Protein AF-A0A966YEB3-F1 (afdb_monomer)

Mean predicted aligned error: 13.91 Å

Structure (mmCIF, N/CA/C/O backbone):
data_AF-A0A966YEB3-F1
#
_entry.id   AF-A0A966YEB3-F1
#
loop_
_atom_site.group_PDB
_atom_site.id
_atom_site.type_symbol
_atom_site.label_atom_id
_atom_site.label_alt_id
_atom_site.label_comp_id
_atom_site.label_asym_id
_atom_site.label_entity_id
_atom_site.label_seq_id
_atom_site.pdbx_PDB_ins_code
_atom_site.Cartn_x
_atom_site.Cartn_y
_atom_site.Cartn_z
_atom_site.occupancy
_atom_site.B_iso_or_equiv
_atom_site.auth_seq_id
_atom_site.auth_comp_id
_atom_site.auth_asym_id
_atom_site.auth_atom_id
_atom_site.pdbx_PDB_model_num
ATOM 1 N N . CYS A 1 1 ? 13.259 -37.896 32.255 1.00 86.25 1 CYS A N 1
ATOM 2 C CA . CYS A 1 1 ? 12.887 -38.137 33.661 1.00 86.25 1 CYS A CA 1
ATOM 3 C C . CYS A 1 1 ? 14.034 -38.845 34.343 1.00 86.25 1 CYS A C 1
ATOM 5 O O . CYS A 1 1 ? 14.581 -39.766 33.753 1.00 86.25 1 CYS A O 1
ATOM 7 N N . VAL A 1 2 ? 14.409 -38.409 35.541 1.00 91.19 2 VAL A N 1
ATOM 8 C CA . VAL A 1 2 ? 15.496 -39.029 36.302 1.00 91.19 2 VAL A CA 1
ATOM 9 C C . VAL A 1 2 ? 14.977 -39.511 37.644 1.00 91.19 2 VAL A C 1
ATOM 11 O O . VAL A 1 2 ? 14.111 -38.880 38.253 1.00 91.19 2 VAL A O 1
ATOM 14 N N . ASN A 1 3 ? 15.513 -40.629 38.115 1.00 86.38 3 ASN A N 1
ATOM 15 C CA . ASN A 1 3 ? 15.248 -41.109 39.455 1.00 86.38 3 ASN A CA 1
ATOM 16 C C . ASN A 1 3 ? 15.821 -40.106 40.461 1.00 86.38 3 ASN A C 1
ATOM 18 O O . ASN A 1 3 ? 17.021 -39.849 40.472 1.00 86.38 3 ASN A O 1
ATOM 22 N N . LEU A 1 4 ? 14.971 -39.557 41.330 1.00 83.81 4 LEU A N 1
ATOM 23 C CA . LEU A 1 4 ? 15.379 -38.517 42.278 1.00 83.81 4 LEU A CA 1
ATOM 24 C C . LEU A 1 4 ? 16.481 -38.980 43.249 1.00 83.81 4 LEU A C 1
ATOM 26 O O . LEU A 1 4 ? 17.249 -38.159 43.739 1.00 83.81 4 LEU A O 1
ATOM 30 N N . ARG A 1 5 ? 16.556 -40.284 43.549 1.00 89.06 5 ARG A N 1
ATOM 31 C CA . ARG A 1 5 ? 17.516 -40.848 44.506 1.00 89.06 5 ARG A CA 1
ATOM 32 C C . ARG A 1 5 ? 18.830 -41.266 43.849 1.00 89.06 5 ARG A C 1
ATOM 34 O O . ARG A 1 5 ? 19.872 -41.092 44.471 1.00 89.06 5 ARG A O 1
ATOM 41 N N . THR A 1 6 ? 18.784 -41.846 42.649 1.00 90.75 6 THR A N 1
ATOM 42 C CA . THR A 1 6 ? 19.978 -42.395 41.973 1.00 90.75 6 THR A CA 1
ATOM 43 C C . THR A 1 6 ? 20.524 -41.492 40.868 1.00 90.75 6 THR A C 1
ATOM 45 O O . THR A 1 6 ? 21.680 -41.636 40.487 1.00 90.75 6 THR A O 1
ATOM 48 N N . GLY A 1 7 ? 19.724 -40.551 40.360 1.00 89.50 7 GLY A N 1
ATOM 49 C CA . GLY A 1 7 ? 20.058 -39.712 39.207 1.00 89.50 7 GLY A CA 1
ATOM 50 C C . GLY A 1 7 ? 19.956 -40.430 37.857 1.00 89.50 7 GLY A C 1
ATOM 51 O O . GLY A 1 7 ? 20.184 -39.811 36.822 1.00 89.50 7 GLY A O 1
ATOM 52 N N . GLU A 1 8 ? 19.605 -41.718 37.843 1.00 88.69 8 GLU A N 1
ATOM 53 C CA . GLU A 1 8 ? 19.527 -42.521 36.620 1.00 88.69 8 GLU A CA 1
ATOM 54 C C . GLU A 1 8 ? 18.351 -42.089 35.736 1.00 88.69 8 GLU A C 1
ATOM 56 O O . GLU A 1 8 ? 17.263 -41.788 36.234 1.00 88.69 8 GLU A O 1
ATOM 61 N N . SER A 1 9 ? 18.567 -42.071 34.416 1.00 90.44 9 SER A N 1
ATOM 62 C CA . SER A 1 9 ? 17.523 -41.760 33.433 1.00 90.44 9 SER A CA 1
ATOM 63 C C . SER A 1 9 ? 16.467 -42.871 33.427 1.00 90.44 9 SER A C 1
ATOM 65 O O . SER A 1 9 ? 16.793 -44.035 33.210 1.00 90.44 9 SER A O 1
ATOM 67 N N . ILE A 1 10 ? 15.208 -42.515 33.700 1.00 90.38 10 ILE A N 1
ATOM 68 C CA . ILE A 1 10 ? 14.056 -43.431 33.658 1.00 90.38 10 ILE A CA 1
ATOM 69 C C . ILE A 1 10 ? 13.508 -43.498 32.227 1.00 90.38 10 ILE A C 1
ATOM 71 O O . ILE A 1 10 ? 13.272 -44.576 31.695 1.00 90.38 10 ILE A O 1
ATOM 75 N N . TRP A 1 11 ? 13.316 -42.336 31.603 1.00 93.94 11 TRP A N 1
ATOM 76 C CA . TRP A 1 11 ? 12.843 -42.198 30.224 1.00 93.94 11 TRP A CA 1
ATOM 77 C C . TRP A 1 11 ? 13.181 -40.811 29.677 1.00 93.94 11 TRP A C 1
ATOM 79 O O . TRP A 1 11 ? 13.350 -39.852 30.436 1.00 93.94 11 TRP A O 1
ATOM 89 N N . GLU A 1 12 ? 13.226 -40.681 28.354 1.00 90.31 12 GLU A N 1
ATOM 90 C CA . GLU A 1 12 ? 13.520 -39.436 27.639 1.00 90.31 12 GLU A CA 1
ATOM 91 C C . GLU A 1 12 ? 12.489 -39.201 26.531 1.00 90.31 12 GLU A C 1
ATOM 93 O O . GLU A 1 12 ? 12.034 -40.144 25.887 1.00 90.31 12 GLU A O 1
ATOM 98 N N . ARG A 1 13 ? 12.102 -37.937 26.319 1.00 84.62 13 ARG A N 1
ATOM 99 C CA . ARG A 1 13 ? 11.135 -37.529 25.289 1.00 84.62 13 ARG A CA 1
ATOM 100 C C . ARG A 1 13 ? 11.550 -36.167 24.709 1.00 84.62 13 ARG A C 1
ATOM 102 O O . ARG A 1 13 ? 11.975 -35.305 25.483 1.00 84.62 13 ARG A O 1
ATOM 109 N N . PRO A 1 14 ? 11.448 -35.949 23.383 1.00 84.50 14 PRO A N 1
ATOM 110 C CA . PRO A 1 14 ? 11.708 -34.645 22.778 1.00 84.50 14 PRO A CA 1
ATOM 111 C C . PRO A 1 14 ? 10.700 -33.593 23.262 1.00 84.50 14 PRO A C 1
ATOM 113 O O . PRO A 1 14 ? 9.536 -33.900 23.515 1.00 84.50 14 PRO A O 1
ATOM 116 N N . ARG A 1 15 ? 11.156 -32.341 23.387 1.00 81.31 15 ARG A N 1
ATOM 117 C CA . ARG A 1 15 ? 10.361 -31.230 23.941 1.00 81.31 15 ARG A CA 1
ATOM 118 C C . ARG A 1 15 ? 9.167 -30.838 23.059 1.00 81.31 15 ARG A C 1
ATOM 120 O O . ARG A 1 15 ? 8.094 -30.569 23.593 1.00 81.31 15 ARG A O 1
ATOM 127 N N . ASN A 1 16 ? 9.335 -30.855 21.735 1.00 84.06 16 ASN A N 1
ATOM 128 C CA . ASN A 1 16 ? 8.338 -30.396 20.756 1.00 84.06 16 ASN A CA 1
ATOM 129 C C . ASN A 1 16 ? 7.801 -28.990 21.116 1.00 84.06 16 ASN A C 1
ATOM 131 O O . ASN A 1 16 ? 8.588 -28.134 21.512 1.00 84.06 16 ASN A O 1
ATOM 135 N N . ASP A 1 17 ? 6.489 -28.766 21.003 1.00 82.19 17 ASP A N 1
ATOM 136 C CA . ASP A 1 17 ? 5.814 -27.489 21.285 1.00 82.19 17 ASP A CA 1
ATOM 137 C C . ASP A 1 17 ? 5.581 -27.213 22.792 1.00 82.19 17 ASP A C 1
ATOM 139 O O . ASP A 1 17 ? 4.992 -26.206 23.178 1.00 82.19 17 ASP A O 1
ATOM 143 N N . HIS A 1 18 ? 6.041 -28.094 23.692 1.00 87.38 18 HIS A N 1
ATOM 144 C CA . HIS A 1 18 ? 5.829 -27.912 25.130 1.00 87.38 18 HIS A CA 1
ATOM 145 C C . HIS A 1 18 ? 6.704 -26.781 25.695 1.00 87.38 18 HIS A C 1
ATOM 147 O O . HIS A 1 18 ? 7.943 -26.830 25.693 1.00 87.38 18 HIS A O 1
ATOM 153 N N . LEU A 1 19 ? 6.039 -25.775 26.257 1.00 85.50 19 L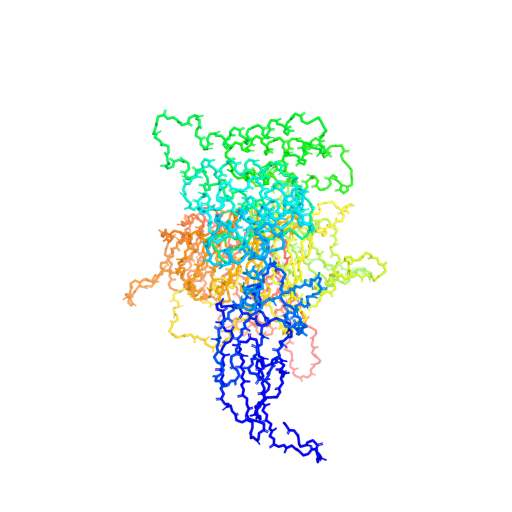EU A N 1
ATOM 154 C CA . LEU A 1 19 ? 6.639 -24.598 26.870 1.00 85.50 19 LEU A CA 1
ATOM 155 C C . LEU A 1 19 ? 7.171 -24.917 28.267 1.00 85.50 19 LEU A C 1
ATOM 157 O O . LEU A 1 19 ? 8.311 -24.560 28.577 1.00 85.50 19 LEU A O 1
ATOM 161 N N . LEU A 1 20 ? 6.376 -25.602 29.097 1.00 90.06 20 LEU A N 1
ATOM 162 C CA . LEU A 1 20 ? 6.689 -25.840 30.510 1.00 90.06 20 LEU A CA 1
ATOM 163 C C . LEU A 1 20 ? 6.062 -27.121 31.080 1.00 90.06 20 LEU A C 1
ATOM 165 O O . LEU A 1 20 ? 5.115 -27.681 30.531 1.00 90.06 20 LEU A O 1
ATOM 169 N N . VAL A 1 21 ? 6.584 -27.546 32.235 1.00 92.75 21 VAL A N 1
ATOM 170 C CA . VAL A 1 21 ? 5.975 -28.562 33.108 1.00 92.75 21 VAL A CA 1
ATOM 171 C C . VAL A 1 21 ? 5.134 -27.837 34.158 1.00 92.75 21 VAL A C 1
ATOM 173 O O . VAL A 1 21 ? 5.684 -27.084 34.963 1.00 92.75 21 VAL A O 1
ATOM 176 N N . ALA A 1 22 ? 3.816 -28.040 34.147 1.00 90.75 22 ALA A N 1
ATOM 177 C CA . ALA A 1 22 ? 2.904 -27.391 35.090 1.00 90.75 22 ALA A CA 1
ATOM 178 C C . ALA A 1 22 ? 2.972 -28.035 36.482 1.00 90.75 22 ALA A C 1
ATOM 180 O O . ALA A 1 22 ? 2.905 -27.339 37.491 1.00 90.75 22 ALA A O 1
ATOM 181 N N . GLY A 1 23 ? 3.158 -29.355 36.540 1.00 91.44 23 GLY A N 1
ATOM 182 C CA . GLY A 1 23 ? 3.293 -30.091 37.791 1.00 91.44 23 GLY A CA 1
ATOM 183 C C . GLY A 1 23 ? 3.147 -31.597 37.610 1.00 91.44 23 GLY A C 1
ATOM 184 O O . GLY A 1 23 ? 3.110 -32.100 36.486 1.00 91.44 23 GLY A O 1
ATOM 185 N N . ILE A 1 24 ? 3.080 -32.310 38.735 1.00 92.19 24 ILE A N 1
ATOM 186 C CA . ILE A 1 24 ? 2.846 -33.754 38.784 1.00 92.19 24 ILE A CA 1
ATOM 187 C C . ILE A 1 24 ? 1.611 -34.010 39.647 1.00 92.19 24 ILE A C 1
ATOM 189 O O . ILE A 1 24 ? 1.594 -33.602 40.805 1.00 92.19 24 ILE A O 1
ATOM 193 N N . VAL A 1 25 ? 0.614 -34.702 39.096 1.00 91.62 25 VAL A N 1
ATOM 194 C CA . VAL A 1 25 ? -0.641 -35.081 39.773 1.00 91.62 25 VAL A CA 1
ATOM 195 C C . VAL A 1 25 ? -0.968 -36.525 39.401 1.00 91.62 25 VAL A C 1
ATOM 197 O O . VAL A 1 25 ? -0.828 -36.898 38.241 1.00 91.62 25 VAL A O 1
ATOM 200 N N . ASP A 1 26 ? -1.325 -37.370 40.370 1.00 88.56 26 ASP A N 1
ATOM 201 C CA . ASP A 1 26 ? -1.690 -38.785 40.158 1.00 88.56 26 ASP A CA 1
ATOM 202 C C . ASP A 1 26 ? -0.707 -39.599 39.292 1.00 88.56 26 ASP A C 1
ATOM 204 O O . ASP A 1 26 ? -1.076 -40.390 38.419 1.00 88.56 26 ASP A O 1
ATOM 208 N N . ARG A 1 27 ? 0.598 -39.415 39.537 1.00 91.00 27 ARG A N 1
ATOM 209 C CA . ARG A 1 27 ? 1.694 -40.013 38.742 1.00 91.00 27 ARG A CA 1
ATOM 210 C C . ARG A 1 27 ? 1.646 -39.642 37.251 1.00 91.00 27 ARG A C 1
ATOM 212 O O . ARG A 1 27 ? 2.219 -40.356 36.427 1.00 91.00 27 ARG A O 1
ATOM 219 N N . SER A 1 28 ? 0.991 -38.541 36.906 1.00 92.69 28 SER A N 1
ATOM 220 C CA . SER A 1 28 ? 1.051 -37.889 35.601 1.00 92.69 28 SER A CA 1
ATOM 221 C C . SER A 1 28 ? 1.912 -36.635 35.702 1.00 92.69 28 SER A C 1
ATOM 223 O O . SER A 1 28 ? 1.730 -35.837 36.615 1.00 92.69 28 SER A O 1
ATOM 225 N N . VAL A 1 29 ? 2.821 -36.428 34.757 1.00 93.88 29 VAL A N 1
ATOM 226 C CA . VAL A 1 29 ? 3.487 -35.146 34.522 1.00 93.88 29 VAL A CA 1
ATOM 227 C C . VAL A 1 29 ? 2.623 -34.348 33.551 1.00 93.88 29 VAL A C 1
ATOM 229 O O . VAL A 1 29 ? 2.332 -34.825 32.456 1.00 93.88 29 VAL A O 1
ATOM 232 N N . ILE A 1 30 ? 2.215 -33.146 33.951 1.00 95.25 30 ILE A N 1
ATOM 233 C CA . ILE A 1 30 ? 1.378 -32.261 33.138 1.00 95.25 30 ILE A CA 1
ATOM 234 C C . ILE A 1 30 ? 2.275 -31.283 32.383 1.00 95.25 30 ILE A C 1
ATOM 236 O O . ILE A 1 30 ? 3.005 -30.492 32.990 1.00 95.25 30 ILE A O 1
ATOM 240 N N . LEU A 1 31 ? 2.229 -31.349 31.057 1.00 93.56 31 LEU A N 1
ATOM 241 C CA . LEU A 1 31 ? 2.987 -30.518 30.131 1.00 93.56 31 LEU A CA 1
ATOM 242 C C . LEU A 1 31 ? 2.054 -29.522 29.448 1.00 93.56 31 LEU A C 1
ATOM 244 O O . LEU A 1 31 ? 0.951 -29.875 29.043 1.00 93.56 31 LEU A O 1
ATOM 248 N N . VAL A 1 32 ? 2.514 -28.285 29.292 1.00 92.38 32 VAL A N 1
ATOM 249 C CA . VAL A 1 32 ? 1.755 -27.213 28.637 1.00 92.38 32 VAL A CA 1
ATOM 250 C C . VAL A 1 32 ? 2.581 -26.670 27.479 1.00 92.38 32 VAL A C 1
ATOM 252 O O . VAL A 1 32 ? 3.724 -26.259 27.689 1.00 92.38 32 VAL A O 1
ATOM 255 N N . GLY A 1 33 ? 2.030 -26.710 26.268 1.00 87.81 33 GLY A N 1
ATOM 256 C CA . GLY A 1 33 ? 2.593 -26.177 25.023 1.00 87.81 33 GLY A CA 1
ATOM 257 C C . GLY A 1 33 ? 1.853 -24.952 24.490 1.00 87.81 33 GLY A C 1
ATOM 258 O O . GLY A 1 33 ? 0.911 -24.483 25.128 1.00 87.81 33 GLY A O 1
ATOM 259 N N . GLN A 1 34 ? 2.283 -24.416 23.340 1.00 80.19 34 GLN A N 1
ATOM 260 C CA . GLN A 1 34 ? 1.569 -23.300 22.699 1.00 80.19 34 GLN A CA 1
ATOM 261 C C . GLN A 1 34 ? 0.202 -23.747 22.178 1.00 80.19 34 GLN A C 1
ATOM 263 O O . GLN A 1 34 ? -0.768 -22.997 22.303 1.00 80.19 34 GLN A O 1
ATOM 268 N N . GLN A 1 35 ? 0.136 -24.962 21.622 1.00 78.38 35 GLN A N 1
ATOM 269 C CA . GLN A 1 35 ? -1.038 -25.503 20.929 1.00 78.38 35 GLN A CA 1
ATOM 270 C C . GLN A 1 35 ? -1.721 -26.691 21.631 1.00 78.38 35 GLN A C 1
ATOM 272 O O . GLN A 1 35 ? -2.766 -27.145 21.157 1.00 78.38 35 GLN A O 1
ATOM 277 N N . GLN A 1 36 ? -1.196 -27.180 22.764 1.00 86.56 36 GLN A N 1
ATOM 278 C CA . GLN A 1 36 ? -1.791 -28.299 23.510 1.00 86.56 36 GLN A CA 1
ATOM 279 C C . GLN A 1 36 ? -1.360 -28.385 24.983 1.00 86.56 36 GLN A C 1
ATOM 281 O O . GLN A 1 36 ? -0.300 -27.896 25.372 1.00 86.56 36 GLN A O 1
ATOM 286 N N . VAL A 1 37 ? -2.170 -29.064 25.797 1.00 91.56 37 VAL A N 1
ATOM 287 C CA . VAL A 1 37 ? -1.827 -29.564 27.135 1.00 91.56 37 VAL A CA 1
ATOM 288 C C . VAL A 1 37 ? -1.807 -31.086 27.084 1.00 91.56 37 VAL A C 1
ATOM 290 O O . VAL A 1 37 ? -2.745 -31.704 26.588 1.00 91.56 37 VAL A O 1
ATOM 293 N N . THR A 1 38 ? -0.767 -31.701 27.635 1.00 93.31 38 THR A N 1
ATOM 294 C CA . THR A 1 38 ? -0.573 -33.152 27.581 1.00 93.31 38 THR A CA 1
ATOM 295 C C . THR A 1 38 ? -0.251 -33.693 28.968 1.00 93.31 38 THR A C 1
ATOM 297 O O . THR A 1 38 ? 0.610 -33.157 29.668 1.00 93.31 38 THR A O 1
ATOM 300 N N . ALA A 1 39 ? -0.894 -34.791 29.363 1.00 95.00 39 ALA A N 1
ATOM 301 C CA . ALA A 1 39 ? -0.500 -35.565 30.533 1.00 95.00 39 ALA A CA 1
ATOM 302 C C . ALA A 1 39 ? 0.274 -36.807 30.107 1.00 95.00 39 ALA A C 1
ATOM 304 O O . ALA A 1 39 ? -0.204 -37.610 29.306 1.00 95.00 39 ALA A O 1
ATOM 305 N N . ILE A 1 40 ? 1.452 -37.004 30.689 1.00 94.31 40 ILE A N 1
ATOM 306 C CA . ILE A 1 40 ? 2.281 -38.191 30.455 1.00 94.31 40 ILE A CA 1
ATOM 307 C C . ILE A 1 40 ? 2.490 -38.948 31.759 1.00 94.31 40 ILE A C 1
ATOM 309 O O . ILE A 1 40 ? 2.562 -38.341 32.823 1.00 94.31 40 ILE A O 1
ATOM 313 N N . SER A 1 41 ? 2.607 -40.269 31.721 1.00 93.00 41 SER A N 1
ATOM 314 C CA . SER A 1 41 ? 2.900 -41.034 32.924 1.00 93.00 41 SER A CA 1
ATOM 315 C C . SER A 1 41 ? 4.320 -40.753 33.408 1.00 93.00 41 SER A C 1
ATOM 317 O O . SER A 1 41 ? 5.283 -40.765 32.644 1.00 93.00 41 SER A O 1
ATOM 319 N N . LEU A 1 42 ? 4.458 -40.547 34.716 1.00 92.25 42 LEU A N 1
ATOM 320 C CA . LEU A 1 42 ? 5.752 -40.419 35.376 1.00 92.25 42 LEU A CA 1
ATOM 321 C C . LEU A 1 42 ? 6.589 -41.706 35.274 1.00 92.25 42 LEU A C 1
ATOM 323 O O . LEU A 1 42 ? 7.812 -41.637 35.384 1.00 92.25 42 LEU A O 1
ATOM 327 N N . ASP A 1 43 ? 5.948 -42.853 35.045 1.00 90.75 43 ASP A N 1
ATOM 328 C CA . ASP A 1 43 ? 6.574 -44.173 35.134 1.00 90.75 43 ASP A CA 1
ATOM 329 C C . ASP A 1 43 ? 7.307 -44.567 33.852 1.00 90.75 43 ASP A C 1
ATOM 331 O O . ASP A 1 43 ? 8.432 -45.055 33.919 1.00 90.75 43 ASP A O 1
ATOM 335 N N . ASP A 1 44 ? 6.714 -44.292 32.693 1.00 90.88 44 ASP A N 1
ATOM 336 C CA . ASP A 1 44 ? 7.237 -44.712 31.389 1.00 90.88 44 ASP A CA 1
ATOM 337 C C . ASP A 1 44 ? 7.281 -43.590 30.334 1.00 90.88 44 ASP A C 1
ATOM 339 O O . ASP A 1 44 ? 7.782 -43.802 29.231 1.00 90.88 44 ASP A O 1
ATOM 343 N N . GLY A 1 45 ? 6.788 -42.388 30.653 1.00 90.25 45 GLY A N 1
ATOM 344 C CA . GLY A 1 45 ? 6.744 -41.254 29.728 1.00 90.25 45 GLY A CA 1
ATOM 345 C C . GLY A 1 45 ? 5.676 -41.371 28.634 1.00 90.25 45 GLY A C 1
ATOM 346 O O . GLY A 1 45 ? 5.628 -40.509 27.744 1.00 90.25 45 GLY A O 1
ATOM 347 N N . GLN A 1 46 ? 4.816 -42.397 28.689 1.00 91.56 46 GLN A N 1
ATOM 348 C CA . GLN A 1 46 ? 3.719 -42.572 27.743 1.00 91.56 46 GLN A CA 1
ATOM 349 C C . GLN A 1 46 ? 2.604 -41.568 27.998 1.00 91.56 46 GLN A C 1
ATOM 351 O O . GLN A 1 46 ? 2.334 -41.157 29.125 1.00 91.56 46 GLN A O 1
ATOM 356 N N . GLU A 1 47 ? 1.955 -41.153 26.922 1.00 92.31 47 GLU A N 1
ATOM 357 C CA . GLU A 1 47 ? 0.844 -40.219 26.982 1.00 92.31 47 GLU A CA 1
ATOM 358 C C . GLU A 1 47 ? -0.398 -40.872 27.586 1.00 92.31 47 GLU A C 1
ATOM 360 O O . GLU A 1 47 ? -0.763 -41.988 27.223 1.00 92.31 47 GLU A O 1
ATOM 365 N N . ARG A 1 48 ? -1.036 -40.173 28.526 1.00 92.69 48 ARG A N 1
ATOM 366 C CA . ARG A 1 48 ? -2.319 -40.576 29.109 1.00 92.69 48 ARG A CA 1
ATOM 367 C C . ARG A 1 48 ? -3.478 -39.884 28.410 1.00 92.69 48 ARG A C 1
ATOM 369 O O . ARG A 1 48 ? -4.475 -40.532 28.111 1.00 92.69 48 ARG A O 1
ATOM 376 N N . TRP A 1 49 ? -3.338 -38.586 28.165 1.00 93.88 49 TRP A N 1
ATOM 377 C CA . TRP A 1 49 ? -4.294 -37.786 27.412 1.00 93.88 49 TRP A CA 1
ATOM 378 C C . TRP A 1 49 ? -3.623 -36.534 26.846 1.00 93.88 49 TRP A C 1
ATOM 380 O O . TRP A 1 49 ? -2.602 -36.064 27.359 1.00 93.88 49 TRP A O 1
ATOM 390 N N . GLU A 1 50 ? -4.246 -35.978 25.812 1.00 90.69 50 GLU A N 1
ATOM 391 C CA . GLU A 1 50 ? -3.895 -34.703 25.198 1.00 90.69 50 GLU A CA 1
ATOM 392 C C . GLU A 1 50 ? -5.166 -33.877 24.991 1.00 90.69 50 GLU A C 1
ATOM 394 O O . GLU A 1 50 ? -6.207 -34.398 24.589 1.00 90.69 50 GLU A O 1
ATOM 399 N N . GLN A 1 51 ? -5.058 -32.579 25.256 1.00 86.25 51 GLN A N 1
ATOM 400 C CA . GLN A 1 51 ? -6.092 -31.590 25.017 1.00 86.25 51 GLN A CA 1
ATOM 401 C C . GLN A 1 51 ? -5.505 -30.454 24.171 1.00 86.25 51 GLN A C 1
ATOM 403 O O . GLN A 1 51 ? -4.666 -29.696 24.669 1.00 86.25 51 GLN A O 1
ATOM 408 N N . PRO A 1 52 ? -5.943 -30.283 22.912 1.00 80.81 52 PRO A N 1
ATOM 409 C CA . PRO A 1 52 ? -5.549 -29.137 22.103 1.00 80.81 52 PRO A CA 1
ATOM 410 C C . PRO A 1 52 ? -5.937 -27.825 22.796 1.00 80.81 52 PRO A C 1
ATOM 412 O O . PRO A 1 52 ? -7.067 -27.684 23.272 1.00 80.81 52 PRO A O 1
ATOM 415 N N . THR A 1 53 ? -5.024 -26.851 22.822 1.00 63.31 53 THR A N 1
ATOM 416 C CA . THR A 1 53 ? -5.271 -25.496 23.350 1.00 63.31 53 THR A CA 1
ATOM 417 C C . THR A 1 53 ? -5.836 -24.561 22.290 1.00 63.31 53 THR A C 1
ATOM 419 O O . THR A 1 53 ? -5.870 -23.357 22.518 1.00 63.31 53 THR A O 1
ATOM 422 N N . ARG A 1 54 ? -6.326 -25.082 21.151 1.00 58.59 54 ARG A N 1
ATOM 423 C CA . ARG A 1 54 ? -7.127 -24.320 20.175 1.00 58.59 54 ARG A CA 1
ATOM 424 C C . ARG A 1 54 ? -8.487 -23.943 20.769 1.00 58.59 54 ARG A C 1
ATOM 426 O O . ARG A 1 54 ? -9.542 -24.365 20.299 1.00 58.59 54 ARG A O 1
ATOM 433 N N . PHE A 1 55 ? -8.457 -23.148 21.827 1.00 57.66 55 PHE A N 1
ATOM 434 C CA . PHE A 1 55 ? -9.596 -22.451 22.382 1.00 57.66 55 PHE A CA 1
ATOM 435 C C . PHE A 1 55 ? -9.911 -21.321 21.400 1.00 57.66 55 PHE A C 1
ATOM 437 O O . PHE A 1 55 ? -9.383 -20.231 21.550 1.00 57.66 55 PHE A O 1
ATOM 444 N N . ALA A 1 56 ? -10.659 -21.602 20.328 1.00 49.50 56 ALA A N 1
ATOM 445 C CA . ALA A 1 56 ? -11.025 -20.603 19.313 1.00 49.50 56 ALA A CA 1
ATOM 446 C C . ALA A 1 56 ? -9.831 -19.744 18.808 1.00 49.50 56 ALA A C 1
ATOM 448 O O . ALA A 1 56 ? -9.862 -18.523 18.912 1.00 49.50 56 ALA A O 1
ATOM 449 N N . ASP A 1 57 ? -8.766 -20.394 18.315 1.00 57.25 57 ASP A N 1
ATOM 450 C CA . ASP A 1 57 ? -7.545 -19.772 17.748 1.00 57.25 57 ASP A CA 1
ATOM 451 C C . ASP A 1 57 ? -6.631 -18.994 18.725 1.00 57.25 57 ASP A C 1
ATOM 453 O O . ASP A 1 57 ? -5.810 -18.169 18.323 1.00 57.25 57 ASP A O 1
ATOM 457 N N . GLN A 1 58 ? -6.710 -19.301 20.023 1.00 68.69 58 GLN A N 1
ATOM 458 C CA . GLN A 1 58 ? -5.936 -18.647 21.090 1.00 68.69 58 GLN A CA 1
ATOM 459 C C . GLN A 1 58 ? -4.714 -19.470 21.534 1.00 68.69 58 GLN A C 1
ATOM 461 O O . GLN A 1 58 ? -4.682 -20.690 21.375 1.00 68.69 58 GLN A O 1
ATOM 466 N N . GLN A 1 59 ? -3.711 -18.810 22.123 1.00 79.44 59 GLN A N 1
ATOM 467 C CA . GLN A 1 59 ? -2.493 -19.444 22.649 1.00 79.44 59 GLN A CA 1
ATOM 468 C C . GLN A 1 59 ? -2.410 -19.325 24.174 1.00 79.44 59 GLN A C 1
ATOM 470 O O . GLN A 1 59 ? -3.031 -18.451 24.778 1.00 79.44 59 GLN A O 1
ATOM 475 N N . VAL A 1 60 ? -1.607 -20.189 24.799 1.00 84.81 60 VAL A N 1
ATOM 476 C CA . VAL A 1 60 ? -1.271 -20.082 26.227 1.00 84.81 60 VAL A CA 1
ATOM 477 C C . VAL A 1 60 ? -0.334 -18.892 26.457 1.00 84.81 60 VAL A C 1
ATOM 479 O O . VAL A 1 60 ? 0.688 -18.778 25.779 1.00 84.81 60 VAL A O 1
ATOM 482 N N . CYS A 1 61 ? -0.627 -18.037 27.439 1.00 80.38 61 CYS A N 1
ATOM 483 C CA . CYS A 1 61 ? 0.238 -16.917 27.821 1.00 80.38 61 CYS A CA 1
ATOM 484 C C . CYS A 1 61 ? 0.506 -16.902 29.330 1.00 80.38 61 CYS A C 1
ATOM 486 O O . CYS A 1 61 ? -0.409 -17.041 30.117 1.00 80.38 61 CYS A O 1
ATOM 488 N N . GLY A 1 62 ? 1.754 -16.720 29.768 1.00 85.94 62 GLY A N 1
ATOM 489 C CA . GLY A 1 62 ? 2.082 -16.719 31.201 1.00 85.94 62 GLY A CA 1
ATOM 490 C C . GLY A 1 62 ? 2.187 -18.120 31.818 1.00 85.94 62 GLY A C 1
ATOM 491 O O . GLY A 1 62 ? 2.540 -19.087 31.138 1.00 85.94 62 GLY A O 1
ATOM 492 N N . ARG A 1 63 ? 1.965 -18.228 33.136 1.00 89.69 63 ARG A N 1
ATOM 493 C CA . ARG A 1 63 ? 2.202 -19.463 33.905 1.00 89.69 63 ARG A CA 1
ATOM 494 C C . ARG A 1 63 ? 0.895 -20.031 34.468 1.00 89.69 63 ARG A C 1
ATOM 496 O O . ARG A 1 63 ? 0.209 -19.319 35.201 1.00 89.69 63 ARG A O 1
ATOM 503 N N . PRO A 1 64 ? 0.567 -21.304 34.176 1.00 92.25 64 PRO A N 1
ATOM 504 C CA . PRO A 1 64 ? -0.662 -21.927 34.642 1.00 92.25 64 PRO A CA 1
ATOM 505 C C . PRO A 1 64 ? -0.618 -22.231 36.140 1.00 92.25 64 PRO A C 1
ATOM 507 O O . PRO A 1 64 ? 0.453 -22.394 36.732 1.00 92.25 64 PRO A O 1
ATOM 510 N N . LEU A 1 65 ? -1.804 -22.365 36.725 1.00 92.00 65 LEU A N 1
ATOM 511 C CA . LEU A 1 65 ? -2.007 -22.793 38.105 1.00 92.00 65 LEU A CA 1
ATOM 512 C C . LEU A 1 65 ? -2.527 -24.230 38.101 1.00 92.00 65 LEU A C 1
ATOM 514 O O . LEU A 1 65 ? -3.556 -24.523 37.498 1.00 92.00 65 LEU A O 1
ATOM 518 N N . ILE A 1 66 ? -1.834 -25.119 38.805 1.00 92.00 66 ILE A N 1
ATOM 519 C CA . ILE A 1 66 ? -2.246 -26.513 38.972 1.00 92.00 66 ILE A CA 1
ATOM 520 C C . ILE A 1 66 ? -2.786 -26.751 40.385 1.00 92.00 66 ILE A C 1
ATOM 522 O O . ILE A 1 66 ? -2.280 -26.196 41.360 1.00 92.00 66 ILE A O 1
ATOM 526 N N . THR A 1 67 ? -3.821 -27.578 40.483 1.00 87.56 67 THR A N 1
ATOM 527 C CA . THR A 1 67 ? -4.401 -28.088 41.732 1.00 87.56 67 THR A CA 1
ATOM 528 C C . THR A 1 67 ? -4.468 -29.615 41.665 1.00 87.56 67 THR A C 1
ATOM 530 O O . THR A 1 67 ? -4.107 -30.201 40.647 1.00 87.56 67 THR A O 1
ATOM 533 N N . ASP A 1 68 ? -4.976 -30.266 42.710 1.00 83.62 68 ASP A N 1
ATOM 534 C CA . ASP A 1 68 ? -5.090 -31.731 42.748 1.00 83.62 68 ASP A CA 1
ATOM 535 C C . ASP A 1 68 ? -6.035 -32.301 41.674 1.00 83.62 68 ASP A C 1
ATOM 537 O O . ASP A 1 68 ? -5.914 -33.461 41.306 1.00 83.62 68 ASP A O 1
ATOM 541 N N . THR A 1 69 ? -6.986 -31.506 41.168 1.00 87.50 69 THR A N 1
ATOM 542 C CA . THR A 1 69 ? -8.019 -31.982 40.219 1.00 87.50 69 THR A CA 1
ATOM 543 C C . THR A 1 69 ? -8.163 -31.124 38.966 1.00 87.50 69 THR A C 1
ATOM 545 O O . THR A 1 69 ? -8.765 -31.561 37.986 1.00 87.50 69 THR A O 1
ATOM 548 N N . ARG A 1 70 ? -7.627 -29.900 38.974 1.00 89.31 70 ARG A N 1
ATOM 549 C CA . ARG A 1 70 ? -7.805 -28.907 37.907 1.00 89.31 70 ARG A CA 1
ATOM 550 C C . ARG A 1 70 ? -6.487 -28.293 37.473 1.00 89.31 70 ARG A C 1
ATOM 552 O O . ARG A 1 70 ? -5.623 -28.024 38.313 1.00 89.31 70 ARG A O 1
ATOM 559 N N . LEU A 1 71 ? -6.399 -27.969 36.189 1.00 92.06 71 LEU A N 1
ATOM 560 C CA . LEU A 1 71 ? -5.390 -27.080 35.626 1.00 92.06 71 LEU A CA 1
ATOM 561 C C . LEU A 1 71 ? -6.066 -25.813 35.103 1.00 92.06 71 LEU A C 1
ATOM 563 O O . LEU A 1 71 ? -6.972 -25.884 34.279 1.00 92.06 71 LEU A O 1
ATOM 567 N N . PHE A 1 72 ? -5.586 -24.660 35.553 1.00 90.12 72 PHE A N 1
ATOM 568 C CA . PHE A 1 72 ? -6.009 -23.353 35.071 1.00 90.12 72 PHE A CA 1
ATOM 569 C C . PHE A 1 72 ? -4.950 -22.792 34.127 1.00 90.12 72 PHE A C 1
ATOM 571 O O . PHE A 1 72 ? -3.793 -22.616 34.522 1.00 90.12 72 PHE A O 1
ATOM 578 N N . VAL A 1 73 ? -5.344 -22.525 32.884 1.00 90.31 73 VAL A N 1
ATOM 579 C CA . VAL A 1 73 ? -4.453 -22.124 31.796 1.00 90.31 73 VAL A CA 1
ATOM 580 C C . VAL A 1 73 ? -4.799 -20.703 31.335 1.00 90.31 73 VAL A C 1
ATOM 582 O O . VAL A 1 73 ? -5.889 -20.493 30.804 1.00 90.31 73 VAL A O 1
ATOM 585 N N . PRO A 1 74 ? -3.905 -19.724 31.542 1.00 89.25 74 PRO A N 1
ATOM 586 C CA . PRO A 1 74 ? -4.071 -18.361 31.032 1.00 89.25 74 PRO A CA 1
ATOM 587 C C . PRO A 1 74 ? -3.927 -18.301 29.498 1.00 89.25 74 PRO A C 1
ATOM 589 O O . PRO A 1 74 ? -3.035 -18.947 28.939 1.00 89.25 74 PRO A O 1
ATOM 592 N N . LEU A 1 75 ? -4.809 -17.548 28.823 1.00 84.69 75 LEU A N 1
ATOM 593 C CA . LEU A 1 75 ? -4.924 -17.488 27.356 1.00 84.69 75 LEU A CA 1
ATOM 594 C C . LEU A 1 75 ? -4.750 -16.076 26.777 1.00 84.69 75 LEU A C 1
ATOM 596 O O . LEU A 1 75 ? -5.016 -15.079 27.445 1.00 84.69 75 LEU A O 1
ATOM 600 N N . THR A 1 76 ? -4.376 -15.997 25.493 1.00 76.00 76 THR A N 1
ATOM 601 C CA . THR A 1 76 ? -4.207 -14.727 24.759 1.00 76.00 76 THR A CA 1
ATOM 602 C C . THR A 1 76 ? -5.508 -13.975 24.477 1.00 76.00 76 THR A C 1
ATOM 604 O O . THR A 1 76 ? -5.469 -12.807 24.108 1.00 76.00 76 THR A O 1
ATOM 607 N N . THR A 1 77 ? -6.669 -14.606 24.640 1.00 70.25 77 THR A N 1
ATOM 608 C CA . THR A 1 77 ? -7.911 -13.856 24.871 1.00 70.25 77 THR A CA 1
ATOM 609 C C . THR A 1 77 ? -8.053 -13.747 26.367 1.00 70.25 77 THR A C 1
ATOM 611 O O . THR A 1 77 ? -7.973 -14.799 26.993 1.00 70.25 77 THR A O 1
ATOM 614 N N . PRO A 1 78 ? -8.214 -12.543 26.940 1.00 73.94 78 PRO A N 1
ATOM 615 C CA . PRO A 1 78 ? -8.092 -12.316 28.372 1.00 73.94 78 PRO A CA 1
ATOM 616 C C . PRO A 1 78 ? -9.064 -13.177 29.182 1.00 73.94 78 PRO A C 1
ATOM 618 O O . PRO A 1 78 ? -10.185 -12.783 29.478 1.00 73.94 78 PRO A O 1
ATOM 621 N N . ALA A 1 79 ? -8.639 -14.404 29.475 1.00 77.81 79 ALA A N 1
ATOM 622 C CA . ALA A 1 79 ? -9.447 -15.513 29.942 1.00 77.81 79 ALA A CA 1
ATOM 623 C C . ALA A 1 79 ? -8.549 -16.621 30.510 1.00 77.81 79 ALA A C 1
ATOM 625 O O . ALA A 1 79 ? -7.372 -16.752 30.170 1.00 77.81 79 ALA A O 1
ATOM 626 N N . VAL A 1 80 ? -9.134 -17.450 31.367 1.00 85.19 80 VAL A N 1
ATOM 627 C CA . VAL A 1 80 ? -8.490 -18.605 31.990 1.00 85.19 80 VAL A CA 1
ATOM 628 C C . VAL A 1 80 ? -9.312 -19.851 31.672 1.00 85.19 80 VAL A C 1
ATOM 630 O O . VAL A 1 80 ? -10.472 -19.952 32.075 1.00 85.19 80 VAL A O 1
ATOM 633 N N . ALA A 1 81 ? -8.718 -20.801 30.952 1.00 84.56 81 ALA A N 1
ATOM 634 C CA . ALA A 1 81 ? -9.307 -22.114 30.704 1.00 84.56 81 ALA A CA 1
ATOM 635 C C . ALA A 1 81 ? -9.134 -23.029 31.920 1.00 84.56 81 ALA A C 1
ATOM 637 O O . ALA A 1 81 ? -8.057 -23.090 32.506 1.00 84.56 81 ALA A O 1
ATOM 638 N N . GLU A 1 82 ? -10.180 -23.766 32.280 1.00 87.81 82 GLU A N 1
ATOM 639 C CA . GLU A 1 82 ? -10.168 -24.776 33.337 1.00 87.81 82 GLU A CA 1
ATOM 640 C C . GLU A 1 82 ? -10.226 -26.173 32.715 1.00 87.81 82 GLU A C 1
ATOM 642 O O . GLU A 1 82 ? -11.179 -26.505 32.013 1.00 87.81 82 GLU A O 1
ATOM 647 N N . ILE A 1 83 ? -9.218 -26.998 32.984 1.00 88.56 83 ILE A N 1
ATOM 648 C CA . ILE A 1 83 ? -9.088 -28.362 32.463 1.00 88.56 83 ILE A CA 1
ATOM 649 C C . ILE A 1 83 ? -9.188 -29.359 33.620 1.00 88.56 83 ILE A C 1
ATOM 651 O O . ILE A 1 83 ? -8.535 -29.188 34.654 1.00 88.56 83 ILE A O 1
ATOM 655 N N . ASP A 1 84 ? -9.987 -30.408 33.439 1.00 89.88 84 ASP A N 1
ATOM 656 C CA . ASP A 1 84 ? -10.054 -31.551 34.346 1.00 89.88 84 ASP A CA 1
ATOM 657 C C . ASP A 1 84 ? -8.789 -32.405 34.200 1.00 89.88 84 ASP A C 1
ATOM 659 O O . ASP A 1 84 ? -8.468 -32.876 33.110 1.00 89.88 84 ASP A O 1
ATOM 663 N N . LEU A 1 85 ? -8.050 -32.619 35.290 1.00 92.94 85 LEU A N 1
ATOM 664 C CA . LEU A 1 85 ? -6.829 -33.427 35.245 1.00 92.94 85 LEU A CA 1
ATOM 665 C C . LEU A 1 85 ? -7.103 -34.933 35.136 1.00 92.94 85 LEU A C 1
ATOM 667 O O . LEU A 1 85 ? -6.196 -35.678 34.753 1.00 92.94 85 LEU A O 1
ATOM 671 N N . ALA A 1 86 ? -8.322 -35.385 35.449 1.00 88.81 86 ALA A N 1
ATOM 672 C CA . ALA A 1 86 ? -8.670 -36.801 35.425 1.00 88.81 86 ALA A CA 1
ATOM 673 C C . ALA A 1 86 ? -8.741 -37.350 33.993 1.00 88.81 86 ALA A C 1
ATOM 675 O O . ALA A 1 86 ? -8.263 -38.455 33.732 1.00 88.81 86 ALA A O 1
ATOM 676 N N . ASP A 1 87 ? -9.316 -36.581 33.065 1.00 87.75 87 ASP A N 1
ATOM 677 C CA . ASP A 1 87 ? -9.531 -36.997 31.675 1.00 87.75 87 ASP A CA 1
ATOM 678 C C . ASP A 1 87 ? -9.071 -35.974 30.622 1.00 87.75 87 ASP A C 1
ATOM 680 O O . ASP A 1 87 ? -9.226 -36.221 29.426 1.00 87.75 87 ASP A O 1
ATOM 684 N N . GLY A 1 88 ? -8.484 -34.853 31.047 1.00 87.31 88 GLY A N 1
ATOM 685 C CA . GLY A 1 88 ? -7.947 -33.817 30.169 1.00 87.31 88 GLY A CA 1
ATOM 686 C C . GLY A 1 88 ? -8.998 -32.890 29.565 1.00 87.31 88 GLY A C 1
ATOM 687 O O . GLY A 1 88 ? -8.646 -32.037 28.754 1.00 87.31 88 GLY A O 1
ATOM 688 N N . LYS A 1 89 ? -10.283 -33.020 29.920 1.00 86.19 89 LYS A N 1
ATOM 689 C CA . LYS A 1 89 ? -11.338 -32.240 29.264 1.00 86.19 89 LYS A CA 1
ATOM 690 C C . LYS A 1 89 ? -11.380 -30.794 29.733 1.00 86.19 89 LYS A C 1
ATOM 692 O O . LYS A 1 89 ? -11.301 -30.497 30.924 1.00 86.19 89 LYS A O 1
ATOM 697 N N . LEU A 1 90 ? -11.614 -29.891 28.782 1.00 80.88 90 LEU A N 1
ATOM 698 C CA . LEU A 1 90 ? -11.986 -28.509 29.069 1.00 80.88 90 LEU A CA 1
ATOM 699 C C . LEU A 1 90 ? -13.351 -28.468 29.768 1.00 80.88 90 LEU A C 1
ATOM 701 O O . LEU A 1 90 ? -14.351 -28.954 29.244 1.00 80.88 90 LEU A O 1
ATOM 705 N N . ILE A 1 91 ? -13.384 -27.844 30.936 1.00 79.44 91 ILE A N 1
ATOM 706 C CA . ILE A 1 91 ? -14.579 -27.671 31.766 1.00 79.44 91 ILE A CA 1
ATOM 707 C C . ILE A 1 91 ? -15.275 -26.364 31.420 1.00 79.44 91 ILE A C 1
ATOM 709 O O . ILE A 1 91 ? -16.500 -26.296 31.346 1.00 79.44 91 ILE A O 1
ATOM 713 N N . GLY A 1 92 ? -14.480 -25.322 31.195 1.00 70.88 92 GLY A N 1
ATOM 714 C CA . GLY A 1 92 ? -14.967 -24.008 30.824 1.00 70.88 92 GLY A CA 1
ATOM 715 C C . GLY A 1 92 ? -13.843 -22.991 30.738 1.00 70.88 92 GLY A C 1
ATOM 716 O O . GLY A 1 92 ? -12.693 -23.265 31.077 1.00 70.88 92 GLY A O 1
ATOM 717 N N . THR A 1 93 ? -14.193 -21.798 30.280 1.00 71.44 93 THR A N 1
ATOM 718 C CA . THR A 1 93 ? -13.289 -20.653 30.178 1.00 71.44 93 THR A CA 1
ATOM 719 C C . THR A 1 93 ? -13.872 -19.500 30.979 1.00 71.44 93 THR A C 1
ATOM 721 O O . THR A 1 93 ? -14.989 -19.056 30.711 1.00 71.44 93 THR A O 1
ATOM 724 N N . SER A 1 94 ? -13.125 -19.013 31.965 1.00 71.00 94 SER A N 1
ATOM 725 C CA . SER A 1 94 ? -13.486 -17.822 32.732 1.00 71.00 94 SER A CA 1
ATOM 726 C C . SER A 1 94 ? -12.908 -16.598 32.044 1.00 71.00 94 SER A C 1
ATOM 728 O O . SER A 1 94 ? -11.690 -16.458 31.985 1.00 71.00 94 SER A O 1
ATOM 730 N N . LEU A 1 95 ? -13.759 -15.716 31.525 1.00 61.81 95 LEU A N 1
ATOM 731 C CA . LEU A 1 95 ? -13.317 -14.453 30.937 1.00 61.81 95 LEU A CA 1
ATOM 732 C C . LEU A 1 95 ? -12.791 -13.509 32.033 1.00 61.81 95 LEU A C 1
ATOM 734 O O . LEU A 1 95 ? -13.373 -13.398 33.115 1.00 61.81 95 LEU A O 1
ATOM 738 N N . GLY A 1 96 ? -11.668 -12.856 31.756 1.00 60.88 96 GLY A N 1
ATOM 739 C CA . GLY A 1 96 ? -11.101 -11.784 32.563 1.00 60.88 96 GLY A CA 1
ATOM 740 C C . GLY A 1 96 ? -11.901 -10.499 32.388 1.00 60.88 96 GLY A C 1
ATOM 741 O O . GLY A 1 96 ? -12.634 -10.329 31.417 1.00 60.88 96 GLY A O 1
ATOM 742 N N . ARG A 1 97 ? -11.789 -9.588 33.358 1.00 54.84 97 ARG A N 1
ATOM 743 C CA . ARG A 1 97 ? -12.544 -8.322 33.350 1.00 54.84 97 ARG A CA 1
ATOM 744 C C . ARG A 1 97 ? -11.864 -7.194 32.580 1.00 54.84 97 ARG A C 1
ATOM 746 O O . ARG A 1 97 ? -12.492 -6.159 32.383 1.00 54.84 97 ARG A O 1
ATOM 753 N N . GLY A 1 98 ? -10.597 -7.357 32.205 1.00 53.66 98 GLY A N 1
ATOM 754 C CA . GLY A 1 98 ? -9.802 -6.370 31.472 1.00 53.66 98 GLY A CA 1
ATOM 755 C C . GLY A 1 98 ? -9.359 -6.875 30.101 1.00 53.66 98 GLY A C 1
ATOM 756 O O . GLY A 1 98 ? -9.542 -8.041 29.766 1.00 53.66 98 GLY A O 1
ATOM 757 N N . GLU A 1 99 ? -8.757 -5.985 29.312 1.00 52.09 99 GLU A N 1
ATOM 758 C CA . GLU A 1 99 ? -8.070 -6.351 28.061 1.00 52.09 99 GLU A CA 1
ATOM 759 C C . GLU A 1 99 ? -6.653 -6.883 28.313 1.00 52.09 99 GLU A C 1
ATOM 761 O O . GLU A 1 99 ? -6.030 -7.452 27.418 1.00 52.09 99 GLU A O 1
ATOM 766 N N . SER A 1 100 ? -6.148 -6.714 29.539 1.00 62.31 100 SER A N 1
ATOM 767 C CA . SER A 1 100 ? -4.830 -7.180 29.940 1.00 62.31 100 SER A CA 1
ATOM 768 C C . SER A 1 100 ? -4.742 -8.696 29.833 1.00 62.31 100 SER A C 1
ATOM 770 O O . SER A 1 100 ? -5.543 -9.433 30.412 1.00 62.31 100 SER A O 1
ATOM 772 N N . LEU A 1 101 ? -3.732 -9.158 29.100 1.00 73.31 101 LEU A N 1
ATOM 773 C CA . LEU A 1 101 ? -3.443 -10.577 28.975 1.00 73.31 101 LEU A CA 1
ATOM 774 C C . LEU A 1 101 ? -3.168 -11.180 30.361 1.00 73.31 101 LEU A C 1
ATOM 776 O O . LEU A 1 101 ? -2.318 -10.663 31.094 1.00 73.31 101 LEU A O 1
ATOM 780 N N . PRO A 1 102 ? -3.848 -12.280 30.724 1.00 80.12 102 PRO A N 1
ATOM 781 C CA . PRO A 1 102 ? -3.541 -13.028 31.919 1.00 80.12 102 PRO A CA 1
ATOM 782 C C . PRO A 1 102 ? -2.077 -13.455 31.901 1.00 80.12 102 PRO A C 1
ATOM 784 O O . PRO A 1 102 ? -1.558 -13.931 30.892 1.00 80.12 102 PRO A O 1
ATOM 787 N N . GLY A 1 103 ? -1.399 -13.257 33.022 1.00 85.88 103 GLY A N 1
ATOM 788 C CA . GLY A 1 103 ? 0.004 -13.603 33.160 1.00 85.88 103 GLY A CA 1
ATOM 789 C C . GLY A 1 103 ? 0.171 -14.854 34.006 1.00 85.88 103 GLY A C 1
ATOM 790 O O . GLY A 1 103 ? -0.295 -15.941 33.673 1.00 85.88 103 GLY A O 1
ATOM 791 N N . ASN A 1 104 ? 0.883 -14.717 35.115 1.00 90.62 104 ASN A N 1
ATOM 792 C CA . ASN A 1 104 ? 1.130 -15.827 36.022 1.00 90.62 104 ASN A CA 1
ATOM 793 C C . ASN A 1 104 ? -0.046 -15.993 36.983 1.00 90.62 104 ASN A C 1
ATOM 795 O O . ASN A 1 104 ? -0.386 -15.058 37.707 1.00 90.62 104 ASN A O 1
ATOM 799 N N . LEU A 1 105 ? -0.639 -17.185 37.007 1.00 90.94 105 LEU A N 1
ATOM 800 C CA . LEU A 1 105 ? -1.758 -17.493 37.888 1.00 90.94 105 LEU A CA 1
ATOM 801 C C . LEU A 1 105 ? -1.275 -17.946 39.271 1.00 90.94 105 LEU A C 1
ATOM 803 O O . LEU A 1 105 ? -0.389 -18.793 39.400 1.00 90.94 105 LEU A O 1
ATOM 807 N N . VAL A 1 106 ? -1.903 -17.415 40.318 1.00 88.75 106 VAL A N 1
ATOM 808 C CA . VAL A 1 106 ? -1.636 -17.729 41.724 1.00 88.75 106 VAL A CA 1
ATOM 809 C C . VAL A 1 106 ? -2.958 -17.935 42.452 1.00 88.75 106 VAL A C 1
ATOM 811 O O . VAL A 1 106 ? -3.852 -17.100 42.377 1.00 88.75 106 VAL A O 1
ATOM 814 N N . ALA A 1 107 ? -3.086 -19.027 43.204 1.00 84.12 107 ALA A N 1
ATOM 815 C CA . ALA A 1 107 ? -4.239 -19.229 44.077 1.00 84.12 107 ALA A CA 1
ATOM 816 C C . ALA A 1 107 ?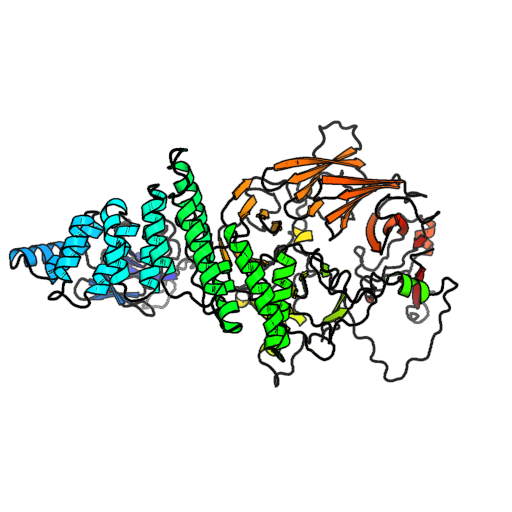 -4.064 -18.470 45.401 1.00 84.12 107 ALA A C 1
ATOM 818 O O . ALA A 1 107 ? -3.071 -18.666 46.106 1.00 84.12 107 ALA A O 1
ATOM 819 N N . HIS A 1 108 ? -5.052 -17.666 45.793 1.00 78.56 108 HIS A N 1
ATOM 820 C CA . HIS A 1 108 ? -5.096 -17.034 47.111 1.00 78.56 108 HIS A CA 1
ATOM 821 C C . HIS A 1 108 ? -6.531 -16.987 47.645 1.00 78.56 108 HIS A C 1
ATOM 823 O O . HIS A 1 108 ? -7.417 -16.453 46.994 1.00 78.56 108 HIS A O 1
ATOM 829 N N . ARG A 1 109 ? -6.773 -17.544 48.843 1.00 71.56 109 ARG A N 1
ATOM 830 C CA . ARG A 1 109 ? -8.080 -17.497 49.544 1.00 71.56 109 ARG A CA 1
ATOM 831 C C . ARG A 1 109 ? -9.299 -17.927 48.702 1.00 71.56 109 ARG A C 1
ATOM 833 O O . ARG A 1 109 ? -10.395 -17.419 48.896 1.00 71.56 109 ARG A O 1
ATOM 840 N N . GLY A 1 110 ? -9.123 -18.909 47.817 1.00 68.19 110 GLY A N 1
ATOM 841 C CA . GLY A 1 110 ? -10.198 -19.409 46.947 1.00 68.19 110 GLY A CA 1
ATOM 842 C C . GLY A 1 110 ? -10.398 -18.603 45.658 1.00 68.19 110 GLY A C 1
ATOM 843 O O . GLY A 1 110 ? -11.313 -18.901 44.895 1.00 68.19 110 GLY A O 1
ATOM 844 N N . GLU A 1 111 ? -9.534 -17.625 45.397 1.00 75.31 111 GLU A N 1
ATOM 845 C CA . GLU A 1 111 ? -9.498 -16.820 44.178 1.00 75.31 111 GLU A CA 1
ATOM 846 C C . GLU A 1 111 ? -8.250 -17.159 43.358 1.00 75.31 111 GLU A C 1
ATOM 848 O O . GLU A 1 111 ? -7.239 -17.626 43.896 1.00 75.31 111 GLU A O 1
ATOM 853 N N . ILE A 1 112 ? -8.324 -16.924 42.049 1.00 83.12 112 ILE A N 1
ATOM 854 C CA . ILE A 1 112 ? -7.194 -17.063 41.131 1.00 83.12 112 ILE A CA 1
ATOM 855 C C . ILE A 1 112 ? -6.748 -15.658 40.749 1.00 83.12 112 ILE A C 1
ATOM 857 O O . ILE A 1 112 ? -7.444 -14.941 40.041 1.00 83.12 112 ILE A O 1
ATOM 861 N N . ILE A 1 113 ? -5.579 -15.262 41.225 1.00 86.81 113 ILE A N 1
ATOM 862 C CA . ILE A 1 113 ? -4.962 -13.981 40.911 1.00 86.81 113 ILE A CA 1
ATOM 863 C C . ILE A 1 113 ? -4.068 -14.174 39.688 1.00 86.81 113 ILE A C 1
ATOM 865 O O . ILE A 1 113 ? -3.209 -15.051 39.682 1.00 86.81 113 ILE A O 1
ATOM 869 N N . SER A 1 114 ? -4.258 -13.357 38.663 1.00 87.75 114 SER A N 1
ATOM 870 C CA . SER A 1 114 ? -3.403 -13.271 37.487 1.00 87.75 114 SER A CA 1
ATOM 871 C C . SER A 1 114 ? -2.494 -12.058 37.608 1.00 87.75 114 SER A C 1
ATOM 873 O O . SER A 1 114 ? -2.971 -10.928 37.681 1.00 87.75 114 SER A O 1
ATOM 875 N N . GLN A 1 115 ? -1.185 -12.286 37.600 1.00 87.81 115 GLN A N 1
ATOM 876 C CA . GLN A 1 115 ? -0.179 -11.232 37.585 1.00 87.81 115 GLN A CA 1
ATOM 877 C C . GLN A 1 115 ? 0.384 -11.061 36.170 1.00 87.81 115 GLN A C 1
ATOM 879 O O . GLN A 1 115 ? 1.155 -11.910 35.711 1.00 87.81 115 GLN A O 1
ATOM 884 N N . GLY A 1 116 ? 0.007 -9.971 35.500 1.00 77.81 116 GLY A N 1
ATOM 885 C CA . GLY A 1 116 ? 0.600 -9.513 34.242 1.00 77.81 116 GLY A CA 1
ATOM 886 C C . GLY A 1 116 ? 1.907 -8.738 34.456 1.00 77.81 116 GLY A C 1
ATOM 887 O O . GLY A 1 116 ? 2.422 -8.649 35.572 1.00 77.81 116 GLY A O 1
ATOM 888 N N . VAL A 1 117 ? 2.463 -8.178 33.377 1.00 73.50 117 VAL A N 1
ATOM 889 C CA . VAL A 1 117 ? 3.671 -7.326 33.448 1.00 73.50 117 VAL A CA 1
ATOM 890 C C . VAL A 1 117 ? 3.357 -5.990 34.134 1.00 73.50 117 VAL A C 1
ATOM 892 O O . VAL A 1 117 ? 4.175 -5.479 34.895 1.00 73.50 117 VAL A O 1
ATOM 895 N N . ASP A 1 118 ? 2.158 -5.466 33.896 1.00 68.75 118 ASP A N 1
ATOM 896 C CA . ASP A 1 118 ? 1.648 -4.175 34.361 1.00 68.75 118 ASP A CA 1
ATOM 897 C C . ASP A 1 118 ? 0.241 -4.265 34.985 1.00 68.75 118 ASP A C 1
ATOM 899 O O . ASP A 1 118 ? -0.317 -3.250 35.400 1.00 68.75 118 ASP A O 1
ATOM 903 N N . SER A 1 119 ? -0.325 -5.472 35.101 1.00 72.56 119 SER A N 1
ATOM 904 C CA . SER A 1 119 ? -1.680 -5.703 35.606 1.00 72.56 119 SER A CA 1
ATOM 905 C C . SER A 1 119 ? -1.737 -6.735 36.737 1.00 72.56 119 SER A C 1
ATOM 907 O O . SER A 1 119 ? -0.893 -7.629 36.859 1.00 72.56 119 SER A O 1
ATOM 909 N N . LEU A 1 120 ? -2.772 -6.621 37.572 1.00 79.12 120 LEU A N 1
ATOM 910 C CA . LEU A 1 120 ? -3.155 -7.637 38.547 1.00 79.12 120 LEU A CA 1
ATOM 911 C C . LEU A 1 120 ? -4.669 -7.839 38.468 1.00 79.12 120 LEU A C 1
ATOM 913 O O . LEU A 1 120 ? -5.429 -6.935 38.808 1.00 79.12 120 LEU A O 1
ATOM 917 N N . ASP A 1 121 ? -5.092 -9.025 38.044 1.00 73.69 121 ASP A N 1
ATOM 918 C CA . ASP A 1 121 ? -6.501 -9.386 37.882 1.00 73.69 121 ASP A CA 1
ATOM 919 C C . ASP A 1 121 ? -6.901 -10.514 38.828 1.00 73.69 121 ASP A C 1
ATOM 921 O O . ASP A 1 121 ? -6.090 -11.371 39.173 1.00 73.69 121 ASP A O 1
ATOM 925 N N . VAL A 1 122 ? -8.170 -10.541 39.238 1.00 77.00 122 VAL A N 1
ATOM 926 C CA . VAL A 1 122 ? -8.712 -11.589 40.111 1.00 77.00 122 VAL A CA 1
ATOM 927 C C . VAL A 1 122 ? -9.876 -12.295 39.423 1.00 77.00 122 VAL A C 1
ATOM 929 O O . VAL A 1 122 ? -10.910 -11.703 39.102 1.00 77.00 122 VAL A O 1
ATOM 932 N N . PHE A 1 123 ? -9.701 -13.594 39.215 1.00 73.00 123 PHE A N 1
ATOM 933 C CA . PHE A 1 123 ? -10.689 -14.522 38.695 1.00 73.00 123 PHE A CA 1
ATOM 934 C C . PHE A 1 123 ? -11.346 -15.245 39.870 1.00 73.00 123 PHE A C 1
ATOM 936 O O . PHE A 1 123 ? -10.683 -15.857 40.712 1.00 73.00 123 PHE A O 1
ATOM 943 N N . HIS A 1 124 ? -12.672 -15.175 39.925 1.00 67.00 124 HIS A N 1
ATOM 944 C CA . HIS A 1 124 ? -13.456 -15.793 40.987 1.00 67.00 124 HIS A CA 1
ATOM 945 C C . HIS A 1 124 ? -14.179 -17.001 40.419 1.00 67.00 124 HIS A C 1
ATOM 947 O O . HIS A 1 124 ? -14.730 -16.946 39.320 1.00 67.00 124 HIS A O 1
ATOM 953 N N . GLN A 1 125 ? -14.235 -18.077 41.197 1.00 64.38 125 GLN A N 1
ATOM 954 C CA . GLN A 1 125 ? -15.081 -19.209 40.851 1.00 64.38 125 GLN A CA 1
ATOM 955 C C . GLN A 1 125 ? -16.551 -18.770 40.902 1.00 64.38 125 GLN A C 1
ATOM 957 O O . GLN A 1 125 ? -17.029 -18.265 41.923 1.00 64.38 125 GLN A O 1
ATOM 962 N N . THR A 1 126 ? -17.282 -18.978 39.807 1.00 62.50 126 THR A N 1
ATOM 963 C CA . THR A 1 126 ? -18.646 -18.458 39.625 1.00 62.50 126 THR A CA 1
ATOM 964 C C . THR A 1 126 ? -19.615 -18.956 40.700 1.00 62.50 126 THR A C 1
ATOM 966 O O . THR A 1 126 ? -20.440 -18.192 41.195 1.00 62.50 126 THR A O 1
ATOM 969 N N . VAL A 1 127 ? -19.508 -20.228 41.107 1.00 66.81 127 VAL A N 1
ATOM 970 C CA . VAL A 1 127 ? -20.436 -20.848 42.070 1.00 66.81 127 VAL A CA 1
ATOM 971 C C . VAL A 1 127 ? -20.248 -20.312 43.503 1.00 66.81 127 VAL A C 1
ATOM 973 O O . VAL A 1 127 ? -21.244 -19.886 44.096 1.00 66.81 127 VAL A O 1
ATOM 976 N N . PRO A 1 128 ? -19.030 -20.276 44.085 1.00 69.25 128 PRO A N 1
ATOM 977 C CA . PRO A 1 128 ? -18.795 -19.633 45.380 1.00 69.25 128 PRO A CA 1
ATOM 978 C C . PRO A 1 128 ? -19.155 -18.146 45.402 1.00 69.25 128 PRO A C 1
ATOM 980 O O . PRO A 1 128 ? -19.808 -17.699 46.346 1.00 69.25 128 PRO A O 1
ATOM 983 N N . LEU A 1 129 ? -18.789 -17.396 44.355 1.00 71.56 129 LEU A N 1
ATOM 984 C CA . LEU A 1 129 ? -19.099 -15.970 44.257 1.00 71.56 129 LEU A CA 1
ATOM 985 C C . LEU A 1 129 ? -20.612 -15.733 44.253 1.00 71.56 129 LEU A C 1
ATOM 987 O O . LEU A 1 129 ? -21.105 -14.920 45.030 1.00 71.56 129 LEU A O 1
ATOM 991 N N . LYS A 1 130 ? -21.363 -16.489 43.443 1.00 74.88 130 LYS A N 1
ATOM 992 C CA . LYS A 1 130 ? -22.825 -16.384 43.388 1.00 74.88 130 LYS A CA 1
ATOM 993 C C . LYS A 1 130 ? -23.467 -16.623 44.758 1.00 74.88 130 LYS A C 1
ATOM 995 O O . LYS A 1 130 ? -24.309 -15.832 45.171 1.00 74.88 130 LYS A O 1
ATOM 1000 N N . ARG A 1 131 ? -23.020 -17.640 45.507 1.00 78.62 131 ARG A N 1
ATOM 1001 C CA . ARG A 1 131 ? -23.513 -17.903 46.875 1.00 78.62 131 ARG A CA 1
ATOM 1002 C C . ARG A 1 131 ? -23.188 -16.773 47.851 1.00 78.62 131 ARG A C 1
ATOM 1004 O O . ARG A 1 131 ? -24.024 -16.436 48.688 1.00 78.62 131 ARG A O 1
ATOM 1011 N N . ALA A 1 132 ? -21.989 -16.196 47.765 1.00 77.31 132 ALA A N 1
ATOM 1012 C CA . ALA A 1 132 ? -21.594 -15.068 48.606 1.00 77.31 132 ALA A CA 1
ATOM 1013 C C . ALA A 1 132 ? -22.462 -13.832 48.317 1.00 77.31 132 ALA A C 1
ATOM 1015 O O . ALA A 1 132 ? -22.967 -13.207 49.248 1.00 77.31 132 ALA A O 1
ATOM 1016 N N . VAL A 1 133 ? -22.706 -13.543 47.035 1.00 82.50 133 VAL A N 1
ATOM 1017 C CA . VAL A 1 133 ? -23.594 -12.463 46.580 1.00 82.50 133 VAL A CA 1
ATOM 1018 C C . VAL A 1 133 ? -25.032 -12.687 47.055 1.00 82.50 133 VAL A C 1
ATOM 1020 O O . VAL A 1 133 ? -25.629 -11.779 47.625 1.00 82.50 133 VAL A O 1
ATOM 1023 N N . GLU A 1 134 ? -25.581 -13.894 46.893 1.00 86.25 134 GLU A N 1
ATOM 1024 C CA . GLU A 1 134 ? -26.930 -14.249 47.368 1.00 86.25 134 GLU A CA 1
ATOM 1025 C C . GLU A 1 134 ? -27.065 -14.081 48.889 1.00 86.25 134 GLU A C 1
ATOM 1027 O O . GLU A 1 134 ? -28.054 -13.527 49.369 1.00 86.25 134 GLU A O 1
ATOM 1032 N N . THR A 1 135 ? -26.050 -14.503 49.647 1.00 86.69 135 THR A N 1
ATOM 1033 C CA . THR A 1 135 ? -26.021 -14.368 51.113 1.00 86.69 135 THR A CA 1
ATOM 1034 C C . THR A 1 135 ? -25.985 -12.900 51.539 1.00 86.69 135 THR A C 1
ATOM 1036 O O . THR A 1 135 ? -26.737 -12.498 52.427 1.00 86.69 135 THR A O 1
ATOM 1039 N N . ALA A 1 136 ? -25.140 -12.091 50.896 1.00 85.25 136 ALA A N 1
ATOM 1040 C CA . ALA A 1 136 ? -25.019 -10.667 51.193 1.00 85.25 136 ALA A CA 1
ATOM 1041 C C . ALA A 1 136 ? -26.308 -9.901 50.844 1.00 85.25 136 ALA A C 1
ATOM 1043 O O . ALA A 1 136 ? -26.792 -9.130 51.668 1.00 85.25 136 ALA A O 1
ATOM 1044 N N . ILE A 1 137 ? -26.933 -10.194 49.695 1.00 87.69 137 ILE A N 1
ATOM 1045 C CA . ILE A 1 137 ? -28.222 -9.599 49.293 1.00 87.69 137 ILE A CA 1
ATOM 1046 C C . ILE A 1 137 ? -29.345 -9.973 50.263 1.00 87.69 137 ILE A C 1
ATOM 1048 O O . ILE A 1 137 ? -30.202 -9.141 50.557 1.00 87.69 137 ILE A O 1
ATOM 1052 N N . ALA A 1 138 ? -29.361 -11.211 50.767 1.00 89.12 138 ALA A N 1
ATOM 1053 C CA . ALA A 1 138 ? -30.355 -11.639 51.749 1.00 89.12 138 ALA A CA 1
ATOM 1054 C C . ALA A 1 138 ? -30.214 -10.896 53.090 1.00 89.12 138 ALA A C 1
ATOM 1056 O O . ALA A 1 138 ? -31.215 -10.667 53.767 1.00 89.12 138 ALA A O 1
ATOM 1057 N N . ALA A 1 139 ? -28.990 -10.516 53.472 1.00 90.19 139 ALA A N 1
ATOM 1058 C CA . ALA A 1 139 ? -28.722 -9.737 54.679 1.00 90.19 139 ALA A CA 1
ATOM 1059 C C . ALA A 1 139 ? -28.995 -8.234 54.486 1.00 90.19 139 ALA A C 1
ATOM 1061 O O . ALA A 1 139 ? -29.554 -7.590 55.373 1.00 90.19 139 ALA A O 1
ATOM 1062 N N . ASN A 1 140 ? -28.609 -7.680 53.336 1.00 87.44 140 ASN A N 1
ATOM 1063 C CA . ASN A 1 140 ? -28.855 -6.299 52.944 1.00 87.44 140 ASN A CA 1
ATOM 1064 C C . ASN A 1 140 ? -29.057 -6.217 51.423 1.00 87.44 140 ASN A C 1
ATOM 1066 O O . ASN A 1 140 ? -28.109 -6.339 50.647 1.00 87.44 140 ASN A O 1
ATOM 1070 N N . SER A 1 141 ? -30.293 -5.953 50.992 1.00 85.69 141 SER A N 1
ATOM 1071 C CA . SER A 1 141 ? -30.655 -5.917 49.571 1.00 85.69 141 SER A CA 1
ATOM 1072 C C . SER A 1 141 ? -29.984 -4.792 48.777 1.00 85.69 141 SER A C 1
ATOM 1074 O O . SER A 1 141 ? -29.968 -4.858 47.548 1.00 85.69 141 SER A O 1
ATOM 1076 N N . GLU A 1 142 ? -29.452 -3.777 49.464 1.00 84.25 142 GLU A N 1
ATOM 1077 C CA . GLU A 1 142 ? -28.778 -2.615 48.874 1.00 84.25 142 GLU A CA 1
ATOM 1078 C C . GLU A 1 142 ? -27.270 -2.582 49.165 1.00 84.25 142 GLU A C 1
ATOM 1080 O O . GLU A 1 142 ? -26.641 -1.547 48.962 1.00 84.25 142 GLU A O 1
ATOM 1085 N N . ASP A 1 143 ? -26.669 -3.686 49.633 1.00 85.62 143 ASP A N 1
ATOM 1086 C CA . ASP A 1 143 ? -25.213 -3.762 49.814 1.00 85.62 143 ASP A CA 1
ATOM 1087 C C . ASP A 1 143 ? -24.497 -3.436 48.484 1.00 85.62 143 ASP A C 1
ATOM 1089 O O . ASP A 1 143 ? -24.616 -4.216 47.530 1.00 85.62 143 ASP A O 1
ATOM 1093 N N . PRO A 1 144 ? -23.740 -2.319 48.393 1.00 83.62 144 PRO A N 1
ATOM 1094 C CA . PRO A 1 144 ? -23.104 -1.896 47.148 1.00 83.62 144 PRO A CA 1
ATOM 1095 C C . PRO A 1 144 ? -22.169 -2.956 46.562 1.00 83.62 144 PRO A C 1
ATOM 1097 O O . PRO A 1 144 ? -22.102 -3.103 45.343 1.00 83.62 144 PRO A O 1
ATOM 1100 N N . TRP A 1 145 ? -21.484 -3.738 47.406 1.00 85.44 145 TRP A N 1
ATOM 1101 C CA . TRP A 1 145 ? -20.625 -4.830 46.945 1.00 85.44 145 TRP A CA 1
ATOM 1102 C C . TRP A 1 145 ? -21.461 -5.927 46.301 1.00 85.44 145 TRP A C 1
ATOM 1104 O O . TRP A 1 145 ? -21.204 -6.319 45.162 1.00 85.44 145 TRP A O 1
ATOM 1114 N N . ALA A 1 146 ? -22.508 -6.379 46.986 1.00 85.06 146 ALA A N 1
ATOM 1115 C CA . ALA A 1 146 ? -23.331 -7.475 46.498 1.00 85.06 146 ALA A CA 1
ATOM 1116 C C . ALA A 1 146 ? -24.118 -7.087 45.235 1.00 85.06 146 ALA A C 1
ATOM 1118 O O . ALA A 1 146 ? -24.229 -7.889 44.307 1.00 85.06 146 ALA A O 1
ATOM 1119 N N . VAL A 1 147 ? -24.614 -5.847 45.165 1.00 86.44 147 VAL A N 1
ATOM 1120 C CA . VAL A 1 147 ? -25.288 -5.304 43.978 1.00 86.44 147 VAL A CA 1
ATOM 1121 C C . VAL A 1 147 ? -24.314 -5.183 42.804 1.00 86.44 147 VAL A C 1
ATOM 1123 O O . VAL A 1 147 ? -24.652 -5.619 41.706 1.00 86.44 147 VAL A O 1
ATOM 1126 N N . GLY A 1 148 ? -23.091 -4.688 43.022 1.00 84.44 148 GLY A N 1
ATOM 1127 C CA . GLY A 1 148 ? -22.088 -4.564 41.958 1.00 84.44 148 GLY A CA 1
ATOM 1128 C C . GLY A 1 148 ? -21.725 -5.920 41.357 1.00 84.44 148 GLY A C 1
ATOM 1129 O O . GLY A 1 148 ? -21.778 -6.109 40.143 1.00 84.44 148 GLY A O 1
ATOM 1130 N N . TRP A 1 149 ? -21.467 -6.909 42.212 1.00 81.94 149 TRP A N 1
ATOM 1131 C CA . TRP A 1 149 ? -21.156 -8.272 41.786 1.00 81.94 149 TRP A CA 1
ATOM 1132 C C . TRP A 1 149 ? -22.324 -9.014 41.149 1.00 81.94 149 TRP A C 1
ATOM 1134 O O . TRP A 1 149 ? -22.118 -9.787 40.214 1.00 81.94 149 TRP A O 1
ATOM 1144 N N . ARG A 1 150 ? -23.556 -8.779 41.614 1.00 86.69 150 ARG A N 1
ATOM 1145 C CA . ARG A 1 150 ? -24.753 -9.280 40.931 1.00 86.69 150 ARG A CA 1
ATOM 1146 C C . ARG A 1 150 ? -24.833 -8.723 39.513 1.00 86.69 150 ARG A C 1
ATOM 1148 O O . ARG A 1 150 ? -25.139 -9.480 38.595 1.00 86.69 150 ARG A O 1
ATOM 1155 N N . GLY A 1 151 ? -24.526 -7.440 39.340 1.00 85.19 151 GLY A N 1
ATOM 1156 C CA . GLY A 1 151 ? -24.499 -6.795 38.036 1.00 85.19 151 GLY A CA 1
ATOM 1157 C C . GLY A 1 151 ? -23.466 -7.403 37.086 1.00 85.19 151 GLY A C 1
ATOM 1158 O O . GLY A 1 151 ? -23.808 -7.762 35.963 1.00 85.19 151 GLY A O 1
ATOM 1159 N N . GLU A 1 152 ? -22.241 -7.617 37.566 1.00 80.50 152 GLU A N 1
ATOM 1160 C CA . GLU A 1 152 ? -21.163 -8.283 36.814 1.00 80.50 152 GLU A CA 1
ATOM 1161 C C . GLU A 1 152 ? -21.540 -9.722 36.411 1.00 80.50 152 GLU A C 1
ATOM 1163 O O . GLU A 1 152 ? -21.365 -10.128 35.261 1.00 80.50 152 GLU A O 1
ATOM 1168 N N . LEU A 1 153 ? -22.131 -10.498 37.329 1.00 80.88 153 LEU A N 1
ATOM 1169 C CA . LEU A 1 153 ? -22.609 -11.856 37.036 1.00 80.88 153 LEU A CA 1
ATOM 1170 C C . LEU A 1 153 ? -23.734 -11.864 35.990 1.00 80.88 153 LEU A C 1
ATOM 1172 O O . LEU A 1 153 ? -23.781 -12.760 35.150 1.00 80.88 153 LEU A O 1
ATOM 1176 N N . ARG A 1 154 ? -24.630 -10.873 36.032 1.00 84.50 154 ARG A N 1
ATOM 1177 C CA . ARG A 1 154 ? -25.713 -10.701 35.054 1.00 84.50 154 ARG A CA 1
ATOM 1178 C C . ARG A 1 154 ? -25.184 -10.336 33.673 1.00 84.50 154 ARG A C 1
ATOM 1180 O O . ARG A 1 154 ? -25.618 -10.945 32.701 1.00 84.50 154 ARG A O 1
ATOM 1187 N N . LEU A 1 155 ? -24.210 -9.426 33.584 1.00 79.25 155 LEU A N 1
ATOM 1188 C CA . LEU A 1 155 ? -23.529 -9.114 32.322 1.00 79.25 155 LEU A CA 1
ATOM 1189 C C . LEU A 1 155 ? -22.905 -10.364 31.696 1.00 79.25 155 LEU A C 1
ATOM 1191 O O . LEU A 1 155 ? -23.134 -10.641 30.522 1.00 79.25 155 LEU A O 1
ATOM 1195 N N . ALA A 1 156 ? -22.177 -11.154 32.490 1.00 72.88 156 ALA A N 1
ATOM 1196 C CA . ALA A 1 156 ? -21.565 -12.396 32.021 1.00 72.88 156 ALA A CA 1
ATOM 1197 C C . ALA A 1 156 ? -22.598 -13.456 31.586 1.00 72.88 156 ALA A C 1
ATOM 1199 O O . ALA A 1 156 ? -22.303 -14.291 30.735 1.00 72.88 156 ALA A O 1
ATOM 1200 N N . ALA A 1 157 ? -23.809 -13.424 32.150 1.00 78.75 157 ALA A N 1
ATOM 1201 C CA . ALA A 1 157 ? -24.913 -14.316 31.794 1.00 78.75 157 ALA A CA 1
ATOM 1202 C C . ALA A 1 157 ? -25.751 -13.829 30.591 1.00 78.75 157 ALA A C 1
ATOM 1204 O O . ALA A 1 157 ? -26.703 -14.509 30.210 1.00 78.75 157 ALA A O 1
ATOM 1205 N N . GLY A 1 158 ? -25.432 -12.667 30.006 1.00 77.69 158 GLY A N 1
ATOM 1206 C CA . GLY A 1 158 ? -26.214 -12.048 28.928 1.00 77.69 158 GLY A CA 1
ATOM 1207 C C . GLY A 1 158 ? -27.463 -11.291 29.404 1.00 77.69 158 GLY A C 1
ATOM 1208 O O . GLY A 1 158 ? -28.251 -10.817 28.591 1.00 77.69 158 GLY A O 1
ATOM 1209 N N . GLU A 1 159 ? -27.656 -11.127 30.715 1.00 88.19 159 GLU A N 1
ATOM 1210 C CA . GLU A 1 159 ? -28.682 -10.255 31.300 1.00 88.19 159 GLU A CA 1
ATOM 1211 C C . GLU A 1 159 ? -28.197 -8.789 31.294 1.00 88.19 159 GLU A C 1
ATOM 1213 O O . GLU A 1 159 ? -28.043 -8.139 32.331 1.00 88.19 159 GLU A O 1
ATOM 1218 N N . THR A 1 160 ? -27.907 -8.263 30.102 1.00 88.44 160 THR A N 1
ATOM 1219 C CA . THR A 1 160 ? -27.116 -7.038 29.913 1.00 88.44 160 THR A CA 1
ATOM 1220 C C . THR A 1 160 ? -27.741 -5.804 30.567 1.00 88.44 160 THR A C 1
ATOM 1222 O O . THR A 1 160 ? -27.096 -5.095 31.340 1.00 88.44 160 THR A O 1
ATOM 1225 N N . ALA A 1 161 ? -29.022 -5.540 30.298 1.00 89.31 161 ALA A N 1
ATOM 1226 C CA . ALA A 1 161 ? -29.691 -4.327 30.772 1.00 89.31 161 ALA A CA 1
ATOM 1227 C C . ALA A 1 161 ? -29.836 -4.278 32.305 1.00 89.31 161 ALA A C 1
ATOM 1229 O O . ALA A 1 161 ? -29.656 -3.223 32.921 1.00 89.31 161 ALA A O 1
ATOM 1230 N N . THR A 1 162 ? -30.159 -5.409 32.938 1.00 90.75 162 THR A N 1
ATOM 1231 C CA . THR A 1 162 ? -30.247 -5.516 34.403 1.00 90.75 162 THR A CA 1
ATOM 1232 C C . THR A 1 162 ? -28.859 -5.478 35.036 1.00 90.75 162 THR A C 1
ATOM 1234 O O . THR A 1 162 ? -28.690 -4.801 36.049 1.00 90.75 162 THR A O 1
ATOM 1237 N N . GLY A 1 163 ? -27.863 -6.114 34.410 1.00 89.56 163 GLY A N 1
ATOM 1238 C CA . GLY A 1 163 ? -26.467 -6.071 34.838 1.00 89.56 163 GLY A CA 1
ATOM 1239 C C . GLY A 1 163 ? -25.890 -4.655 34.869 1.00 89.56 163 GLY A C 1
ATOM 1240 O O . GLY A 1 163 ? -25.370 -4.223 35.897 1.00 89.56 163 GLY A O 1
ATOM 1241 N N . LEU A 1 164 ? -26.070 -3.881 33.792 1.00 89.44 164 LEU A N 1
ATOM 1242 C CA . LEU A 1 164 ? -25.636 -2.479 33.734 1.00 89.44 164 LEU A CA 1
ATOM 1243 C C . LEU A 1 164 ? -26.321 -1.606 34.795 1.00 89.44 164 LEU A C 1
ATOM 1245 O O . LEU A 1 164 ? -25.679 -0.746 35.399 1.00 89.44 164 LEU A O 1
ATOM 1249 N N . ASN A 1 165 ? -27.618 -1.814 35.041 1.00 90.88 165 ASN A N 1
ATOM 1250 C CA . ASN A 1 165 ? -28.344 -1.055 36.062 1.00 90.88 165 ASN A CA 1
ATOM 1251 C C . ASN A 1 165 ? -27.831 -1.346 37.478 1.00 90.88 165 ASN A C 1
ATOM 1253 O O . ASN A 1 165 ? -27.680 -0.405 38.257 1.00 90.88 165 ASN A O 1
ATOM 1257 N N . ASP A 1 166 ? -27.531 -2.608 37.786 1.00 89.81 166 ASP A N 1
ATOM 1258 C CA . ASP A 1 166 ? -26.937 -3.017 39.060 1.00 89.81 166 ASP A CA 1
ATOM 1259 C C . ASP A 1 166 ? -25.547 -2.393 39.258 1.00 89.81 166 ASP A C 1
ATOM 1261 O O . ASP A 1 166 ? -25.283 -1.790 40.297 1.00 89.81 166 ASP A O 1
ATOM 1265 N N . ILE A 1 167 ? -24.675 -2.460 38.247 1.00 88.12 167 ILE A N 1
ATOM 1266 C CA . ILE A 1 167 ? -23.330 -1.863 38.318 1.00 88.12 167 ILE A CA 1
ATOM 1267 C C . ILE A 1 167 ? -23.425 -0.353 38.545 1.00 88.12 167 ILE A C 1
ATOM 1269 O O . ILE A 1 167 ? -22.750 0.191 39.417 1.00 88.12 167 ILE A O 1
ATOM 1273 N N . ARG A 1 168 ? -24.317 0.330 37.823 1.00 86.94 168 ARG A N 1
ATOM 1274 C CA . ARG A 1 168 ? -24.545 1.770 37.991 1.00 86.94 168 ARG A CA 1
ATOM 1275 C C . ARG A 1 168 ? -25.081 2.120 39.381 1.00 86.94 168 ARG A C 1
ATOM 1277 O O . ARG A 1 168 ? -24.705 3.150 39.932 1.00 86.94 168 ARG A O 1
ATOM 1284 N N . GLN A 1 169 ? -25.952 1.285 39.949 1.00 86.44 169 GLN A N 1
ATOM 1285 C CA . GLN A 1 169 ? -26.456 1.465 41.312 1.00 86.44 169 GLN A CA 1
ATOM 1286 C C . GLN A 1 169 ? -25.325 1.310 42.338 1.00 86.44 169 GLN A C 1
ATOM 1288 O O . GLN A 1 169 ? -25.175 2.154 43.219 1.00 86.44 169 GLN A O 1
ATOM 1293 N N . ALA A 1 170 ? -24.509 0.267 42.196 1.00 85.00 170 ALA A N 1
ATOM 1294 C CA . ALA A 1 170 ? -23.401 -0.033 43.098 1.00 85.00 170 ALA A CA 1
ATOM 1295 C C . ALA A 1 170 ? -22.273 1.007 43.056 1.00 85.00 170 ALA A C 1
ATOM 1297 O O . ALA A 1 170 ? -21.634 1.261 44.076 1.00 85.00 170 ALA A O 1
ATOM 1298 N N . HIS A 1 171 ? -22.043 1.617 41.894 1.00 79.19 171 HIS A N 1
ATOM 1299 C CA . HIS A 1 171 ? -20.980 2.588 41.635 1.00 79.19 171 HIS A CA 1
ATOM 1300 C C . HIS A 1 171 ? -21.517 4.022 41.446 1.00 79.19 171 HIS A C 1
ATOM 1302 O O . HIS A 1 171 ? -20.922 4.834 40.742 1.00 79.19 171 HIS A O 1
ATOM 1308 N N . GLY A 1 172 ? -22.652 4.355 42.071 1.00 69.75 172 GLY A N 1
ATOM 1309 C CA . GLY A 1 172 ? -23.205 5.715 42.093 1.00 69.75 172 GLY A CA 1
ATOM 1310 C C . GLY A 1 172 ? -22.394 6.710 42.944 1.00 69.75 172 GLY A C 1
ATOM 1311 O O . GLY A 1 172 ? -21.295 6.414 43.412 1.00 69.75 172 GLY A O 1
ATOM 1312 N N . ALA A 1 173 ? -22.945 7.909 43.181 1.00 67.25 173 ALA A N 1
ATOM 1313 C CA . ALA A 1 173 ? -22.270 8.983 43.930 1.00 67.25 173 ALA A CA 1
ATOM 1314 C C . ALA A 1 173 ? -21.839 8.572 45.356 1.00 67.25 173 ALA A C 1
ATOM 1316 O O . ALA A 1 173 ? -20.738 8.937 45.777 1.00 67.25 173 ALA A O 1
ATOM 1317 N N . ASP A 1 174 ? -22.665 7.762 46.025 1.00 67.62 174 ASP A N 1
ATOM 1318 C CA . ASP A 1 174 ? -22.443 7.208 47.370 1.00 67.62 174 ASP A CA 1
ATOM 1319 C C . ASP A 1 174 ? -21.989 5.728 47.346 1.00 67.62 174 ASP A C 1
ATOM 1321 O O . ASP A 1 174 ? -21.967 5.057 48.376 1.00 67.62 174 ASP A O 1
ATOM 1325 N N . GLY A 1 175 ? -21.665 5.200 46.159 1.00 69.25 175 GLY A N 1
ATOM 1326 C CA . GLY A 1 175 ? -21.335 3.793 45.925 1.00 69.25 175 GLY A CA 1
ATOM 1327 C C . GLY A 1 175 ? -19.850 3.440 46.084 1.00 69.25 175 GLY A C 1
ATOM 1328 O O . GLY A 1 175 ? -19.030 4.219 46.576 1.00 69.25 175 GLY A O 1
ATOM 1329 N N . LEU A 1 176 ? -19.477 2.244 45.626 1.00 67.94 176 LEU A N 1
ATOM 1330 C CA . LEU A 1 176 ? -18.097 1.757 45.632 1.00 67.94 176 LEU A CA 1
ATOM 1331 C C . LEU A 1 176 ? -17.200 2.577 44.692 1.00 67.94 176 LEU A C 1
ATOM 1333 O O . LEU A 1 176 ? -17.529 2.818 43.529 1.00 67.94 176 LEU A O 1
ATOM 1337 N N . ARG A 1 177 ? -16.018 2.968 45.180 1.00 67.88 177 ARG A N 1
ATOM 1338 C CA . ARG A 1 177 ? -14.964 3.621 44.384 1.00 67.88 177 ARG A CA 1
ATOM 1339 C C . ARG A 1 177 ? -13.935 2.581 43.891 1.00 67.88 177 ARG A C 1
ATOM 1341 O O . ARG A 1 177 ? -13.644 1.660 44.652 1.00 67.88 177 ARG A O 1
ATOM 1348 N N . PRO A 1 178 ? -13.335 2.747 42.693 1.00 57.00 178 PRO A N 1
ATOM 1349 C CA . PRO A 1 178 ? -13.593 3.802 41.711 1.00 57.00 178 PRO A CA 1
ATOM 1350 C C . PRO A 1 178 ? -14.897 3.541 40.943 1.00 57.00 178 PRO A C 1
ATOM 1352 O O . PRO A 1 178 ? -15.152 2.440 40.475 1.00 57.00 178 PRO A O 1
ATOM 1355 N N . ALA A 1 179 ? -15.735 4.571 40.842 1.00 71.62 179 ALA A N 1
ATOM 1356 C CA . ALA A 1 179 ? -17.095 4.457 40.315 1.00 71.62 179 ALA A CA 1
ATOM 1357 C C . ALA A 1 179 ? -17.188 4.634 38.779 1.00 71.62 179 ALA A C 1
ATOM 1359 O O . ALA A 1 179 ? -17.751 3.765 38.117 1.00 71.62 179 ALA A O 1
ATOM 1360 N N . PRO A 1 180 ? -16.606 5.696 38.179 1.00 76.31 180 PRO A N 1
ATOM 1361 C CA . PRO A 1 180 ? -16.753 5.954 36.739 1.00 76.31 180 PRO A CA 1
ATOM 1362 C C . PRO A 1 180 ? -16.102 4.885 35.850 1.00 76.31 180 PRO A C 1
ATOM 1364 O O . PRO A 1 180 ? -16.714 4.408 34.901 1.00 76.31 180 PRO A O 1
ATOM 1367 N N . ALA A 1 181 ? -14.899 4.444 36.220 1.00 74.75 181 ALA A N 1
ATOM 1368 C CA . ALA A 1 181 ? -14.124 3.442 35.495 1.00 74.75 181 ALA A CA 1
ATOM 1369 C C . ALA A 1 181 ? -14.856 2.105 35.321 1.00 74.75 181 ALA A C 1
ATOM 1371 O O . ALA A 1 181 ? -14.890 1.530 34.234 1.00 74.75 181 ALA A O 1
ATOM 1372 N N . VAL A 1 182 ? -15.479 1.619 36.400 1.00 79.50 182 VAL A N 1
ATOM 1373 C CA . VAL A 1 182 ? -16.191 0.336 36.399 1.00 79.50 182 VAL A CA 1
ATOM 1374 C C . VAL A 1 182 ? -17.438 0.417 35.522 1.00 79.50 182 VAL A C 1
ATOM 1376 O O . VAL A 1 182 ? -17.679 -0.491 34.729 1.00 79.50 182 VAL A O 1
ATOM 1379 N N . VAL A 1 183 ? -18.186 1.523 35.599 1.00 85.00 183 VAL A N 1
ATOM 1380 C CA . VAL A 1 183 ? -19.356 1.765 34.740 1.00 85.00 183 VAL A CA 1
ATOM 1381 C C . VAL A 1 183 ? -18.943 1.857 33.269 1.00 85.00 183 VAL A C 1
ATOM 1383 O O . VAL A 1 183 ? -19.545 1.193 32.427 1.00 85.00 183 VAL A O 1
ATOM 1386 N N . SER A 1 184 ? -17.886 2.611 32.961 1.00 86.75 184 SER A N 1
ATOM 1387 C CA . SER A 1 184 ? -17.347 2.731 31.603 1.00 86.75 184 SER A CA 1
ATOM 1388 C C . SER A 1 184 ? -16.949 1.371 31.020 1.00 86.75 184 SER A C 1
ATOM 1390 O O . SER A 1 184 ? -17.398 0.997 29.934 1.00 86.75 184 SER A O 1
ATOM 1392 N N . ARG A 1 185 ? -16.190 0.574 31.781 1.00 84.94 185 ARG A N 1
ATOM 1393 C CA . ARG A 1 185 ? -15.759 -0.772 31.382 1.00 84.94 185 ARG A CA 1
ATOM 1394 C C . ARG A 1 185 ? -16.935 -1.723 31.168 1.00 84.94 185 ARG A C 1
ATOM 1396 O O . ARG A 1 185 ? -16.950 -2.459 30.184 1.00 84.94 185 ARG A O 1
ATOM 1403 N N . ALA A 1 186 ? -17.932 -1.677 32.049 1.00 85.38 186 ALA A N 1
ATOM 1404 C CA . ALA A 1 186 ? -19.152 -2.466 31.924 1.00 85.38 186 ALA A CA 1
ATOM 1405 C C . ALA A 1 186 ? -19.943 -2.102 30.657 1.00 85.38 186 ALA A C 1
ATOM 1407 O O . ALA A 1 186 ? -20.394 -2.989 29.934 1.00 85.38 186 ALA A O 1
ATOM 1408 N N . ILE A 1 187 ? -20.068 -0.806 30.344 1.00 89.38 187 ILE A N 1
ATOM 1409 C CA . ILE A 1 187 ? -20.727 -0.333 29.118 1.00 89.38 187 ILE A CA 1
ATOM 1410 C C . ILE A 1 187 ? -19.934 -0.750 27.874 1.00 89.38 187 ILE A C 1
ATOM 1412 O O . ILE A 1 187 ? -20.536 -1.240 26.923 1.00 89.38 187 ILE A O 1
ATOM 1416 N N . ARG A 1 188 ? -18.600 -0.621 27.881 1.00 86.75 188 ARG A N 1
ATOM 1417 C CA . ARG A 1 188 ? -17.718 -1.089 26.795 1.00 86.75 188 ARG A CA 1
ATOM 1418 C C . ARG A 1 188 ? -17.907 -2.589 26.536 1.00 86.75 188 ARG A C 1
ATOM 1420 O O . ARG A 1 188 ? -18.127 -3.001 25.402 1.00 86.75 188 ARG A O 1
ATOM 1427 N N . PHE A 1 189 ? -17.894 -3.406 27.590 1.00 84.06 189 PHE A N 1
ATOM 1428 C CA . PHE A 1 189 ? -18.173 -4.842 27.492 1.00 84.06 189 PHE A CA 1
ATOM 1429 C C . PHE A 1 189 ? -19.561 -5.103 26.886 1.00 84.06 189 PHE A C 1
ATOM 1431 O O . PHE A 1 189 ? -19.693 -5.844 25.913 1.00 84.06 189 PHE A O 1
ATOM 1438 N N . ALA A 1 190 ? -20.592 -4.440 27.407 1.00 87.00 190 ALA A N 1
ATOM 1439 C CA . ALA A 1 190 ? -21.961 -4.606 26.942 1.00 87.00 190 ALA A CA 1
ATOM 1440 C C . ALA A 1 190 ? -22.146 -4.196 25.468 1.00 87.00 190 ALA A C 1
ATOM 1442 O O . ALA A 1 190 ? -22.794 -4.916 24.719 1.00 87.00 190 ALA A O 1
ATOM 1443 N N . LEU A 1 191 ? -21.528 -3.099 25.015 1.00 88.88 191 LEU A N 1
ATOM 1444 C CA . LEU A 1 191 ? -21.582 -2.665 23.612 1.00 88.88 191 LEU A CA 1
ATOM 1445 C C . LEU A 1 191 ? -20.960 -3.685 22.649 1.00 88.88 191 LEU A C 1
ATOM 1447 O O . LEU A 1 191 ? -21.435 -3.804 21.521 1.00 88.88 191 LEU A O 1
ATOM 1451 N N . ARG A 1 192 ? -19.929 -4.424 23.079 1.00 84.94 192 ARG A N 1
ATOM 1452 C CA . ARG A 1 192 ? -19.301 -5.489 22.276 1.00 84.94 192 ARG A CA 1
ATOM 1453 C C . ARG A 1 192 ? -20.130 -6.766 22.215 1.00 84.94 192 AR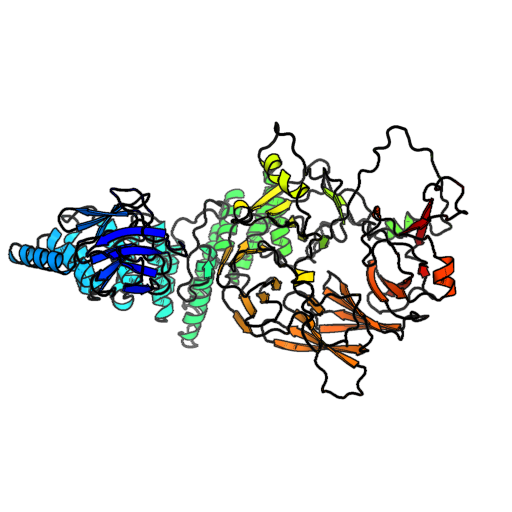G A C 1
ATOM 1455 O O . ARG A 1 192 ? -20.170 -7.400 21.167 1.00 84.94 192 ARG A O 1
ATOM 1462 N N . HIS A 1 193 ? -20.742 -7.161 23.331 1.00 83.88 193 HIS A N 1
ATOM 1463 C CA . HIS A 1 193 ? -21.374 -8.478 23.466 1.00 83.88 193 HIS A CA 1
ATOM 1464 C C . HIS A 1 193 ? -22.895 -8.469 23.251 1.00 83.88 193 HIS A C 1
ATOM 1466 O O . HIS A 1 193 ? -23.441 -9.457 22.768 1.00 83.88 193 HIS A O 1
ATOM 1472 N N . ASP A 1 194 ? -23.577 -7.368 23.571 1.00 87.69 194 ASP A N 1
ATOM 1473 C CA . ASP A 1 194 ? -25.024 -7.191 23.410 1.00 87.69 194 ASP A CA 1
ATOM 1474 C C . ASP A 1 194 ? -25.346 -5.723 23.090 1.00 87.69 194 ASP A C 1
ATOM 1476 O O . ASP A 1 194 ? -25.838 -4.934 23.909 1.00 87.69 194 ASP A O 1
ATOM 1480 N N . PHE A 1 195 ? -25.030 -5.346 21.849 1.00 91.88 195 PHE A N 1
ATOM 1481 C CA . PHE A 1 195 ? -25.188 -3.977 21.377 1.00 91.88 195 PHE A CA 1
ATOM 1482 C C . PHE A 1 195 ? -26.633 -3.477 21.494 1.00 91.88 195 PHE A C 1
ATOM 1484 O O . PHE A 1 195 ? -26.853 -2.327 21.867 1.00 91.88 195 PHE A O 1
ATOM 1491 N N . ALA A 1 196 ? -27.630 -4.325 21.220 1.00 92.81 196 ALA A N 1
ATOM 1492 C CA . ALA A 1 196 ? -29.034 -3.924 21.259 1.00 92.81 196 ALA A CA 1
ATOM 1493 C C . ALA A 1 196 ? -29.439 -3.426 22.656 1.00 92.81 196 ALA A C 1
ATOM 1495 O O . ALA A 1 196 ? -30.032 -2.350 22.771 1.00 92.81 196 ALA A O 1
ATOM 1496 N N . ALA A 1 197 ? -29.058 -4.153 23.713 1.00 90.81 197 ALA A N 1
ATOM 1497 C CA . ALA A 1 197 ? -29.359 -3.774 25.092 1.00 90.81 197 ALA A CA 1
ATOM 1498 C C . ALA A 1 197 ? -28.521 -2.589 25.607 1.00 90.81 197 ALA A C 1
ATOM 1500 O O . ALA A 1 197 ? -28.967 -1.860 26.496 1.00 90.81 197 ALA A O 1
ATOM 1501 N N . ALA A 1 198 ? -27.315 -2.391 25.066 1.00 93.00 198 ALA A N 1
ATOM 1502 C CA . ALA A 1 198 ? -26.372 -1.366 25.517 1.00 93.00 198 ALA A CA 1
ATOM 1503 C C . ALA A 1 198 ? -26.398 -0.067 24.691 1.00 93.00 198 ALA A C 1
ATOM 1505 O O . ALA A 1 198 ? -25.884 0.957 25.143 1.00 93.00 198 ALA A O 1
ATOM 1506 N N . SER A 1 199 ? -27.001 -0.081 23.498 1.00 93.88 199 SER A N 1
ATOM 1507 C CA . SER A 1 199 ? -26.949 1.010 22.513 1.00 93.88 199 SER A CA 1
ATOM 1508 C C . SER A 1 199 ? -27.374 2.370 23.066 1.00 93.88 199 SER A C 1
ATOM 1510 O O . SER A 1 199 ? -26.814 3.383 22.675 1.00 93.88 199 SER A O 1
ATOM 1512 N N . SER A 1 200 ? -28.293 2.447 24.031 1.00 94.00 200 SER A N 1
ATOM 1513 C CA . SER A 1 200 ? -28.711 3.730 24.615 1.00 94.00 200 SER A CA 1
ATOM 1514 C C . SER A 1 200 ? -27.711 4.322 25.623 1.00 94.00 200 SER A C 1
ATOM 1516 O O . SER A 1 200 ? -27.961 5.396 26.166 1.00 94.00 200 SER A O 1
ATOM 1518 N N . ARG A 1 201 ? -26.625 3.609 25.952 1.00 92.94 201 ARG A N 1
ATOM 1519 C CA . ARG A 1 201 ? -25.690 3.942 27.045 1.00 92.94 201 ARG A CA 1
ATOM 1520 C C . ARG A 1 201 ? -24.309 4.395 26.576 1.00 92.94 201 ARG A C 1
ATOM 1522 O O . ARG A 1 201 ? -23.468 4.704 27.415 1.00 92.94 201 ARG A O 1
ATOM 1529 N N . TRP A 1 202 ? -24.066 4.502 25.268 1.00 94.81 202 TRP A N 1
ATOM 1530 C CA . TRP A 1 202 ? -22.752 4.908 24.746 1.00 94.81 202 TRP A CA 1
ATOM 1531 C C . TRP A 1 202 ? -22.297 6.287 25.261 1.00 94.81 202 TRP A C 1
ATOM 1533 O O . TRP A 1 202 ? -21.114 6.466 25.536 1.00 94.81 202 TRP A O 1
ATOM 1543 N N . GLN A 1 203 ? -23.223 7.241 25.445 1.00 94.62 203 GLN A N 1
ATOM 1544 C CA . GLN A 1 203 ? -22.914 8.584 25.966 1.00 94.62 203 GLN A CA 1
ATOM 1545 C C . GLN A 1 203 ? -22.408 8.536 27.407 1.00 94.62 203 GLN A C 1
ATOM 1547 O O . GLN A 1 203 ? -21.429 9.199 27.739 1.00 94.62 203 GLN A O 1
ATOM 1552 N N . GLU A 1 204 ? -23.072 7.738 28.248 1.00 92.06 204 GLU A N 1
ATOM 1553 C CA . GLU A 1 204 ? -22.679 7.520 29.641 1.00 92.06 204 GLU A CA 1
ATOM 1554 C C . GLU A 1 204 ? -21.287 6.886 29.686 1.00 92.06 204 GLU A C 1
ATOM 1556 O O . GLU A 1 204 ? -20.393 7.440 30.319 1.00 92.06 204 GLU A O 1
ATOM 1561 N N . GLY A 1 205 ? -21.075 5.806 28.924 1.00 90.12 205 GLY A N 1
ATOM 1562 C CA . GLY A 1 205 ? -19.785 5.118 28.866 1.00 90.12 205 GLY A CA 1
ATOM 1563 C C . GLY A 1 205 ? -18.640 6.046 28.462 1.00 90.12 205 GLY A C 1
ATOM 1564 O O . GLY A 1 205 ? -17.647 6.133 29.181 1.00 90.12 205 GLY A O 1
ATOM 1565 N N . ALA A 1 206 ? -18.808 6.799 27.369 1.00 91.88 206 ALA A N 1
ATOM 1566 C CA . ALA A 1 206 ? -17.787 7.723 26.878 1.00 91.88 206 ALA A CA 1
ATOM 1567 C C . ALA A 1 206 ? -17.507 8.879 27.858 1.00 91.88 206 ALA A C 1
ATOM 1569 O O . ALA A 1 206 ? -16.358 9.286 28.003 1.00 91.88 206 ALA A O 1
ATOM 1570 N N . ALA A 1 207 ? -18.525 9.392 28.558 1.00 90.81 207 ALA A N 1
ATOM 1571 C CA . ALA A 1 207 ? -18.360 10.465 29.541 1.00 90.81 207 ALA A CA 1
ATOM 1572 C C . ALA A 1 207 ? -17.681 9.999 30.842 1.00 90.81 207 ALA A C 1
ATOM 1574 O O . ALA A 1 207 ? -17.047 10.801 31.525 1.00 90.81 207 ALA A O 1
ATOM 1575 N N . THR A 1 208 ? -17.822 8.718 31.195 1.00 88.50 208 THR A N 1
ATOM 1576 C CA . THR A 1 208 ? -17.227 8.122 32.406 1.00 88.50 208 THR A CA 1
ATOM 1577 C C . THR A 1 208 ? -15.896 7.407 32.167 1.00 88.50 208 THR A C 1
ATOM 1579 O O . THR A 1 208 ? -15.368 6.785 33.088 1.00 88.50 208 THR A O 1
ATOM 1582 N N . ALA A 1 209 ? -15.367 7.458 30.944 1.00 87.38 209 ALA A N 1
ATOM 1583 C CA . ALA A 1 209 ? -14.114 6.819 30.565 1.00 87.38 209 ALA A CA 1
ATOM 1584 C C . ALA A 1 209 ? -12.903 7.368 31.342 1.00 87.38 209 ALA A C 1
ATOM 1586 O O . ALA A 1 209 ? -12.855 8.550 31.680 1.00 87.38 209 ALA A O 1
ATOM 1587 N N . GLU A 1 210 ? -11.925 6.502 31.628 1.00 84.50 210 GLU A N 1
ATOM 1588 C CA . GLU A 1 210 ? -10.718 6.870 32.386 1.00 84.50 210 GLU A CA 1
ATOM 1589 C C . GLU A 1 210 ? -9.758 7.733 31.560 1.00 84.50 210 GLU A C 1
ATOM 1591 O O . GLU A 1 210 ? -9.043 8.573 32.109 1.00 84.50 210 GLU A O 1
ATOM 1596 N N . SER A 1 211 ? -9.778 7.557 30.237 1.00 85.19 211 SER A N 1
ATOM 1597 C CA . SER A 1 211 ? -8.936 8.275 29.288 1.00 85.19 211 SER A CA 1
ATOM 1598 C C . SER A 1 211 ? -9.703 8.664 28.010 1.00 85.19 211 SER A C 1
ATOM 1600 O O . SER A 1 211 ? -10.748 8.083 27.696 1.00 85.19 211 SER A O 1
ATOM 1602 N N . PRO A 1 212 ? -9.190 9.630 27.219 1.00 84.62 212 PRO A N 1
ATOM 1603 C CA . PRO A 1 212 ? -9.725 9.922 25.888 1.00 84.62 212 PRO A CA 1
ATOM 1604 C C . PRO A 1 212 ? -9.687 8.720 24.933 1.00 84.62 212 PRO A C 1
ATOM 1606 O O . PRO A 1 212 ? -10.530 8.623 24.044 1.00 84.62 212 PRO A O 1
ATOM 1609 N N . GLU A 1 213 ? -8.730 7.808 25.112 1.00 83.06 213 GLU A N 1
ATOM 1610 C CA . GLU A 1 213 ? -8.593 6.588 24.310 1.00 83.06 213 GLU A CA 1
ATOM 1611 C C . GLU A 1 213 ? -9.711 5.589 24.631 1.00 83.06 213 GLU A C 1
ATOM 1613 O O . GLU A 1 213 ? -10.387 5.110 23.721 1.00 83.06 213 GLU A O 1
ATOM 1618 N N . ASP A 1 214 ? -10.016 5.390 25.916 1.00 83.31 214 ASP A N 1
ATOM 1619 C CA . ASP A 1 214 ? -11.155 4.574 26.352 1.00 83.31 214 ASP A CA 1
ATOM 1620 C C . ASP A 1 214 ? -12.487 5.136 25.849 1.00 83.31 214 ASP A C 1
ATOM 1622 O O . ASP A 1 214 ? -13.361 4.389 25.397 1.00 83.31 214 ASP A O 1
ATOM 1626 N N . ALA A 1 215 ? -12.642 6.465 25.888 1.00 90.19 215 ALA A N 1
ATOM 1627 C CA . ALA A 1 215 ? -13.804 7.132 25.315 1.00 90.19 215 ALA A CA 1
ATOM 1628 C C . ALA A 1 215 ? -13.889 6.872 23.803 1.00 90.19 215 ALA A C 1
ATOM 1630 O O . ALA A 1 215 ? -14.955 6.517 23.299 1.00 90.19 215 ALA A O 1
ATOM 1631 N N . ALA A 1 216 ? -12.772 7.001 23.079 1.00 89.38 216 ALA A N 1
ATOM 1632 C CA . ALA A 1 216 ? -12.717 6.724 21.648 1.00 89.38 216 ALA A CA 1
ATOM 1633 C C . ALA A 1 216 ? -13.087 5.267 21.333 1.00 89.38 216 ALA A C 1
ATOM 1635 O O . ALA A 1 216 ? -13.840 5.031 20.391 1.00 89.38 216 ALA A O 1
ATOM 1636 N N . ASP A 1 217 ? -12.641 4.298 22.130 1.00 86.31 217 ASP A N 1
ATOM 1637 C CA . ASP A 1 217 ? -12.968 2.881 21.946 1.00 86.31 217 ASP A CA 1
ATOM 1638 C C . ASP A 1 217 ? -14.447 2.563 22.151 1.00 86.31 217 ASP A C 1
ATOM 1640 O O . ASP A 1 217 ? -15.025 1.792 21.377 1.00 86.31 217 ASP A O 1
ATOM 1644 N N . ILE A 1 218 ? -15.082 3.179 23.150 1.00 91.19 218 ILE A N 1
ATOM 1645 C CA . ILE A 1 218 ? -16.531 3.077 23.364 1.00 91.19 218 ILE A CA 1
ATOM 1646 C C . ILE A 1 218 ? -17.286 3.662 22.169 1.00 91.19 218 ILE A C 1
ATOM 1648 O O . ILE A 1 218 ? -18.205 3.031 21.641 1.00 91.19 218 ILE A O 1
ATOM 1652 N N . LEU A 1 219 ? -16.880 4.845 21.700 1.00 94.38 219 LEU A N 1
ATOM 1653 C CA . LEU A 1 219 ? -17.494 5.487 20.537 1.00 94.38 219 LEU A CA 1
ATOM 1654 C C . LEU A 1 219 ? -17.309 4.639 19.270 1.00 94.38 219 LEU A C 1
ATOM 1656 O O . LEU A 1 219 ? -18.259 4.469 18.510 1.00 94.38 219 LEU A O 1
ATOM 1660 N N . ARG A 1 220 ? -16.131 4.040 19.058 1.00 91.88 220 ARG A N 1
ATOM 1661 C CA . ARG A 1 220 ? -15.862 3.142 17.920 1.00 91.88 220 ARG A CA 1
ATOM 1662 C C . ARG A 1 220 ? -16.764 1.911 17.931 1.00 91.88 220 ARG A C 1
ATOM 1664 O O . ARG A 1 220 ? -17.325 1.566 16.892 1.00 91.88 220 ARG A O 1
ATOM 1671 N N . GLN A 1 221 ? -16.945 1.283 19.094 1.00 90.94 221 GLN A N 1
ATOM 1672 C CA . GLN A 1 221 ? -17.861 0.147 19.253 1.00 90.94 221 GLN A CA 1
ATOM 1673 C C . GLN A 1 221 ? -19.303 0.547 18.970 1.00 90.94 221 GLN A C 1
ATOM 1675 O O . GLN A 1 221 ? -20.011 -0.166 18.263 1.00 90.94 221 GLN A O 1
ATOM 1680 N N . ALA A 1 222 ? -19.723 1.715 19.460 1.00 95.06 222 ALA A N 1
ATOM 1681 C CA . ALA A 1 222 ? -21.062 2.217 19.205 1.00 95.06 222 ALA A CA 1
ATOM 1682 C C . ALA A 1 222 ? -21.298 2.528 17.716 1.00 95.06 222 ALA A C 1
ATOM 1684 O O . ALA A 1 222 ? -22.320 2.119 17.170 1.00 95.06 222 ALA A O 1
ATOM 1685 N N . ILE A 1 223 ? -20.339 3.164 17.030 1.00 94.69 223 ILE A N 1
ATOM 1686 C CA . ILE A 1 223 ? -20.392 3.400 15.574 1.00 94.69 223 ILE A CA 1
ATOM 1687 C C . ILE A 1 223 ? -20.522 2.074 14.819 1.00 94.69 223 ILE A C 1
ATOM 1689 O O . ILE A 1 223 ? -21.387 1.939 13.954 1.00 94.69 223 ILE A O 1
ATOM 1693 N N . ALA A 1 224 ? -19.683 1.088 15.155 1.00 91.44 224 ALA A N 1
ATOM 1694 C CA . ALA A 1 224 ? -19.713 -0.225 14.522 1.00 91.44 224 ALA A CA 1
ATOM 1695 C C . ALA A 1 224 ? -21.065 -0.928 14.726 1.00 91.44 224 ALA A C 1
ATOM 1697 O O . ALA A 1 224 ? -21.624 -1.453 13.761 1.00 91.44 224 ALA A O 1
ATOM 1698 N N . GLY A 1 225 ? -21.611 -0.886 15.945 1.00 92.19 225 GLY A N 1
ATOM 1699 C CA . GLY A 1 225 ? -22.910 -1.467 16.278 1.00 92.19 225 GLY A CA 1
ATOM 1700 C C . GLY A 1 225 ? -24.077 -0.797 15.550 1.00 92.19 225 GLY A C 1
ATOM 1701 O O . GLY A 1 225 ? -24.906 -1.492 14.963 1.00 92.19 225 GLY A O 1
ATOM 1702 N N . PHE A 1 226 ? -24.123 0.539 15.498 1.00 94.38 226 PHE A N 1
ATOM 1703 C CA . PHE A 1 226 ? -25.176 1.260 14.771 1.00 94.38 226 PHE A CA 1
ATOM 1704 C C . PHE A 1 226 ? -25.111 1.012 13.261 1.00 94.38 226 PHE A C 1
ATOM 1706 O O . PHE A 1 226 ? -26.143 0.780 12.633 1.00 94.38 226 PHE A O 1
ATOM 1713 N N . LEU A 1 227 ? -23.907 0.975 12.681 1.00 91.19 227 LEU A N 1
ATOM 1714 C CA . LEU A 1 227 ? -23.721 0.603 11.278 1.00 91.19 227 LEU A CA 1
ATOM 1715 C C . LEU A 1 227 ? -24.157 -0.841 10.999 1.00 91.19 227 LEU A C 1
ATOM 1717 O O . LEU A 1 227 ? -24.787 -1.090 9.974 1.00 91.19 227 LEU A O 1
ATOM 1721 N N . ALA A 1 228 ? -23.859 -1.785 11.897 1.00 90.38 228 ALA A N 1
ATOM 1722 C CA . ALA A 1 228 ? -24.317 -3.170 11.777 1.00 90.38 228 ALA A CA 1
ATOM 1723 C C . ALA A 1 228 ? -25.849 -3.291 11.886 1.00 90.38 228 ALA A C 1
ATOM 1725 O O . ALA A 1 228 ? -26.446 -4.120 11.204 1.00 90.38 228 ALA A O 1
ATOM 1726 N N . ALA A 1 229 ? -26.486 -2.432 12.687 1.00 91.12 229 ALA A N 1
ATOM 1727 C CA . ALA A 1 229 ? -27.940 -2.333 12.805 1.00 91.12 229 ALA A CA 1
ATOM 1728 C C . ALA A 1 229 ? -28.614 -1.563 11.647 1.00 91.12 229 ALA A C 1
ATOM 1730 O O . ALA A 1 229 ? -29.841 -1.489 11.602 1.00 91.12 229 ALA A O 1
ATOM 1731 N N . GLY A 1 230 ? -27.844 -0.975 10.722 1.00 90.50 230 GLY A N 1
ATOM 1732 C CA . GLY A 1 230 ? -28.362 -0.145 9.629 1.00 90.50 230 GLY A CA 1
ATOM 1733 C C . GLY A 1 230 ? -28.833 1.255 10.049 1.00 90.50 230 GLY A C 1
ATOM 1734 O O . GLY A 1 230 ? -29.414 1.971 9.234 1.00 90.50 230 GLY A O 1
ATOM 1735 N N . ASP A 1 231 ? -28.572 1.675 11.291 1.00 91.94 231 ASP A N 1
ATOM 1736 C CA . ASP A 1 231 ? -28.928 3.000 11.804 1.00 91.94 231 ASP A CA 1
ATOM 1737 C C . ASP A 1 231 ? -27.806 4.014 11.534 1.00 91.94 231 ASP A C 1
ATOM 1739 O O . ASP A 1 231 ? -26.958 4.319 12.379 1.00 91.94 231 ASP A O 1
ATOM 1743 N N . ALA A 1 232 ? -27.802 4.552 10.314 1.00 92.06 232 ALA A N 1
ATOM 1744 C CA . ALA A 1 232 ? -26.831 5.564 9.908 1.00 92.06 232 ALA A CA 1
ATOM 1745 C C . ALA A 1 232 ? -26.967 6.881 10.695 1.00 92.06 232 ALA A C 1
ATOM 1747 O O . ALA A 1 232 ? -25.976 7.590 10.858 1.00 92.06 232 ALA A O 1
ATOM 1748 N N . ALA A 1 233 ? -28.163 7.222 11.186 1.00 92.00 233 ALA A N 1
ATOM 1749 C CA . ALA A 1 233 ? -28.403 8.480 11.890 1.00 92.00 233 ALA A CA 1
ATOM 1750 C C . ALA A 1 233 ? -27.749 8.465 13.278 1.00 92.00 233 ALA A C 1
ATOM 1752 O O . ALA A 1 233 ? -26.956 9.356 13.594 1.00 92.00 233 ALA A O 1
ATOM 1753 N N . SER A 1 234 ? -28.004 7.418 14.071 1.00 94.38 234 SER A N 1
ATOM 1754 C CA . SER A 1 234 ? -27.350 7.249 15.373 1.00 94.38 234 SER A CA 1
ATOM 1755 C C . SER A 1 234 ? -25.849 7.022 15.214 1.00 94.38 234 SER A C 1
ATOM 1757 O O . SER A 1 234 ? -25.054 7.614 15.943 1.00 94.38 234 SER A O 1
ATOM 1759 N N . GLY A 1 235 ? -25.431 6.236 14.213 1.00 94.81 235 GLY A N 1
ATOM 1760 C CA . GLY A 1 235 ? -24.013 6.043 13.900 1.00 94.81 235 GLY A CA 1
ATOM 1761 C C . GLY A 1 235 ? -23.290 7.360 13.593 1.00 94.81 235 GLY A C 1
ATOM 1762 O O . GLY A 1 235 ? -22.190 7.598 14.093 1.00 94.81 235 GLY A O 1
ATOM 1763 N N . TRP A 1 236 ? -23.929 8.258 12.836 1.00 95.62 236 TRP A N 1
ATOM 1764 C CA . TRP A 1 236 ? -23.387 9.586 12.558 1.00 95.62 236 TRP A CA 1
ATOM 1765 C C . TRP A 1 236 ? -23.313 10.471 13.808 1.00 95.62 236 TRP A C 1
ATOM 1767 O O . TRP A 1 236 ? -22.290 11.121 14.021 1.00 95.62 236 TRP A O 1
ATOM 1777 N N . GLN A 1 237 ? -24.324 10.440 14.680 1.00 95.25 237 GLN A N 1
ATOM 1778 C CA . GLN A 1 237 ? -24.292 11.167 15.954 1.00 95.25 237 GLN A CA 1
ATOM 1779 C C . GLN A 1 237 ? -23.087 10.756 16.819 1.00 95.25 237 GLN A C 1
ATOM 1781 O O . GLN A 1 237 ? -22.415 11.607 17.406 1.00 95.25 237 GLN A O 1
ATOM 1786 N N . VAL A 1 238 ? -22.775 9.458 16.877 1.00 96.25 238 VAL A N 1
ATOM 1787 C CA . VAL A 1 238 ? -21.595 8.969 17.607 1.00 96.25 238 VAL A CA 1
ATOM 1788 C C . VAL A 1 238 ? -20.296 9.412 16.921 1.00 96.25 238 VAL A C 1
ATOM 1790 O O . VAL A 1 238 ? -19.363 9.842 17.601 1.00 96.25 238 VAL A O 1
ATOM 1793 N N . CYS A 1 239 ? -20.230 9.385 15.584 1.00 94.94 239 CYS A N 1
ATOM 1794 C CA . CYS A 1 239 ? -19.090 9.921 14.829 1.00 94.94 239 CYS A CA 1
ATOM 1795 C C . CYS A 1 239 ? -18.841 11.408 15.113 1.00 94.94 239 CYS A C 1
ATOM 1797 O O . CYS A 1 239 ? -17.686 11.810 15.252 1.00 94.94 239 CYS A O 1
ATOM 1799 N N . GLN A 1 240 ? -19.892 12.223 15.240 1.00 94.44 240 GLN A N 1
ATOM 1800 C CA . GLN A 1 240 ? -19.748 13.631 15.617 1.00 94.44 240 GLN A CA 1
ATOM 1801 C C . GLN A 1 240 ? -19.094 13.771 16.993 1.00 94.44 240 GLN A C 1
ATOM 1803 O O . GLN A 1 240 ? -18.160 14.556 17.132 1.00 94.44 240 GLN A O 1
ATOM 1808 N N . GLN A 1 241 ? -19.501 12.964 17.980 1.00 94.38 241 GLN A N 1
ATOM 1809 C CA . GLN A 1 241 ? -18.855 12.958 19.295 1.00 94.38 241 GLN A CA 1
ATOM 1810 C C . GLN A 1 241 ? -17.380 12.539 19.199 1.00 94.38 241 GLN A C 1
ATOM 1812 O O . GLN A 1 241 ? -16.522 13.182 19.802 1.00 94.38 241 GLN A O 1
ATOM 1817 N N . LEU A 1 242 ? -17.060 11.514 18.404 1.00 92.62 242 LEU A N 1
ATOM 1818 C CA . LEU A 1 242 ? -15.680 11.067 18.187 1.00 92.62 242 LEU A CA 1
ATOM 1819 C C . LEU A 1 242 ? -14.811 12.175 17.569 1.00 92.62 242 LEU A C 1
ATOM 1821 O O . LEU A 1 242 ? -13.668 12.358 17.978 1.00 92.62 242 LEU A O 1
ATOM 1825 N N . LEU A 1 243 ? -15.358 12.956 16.633 1.00 91.00 243 LEU A N 1
ATOM 1826 C CA . LEU A 1 243 ? -14.660 14.080 15.998 1.00 91.00 243 LEU A CA 1
ATOM 1827 C C . LEU A 1 243 ? -14.312 15.220 16.972 1.00 91.00 243 LEU A C 1
ATOM 1829 O O . LEU A 1 243 ? -13.380 15.978 16.683 1.00 91.00 243 LEU A O 1
ATOM 1833 N N . THR A 1 244 ? -15.020 15.333 18.105 1.00 90.44 244 THR A N 1
ATOM 1834 C CA . THR A 1 244 ? -14.721 16.325 19.156 1.00 90.44 244 THR A CA 1
ATOM 1835 C C . THR A 1 244 ? -13.558 15.929 20.060 1.00 90.44 244 THR A C 1
ATOM 1837 O O . THR A 1 244 ? -12.992 16.799 20.724 1.00 90.44 244 THR A O 1
ATOM 1840 N N . LEU A 1 245 ? -13.179 14.645 20.089 1.00 86.44 245 LEU A N 1
ATOM 1841 C CA . LEU A 1 245 ? -12.020 14.214 20.861 1.00 86.44 245 LEU A CA 1
ATOM 1842 C C . LEU A 1 245 ? -10.730 14.807 20.261 1.00 86.44 245 LEU A C 1
ATOM 1844 O O . LEU A 1 245 ? -10.643 14.979 19.033 1.00 86.44 245 LEU A O 1
ATOM 1848 N N . PRO A 1 246 ? -9.723 15.123 21.102 1.00 78.62 246 PRO A N 1
ATOM 1849 C CA . PRO A 1 246 ? -8.439 15.622 20.631 1.00 78.62 246 PRO A CA 1
ATOM 1850 C C . PRO A 1 246 ? -7.856 14.677 19.580 1.00 78.62 246 PRO A C 1
ATOM 1852 O O . PRO A 1 246 ? -7.754 13.471 19.806 1.00 78.62 246 PRO A O 1
ATOM 1855 N N . ALA A 1 247 ? -7.501 15.217 18.414 1.00 67.62 247 ALA A N 1
ATOM 1856 C CA . ALA A 1 247 ? -6.748 14.448 17.437 1.00 67.62 247 ALA A CA 1
ATOM 1857 C C . ALA A 1 247 ? -5.342 14.187 17.979 1.00 67.62 247 ALA A C 1
ATOM 1859 O O . ALA A 1 247 ? -4.719 15.096 18.528 1.00 67.62 247 ALA A O 1
ATOM 1860 N N . VAL A 1 248 ? -4.827 12.981 17.752 1.00 63.69 248 VAL A N 1
ATOM 1861 C CA . VAL A 1 248 ? -3.377 12.777 17.742 1.00 63.69 248 VAL A CA 1
ATOM 1862 C C . VAL A 1 248 ? -2.830 13.592 16.571 1.00 63.69 248 VAL A C 1
ATOM 1864 O O . VAL A 1 248 ? -3.414 13.559 15.481 1.00 63.69 248 VAL A O 1
ATOM 1867 N N . ASP A 1 249 ? -1.774 14.371 16.809 1.00 62.66 249 ASP A N 1
ATOM 1868 C CA . ASP A 1 249 ? -1.120 15.142 15.753 1.00 62.66 249 ASP A CA 1
ATOM 1869 C C . ASP A 1 249 ? -0.732 14.171 14.621 1.00 62.66 249 ASP A C 1
ATOM 1871 O O . ASP A 1 249 ? -0.068 13.167 14.890 1.00 62.66 249 ASP A O 1
ATOM 1875 N N . PRO A 1 250 ? -1.152 14.416 13.363 1.00 57.59 250 PRO A N 1
ATOM 1876 C CA . PRO A 1 250 ? -0.802 13.554 12.240 1.00 57.59 250 PRO A CA 1
ATOM 1877 C C . PRO A 1 250 ? 0.703 13.292 12.106 1.00 57.59 250 PRO A C 1
ATOM 1879 O O . PRO A 1 250 ? 1.092 12.270 11.540 1.00 57.59 250 PRO A O 1
ATOM 1882 N N . ARG A 1 251 ? 1.527 14.214 12.611 1.00 61.19 251 ARG A N 1
ATOM 1883 C CA . ARG A 1 251 ? 2.987 14.195 12.538 1.00 61.19 251 ARG A CA 1
ATOM 1884 C C . ARG A 1 251 ? 3.643 13.459 13.712 1.00 61.19 251 ARG A C 1
ATOM 1886 O O . ARG A 1 251 ? 4.860 13.293 13.690 1.00 61.19 251 ARG A O 1
ATOM 1893 N N . ASP A 1 252 ? 2.872 13.034 14.713 1.00 61.22 252 ASP A N 1
ATOM 1894 C CA . ASP A 1 252 ? 3.385 12.318 15.879 1.00 61.22 252 ASP A CA 1
ATOM 1895 C C . ASP A 1 252 ? 3.315 10.798 15.647 1.00 61.22 252 ASP A C 1
ATOM 1897 O O . ASP A 1 252 ? 2.246 10.206 15.485 1.00 61.22 252 ASP A O 1
ATOM 1901 N N . ASP A 1 253 ? 4.488 10.170 15.570 1.00 47.78 253 ASP A N 1
ATOM 1902 C CA . ASP A 1 253 ? 4.674 8.762 15.180 1.00 47.78 253 ASP A CA 1
ATOM 1903 C C . ASP A 1 253 ? 4.717 7.816 16.393 1.00 47.78 253 ASP A C 1
ATOM 1905 O O . ASP A 1 253 ? 4.999 6.625 16.259 1.00 47.78 253 ASP A O 1
ATOM 1909 N N . ALA A 1 254 ? 4.456 8.333 17.601 1.00 43.66 254 ALA A N 1
ATOM 1910 C CA . ALA A 1 254 ? 4.487 7.578 18.849 1.00 43.66 254 ALA A CA 1
ATOM 1911 C C . ALA A 1 254 ? 3.372 6.514 18.896 1.00 43.66 254 ALA A C 1
ATOM 1913 O O . ALA A 1 254 ? 2.334 6.697 19.522 1.00 43.66 254 ALA A O 1
ATOM 1914 N N . GLY A 1 255 ? 3.600 5.391 18.211 1.00 48.66 255 GLY A N 1
ATOM 1915 C CA . GLY A 1 255 ? 2.815 4.167 18.310 1.00 48.66 255 GLY A CA 1
ATOM 1916 C C . GLY A 1 255 ? 1.345 4.356 17.964 1.00 48.66 255 GLY A C 1
ATOM 1917 O O . GLY A 1 255 ? 0.500 4.044 18.795 1.00 48.66 255 GLY A O 1
ATOM 1918 N N . SER A 1 256 ? 1.039 4.842 16.752 1.00 56.62 256 SER A N 1
ATOM 1919 C CA . SER A 1 256 ? -0.337 4.877 16.232 1.00 56.62 256 SER A CA 1
ATOM 1920 C C . SER A 1 256 ? -1.008 3.516 16.446 1.00 56.62 256 SER A C 1
ATOM 1922 O O . SER A 1 256 ? -0.729 2.556 15.725 1.00 56.62 256 SER A O 1
ATOM 1924 N N . GLN A 1 257 ? -1.864 3.431 17.463 1.00 69.56 257 GLN A N 1
ATOM 1925 C CA . GLN A 1 257 ? -2.573 2.212 17.811 1.00 69.56 257 GLN A CA 1
ATOM 1926 C C . GLN A 1 257 ? -3.439 1.812 16.618 1.00 69.56 257 GLN A C 1
ATOM 1928 O O . GLN A 1 257 ? -4.266 2.591 16.130 1.00 69.56 257 GLN A O 1
ATOM 1933 N N . LEU A 1 258 ? -3.204 0.607 16.109 1.00 83.44 258 LEU A N 1
ATOM 1934 C CA . LEU A 1 258 ? -4.018 0.063 15.040 1.00 83.44 258 LEU A CA 1
ATOM 1935 C C . LEU A 1 258 ? -5.332 -0.452 15.618 1.00 83.44 258 LEU A C 1
ATOM 1937 O O . LEU A 1 258 ? -5.353 -1.192 16.599 1.00 83.44 258 LEU A O 1
ATOM 1941 N N . ILE A 1 259 ? -6.424 -0.089 14.965 1.00 86.25 259 ILE A N 1
ATOM 1942 C CA . ILE A 1 259 ? -7.778 -0.489 15.318 1.00 86.25 259 ILE A CA 1
ATOM 1943 C C . ILE A 1 259 ? -8.173 -1.638 14.398 1.00 86.25 259 ILE A C 1
ATOM 1945 O O . ILE A 1 259 ? -8.108 -1.497 13.176 1.00 86.25 259 ILE A O 1
ATOM 1949 N N . ALA A 1 260 ? -8.595 -2.762 14.972 1.00 85.25 260 ALA A N 1
ATOM 1950 C CA . ALA A 1 260 ? -9.135 -3.876 14.198 1.00 85.25 260 ALA A CA 1
ATOM 1951 C C . ALA A 1 260 ? -10.437 -3.470 13.487 1.00 85.25 260 ALA A C 1
ATOM 1953 O O . ALA A 1 260 ? -11.285 -2.775 14.060 1.00 85.25 260 ALA A O 1
ATOM 1954 N N . ASP A 1 261 ? -10.611 -3.904 12.240 1.00 84.12 261 ASP A N 1
ATOM 1955 C CA . ASP A 1 261 ? -11.891 -3.747 11.558 1.00 84.12 261 ASP A CA 1
ATOM 1956 C C . ASP A 1 261 ? -12.916 -4.740 12.143 1.00 84.12 261 ASP A C 1
ATOM 1958 O O . ASP A 1 261 ? -12.626 -5.930 12.262 1.00 84.12 261 ASP A O 1
ATOM 1962 N N . PRO A 1 262 ? -14.128 -4.293 12.518 1.00 74.62 262 PRO A N 1
ATOM 1963 C CA . PRO A 1 262 ? -15.122 -5.168 13.140 1.00 74.62 262 PRO A CA 1
ATOM 1964 C C . PRO A 1 262 ? -15.701 -6.231 12.190 1.00 74.62 262 PRO A C 1
ATOM 1966 O O . PRO A 1 262 ? -16.389 -7.135 12.655 1.00 74.62 262 PRO A O 1
ATOM 1969 N N . GLN A 1 263 ? -15.493 -6.111 10.874 1.00 78.25 263 GLN A N 1
ATOM 1970 C CA . GLN A 1 263 ? -15.981 -7.055 9.862 1.00 78.25 263 GLN A CA 1
ATOM 1971 C C . GLN A 1 263 ? -14.859 -7.888 9.226 1.00 78.25 263 GLN A C 1
ATOM 1973 O O . GLN A 1 263 ? -15.157 -8.850 8.521 1.00 78.25 263 GLN A O 1
ATOM 1978 N N . ASP A 1 264 ? -13.595 -7.523 9.448 1.00 85.19 264 ASP A N 1
ATOM 1979 C CA . ASP A 1 264 ? -12.423 -8.191 8.880 1.00 85.19 264 ASP A CA 1
ATOM 1980 C C . ASP A 1 264 ? -11.326 -8.312 9.946 1.00 85.19 264 ASP A C 1
ATOM 1982 O O . ASP A 1 264 ? -10.539 -7.393 10.168 1.00 85.19 264 ASP A O 1
ATOM 1986 N N . GLU A 1 265 ? -11.269 -9.474 10.598 1.00 83.38 265 GLU A N 1
ATOM 1987 C CA . GLU A 1 265 ? -10.322 -9.776 11.682 1.00 83.38 265 GLU A CA 1
ATOM 1988 C C . GLU A 1 265 ? -8.847 -9.726 11.253 1.00 83.38 265 GLU A C 1
ATOM 1990 O O . GLU A 1 265 ? -7.949 -9.633 12.092 1.00 83.38 265 GLU A O 1
ATOM 1995 N N . HIS A 1 266 ? -8.573 -9.786 9.949 1.00 88.31 266 HIS A N 1
ATOM 1996 C CA . HIS A 1 266 ? -7.217 -9.718 9.420 1.00 88.31 266 HIS A CA 1
ATOM 1997 C C . HIS A 1 266 ? -6.773 -8.287 9.129 1.00 88.31 266 HIS A C 1
ATOM 1999 O O . HIS A 1 266 ? -5.594 -8.089 8.831 1.00 88.31 266 HIS A O 1
ATOM 2005 N N . LEU A 1 267 ? -7.682 -7.309 9.183 1.00 93.19 267 LEU A N 1
ATOM 2006 C CA . LEU A 1 267 ? -7.424 -5.916 8.852 1.00 93.19 267 LEU A CA 1
ATOM 2007 C C . LEU A 1 267 ? -7.311 -5.062 10.113 1.00 93.19 267 LEU A C 1
ATOM 2009 O O . LEU A 1 267 ? -8.209 -5.016 10.953 1.00 93.19 267 LEU A O 1
ATOM 2013 N N . MET A 1 268 ? -6.224 -4.304 10.194 1.00 91.50 268 MET A N 1
ATOM 2014 C CA . MET A 1 268 ? -6.022 -3.290 11.215 1.00 91.50 268 MET A CA 1
ATOM 2015 C C . MET A 1 268 ? -5.709 -1.939 10.569 1.00 91.50 268 MET A C 1
ATOM 2017 O O . MET A 1 268 ? -4.969 -1.853 9.590 1.00 91.50 268 MET A O 1
ATOM 2021 N N . LEU A 1 269 ? -6.274 -0.869 11.117 1.00 91.25 269 LEU A N 1
ATOM 2022 C CA . LEU A 1 269 ? -6.306 0.461 10.512 1.00 91.25 269 LEU A CA 1
ATOM 2023 C C . LEU A 1 269 ? -5.768 1.509 11.476 1.00 91.25 269 LEU A C 1
ATOM 2025 O O . LEU A 1 269 ? -6.054 1.452 12.669 1.00 91.25 269 LEU A O 1
ATOM 2029 N N . SER A 1 270 ? -5.071 2.526 10.970 1.00 88.50 270 SER A N 1
ATOM 2030 C CA . SER A 1 270 ? -4.852 3.729 11.775 1.00 88.50 270 SER A CA 1
ATOM 2031 C C . SER A 1 270 ? -6.189 4.413 12.095 1.00 88.50 270 SER A C 1
ATOM 2033 O O . SER A 1 270 ? -7.168 4.275 11.354 1.00 88.50 270 SER A O 1
ATOM 2035 N N . ALA A 1 271 ? -6.239 5.188 13.182 1.00 85.56 271 ALA A N 1
ATOM 2036 C CA . ALA A 1 271 ? -7.466 5.847 13.639 1.00 85.56 271 ALA A CA 1
ATOM 2037 C C . ALA A 1 271 ? -8.173 6.666 12.547 1.00 85.56 271 ALA A C 1
ATOM 2039 O O . ALA A 1 271 ? -9.391 6.572 12.378 1.00 85.56 271 ALA A O 1
ATOM 2040 N N . ASN A 1 272 ? -7.401 7.416 11.761 1.00 86.38 272 ASN A N 1
ATOM 2041 C CA . ASN A 1 272 ? -7.922 8.224 10.665 1.00 86.38 272 ASN A CA 1
ATOM 2042 C C . ASN A 1 272 ? -8.445 7.361 9.507 1.00 86.38 272 ASN A C 1
ATOM 2044 O O . ASN A 1 272 ? -9.529 7.633 8.992 1.00 86.38 272 ASN A O 1
ATOM 2048 N N . ARG A 1 273 ? -7.743 6.283 9.126 1.00 89.31 273 ARG A N 1
ATOM 2049 C CA . ARG A 1 273 ? -8.219 5.363 8.074 1.00 89.31 273 ARG A CA 1
ATOM 2050 C C . ARG A 1 273 ? -9.483 4.621 8.494 1.00 89.31 273 ARG A C 1
ATOM 2052 O O . ARG A 1 273 ? -10.415 4.506 7.699 1.00 89.31 273 ARG A O 1
ATOM 2059 N N . TRP A 1 274 ? -9.552 4.198 9.754 1.00 90.75 274 TRP A N 1
ATOM 2060 C CA . TRP A 1 274 ? -10.755 3.610 10.335 1.00 90.75 274 TRP A CA 1
ATOM 2061 C C . TRP A 1 274 ? -11.941 4.579 10.263 1.00 90.75 274 TRP A C 1
ATOM 2063 O O . TRP A 1 274 ? -13.017 4.198 9.799 1.00 90.75 274 TRP A O 1
ATOM 2073 N N . LEU A 1 275 ? -11.740 5.847 10.642 1.00 90.12 275 LEU A N 1
ATOM 2074 C CA . LEU A 1 275 ? -12.782 6.874 10.589 1.00 90.12 275 LEU A CA 1
ATOM 2075 C C . LEU A 1 275 ? -13.246 7.143 9.151 1.00 90.12 275 LEU A C 1
ATOM 2077 O O . LEU A 1 275 ? -14.446 7.095 8.887 1.00 90.12 275 LEU A O 1
ATOM 2081 N N . GLN A 1 276 ? -12.318 7.360 8.211 1.00 90.56 276 GLN A N 1
ATOM 2082 C CA . GLN A 1 276 ? -12.630 7.554 6.787 1.00 90.56 276 GLN A CA 1
ATOM 2083 C C . GLN A 1 276 ? -13.504 6.415 6.245 1.00 90.56 276 GLN A C 1
ATOM 2085 O O . GLN A 1 276 ? -14.482 6.650 5.529 1.00 90.56 276 GLN A O 1
ATOM 2090 N N . ARG A 1 277 ? -13.177 5.174 6.616 1.00 90.50 277 ARG A N 1
ATOM 2091 C CA . ARG A 1 277 ? -13.947 3.987 6.250 1.00 90.50 277 ARG A CA 1
ATOM 2092 C C . ARG A 1 277 ? -15.358 4.010 6.841 1.00 90.50 277 ARG A C 1
ATOM 2094 O O . ARG A 1 277 ? -16.318 3.777 6.106 1.00 90.50 277 ARG A O 1
ATOM 2101 N N . GLN A 1 278 ? -15.516 4.343 8.125 1.00 91.81 278 GLN A N 1
ATOM 2102 C CA . GLN A 1 278 ? -16.849 4.445 8.736 1.00 91.81 278 GLN A CA 1
ATOM 2103 C C . GLN A 1 278 ? -17.690 5.564 8.112 1.00 91.81 278 GLN A C 1
ATOM 2105 O O . GLN A 1 278 ? -18.877 5.361 7.868 1.00 91.81 278 GLN A O 1
ATOM 2110 N N . LEU A 1 279 ? -17.090 6.708 7.767 1.00 92.38 279 LEU A N 1
ATOM 2111 C CA . LEU A 1 279 ? -17.787 7.790 7.064 1.00 92.38 279 LEU A CA 1
ATOM 2112 C C . LEU A 1 279 ? -18.312 7.331 5.697 1.00 92.38 279 LEU A C 1
ATOM 2114 O O . LEU A 1 279 ? -19.478 7.566 5.384 1.00 92.38 279 LEU A O 1
ATOM 2118 N N . LYS A 1 280 ? -17.501 6.607 4.910 1.00 90.81 280 LYS A N 1
ATOM 2119 C CA . LYS A 1 280 ? -17.949 6.017 3.632 1.00 90.81 280 LYS A CA 1
ATOM 2120 C C . LYS A 1 280 ? -19.134 5.064 3.833 1.00 90.81 280 LYS A C 1
ATOM 2122 O O . LYS A 1 280 ? -20.096 5.114 3.067 1.00 90.81 280 LYS A O 1
ATOM 2127 N N . ARG A 1 281 ? -19.105 4.237 4.885 1.00 90.75 281 ARG A N 1
ATOM 2128 C CA . ARG A 1 281 ? -20.208 3.322 5.231 1.00 90.75 281 ARG A CA 1
ATOM 2129 C C . ARG A 1 281 ? -21.472 4.065 5.662 1.00 90.75 281 ARG A C 1
ATOM 2131 O O . ARG A 1 281 ? -22.560 3.676 5.245 1.00 90.75 281 ARG A O 1
ATOM 2138 N N . LEU A 1 282 ? -21.346 5.135 6.448 1.00 92.19 282 LEU A N 1
ATOM 2139 C CA . LEU A 1 282 ? -22.475 5.976 6.860 1.00 92.19 282 LEU A CA 1
ATOM 2140 C C . LEU A 1 282 ? -23.135 6.656 5.661 1.00 92.19 282 LEU A C 1
ATOM 2142 O O . LEU A 1 282 ? -24.359 6.639 5.558 1.00 92.19 282 LEU A O 1
ATOM 2146 N N . VAL A 1 283 ? -22.340 7.181 4.722 1.00 90.50 283 VAL A N 1
ATOM 2147 C CA . VAL A 1 283 ? -22.855 7.750 3.468 1.00 90.50 283 VAL A CA 1
ATOM 2148 C C . VAL A 1 283 ? -23.616 6.693 2.665 1.00 90.50 283 VAL A C 1
ATOM 2150 O O . VAL A 1 283 ? -24.746 6.944 2.252 1.00 90.50 283 VAL A O 1
ATOM 2153 N N . ALA A 1 284 ? -23.039 5.502 2.481 1.00 89.12 284 ALA A N 1
ATOM 2154 C CA . ALA A 1 284 ? -23.678 4.421 1.729 1.00 89.12 284 ALA A CA 1
ATOM 2155 C C . ALA A 1 284 ? -24.979 3.926 2.392 1.00 89.12 284 ALA A C 1
ATOM 2157 O O . ALA A 1 284 ? -25.993 3.752 1.718 1.00 89.12 284 ALA A O 1
ATOM 2158 N N . THR A 1 285 ? -24.970 3.746 3.716 1.00 86.69 285 THR A N 1
ATOM 2159 C CA . THR A 1 285 ? -26.129 3.261 4.487 1.00 86.69 285 THR A CA 1
ATOM 2160 C C . THR A 1 285 ? -27.238 4.314 4.560 1.00 86.69 285 THR A C 1
ATOM 2162 O O . THR A 1 285 ? -28.411 3.990 4.386 1.00 86.69 285 THR A O 1
ATOM 2165 N N . GLY A 1 286 ? -26.883 5.587 4.769 1.00 81.94 286 GLY A N 1
ATOM 2166 C CA . GLY A 1 286 ? -27.833 6.702 4.787 1.00 81.94 286 GLY A CA 1
ATOM 2167 C C . GLY A 1 286 ? -28.481 6.947 3.422 1.00 81.94 286 GLY A C 1
ATOM 2168 O O . GLY A 1 286 ? -29.688 7.146 3.333 1.00 81.94 286 GLY A O 1
ATOM 2169 N N . ALA A 1 287 ? -27.711 6.833 2.335 1.00 80.44 287 ALA A N 1
ATOM 2170 C CA . ALA A 1 287 ? -28.253 6.954 0.982 1.00 80.44 287 ALA A CA 1
ATOM 2171 C C . ALA A 1 287 ? -29.265 5.844 0.637 1.00 80.44 287 ALA A C 1
ATOM 2173 O O . ALA A 1 287 ? -30.182 6.079 -0.148 1.00 80.44 287 ALA A O 1
ATOM 2174 N N . ALA A 1 288 ? -29.114 4.648 1.215 1.00 75.88 288 ALA A N 1
ATOM 2175 C CA . ALA A 1 288 ? -30.025 3.527 0.994 1.00 75.88 288 ALA A CA 1
ATOM 2176 C C . ALA A 1 288 ? -31.341 3.637 1.789 1.00 75.88 288 ALA A C 1
ATOM 2178 O O . ALA A 1 288 ? -32.348 3.064 1.376 1.00 75.88 288 ALA A O 1
ATOM 2179 N N . THR A 1 289 ? -31.345 4.351 2.920 1.00 68.25 289 THR A N 1
ATOM 2180 C CA . THR A 1 289 ? -32.509 4.473 3.817 1.00 68.25 289 THR A CA 1
ATOM 2181 C C . THR A 1 289 ? -33.377 5.708 3.549 1.00 68.25 289 THR A C 1
ATOM 2183 O O . THR A 1 289 ? -34.513 5.767 4.019 1.00 68.25 289 THR A O 1
ATOM 2186 N N . GLU A 1 290 ? -32.901 6.675 2.759 1.00 62.00 290 GLU A N 1
ATOM 2187 C CA . GLU A 1 290 ? -33.643 7.901 2.448 1.00 62.00 290 GLU A CA 1
ATOM 2188 C C . GLU A 1 290 ? -34.642 7.748 1.281 1.00 62.00 290 GLU A C 1
ATOM 2190 O O . GLU A 1 290 ? -34.254 7.411 0.158 1.00 62.00 290 GLU A O 1
ATOM 2195 N N . PRO A 1 291 ? -35.934 8.091 1.476 1.00 57.44 291 PRO A N 1
ATOM 2196 C CA . PRO A 1 291 ? -36.874 8.263 0.375 1.00 57.44 291 PRO A CA 1
ATOM 2197 C C . PRO A 1 291 ? -36.405 9.395 -0.546 1.00 57.44 291 PRO A C 1
ATOM 2199 O O . PRO A 1 291 ? -36.001 10.463 -0.085 1.00 57.44 291 PRO A O 1
ATOM 2202 N N . SER A 1 292 ? -36.533 9.198 -1.858 1.00 57.19 292 SER A N 1
ATOM 2203 C CA . SER A 1 292 ? -35.992 10.029 -2.949 1.00 57.19 292 SER A CA 1
ATOM 2204 C C . SER A 1 292 ? -36.337 11.535 -2.948 1.00 57.19 292 SER A C 1
ATOM 2206 O O . SER A 1 292 ? -35.885 12.246 -3.842 1.00 57.19 292 SER A O 1
ATOM 2208 N N . GLY A 1 293 ? -37.113 12.038 -1.982 1.00 51.03 293 GLY A N 1
ATOM 2209 C CA . GLY A 1 293 ? -37.588 13.422 -1.902 1.00 51.03 293 GLY A CA 1
ATOM 2210 C C . GLY A 1 293 ? -36.885 14.355 -0.905 1.00 51.03 293 GLY A C 1
ATOM 2211 O O . GLY A 1 293 ? -37.121 15.553 -1.004 1.00 51.03 293 GLY A O 1
ATOM 2212 N N . ASN A 1 294 ? -36.042 13.878 0.029 1.00 50.62 294 ASN A N 1
ATOM 2213 C CA . ASN A 1 294 ? -35.491 14.729 1.110 1.00 50.62 294 ASN A CA 1
ATOM 2214 C C . ASN A 1 294 ? -33.957 14.651 1.278 1.00 50.62 294 ASN A C 1
ATOM 2216 O O . ASN A 1 294 ? -33.442 14.551 2.388 1.00 50.62 294 ASN A O 1
ATOM 2220 N N . ARG A 1 295 ? -33.218 14.720 0.162 1.00 57.06 295 ARG A N 1
ATOM 2221 C CA . ARG A 1 295 ? -31.745 14.575 0.120 1.00 57.06 295 ARG A CA 1
ATOM 2222 C C . ARG A 1 295 ? -30.956 15.690 0.830 1.00 57.06 295 ARG A C 1
ATOM 2224 O O . ARG A 1 295 ? -29.741 15.587 0.946 1.00 57.06 295 ARG A O 1
ATOM 2231 N N . THR A 1 296 ? -31.601 16.773 1.267 1.00 58.28 296 THR A N 1
ATOM 2232 C CA . THR A 1 296 ? -30.933 17.968 1.818 1.00 58.28 296 THR A CA 1
ATOM 2233 C C . THR A 1 296 ? -30.700 17.930 3.330 1.00 58.28 296 THR A C 1
ATOM 2235 O O . THR A 1 296 ? -29.895 18.714 3.820 1.00 58.28 296 THR A O 1
ATOM 2238 N N . SER A 1 297 ? -31.359 17.040 4.081 1.00 66.69 297 SER A N 1
ATOM 2239 C CA . SER A 1 297 ? -31.172 16.892 5.543 1.00 66.69 297 SER A CA 1
ATOM 2240 C C . SER A 1 297 ? -30.617 15.527 5.960 1.00 66.69 297 SER A C 1
ATOM 2242 O O . SER A 1 297 ? -30.544 15.213 7.150 1.00 66.69 297 SER A O 1
ATOM 2244 N N . GLY A 1 298 ? -30.269 14.710 4.972 1.00 83.56 298 GLY A N 1
ATOM 2245 C CA . GLY A 1 298 ? -29.803 13.348 5.131 1.00 83.56 298 GLY A CA 1
ATOM 2246 C C . GLY A 1 298 ? -28.445 13.190 5.801 1.00 83.56 298 GLY A C 1
ATOM 2247 O O . GLY A 1 298 ? -27.665 14.142 5.849 1.00 83.56 298 GLY A O 1
ATOM 2248 N N . VAL A 1 299 ? -28.112 11.980 6.261 1.00 89.69 299 VAL A N 1
ATOM 2249 C CA . VAL A 1 299 ? -26.776 11.687 6.828 1.00 89.69 299 VAL A CA 1
ATOM 2250 C C . VAL A 1 299 ? -25.650 12.068 5.849 1.00 89.69 299 VAL A C 1
ATOM 2252 O O . VAL A 1 299 ? -24.718 12.752 6.274 1.00 89.69 299 VAL A O 1
ATOM 2255 N N . PRO A 1 300 ? -25.732 11.757 4.534 1.00 91.25 300 PRO A N 1
ATOM 2256 C CA . PRO A 1 300 ? -24.734 12.222 3.568 1.00 91.25 300 PRO A CA 1
ATOM 2257 C C . PRO A 1 300 ? -24.591 13.754 3.505 1.00 91.25 300 PRO A C 1
ATOM 2259 O O . PRO A 1 300 ? -23.475 14.270 3.412 1.00 91.25 300 PRO A O 1
ATOM 2262 N N . ALA A 1 301 ? -25.704 14.491 3.591 1.00 90.00 301 ALA A N 1
ATOM 2263 C CA . ALA A 1 301 ? -25.700 15.954 3.569 1.00 90.00 301 ALA A CA 1
ATOM 2264 C C . ALA A 1 301 ? -25.108 16.543 4.862 1.00 90.00 301 ALA A C 1
ATOM 2266 O O . ALA A 1 301 ? -24.353 17.509 4.808 1.00 90.00 301 ALA A O 1
ATOM 2267 N N . GLN A 1 302 ? -25.381 15.932 6.018 1.00 93.00 302 GLN A N 1
ATOM 2268 C CA . GLN A 1 302 ? -24.800 16.345 7.301 1.00 93.00 302 GLN A CA 1
ATOM 2269 C C . GLN A 1 302 ? -23.286 16.096 7.364 1.00 93.00 302 GLN A C 1
ATOM 2271 O O . GLN A 1 302 ? -22.546 16.939 7.878 1.00 93.00 302 GLN A O 1
ATOM 2276 N N . ILE A 1 303 ? -22.815 14.970 6.812 1.00 93.69 303 ILE A N 1
ATOM 2277 C CA . ILE A 1 303 ? -21.380 14.690 6.655 1.00 93.69 303 ILE A CA 1
ATOM 2278 C C . ILE A 1 303 ? -20.746 15.757 5.761 1.00 93.69 303 ILE A C 1
ATOM 2280 O O . ILE A 1 303 ? -19.756 16.368 6.156 1.00 93.69 303 ILE A O 1
ATOM 2284 N N . THR A 1 304 ? -21.361 16.043 4.609 1.00 94.25 304 THR A N 1
ATOM 2285 C CA . THR A 1 304 ? -20.907 17.086 3.675 1.00 94.25 304 THR A CA 1
ATOM 2286 C C . THR A 1 304 ? -20.772 18.446 4.365 1.00 94.25 304 THR A C 1
ATOM 2288 O O . THR A 1 304 ? -19.696 19.038 4.331 1.00 94.25 304 THR A O 1
ATOM 2291 N N . ALA A 1 305 ? -21.809 18.887 5.083 1.00 94.19 305 ALA A N 1
ATOM 2292 C CA . ALA A 1 305 ? -21.798 20.153 5.815 1.00 94.19 305 ALA A CA 1
ATOM 2293 C C . ALA A 1 305 ? -20.725 20.196 6.920 1.00 94.19 305 ALA A C 1
ATOM 2295 O O . ALA A 1 305 ? -20.123 21.238 7.167 1.00 94.19 305 ALA A O 1
ATOM 2296 N N . THR A 1 306 ? -20.448 19.064 7.575 1.00 95.19 306 THR A N 1
ATOM 2297 C CA . THR A 1 306 ? -19.399 18.977 8.606 1.00 95.19 306 THR A CA 1
ATOM 2298 C C . THR A 1 306 ? -18.002 19.079 8.002 1.00 95.19 306 THR A C 1
ATOM 2300 O O . THR A 1 306 ? -17.135 19.737 8.574 1.00 95.19 306 THR A O 1
ATOM 2303 N N . VAL A 1 307 ? -17.783 18.462 6.837 1.00 95.19 307 VAL A N 1
ATOM 2304 C CA . VAL A 1 307 ? -16.530 18.599 6.083 1.00 95.19 307 VAL A CA 1
ATOM 2305 C C . VAL A 1 307 ? -16.328 20.055 5.668 1.00 95.19 307 VAL A C 1
ATOM 2307 O O . VAL A 1 307 ? -15.262 20.610 5.912 1.00 95.19 307 VAL A O 1
ATOM 2310 N N . GLU A 1 308 ? -17.349 20.688 5.092 1.00 95.88 308 GLU A N 1
ATOM 2311 C CA . GLU A 1 308 ? -17.296 22.089 4.655 1.00 95.88 308 GLU A CA 1
ATOM 2312 C C . GLU A 1 308 ? -17.013 23.037 5.826 1.00 95.88 308 GLU A C 1
ATOM 2314 O O . GLU A 1 308 ? -16.082 23.837 5.748 1.00 95.88 308 GLU A O 1
ATOM 2319 N N . ALA A 1 309 ? -17.704 22.867 6.956 1.00 95.88 309 ALA A N 1
ATOM 2320 C CA . ALA A 1 309 ? -17.450 23.645 8.167 1.00 95.88 309 ALA A CA 1
ATOM 2321 C C . ALA A 1 309 ? -16.021 23.453 8.709 1.00 95.88 309 ALA A C 1
ATOM 2323 O O . ALA A 1 309 ? -15.402 24.407 9.177 1.00 95.88 309 ALA A O 1
ATOM 2324 N N . ALA A 1 310 ? -15.465 22.238 8.634 1.00 94.81 310 ALA A N 1
ATOM 2325 C CA . ALA A 1 310 ? -14.087 21.978 9.050 1.00 94.81 310 ALA A CA 1
ATOM 2326 C C . ALA A 1 310 ? -13.064 22.660 8.123 1.00 94.81 310 ALA A C 1
ATOM 2328 O O . ALA A 1 310 ? -12.054 23.185 8.596 1.00 94.81 310 ALA A O 1
ATOM 2329 N N . VAL A 1 311 ? -13.336 22.695 6.815 1.00 96.31 311 VAL A N 1
ATOM 2330 C CA . VAL A 1 311 ? -12.519 23.420 5.830 1.00 96.31 311 VAL A CA 1
ATOM 2331 C C . VAL A 1 311 ? -12.577 24.929 6.069 1.00 96.31 311 VAL A C 1
ATOM 2333 O O . VAL A 1 311 ? -11.534 25.583 6.078 1.00 96.31 311 VAL A O 1
ATOM 2336 N N . GLU A 1 312 ? -13.767 25.483 6.302 1.00 96.75 312 GLU A N 1
ATOM 2337 C CA . GLU A 1 312 ? -13.951 26.902 6.626 1.00 96.75 312 GLU A CA 1
ATOM 2338 C C . GLU A 1 312 ? -13.242 27.282 7.930 1.00 96.75 312 GLU A C 1
ATOM 2340 O O . GLU A 1 312 ? -12.533 28.288 7.980 1.00 96.75 312 GLU A O 1
ATOM 2345 N N . ALA A 1 313 ? -13.361 26.446 8.965 1.00 95.31 313 ALA A N 1
ATOM 2346 C CA . ALA A 1 313 ? -12.670 26.645 10.233 1.00 95.31 313 ALA A CA 1
ATOM 2347 C C . ALA A 1 313 ? -11.144 26.643 10.056 1.00 95.31 313 ALA A C 1
ATOM 2349 O O . ALA A 1 313 ? -10.468 27.501 10.620 1.00 95.31 313 ALA A O 1
ATOM 2350 N N . ALA A 1 314 ? -10.597 25.733 9.241 1.00 95.19 314 ALA A N 1
ATOM 2351 C CA . ALA A 1 314 ? -9.172 25.729 8.916 1.00 95.19 314 ALA A CA 1
ATOM 2352 C C . ALA A 1 314 ? -8.761 26.998 8.146 1.00 95.19 314 ALA A C 1
ATOM 2354 O O . ALA A 1 314 ? -7.730 27.596 8.452 1.00 95.19 314 ALA A O 1
ATOM 2355 N N . ALA A 1 315 ? -9.574 27.448 7.185 1.00 95.25 315 ALA A N 1
ATOM 2356 C CA . ALA A 1 315 ? -9.308 28.652 6.398 1.00 95.25 315 ALA A CA 1
ATOM 2357 C C . ALA A 1 315 ? -9.313 29.940 7.242 1.00 95.25 315 ALA A C 1
ATOM 2359 O O . ALA A 1 315 ? -8.543 30.857 6.954 1.00 95.25 315 ALA A O 1
ATOM 2360 N N . ALA A 1 316 ? -10.138 29.991 8.292 1.00 96.31 316 ALA A N 1
ATOM 2361 C CA . ALA A 1 316 ? -10.254 31.130 9.201 1.00 96.31 316 ALA A CA 1
ATOM 2362 C C . ALA A 1 316 ? -9.059 31.298 10.163 1.00 96.31 316 ALA A C 1
ATOM 2364 O O . ALA A 1 316 ? -8.964 32.319 10.840 1.00 96.31 316 ALA A O 1
ATOM 2365 N N . ILE A 1 317 ? -8.142 30.327 10.245 1.00 96.19 317 ILE A N 1
ATOM 2366 C CA . ILE A 1 317 ? -6.957 30.416 11.110 1.00 96.19 317 ILE A CA 1
ATOM 2367 C C . ILE A 1 317 ? -5.947 31.399 10.513 1.00 96.19 317 ILE A C 1
ATOM 2369 O O . ILE A 1 317 ? -5.453 31.185 9.406 1.00 96.19 317 ILE A O 1
ATOM 2373 N N . ASP A 1 318 ? -5.576 32.440 11.260 1.00 93.44 318 ASP A N 1
ATOM 2374 C CA . ASP A 1 318 ? -4.628 33.470 10.803 1.00 93.44 318 ASP A CA 1
ATOM 2375 C C . ASP A 1 318 ? -3.177 32.970 10.709 1.00 93.44 318 ASP A C 1
ATOM 2377 O O . ASP A 1 318 ? -2.446 33.310 9.777 1.00 93.44 318 ASP A O 1
ATOM 2381 N N . SER A 1 319 ? -2.744 32.152 11.672 1.00 94.44 319 SER A N 1
ATOM 2382 C CA . SER A 1 319 ? -1.374 31.637 11.745 1.00 94.44 319 SER A CA 1
ATOM 2383 C C . SER A 1 319 ? -1.123 30.574 10.674 1.00 94.44 319 SER A C 1
ATOM 2385 O O . SER A 1 319 ? -1.744 29.512 10.701 1.00 94.44 319 SER A O 1
ATOM 2387 N N . LEU A 1 320 ? -0.175 30.821 9.760 1.00 91.44 320 LEU A N 1
ATOM 2388 C CA . LEU A 1 320 ? 0.164 29.884 8.678 1.00 91.44 320 LEU A CA 1
ATOM 2389 C C . LEU A 1 320 ? 0.525 28.473 9.184 1.00 91.44 320 LEU A C 1
ATOM 2391 O O . LEU A 1 320 ? -0.068 27.523 8.675 1.00 91.44 320 LEU A O 1
ATOM 2395 N N . PRO A 1 321 ? 1.400 28.285 10.197 1.00 90.44 321 PRO A N 1
ATOM 2396 C CA . PRO A 1 321 ? 1.669 26.954 10.744 1.00 90.44 321 PRO A CA 1
ATOM 2397 C C . PRO A 1 321 ? 0.420 26.238 11.271 1.00 90.44 321 PRO A C 1
ATOM 2399 O O . PRO A 1 321 ? 0.224 25.063 10.985 1.00 90.44 321 PRO A O 1
ATOM 2402 N N . GLN A 1 322 ? -0.452 26.942 11.999 1.00 91.50 322 GLN A N 1
ATOM 2403 C CA . GLN A 1 322 ? -1.673 26.341 12.548 1.00 91.50 322 GLN A CA 1
ATOM 2404 C C . GLN A 1 322 ? -2.692 26.021 11.450 1.00 91.50 322 GLN A C 1
ATOM 2406 O O . GLN A 1 322 ? -3.361 24.994 11.516 1.00 91.50 322 GLN A O 1
ATOM 2411 N N . ARG A 1 323 ? -2.786 26.872 10.421 1.00 94.81 323 ARG A N 1
ATOM 2412 C CA . ARG A 1 323 ? -3.620 26.640 9.237 1.00 94.81 323 ARG A CA 1
ATOM 2413 C C . ARG A 1 323 ? -3.164 25.399 8.471 1.00 94.81 323 ARG A C 1
ATOM 2415 O O . ARG A 1 323 ? -4.008 24.614 8.055 1.00 94.81 323 ARG A O 1
ATOM 2422 N N . ILE A 1 324 ? -1.850 25.218 8.312 1.00 92.56 324 ILE A N 1
ATOM 2423 C CA . ILE A 1 324 ? -1.248 24.028 7.695 1.00 92.56 324 ILE A CA 1
ATOM 2424 C C . ILE A 1 324 ? -1.652 22.770 8.477 1.00 92.56 324 ILE A C 1
ATOM 2426 O O . ILE A 1 324 ? -2.295 21.891 7.908 1.00 92.56 324 ILE A O 1
ATOM 2430 N N . THR A 1 325 ? -1.401 22.735 9.790 1.00 90.75 325 THR A N 1
ATOM 2431 C CA . THR A 1 325 ? -1.778 21.597 10.649 1.00 90.75 325 THR A CA 1
ATOM 2432 C C . THR A 1 325 ? -3.284 21.314 10.618 1.00 90.75 325 THR A C 1
ATOM 2434 O O . THR A 1 325 ? -3.700 20.159 10.549 1.00 90.75 325 THR A O 1
ATOM 2437 N N . ALA A 1 326 ? -4.127 22.351 10.635 1.00 91.62 326 ALA A N 1
ATOM 2438 C CA . ALA A 1 326 ? -5.577 22.184 10.571 1.00 91.62 326 ALA A CA 1
ATOM 2439 C C . ALA A 1 326 ? -6.039 21.614 9.221 1.00 91.62 326 ALA A C 1
ATOM 2441 O O . ALA A 1 326 ? -6.871 20.708 9.193 1.00 91.62 326 ALA A O 1
ATOM 2442 N N . ALA A 1 327 ? -5.492 22.102 8.105 1.00 93.25 327 ALA A N 1
ATOM 2443 C CA . ALA A 1 327 ? -5.827 21.597 6.777 1.00 93.25 327 ALA A CA 1
ATOM 2444 C C . ALA A 1 327 ? -5.326 20.153 6.561 1.00 93.25 327 ALA A C 1
ATOM 2446 O O . ALA A 1 327 ? -6.057 19.342 5.992 1.00 93.25 327 ALA A O 1
ATOM 2447 N N . GLU A 1 328 ? -4.145 19.797 7.077 1.00 90.50 328 GLU A N 1
ATOM 2448 C CA . GLU A 1 328 ? -3.658 18.407 7.132 1.00 90.50 328 GLU A CA 1
ATOM 2449 C C . GLU A 1 328 ? -4.607 17.506 7.917 1.00 90.50 328 GLU A C 1
ATOM 2451 O O . GLU A 1 328 ? -4.994 16.445 7.432 1.00 90.50 328 GLU A O 1
ATOM 2456 N N . LEU A 1 329 ? -5.047 17.943 9.098 1.00 89.25 329 LEU A N 1
ATOM 2457 C CA . LEU A 1 329 ? -5.970 17.168 9.920 1.00 89.25 329 LEU A CA 1
ATOM 2458 C C . LEU A 1 329 ? -7.321 16.938 9.221 1.00 89.25 329 LEU A C 1
ATOM 2460 O O . LEU A 1 329 ? -7.896 15.855 9.335 1.00 89.25 329 LEU A O 1
ATOM 2464 N N . VAL A 1 330 ? -7.827 17.929 8.478 1.00 92.75 330 VAL A N 1
ATOM 2465 C CA . VAL A 1 330 ? -9.041 17.780 7.657 1.00 92.75 330 VAL A CA 1
ATOM 2466 C C . VAL A 1 330 ? -8.833 16.711 6.579 1.00 92.75 330 VAL A C 1
ATOM 2468 O O . VAL A 1 330 ? -9.675 15.823 6.429 1.00 92.75 330 VAL A O 1
ATOM 2471 N N . LEU A 1 331 ? -7.705 16.744 5.866 1.00 90.00 331 LEU A N 1
ATOM 2472 C CA . LEU A 1 331 ? -7.372 15.742 4.847 1.00 90.00 331 LEU A CA 1
ATOM 2473 C C . LEU A 1 331 ? -7.244 14.338 5.442 1.00 90.00 331 LEU A C 1
ATOM 2475 O O . LEU A 1 331 ? -7.768 13.372 4.891 1.00 90.00 331 LEU A O 1
ATOM 2479 N N . GLU A 1 332 ? -6.596 14.235 6.594 1.00 87.31 332 GLU A N 1
ATOM 2480 C CA . GLU A 1 332 ? -6.413 12.993 7.330 1.00 87.31 332 GLU A CA 1
ATOM 2481 C C . GLU A 1 332 ? -7.738 12.417 7.844 1.00 87.31 332 GLU A C 1
ATOM 2483 O O . GLU A 1 332 ? -7.964 11.217 7.734 1.00 87.31 332 GLU A O 1
ATOM 2488 N N . ARG A 1 333 ? -8.666 13.232 8.353 1.00 88.69 333 ARG A N 1
ATOM 2489 C CA . ARG A 1 333 ? -9.947 12.732 8.888 1.00 88.69 333 ARG A CA 1
ATOM 2490 C C . ARG A 1 333 ? -10.958 12.373 7.802 1.00 88.69 333 ARG A C 1
ATOM 2492 O O . ARG A 1 333 ? -11.692 11.398 7.952 1.00 88.69 333 ARG A O 1
ATOM 2499 N N . PHE A 1 334 ? -11.009 13.151 6.722 1.00 90.75 334 PHE A N 1
ATOM 2500 C CA . PHE A 1 334 ? -12.075 13.054 5.718 1.00 90.75 334 PHE A CA 1
ATOM 2501 C C . PHE A 1 334 ? -11.627 12.452 4.377 1.00 90.75 334 PHE A C 1
ATOM 2503 O O . PHE A 1 334 ? -12.476 12.120 3.547 1.00 90.75 334 PHE A O 1
ATOM 2510 N N . GLY A 1 335 ? -10.323 12.241 4.177 1.00 85.25 335 GLY A N 1
ATOM 2511 C CA . GLY A 1 335 ? -9.761 11.494 3.052 1.00 85.25 335 GLY A CA 1
ATOM 2512 C C . GLY A 1 335 ? -10.204 12.027 1.689 1.00 85.25 335 GLY A C 1
ATOM 2513 O O . GLY A 1 335 ? -9.954 13.181 1.344 1.00 85.25 335 GLY A O 1
ATOM 2514 N N . ASP A 1 336 ? -10.870 11.167 0.916 1.00 82.88 336 ASP A N 1
ATOM 2515 C CA . ASP A 1 336 ? -11.311 11.447 -0.459 1.00 82.88 336 ASP A CA 1
ATOM 2516 C C . ASP A 1 336 ? -12.750 11.968 -0.559 1.00 82.88 336 ASP A C 1
ATOM 2518 O O . ASP A 1 336 ? -13.367 11.892 -1.623 1.00 82.88 336 ASP A O 1
ATOM 2522 N N . HIS A 1 337 ? -13.324 12.478 0.535 1.00 89.50 337 HIS A N 1
ATOM 2523 C CA . HIS A 1 337 ? -14.642 13.101 0.464 1.00 89.50 337 HIS A CA 1
ATOM 2524 C C . HIS A 1 337 ? -14.617 14.298 -0.518 1.00 89.50 337 HIS A C 1
ATOM 2526 O O . HIS A 1 337 ? -13.723 15.141 -0.413 1.00 89.50 337 HIS A O 1
ATOM 2532 N N . PRO A 1 338 ? -15.586 14.438 -1.450 1.00 87.00 338 PRO A N 1
ATOM 2533 C CA . PRO A 1 338 ? -15.532 15.456 -2.510 1.00 87.00 338 PRO A CA 1
ATOM 2534 C C . PRO A 1 338 ? -15.325 16.896 -2.008 1.00 87.00 338 PRO A C 1
ATOM 2536 O O . PRO A 1 338 ? -14.510 17.640 -2.564 1.00 87.00 338 PRO A O 1
ATOM 2539 N N . SER A 1 339 ? -15.989 17.268 -0.905 1.00 91.31 339 SER A N 1
ATOM 2540 C CA . SER A 1 339 ? -15.883 18.601 -0.282 1.00 91.31 339 SER A CA 1
ATOM 2541 C C . SER A 1 339 ? -14.538 18.897 0.400 1.00 91.31 339 SER A C 1
ATOM 2543 O O . SER A 1 339 ? -14.350 19.993 0.913 1.00 91.31 339 SER A O 1
ATOM 2545 N N . VAL A 1 340 ? -13.578 17.964 0.399 1.00 91.31 340 VAL A N 1
ATOM 2546 C CA . VAL A 1 340 ? -12.221 18.179 0.942 1.00 91.31 340 VAL A CA 1
ATOM 2547 C C . VAL A 1 340 ? -11.296 18.864 -0.074 1.00 91.31 340 VAL A C 1
ATOM 2549 O O . VAL A 1 340 ? -10.255 19.410 0.289 1.00 91.31 340 VAL A O 1
ATOM 2552 N N . THR A 1 341 ? -11.668 18.902 -1.357 1.00 90.06 341 THR A N 1
ATOM 2553 C CA . THR A 1 341 ? -10.860 19.518 -2.429 1.00 90.06 341 THR A CA 1
ATOM 2554 C C . THR A 1 341 ? -10.390 20.953 -2.116 1.00 90.06 341 THR A C 1
ATOM 2556 O O . THR A 1 341 ? -9.205 21.243 -2.324 1.00 90.06 341 THR A O 1
ATOM 2559 N N . PRO A 1 342 ? -11.223 21.853 -1.548 1.00 92.06 342 PRO A N 1
ATOM 2560 C CA . PRO A 1 342 ? -10.764 23.185 -1.157 1.00 92.06 342 PRO A CA 1
ATOM 2561 C C . PRO A 1 342 ? -9.714 23.156 -0.033 1.00 92.06 342 PRO A C 1
ATOM 2563 O O . PRO A 1 342 ? -8.819 23.996 -0.031 1.00 92.06 342 PRO A O 1
ATOM 2566 N N . ALA A 1 343 ? -9.744 22.161 0.863 1.00 92.44 343 ALA A N 1
ATOM 2567 C CA . ALA A 1 343 ? -8.723 21.964 1.898 1.00 92.44 343 ALA A CA 1
ATOM 2568 C C . ALA A 1 343 ? -7.344 21.646 1.293 1.00 92.44 343 ALA A C 1
ATOM 2570 O O . ALA A 1 343 ? -6.336 22.166 1.762 1.00 92.44 343 ALA A O 1
ATOM 2571 N N . ARG A 1 344 ? -7.294 20.847 0.212 1.00 90.56 344 ARG A N 1
ATOM 2572 C CA . ARG A 1 344 ? -6.044 20.562 -0.529 1.00 90.56 344 ARG A CA 1
ATOM 2573 C C . ARG A 1 344 ? -5.445 21.838 -1.114 1.00 90.56 344 ARG A C 1
ATOM 2575 O O . ARG A 1 344 ? -4.246 22.073 -0.997 1.00 90.56 344 ARG A O 1
ATOM 2582 N N . SER A 1 345 ? -6.298 22.675 -1.704 1.00 90.62 345 SER A N 1
ATOM 2583 C CA . SER A 1 345 ? -5.889 23.962 -2.280 1.00 90.62 345 SER A CA 1
ATOM 2584 C C . SER A 1 345 ? -5.423 24.942 -1.197 1.00 90.62 345 SER A C 1
ATOM 2586 O O . SER A 1 345 ? -4.398 25.603 -1.358 1.00 90.62 345 SER A O 1
ATOM 2588 N N . LEU A 1 346 ? -6.142 24.995 -0.070 1.00 92.44 346 LEU A N 1
ATOM 2589 C CA . LEU A 1 346 ? -5.784 25.793 1.102 1.00 92.44 346 LEU A CA 1
ATOM 2590 C C . LEU A 1 346 ? -4.417 25.382 1.663 1.00 92.44 346 LEU A C 1
ATOM 2592 O O . LEU A 1 346 ? -3.584 26.250 1.920 1.00 92.44 346 LEU A O 1
ATOM 2596 N N . LEU A 1 347 ? -4.183 24.074 1.818 1.00 93.00 347 LEU A N 1
ATOM 2597 C CA . LEU A 1 347 ? -2.923 23.527 2.312 1.00 93.00 347 LEU A CA 1
ATOM 2598 C C . LEU A 1 347 ? -1.759 23.903 1.391 1.00 93.00 347 LEU A C 1
ATOM 2600 O O . LEU A 1 347 ? -0.774 24.469 1.860 1.00 93.00 347 LEU A O 1
ATOM 2604 N N . ALA A 1 348 ? -1.902 23.668 0.083 1.00 91.31 348 ALA A N 1
ATOM 2605 C CA . ALA A 1 348 ? -0.875 24.002 -0.902 1.00 91.31 348 ALA A CA 1
ATOM 2606 C C . ALA A 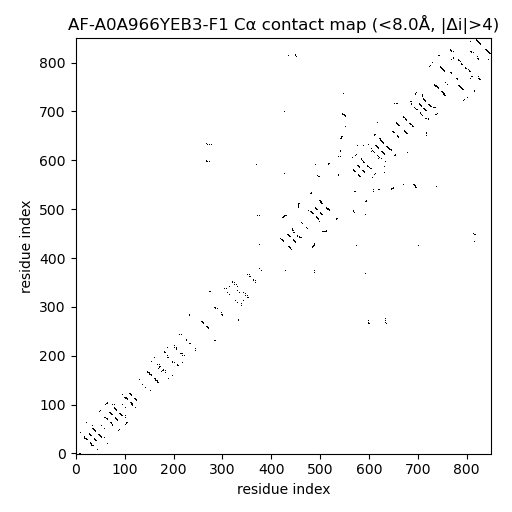1 348 ? -0.521 25.499 -0.876 1.00 91.31 348 ALA A C 1
ATOM 2608 O O . ALA A 1 348 ? 0.656 25.863 -0.825 1.00 91.31 348 ALA A O 1
ATOM 2609 N N . ALA A 1 349 ? -1.530 26.377 -0.840 1.00 91.06 349 ALA A N 1
ATOM 2610 C CA . ALA A 1 349 ? -1.324 27.823 -0.782 1.00 91.06 349 ALA A CA 1
ATOM 2611 C C . ALA A 1 349 ? -0.645 28.268 0.526 1.00 91.06 349 ALA A C 1
ATOM 2613 O O . ALA A 1 349 ? 0.272 29.093 0.499 1.00 91.06 349 ALA A O 1
ATOM 2614 N N . ALA A 1 350 ? -1.065 27.715 1.669 1.00 92.81 350 ALA A N 1
ATOM 2615 C CA . ALA A 1 350 ? -0.476 28.026 2.969 1.00 92.81 350 ALA A CA 1
ATOM 2616 C C . ALA A 1 350 ? 0.983 27.547 3.061 1.00 92.81 350 ALA A C 1
ATOM 2618 O O . ALA A 1 350 ? 1.851 28.307 3.494 1.00 92.81 350 ALA A O 1
ATOM 2619 N N . MET A 1 351 ? 1.276 26.331 2.585 1.00 92.38 351 MET A N 1
ATOM 2620 C CA . MET A 1 351 ? 2.637 25.795 2.497 1.00 92.38 351 MET A CA 1
ATOM 2621 C C . MET A 1 351 ? 3.520 26.654 1.600 1.00 92.38 351 MET A C 1
ATOM 2623 O O . MET A 1 351 ? 4.616 27.024 2.009 1.00 92.38 351 MET A O 1
ATOM 2627 N N . GLN A 1 352 ? 3.043 27.042 0.416 1.00 91.31 352 GLN A N 1
ATOM 2628 C CA . GLN A 1 352 ? 3.815 27.869 -0.511 1.00 91.31 352 GLN A CA 1
ATOM 2629 C C . GLN A 1 352 ? 4.204 29.224 0.105 1.00 91.31 352 GLN A C 1
ATOM 2631 O O . GLN A 1 352 ? 5.339 29.675 -0.063 1.00 91.31 352 GLN A O 1
ATOM 2636 N N . GLN A 1 353 ? 3.300 29.853 0.864 1.00 90.81 353 GLN A N 1
ATOM 2637 C CA . GLN A 1 353 ? 3.606 31.079 1.609 1.00 90.81 353 GLN A CA 1
ATOM 2638 C C . GLN A 1 353 ? 4.610 30.824 2.741 1.00 90.81 353 GLN A C 1
ATOM 2640 O O . GLN A 1 353 ? 5.569 31.580 2.901 1.00 90.81 353 GLN A O 1
ATOM 2645 N N . GLN A 1 354 ? 4.437 29.736 3.494 1.00 90.88 354 GLN A N 1
ATOM 2646 C CA . GLN A 1 354 ? 5.318 29.394 4.609 1.00 90.88 354 GLN A CA 1
ATOM 2647 C C . GLN A 1 354 ? 6.734 29.011 4.144 1.00 90.88 354 GLN A C 1
ATOM 2649 O O . GLN A 1 354 ? 7.707 29.355 4.813 1.00 90.88 354 GLN A O 1
ATOM 2654 N N . VAL A 1 355 ? 6.880 28.374 2.975 1.00 89.12 355 VAL A N 1
ATOM 2655 C CA . VAL A 1 355 ? 8.181 28.067 2.348 1.00 89.12 355 VAL A CA 1
ATOM 2656 C C . VAL A 1 355 ? 8.997 29.338 2.109 1.00 89.12 355 VAL A C 1
ATOM 2658 O O . VAL A 1 355 ? 10.215 29.319 2.290 1.00 89.12 355 VAL A O 1
ATOM 2661 N N . ALA A 1 356 ? 8.351 30.446 1.729 1.00 86.12 356 ALA A N 1
ATOM 2662 C CA . ALA A 1 356 ? 9.035 31.717 1.494 1.00 86.12 356 ALA A CA 1
ATOM 2663 C C . ALA A 1 356 ? 9.610 32.329 2.785 1.00 86.12 356 ALA A C 1
ATOM 2665 O O . ALA A 1 356 ? 10.638 33.004 2.732 1.00 86.12 356 ALA A O 1
ATOM 2666 N N . ALA A 1 357 ? 8.970 32.077 3.931 1.00 86.19 357 ALA A N 1
ATOM 2667 C CA . ALA A 1 357 ? 9.387 32.580 5.240 1.00 86.19 357 ALA A CA 1
ATOM 2668 C C . ALA A 1 357 ? 10.309 31.614 6.011 1.00 86.19 357 ALA A C 1
ATOM 2670 O O . ALA A 1 357 ? 11.036 32.036 6.911 1.00 86.19 357 ALA A O 1
ATOM 2671 N N . ALA A 1 358 ? 10.279 30.319 5.690 1.00 86.94 358 ALA A N 1
ATOM 2672 C CA . ALA A 1 358 ? 11.057 29.297 6.377 1.00 86.94 358 ALA A CA 1
ATOM 2673 C C . ALA A 1 358 ? 12.526 29.258 5.916 1.00 86.94 358 ALA A C 1
ATOM 2675 O O . ALA A 1 358 ? 12.870 29.602 4.783 1.00 86.94 358 ALA A O 1
ATOM 2676 N N . VAL A 1 359 ? 13.406 28.757 6.788 1.00 84.12 359 VAL A N 1
ATOM 2677 C CA . VAL A 1 359 ? 14.831 28.522 6.499 1.00 84.12 359 VAL A CA 1
ATOM 2678 C C . VAL A 1 359 ? 15.271 27.138 6.980 1.00 84.12 359 VAL A C 1
ATOM 2680 O O . VAL A 1 359 ? 14.640 26.541 7.855 1.00 84.12 359 VAL A O 1
ATOM 2683 N N . GLY A 1 360 ? 16.356 26.621 6.398 1.00 82.88 360 GLY A N 1
ATOM 2684 C CA . GLY A 1 360 ? 16.935 25.325 6.762 1.00 82.88 360 GLY A CA 1
ATOM 2685 C C . GLY A 1 360 ? 15.944 24.161 6.640 1.00 82.88 360 GLY A C 1
ATOM 2686 O O . GLY A 1 360 ? 15.150 24.097 5.702 1.00 82.88 360 GLY A O 1
ATOM 2687 N N . MET A 1 361 ? 15.968 23.262 7.626 1.00 80.69 361 MET A N 1
ATOM 2688 C CA . MET A 1 361 ? 15.176 22.023 7.653 1.00 80.69 361 MET A CA 1
ATOM 2689 C C . MET A 1 361 ? 13.661 22.242 7.585 1.00 80.69 361 MET A C 1
ATOM 2691 O O . MET A 1 361 ? 12.952 21.440 6.982 1.00 80.69 361 MET A O 1
ATOM 2695 N N . ALA A 1 362 ? 13.153 23.329 8.175 1.00 82.81 362 ALA A N 1
ATOM 2696 C CA . ALA A 1 362 ? 11.725 23.636 8.142 1.00 82.81 362 ALA A CA 1
ATOM 2697 C C . ALA A 1 362 ? 11.256 23.973 6.720 1.00 82.81 362 ALA A C 1
ATOM 2699 O O . ALA A 1 362 ? 10.201 23.511 6.290 1.00 82.81 362 ALA A O 1
ATOM 2700 N N . ARG A 1 363 ? 12.066 24.730 5.967 1.00 85.19 363 ARG A N 1
ATOM 2701 C CA . ARG A 1 363 ? 11.789 25.034 4.558 1.00 85.19 363 ARG A CA 1
ATOM 2702 C C . ARG A 1 363 ? 11.825 23.772 3.709 1.00 85.19 363 ARG A C 1
ATOM 2704 O O . ARG A 1 363 ? 10.918 23.566 2.914 1.00 85.19 363 ARG A O 1
ATOM 2711 N N . GLN A 1 364 ? 12.842 22.938 3.912 1.00 83.25 364 GLN A N 1
ATOM 2712 C CA . GLN A 1 364 ? 13.002 21.685 3.182 1.00 83.25 364 GLN A CA 1
ATOM 2713 C C . GLN A 1 364 ? 11.818 20.730 3.415 1.00 83.25 364 GLN A C 1
ATOM 2715 O O . GLN A 1 364 ? 11.265 20.203 2.457 1.00 83.25 364 GLN A O 1
ATOM 2720 N N . ASN A 1 365 ? 11.355 20.586 4.666 1.00 86.06 365 ASN A N 1
ATOM 2721 C CA . ASN A 1 365 ? 10.145 19.817 4.991 1.00 86.06 365 ASN A CA 1
ATOM 2722 C C . ASN A 1 365 ? 8.924 20.297 4.208 1.00 86.06 365 ASN A C 1
ATOM 2724 O O . ASN A 1 365 ? 8.253 19.495 3.567 1.00 86.06 365 ASN A O 1
ATOM 2728 N N . LEU A 1 366 ? 8.666 21.606 4.242 1.00 87.31 366 LEU A N 1
ATOM 2729 C CA . LEU A 1 366 ? 7.515 22.195 3.563 1.00 87.31 366 LEU A CA 1
ATOM 2730 C C . LEU A 1 366 ? 7.612 22.068 2.039 1.00 87.31 366 LEU A C 1
ATOM 2732 O O . LEU A 1 366 ? 6.591 21.917 1.379 1.00 87.31 366 LEU A O 1
ATOM 2736 N N . GLN A 1 367 ? 8.820 22.130 1.472 1.00 87.44 367 GLN A N 1
ATOM 2737 C CA . GLN A 1 367 ? 9.035 21.941 0.036 1.00 87.44 367 GLN A CA 1
ATOM 2738 C C . GLN A 1 367 ? 8.733 20.507 -0.398 1.00 87.44 367 GLN A C 1
ATOM 2740 O O . GLN A 1 367 ? 8.001 20.326 -1.368 1.00 87.44 367 GLN A O 1
ATOM 2745 N N . LEU A 1 368 ? 9.241 19.511 0.335 1.00 88.81 368 LEU A N 1
ATOM 2746 C CA . LEU A 1 368 ? 8.950 18.104 0.060 1.00 88.81 368 LEU A CA 1
ATOM 2747 C C . LEU A 1 368 ? 7.448 17.816 0.171 1.00 88.81 368 LEU A C 1
ATOM 2749 O O . LEU A 1 368 ? 6.867 17.183 -0.706 1.00 88.81 368 LEU A O 1
ATOM 2753 N N . GLU A 1 369 ? 6.815 18.306 1.234 1.00 89.25 369 GLU A N 1
ATOM 2754 C CA . GLU A 1 369 ? 5.391 18.090 1.488 1.00 89.25 369 GLU A CA 1
ATOM 2755 C C . GLU A 1 369 ? 4.513 18.743 0.405 1.00 89.25 369 GLU A C 1
ATOM 2757 O O . GLU A 1 369 ? 3.597 18.111 -0.124 1.00 89.25 369 GLU A O 1
ATOM 2762 N N . LEU A 1 370 ? 4.853 19.971 -0.008 1.00 88.88 370 LEU A N 1
ATOM 2763 C CA . LEU A 1 370 ? 4.193 20.664 -1.113 1.00 88.88 370 LEU A CA 1
ATOM 2764 C C . LEU A 1 370 ? 4.356 19.911 -2.441 1.00 88.88 370 LEU A C 1
ATOM 2766 O O . LEU A 1 370 ? 3.389 19.773 -3.187 1.00 88.88 370 LEU A O 1
ATOM 2770 N N . GLU A 1 371 ? 5.555 19.410 -2.740 1.00 87.31 371 GLU A N 1
ATOM 2771 C CA . GLU A 1 371 ? 5.817 18.646 -3.961 1.00 87.31 371 GLU A CA 1
ATOM 2772 C C . GLU A 1 371 ? 4.999 17.351 -4.004 1.00 87.31 371 GLU A C 1
ATOM 2774 O O . GLU A 1 371 ? 4.322 17.083 -4.996 1.00 87.31 371 GLU A O 1
ATOM 2779 N N . LEU A 1 372 ? 4.982 16.578 -2.913 1.00 88.75 372 LEU A N 1
ATOM 2780 C CA . LEU A 1 372 ? 4.169 15.362 -2.816 1.00 88.75 372 LEU A CA 1
ATOM 2781 C C . LEU A 1 372 ? 2.670 15.660 -2.943 1.00 88.75 372 LEU A C 1
ATOM 2783 O O . LEU A 1 372 ? 1.943 14.893 -3.579 1.00 88.75 372 LEU A O 1
ATOM 2787 N N . LEU A 1 373 ? 2.201 16.773 -2.372 1.00 87.25 373 LEU A N 1
ATOM 2788 C CA . LEU A 1 373 ? 0.811 17.208 -2.487 1.00 87.25 373 LEU A CA 1
ATOM 2789 C C . LEU A 1 373 ? 0.433 17.544 -3.937 1.00 87.25 373 LEU A C 1
ATOM 2791 O O . LEU A 1 373 ? -0.654 17.164 -4.372 1.00 87.25 373 LEU A O 1
ATOM 2795 N N . VAL A 1 374 ? 1.315 18.218 -4.683 1.00 84.00 374 VAL A N 1
ATOM 2796 C CA . VAL A 1 374 ? 1.113 18.540 -6.108 1.00 84.00 374 VAL A CA 1
ATOM 2797 C C . VAL A 1 374 ? 1.142 17.274 -6.964 1.00 84.00 374 VAL A C 1
ATOM 2799 O O . VAL A 1 374 ? 0.252 17.067 -7.785 1.00 84.00 374 VAL A O 1
ATOM 2802 N N . LEU A 1 375 ? 2.107 16.381 -6.727 1.00 82.75 375 LEU A N 1
ATOM 2803 C CA . LEU A 1 375 ? 2.227 15.116 -7.455 1.00 82.75 375 LEU A CA 1
ATOM 2804 C C . LEU A 1 375 ? 0.984 14.233 -7.305 1.00 82.75 375 LEU A C 1
ATOM 2806 O O . LEU A 1 375 ? 0.515 13.650 -8.281 1.00 82.75 375 LEU A O 1
ATOM 2810 N N . ARG A 1 376 ? 0.402 14.175 -6.101 1.00 80.88 376 ARG A N 1
ATOM 2811 C CA . ARG A 1 376 ? -0.843 13.434 -5.829 1.00 80.88 376 ARG A CA 1
ATOM 2812 C C . ARG A 1 376 ? -2.063 13.992 -6.578 1.00 80.88 376 ARG A C 1
ATOM 2814 O O . ARG A 1 376 ? -3.062 13.290 -6.688 1.00 80.88 376 ARG A O 1
ATOM 2821 N N . GLN A 1 377 ? -2.006 15.227 -7.079 1.00 73.75 377 GLN A N 1
ATOM 2822 C CA . GLN A 1 377 ? -3.085 15.843 -7.864 1.00 73.75 377 GLN A CA 1
ATOM 2823 C C . GLN A 1 377 ? -2.983 15.538 -9.367 1.00 73.75 377 GLN A C 1
ATOM 2825 O O . GLN A 1 377 ? -3.886 15.901 -10.114 1.00 73.75 377 GLN A O 1
ATOM 2830 N N . GLY A 1 378 ? -1.921 14.855 -9.816 1.00 65.06 378 GLY A N 1
ATOM 2831 C CA . GLY A 1 378 ? -1.713 14.539 -11.232 1.00 65.06 378 GLY A CA 1
ATOM 2832 C C . GLY A 1 378 ? -1.287 15.740 -12.083 1.00 65.06 378 GLY A C 1
ATOM 2833 O O . GLY A 1 378 ? -1.317 15.659 -13.309 1.00 65.06 378 GLY A O 1
ATOM 2834 N N . GLU A 1 379 ? -0.888 16.847 -11.454 1.00 51.03 379 GLU A N 1
ATOM 2835 C CA . GLU A 1 379 ? -0.365 18.022 -12.151 1.00 51.03 379 GLU A CA 1
ATOM 2836 C C . GLU A 1 379 ? 1.055 17.734 -12.685 1.00 51.03 379 GLU A C 1
ATOM 2838 O O . GLU A 1 379 ? 1.910 17.255 -11.931 1.00 51.03 379 GLU A O 1
ATOM 2843 N N . PRO A 1 380 ? 1.342 18.006 -13.972 1.00 42.75 380 PRO A N 1
ATOM 2844 C CA . PRO A 1 380 ? 2.638 17.704 -14.570 1.00 42.75 380 PRO A CA 1
ATOM 2845 C C . PRO A 1 380 ? 3.780 18.517 -13.935 1.00 42.75 380 PRO A C 1
ATOM 2847 O O . PRO A 1 380 ? 3.691 19.733 -13.755 1.00 42.75 380 PRO A O 1
ATOM 2850 N N . LEU A 1 381 ? 4.901 17.836 -13.666 1.00 47.69 381 LEU A N 1
ATOM 2851 C CA . LEU A 1 381 ? 6.145 18.378 -13.089 1.00 47.69 381 LEU A CA 1
ATOM 2852 C C . LEU A 1 381 ? 6.901 19.378 -13.990 1.00 47.69 381 LEU A C 1
ATOM 2854 O O . LEU A 1 381 ? 7.953 19.879 -13.587 1.00 47.69 381 LEU A O 1
ATOM 2858 N N . ASP A 1 382 ? 6.376 19.723 -15.171 1.00 41.19 382 ASP A N 1
ATOM 2859 C CA . ASP A 1 382 ? 7.014 20.603 -16.171 1.00 41.19 382 ASP A CA 1
ATOM 2860 C C . ASP A 1 382 ? 7.373 22.012 -15.651 1.00 41.19 382 ASP A C 1
ATOM 2862 O O . ASP A 1 382 ? 8.030 22.792 -16.339 1.00 41.19 382 ASP A O 1
ATOM 2866 N N . ARG A 1 383 ? 6.987 22.354 -14.417 1.00 30.83 383 ARG A N 1
ATOM 2867 C CA . ARG A 1 383 ? 7.341 23.612 -13.748 1.00 30.83 383 ARG A CA 1
ATOM 2868 C C . ARG A 1 383 ? 8.617 23.572 -12.895 1.00 30.83 383 ARG A C 1
ATOM 2870 O O . ARG A 1 383 ? 9.026 24.640 -12.446 1.00 30.83 383 ARG A O 1
ATOM 2877 N N . LEU A 1 384 ? 9.246 22.413 -12.655 1.00 34.69 384 LEU A N 1
ATOM 2878 C CA . LEU A 1 384 ? 10.385 22.303 -11.716 1.00 34.69 384 LEU A CA 1
ATOM 2879 C C . LEU A 1 384 ? 11.649 21.618 -12.261 1.00 34.69 384 LEU A C 1
ATOM 2881 O O . LEU A 1 384 ? 12.683 21.668 -11.596 1.00 34.69 384 LEU A O 1
ATOM 2885 N N . ALA A 1 385 ? 11.632 21.028 -13.458 1.00 31.08 385 ALA A N 1
ATOM 2886 C CA . ALA A 1 385 ? 12.857 20.492 -14.049 1.00 31.08 385 ALA A CA 1
ATOM 2887 C C . ALA A 1 385 ? 13.759 21.632 -14.572 1.00 31.08 385 ALA A C 1
ATOM 2889 O O . ALA A 1 385 ? 13.266 22.520 -15.278 1.00 31.08 385 ALA A O 1
ATOM 2890 N N . PRO A 1 386 ? 15.084 21.615 -14.323 1.00 32.81 386 PRO A N 1
ATOM 2891 C CA . PRO A 1 386 ? 16.009 22.409 -15.115 1.00 32.81 386 PRO A CA 1
ATOM 2892 C C . PRO A 1 386 ? 15.955 21.884 -16.552 1.00 32.81 386 PRO A C 1
ATOM 2894 O O . PRO A 1 386 ? 16.554 20.869 -16.907 1.00 32.81 386 PRO A O 1
ATOM 2897 N N . THR A 1 387 ? 15.194 22.586 -17.385 1.00 34.09 387 THR A N 1
ATOM 2898 C CA . THR A 1 387 ? 15.152 22.403 -18.829 1.00 34.09 387 THR A CA 1
ATOM 2899 C C . THR A 1 387 ? 16.529 22.745 -19.386 1.00 34.09 387 THR A C 1
ATOM 2901 O O . THR A 1 387 ? 16.816 23.876 -19.760 1.00 34.09 387 THR A O 1
ATOM 2904 N N . THR A 1 388 ? 17.422 21.758 -19.453 1.00 40.78 388 THR A N 1
ATOM 2905 C CA . THR A 1 388 ? 18.428 21.787 -20.513 1.00 40.78 388 THR A CA 1
ATOM 2906 C C . THR A 1 388 ? 17.689 21.271 -21.740 1.00 40.78 388 THR A C 1
ATOM 2908 O O . THR A 1 388 ? 17.394 20.075 -21.792 1.00 40.78 388 THR A O 1
ATOM 2911 N N . PRO A 1 389 ? 17.267 22.138 -22.676 1.00 41.59 389 PRO A N 1
ATOM 2912 C CA . PRO A 1 389 ? 16.480 21.682 -23.809 1.00 41.59 389 PRO A CA 1
ATOM 2913 C C . PRO A 1 389 ? 17.306 20.655 -24.595 1.00 41.59 389 PRO A C 1
ATOM 2915 O O . PRO A 1 389 ? 18.518 20.821 -24.735 1.00 41.59 389 PRO A O 1
ATOM 2918 N N . ALA A 1 390 ? 16.673 19.594 -25.104 1.00 43.81 390 ALA A N 1
ATOM 2919 C CA . ALA A 1 390 ? 17.342 18.548 -25.895 1.00 43.81 390 ALA A CA 1
ATOM 2920 C C . ALA A 1 390 ? 18.189 19.136 -27.050 1.00 43.81 390 ALA A C 1
ATOM 2922 O O . ALA A 1 390 ? 19.258 18.627 -27.390 1.00 43.81 390 ALA A O 1
ATOM 2923 N N . THR A 1 391 ? 17.786 20.304 -27.565 1.00 45.34 391 THR A N 1
ATOM 2924 C CA . THR A 1 391 ? 18.533 21.096 -28.554 1.00 45.34 391 THR A CA 1
ATOM 2925 C C . THR A 1 391 ? 19.925 21.544 -28.088 1.00 45.34 391 THR A C 1
ATOM 2927 O O . THR A 1 391 ? 20.829 21.651 -28.914 1.00 45.34 391 THR A O 1
ATOM 2930 N N . ALA A 1 392 ? 20.151 21.762 -26.789 1.00 47.03 392 ALA A N 1
ATOM 2931 C CA . ALA A 1 392 ? 21.450 22.166 -26.249 1.00 47.03 392 ALA A CA 1
ATOM 2932 C C . ALA A 1 392 ? 22.474 21.015 -26.217 1.00 47.03 392 ALA A C 1
ATOM 2934 O O . ALA A 1 392 ? 23.667 21.255 -26.393 1.00 47.03 392 ALA A O 1
ATOM 2935 N N . VAL A 1 393 ? 22.031 19.763 -26.047 1.00 51.38 393 VAL A N 1
ATOM 2936 C CA . VAL A 1 393 ? 22.915 18.579 -26.076 1.00 51.38 393 VAL A CA 1
ATOM 2937 C C . VAL A 1 393 ? 23.328 18.260 -27.510 1.00 51.38 393 VAL A C 1
ATOM 2939 O O . VAL A 1 393 ? 24.510 18.034 -27.770 1.00 51.38 393 VAL A O 1
ATOM 2942 N N . ALA A 1 394 ? 22.380 18.329 -28.451 1.00 50.75 394 ALA A N 1
ATOM 2943 C CA . ALA A 1 394 ? 22.650 18.150 -29.876 1.00 50.75 394 ALA A CA 1
ATOM 2944 C C . ALA A 1 394 ? 23.654 19.185 -30.420 1.00 50.75 394 ALA A C 1
ATOM 2946 O O . ALA A 1 394 ? 24.492 18.841 -31.249 1.00 50.75 394 ALA A O 1
ATOM 2947 N N . ALA A 1 395 ? 23.614 20.426 -29.919 1.00 53.09 395 ALA A N 1
ATOM 2948 C CA . ALA A 1 395 ? 24.566 21.477 -30.284 1.00 53.09 395 ALA A CA 1
ATOM 2949 C C . ALA A 1 395 ? 25.962 21.305 -29.647 1.00 53.09 395 ALA A C 1
ATOM 2951 O O . ALA A 1 395 ? 26.950 21.764 -30.217 1.00 53.09 395 ALA A O 1
ATOM 2952 N N . ALA A 1 396 ? 26.058 20.660 -28.478 1.00 58.75 396 ALA A N 1
ATOM 2953 C CA . ALA A 1 396 ? 27.314 20.489 -27.739 1.00 58.75 396 ALA A CA 1
ATOM 2954 C C . ALA A 1 396 ? 28.136 19.260 -28.174 1.00 58.75 396 ALA A C 1
ATOM 2956 O O . ALA A 1 396 ? 29.344 19.225 -27.941 1.00 58.75 396 ALA A O 1
ATOM 2957 N N . TRP A 1 397 ? 27.504 18.263 -28.803 1.00 64.88 397 TRP A N 1
ATOM 2958 C CA . TRP A 1 397 ? 28.162 17.032 -29.252 1.00 64.88 397 TRP A CA 1
ATOM 2959 C C . TRP A 1 397 ? 28.289 17.001 -30.780 1.00 64.88 397 TRP A C 1
ATOM 2961 O O . TRP A 1 397 ? 27.300 16.706 -31.462 1.00 64.88 397 TRP A O 1
ATOM 2971 N N . PRO A 1 398 ? 29.483 17.269 -31.345 1.00 65.12 398 PRO A N 1
ATOM 2972 C CA . PRO A 1 398 ? 29.678 17.218 -32.788 1.00 65.12 398 PRO A CA 1
ATOM 2973 C C . PRO A 1 398 ? 29.429 15.801 -33.321 1.00 65.12 398 PRO A C 1
ATOM 2975 O O . PRO A 1 398 ? 29.707 14.811 -32.646 1.00 65.12 398 PRO A O 1
ATOM 2978 N N . VAL A 1 399 ? 28.885 15.708 -34.533 1.00 66.50 399 VAL A N 1
ATOM 2979 C CA . VAL A 1 399 ? 28.779 14.447 -35.282 1.00 66.50 399 VAL A CA 1
ATOM 2980 C C . VAL A 1 399 ? 30.082 14.274 -36.067 1.00 66.50 399 VAL A C 1
ATOM 2982 O O . VAL A 1 399 ? 30.467 15.183 -36.804 1.00 66.50 399 VAL A O 1
ATOM 2985 N N . GLY A 1 400 ? 30.788 13.152 -35.901 1.00 65.19 400 GLY A N 1
ATOM 2986 C CA . GLY A 1 400 ? 32.066 12.919 -36.582 1.00 65.19 400 GLY A CA 1
ATOM 2987 C C . GLY A 1 400 ? 32.888 11.757 -36.021 1.00 65.19 400 GLY A C 1
ATOM 2988 O O . GLY A 1 400 ? 32.439 11.016 -35.151 1.00 65.19 400 GLY A O 1
ATOM 2989 N N . GLU A 1 401 ? 34.108 11.597 -36.538 1.00 63.88 401 GLU A N 1
ATOM 2990 C CA . GLU A 1 401 ? 35.038 10.538 -36.130 1.00 63.88 401 GLU A CA 1
ATOM 2991 C C . GLU A 1 401 ? 35.520 10.727 -34.679 1.00 63.88 401 GLU A C 1
ATOM 2993 O O . GLU A 1 401 ? 35.990 11.801 -34.291 1.00 63.88 401 GLU A O 1
ATOM 2998 N N . VAL A 1 402 ? 35.422 9.668 -33.868 1.00 63.72 402 VAL A N 1
ATOM 2999 C CA . VAL A 1 402 ? 35.888 9.663 -32.474 1.00 63.72 402 VAL A CA 1
ATOM 3000 C C . VAL A 1 402 ? 37.406 9.488 -32.448 1.00 63.72 402 VAL A C 1
ATOM 3002 O O . VAL A 1 402 ? 37.922 8.433 -32.810 1.00 63.72 402 VAL A O 1
ATOM 3005 N N . THR A 1 403 ? 38.129 10.501 -31.964 1.00 66.12 403 THR A N 1
ATOM 3006 C CA . THR A 1 403 ? 39.578 10.402 -31.732 1.00 66.12 403 THR A CA 1
ATOM 3007 C C . THR A 1 403 ? 39.855 10.008 -30.283 1.00 66.12 403 THR A C 1
ATOM 3009 O O . THR A 1 403 ? 39.506 10.730 -29.352 1.00 66.12 403 THR A O 1
ATOM 3012 N N . VAL A 1 404 ? 40.479 8.846 -30.083 1.00 64.75 404 VAL A N 1
ATOM 3013 C CA . VAL A 1 404 ? 40.904 8.381 -28.754 1.00 64.75 404 VAL A CA 1
ATOM 3014 C C . VAL A 1 404 ? 42.275 8.976 -28.444 1.00 64.75 404 VAL A C 1
ATOM 3016 O O . VAL A 1 404 ? 43.196 8.871 -29.255 1.00 64.75 404 VAL A O 1
ATOM 3019 N N . ARG A 1 405 ? 42.411 9.610 -27.277 1.00 71.25 405 ARG A N 1
ATOM 3020 C CA . ARG A 1 405 ? 43.689 10.099 -26.751 1.00 71.25 405 ARG A CA 1
ATOM 3021 C C . ARG A 1 405 ? 43.954 9.425 -25.413 1.00 71.25 405 ARG A C 1
ATOM 3023 O O . ARG A 1 405 ? 43.125 9.513 -24.513 1.00 71.25 405 ARG A O 1
ATOM 3030 N N . ASP A 1 406 ? 45.104 8.773 -25.307 1.00 60.16 406 ASP A N 1
ATOM 3031 C CA . ASP A 1 406 ? 45.596 8.217 -24.051 1.00 60.16 406 ASP A CA 1
ATOM 3032 C C . ASP A 1 406 ? 46.440 9.288 -23.354 1.00 60.16 406 ASP A C 1
ATOM 3034 O O . ASP A 1 406 ? 47.632 9.436 -23.631 1.00 60.16 406 ASP A O 1
ATOM 3038 N N . ASP A 1 407 ? 45.813 10.073 -22.479 1.00 65.62 407 ASP A N 1
ATOM 3039 C CA . ASP A 1 407 ? 46.539 11.022 -21.638 1.00 65.62 407 ASP A CA 1
ATOM 3040 C C . ASP A 1 407 ? 47.121 10.288 -20.412 1.00 65.62 407 ASP A C 1
ATOM 3042 O O . ASP A 1 407 ? 46.406 9.521 -19.755 1.00 65.62 407 ASP A O 1
ATOM 3046 N N . PRO A 1 408 ? 48.409 10.488 -20.068 1.00 55.38 408 PRO A N 1
ATOM 3047 C CA . PRO A 1 408 ? 48.991 9.896 -18.870 1.00 55.38 408 PRO A CA 1
ATOM 3048 C C . PRO A 1 408 ? 48.249 10.408 -17.629 1.00 55.38 408 PRO A C 1
ATOM 3050 O O . PRO A 1 408 ? 48.181 11.611 -17.375 1.00 55.38 408 PRO A O 1
ATOM 3053 N N . GLN A 1 409 ? 47.671 9.479 -16.866 1.00 51.25 409 GLN A N 1
ATOM 3054 C CA . GLN A 1 409 ? 46.913 9.777 -15.653 1.00 51.25 409 GLN A CA 1
ATOM 3055 C C . GLN A 1 409 ? 47.793 10.550 -14.648 1.00 51.25 409 GLN A C 1
ATOM 3057 O O . GLN A 1 409 ? 48.939 10.148 -14.428 1.00 51.25 409 GLN A O 1
ATOM 3062 N N . PRO A 1 410 ? 47.298 11.616 -13.991 1.00 49.84 410 PRO A N 1
ATOM 3063 C CA . PRO A 1 410 ? 48.016 12.200 -12.864 1.00 49.84 410 PRO A CA 1
ATOM 3064 C C . PRO A 1 410 ? 48.146 11.152 -11.747 1.00 49.84 410 PRO A C 1
ATOM 3066 O O . PRO A 1 410 ? 47.191 10.425 -11.479 1.00 49.84 410 PRO A O 1
ATOM 3069 N N . GLU A 1 411 ? 49.298 11.098 -11.067 1.00 48.56 411 GLU A N 1
ATOM 3070 C CA . GLU A 1 411 ? 49.606 10.124 -9.994 1.00 48.56 411 GLU A CA 1
ATOM 3071 C C . GLU A 1 411 ? 48.575 10.115 -8.839 1.00 48.56 411 GLU A C 1
ATOM 3073 O O . GLU A 1 411 ? 48.512 9.155 -8.077 1.00 48.56 411 GLU A O 1
ATOM 3078 N N . ASN A 1 412 ? 47.729 11.151 -8.755 1.00 41.88 412 ASN A N 1
ATOM 3079 C CA . ASN A 1 412 ? 46.648 11.323 -7.779 1.00 41.88 412 ASN A CA 1
ATOM 3080 C C . ASN A 1 412 ? 45.231 11.255 -8.378 1.00 41.88 412 ASN A C 1
ATOM 3082 O O . ASN A 1 412 ? 44.279 11.662 -7.712 1.00 41.88 412 ASN A O 1
ATOM 3086 N N . ALA A 1 413 ? 45.044 10.785 -9.616 1.00 41.91 413 ALA A N 1
ATOM 3087 C CA . ALA A 1 413 ? 43.700 10.442 -10.069 1.00 41.91 413 ALA A CA 1
ATOM 3088 C C . ALA A 1 413 ? 43.189 9.340 -9.139 1.00 41.91 413 ALA A C 1
ATOM 3090 O O . ALA A 1 413 ? 43.741 8.240 -9.155 1.00 41.91 413 ALA A O 1
ATOM 3091 N N . GLU A 1 414 ? 42.188 9.648 -8.303 1.00 40.81 414 GLU A N 1
ATOM 3092 C CA . GLU A 1 414 ? 41.485 8.644 -7.509 1.00 40.81 414 GLU A CA 1
ATOM 3093 C C . GLU A 1 414 ? 41.232 7.449 -8.420 1.00 40.81 414 GLU A C 1
ATOM 3095 O O . GLU A 1 414 ? 40.483 7.545 -9.396 1.00 40.81 414 GLU A O 1
ATOM 3100 N N . ILE A 1 415 ? 41.924 6.341 -8.144 1.00 44.00 415 ILE A N 1
ATOM 3101 C CA . ILE A 1 415 ? 41.660 5.063 -8.787 1.00 44.00 415 ILE A CA 1
ATOM 3102 C C . ILE A 1 415 ? 40.158 4.895 -8.650 1.00 44.00 415 ILE A C 1
ATOM 3104 O O . ILE A 1 415 ? 39.678 4.817 -7.518 1.00 44.00 415 ILE A O 1
ATOM 3108 N N . ILE A 1 416 ? 39.431 4.931 -9.773 1.00 49.16 416 ILE A N 1
ATOM 3109 C CA . ILE A 1 416 ? 37.980 4.776 -9.803 1.00 49.16 416 ILE A CA 1
ATOM 3110 C C . ILE A 1 416 ? 37.698 3.495 -9.018 1.00 49.16 416 ILE A C 1
ATOM 3112 O O . ILE A 1 416 ? 37.950 2.388 -9.507 1.00 49.16 416 ILE A O 1
ATOM 3116 N N . ARG A 1 417 ? 37.280 3.656 -7.754 1.00 52.47 417 ARG A N 1
ATOM 3117 C CA . ARG A 1 417 ? 36.884 2.554 -6.875 1.00 52.47 417 ARG A CA 1
ATOM 3118 C C . ARG A 1 417 ? 35.821 1.765 -7.632 1.00 52.47 417 ARG A C 1
ATOM 3120 O O . ARG A 1 417 ? 35.116 2.352 -8.446 1.00 52.47 417 ARG A O 1
ATOM 3127 N N . ASN A 1 418 ? 35.734 0.452 -7.421 1.00 60.44 418 ASN A N 1
ATOM 3128 C CA . ASN A 1 418 ? 34.758 -0.410 -8.098 1.00 60.44 418 ASN A CA 1
ATOM 3129 C C . ASN A 1 418 ? 33.336 0.166 -7.944 1.00 60.44 418 ASN A C 1
ATOM 3131 O O . ASN A 1 418 ? 32.680 -0.098 -6.940 1.00 60.44 418 ASN A O 1
ATOM 3135 N N . ARG A 1 419 ? 32.880 0.959 -8.922 1.00 72.62 419 ARG A N 1
ATOM 3136 C CA . ARG A 1 419 ? 31.530 1.513 -8.945 1.00 72.62 419 ARG A CA 1
ATOM 3137 C C . ARG A 1 419 ? 30.600 0.466 -9.528 1.00 72.62 419 ARG A C 1
ATOM 3139 O O . ARG A 1 419 ? 30.830 -0.013 -10.636 1.00 72.62 419 ARG A O 1
ATOM 3146 N N . LEU A 1 420 ? 29.589 0.085 -8.763 1.00 75.44 420 LEU A N 1
ATOM 3147 C CA . LEU A 1 420 ? 28.572 -0.877 -9.157 1.00 75.44 420 LEU A CA 1
ATOM 3148 C C . LEU A 1 420 ? 27.266 -0.129 -9.419 1.00 75.44 420 LEU A C 1
ATOM 3150 O O . LEU A 1 420 ? 26.788 0.595 -8.546 1.00 75.44 420 LEU A O 1
ATOM 3154 N N . ALA A 1 421 ? 26.693 -0.309 -10.608 1.00 78.69 421 ALA A N 1
ATOM 3155 C CA . ALA A 1 421 ? 25.368 0.211 -10.925 1.00 78.69 421 ALA A CA 1
ATOM 3156 C C . ALA A 1 421 ? 24.297 -0.558 -10.137 1.00 78.69 421 ALA A C 1
ATOM 3158 O O . ALA A 1 421 ? 24.310 -1.790 -10.102 1.00 78.69 421 ALA A O 1
ATOM 3159 N N . ILE A 1 422 ? 23.371 0.175 -9.526 1.00 81.38 422 ILE A N 1
ATOM 3160 C CA . ILE A 1 422 ? 22.205 -0.366 -8.831 1.00 81.38 422 ILE A CA 1
ATOM 3161 C C . ILE A 1 422 ? 20.988 -0.095 -9.724 1.00 81.38 422 ILE A C 1
ATOM 3163 O O . ILE A 1 422 ? 20.747 1.068 -10.056 1.00 81.38 422 ILE A O 1
ATOM 3167 N N . PRO A 1 423 ? 20.220 -1.125 -10.129 1.00 80.19 423 PRO A N 1
ATOM 3168 C CA . PRO A 1 423 ? 19.000 -0.927 -10.904 1.00 80.19 423 PRO A CA 1
ATOM 3169 C C . PRO A 1 423 ? 18.038 0.018 -10.181 1.00 80.19 423 PRO A C 1
ATOM 3171 O O . PRO A 1 423 ? 17.636 -0.249 -9.047 1.00 80.19 423 PRO A O 1
ATOM 3174 N N . LEU A 1 424 ? 17.684 1.121 -10.841 1.00 84.94 424 LEU A N 1
ATOM 3175 C CA . LEU A 1 424 ? 16.794 2.146 -10.310 1.00 84.94 424 LEU A CA 1
ATOM 3176 C C . LEU A 1 424 ? 15.466 2.120 -11.067 1.00 84.94 424 LEU A C 1
ATOM 3178 O O . LEU A 1 424 ? 15.428 2.293 -12.283 1.00 84.94 424 LEU A O 1
ATOM 3182 N N . ILE A 1 425 ? 14.374 1.902 -10.341 1.00 84.12 425 ILE A N 1
ATOM 3183 C CA . ILE A 1 425 ? 13.018 1.949 -10.890 1.00 84.12 425 ILE A CA 1
ATOM 3184 C C . ILE A 1 425 ? 12.507 3.387 -10.779 1.00 84.12 425 ILE A C 1
ATOM 3186 O O . ILE A 1 425 ? 12.389 3.929 -9.676 1.00 84.12 425 ILE A O 1
ATOM 3190 N N . HIS A 1 426 ? 12.171 3.996 -11.915 1.00 79.25 426 HIS A N 1
ATOM 3191 C CA . HIS A 1 426 ? 11.548 5.317 -11.958 1.00 79.25 426 HIS A CA 1
ATOM 3192 C C . HIS A 1 426 ? 10.033 5.180 -11.973 1.00 79.25 426 HIS A C 1
ATOM 3194 O O . HIS A 1 426 ? 9.469 4.487 -12.817 1.00 79.25 426 HIS A O 1
ATOM 3200 N N . THR A 1 427 ? 9.362 5.885 -11.068 1.00 76.81 427 THR A N 1
ATOM 3201 C CA . THR A 1 427 ? 7.921 6.111 -11.214 1.00 76.81 427 THR A CA 1
ATOM 3202 C C . THR A 1 427 ? 7.664 7.265 -12.180 1.00 76.81 427 THR A C 1
ATOM 3204 O O . THR A 1 427 ? 8.508 8.147 -12.336 1.00 76.81 427 THR A O 1
ATOM 3207 N N . ALA A 1 428 ? 6.478 7.298 -12.795 1.00 71.44 428 ALA A N 1
ATOM 3208 C CA . ALA A 1 428 ? 6.062 8.405 -13.663 1.00 71.44 428 ALA A CA 1
ATOM 3209 C C . ALA A 1 428 ? 6.102 9.776 -12.954 1.00 71.44 428 ALA A C 1
ATOM 3211 O O . ALA A 1 428 ? 6.252 10.807 -13.597 1.00 71.44 428 ALA A O 1
ATOM 3212 N N . SER A 1 429 ? 6.011 9.779 -11.623 1.00 75.69 429 SER A N 1
ATOM 3213 C CA . SER A 1 429 ? 6.092 10.954 -10.756 1.00 75.69 429 SER A CA 1
ATOM 3214 C C . SER A 1 429 ? 7.515 11.309 -10.304 1.00 75.69 429 SER A C 1
ATOM 3216 O O . SER A 1 429 ? 7.665 12.071 -9.357 1.00 75.69 429 SER A O 1
ATOM 3218 N N . SER A 1 430 ? 8.571 10.711 -10.866 1.00 81.38 430 SER A N 1
ATOM 3219 C CA . SER A 1 430 ? 9.953 11.020 -10.472 1.00 81.38 430 SER A CA 1
ATOM 3220 C C . SER A 1 430 ? 10.372 12.424 -10.915 1.00 81.38 430 SER A C 1
ATOM 3222 O O . SER A 1 430 ? 10.213 12.789 -12.076 1.00 81.38 430 SER A O 1
ATOM 3224 N N . SER A 1 431 ? 10.998 13.174 -10.008 1.00 82.69 431 SER A N 1
ATOM 3225 C CA . SER A 1 431 ? 11.544 14.513 -10.285 1.00 82.69 431 SER A CA 1
ATOM 3226 C C . SER A 1 431 ? 12.924 14.457 -10.955 1.00 82.69 431 SER A C 1
ATOM 3228 O O . SER A 1 431 ? 13.450 15.481 -11.385 1.00 82.69 431 SER A O 1
ATOM 3230 N N . PHE A 1 432 ? 13.501 13.254 -11.078 1.00 85.25 432 PHE A N 1
ATOM 3231 C CA . PHE A 1 432 ? 14.781 12.990 -11.736 1.00 85.25 432 PHE A CA 1
ATOM 3232 C C . PHE A 1 432 ? 14.622 11.846 -12.755 1.00 85.25 432 PHE A C 1
ATOM 3234 O O . PHE A 1 432 ? 15.075 10.719 -12.515 1.00 85.25 432 PHE A O 1
ATOM 3241 N N . PRO A 1 433 ? 13.930 12.095 -13.881 1.00 78.38 433 PRO A N 1
ATOM 3242 C CA . PRO A 1 433 ? 13.746 11.084 -14.914 1.00 78.38 433 PRO A CA 1
ATOM 3243 C C . PRO A 1 433 ? 15.101 10.632 -15.470 1.00 78.38 433 PRO A C 1
ATOM 3245 O O . PRO A 1 433 ? 16.006 11.446 -15.655 1.00 78.38 433 PRO A O 1
ATOM 3248 N N . GLU A 1 434 ? 15.229 9.328 -15.730 1.00 81.88 434 GLU A N 1
ATOM 3249 C CA . GLU A 1 434 ? 16.445 8.701 -16.278 1.00 81.88 434 GLU A CA 1
ATOM 3250 C C . GLU A 1 434 ? 17.714 8.879 -15.419 1.00 81.88 434 GLU A C 1
ATOM 3252 O O . GLU A 1 434 ? 18.833 8.696 -15.907 1.00 81.88 434 GLU A O 1
ATOM 3257 N N . ALA A 1 435 ? 17.564 9.236 -14.140 1.00 88.38 435 ALA A N 1
ATOM 3258 C CA . ALA A 1 435 ? 18.677 9.225 -13.203 1.00 88.38 435 ALA A CA 1
ATOM 3259 C C . ALA A 1 435 ? 19.248 7.806 -13.026 1.00 88.38 435 ALA A C 1
ATOM 3261 O O . ALA A 1 435 ? 18.544 6.807 -13.119 1.00 88.38 435 ALA A O 1
ATOM 3262 N N . SER A 1 436 ? 20.538 7.708 -12.733 1.00 87.81 436 SER A N 1
ATOM 3263 C CA . SER A 1 436 ? 21.212 6.434 -12.457 1.00 87.81 436 SER A CA 1
ATOM 3264 C C . SER A 1 436 ? 21.739 6.403 -11.029 1.00 87.81 436 SER A C 1
ATOM 3266 O O . SER A 1 436 ? 22.155 7.438 -10.502 1.00 87.81 436 SER A O 1
ATOM 3268 N N . LEU A 1 437 ? 21.746 5.219 -10.418 1.00 88.12 437 LEU A N 1
ATOM 3269 C CA . LEU A 1 437 ? 22.273 4.999 -9.075 1.00 88.12 437 LEU A CA 1
ATOM 3270 C C . LEU A 1 437 ? 23.511 4.100 -9.133 1.00 88.12 437 LEU A C 1
ATOM 3272 O O . LEU A 1 437 ? 23.480 3.010 -9.702 1.00 88.12 437 LEU A O 1
ATOM 3276 N N . GLU A 1 438 ? 24.599 4.540 -8.509 1.00 85.31 438 GLU A N 1
ATOM 3277 C CA . GLU A 1 438 ? 25.844 3.778 -8.388 1.00 85.31 438 GLU A CA 1
ATOM 3278 C C . GLU A 1 438 ? 26.306 3.707 -6.931 1.00 85.31 438 GLU A C 1
ATOM 3280 O O . GLU A 1 438 ? 26.036 4.607 -6.140 1.00 85.31 438 GLU A O 1
ATOM 3285 N N . THR A 1 439 ? 27.065 2.670 -6.578 1.00 79.94 439 THR A N 1
ATOM 3286 C CA . THR A 1 439 ? 27.793 2.599 -5.305 1.00 79.94 439 THR A CA 1
ATOM 3287 C C . THR A 1 439 ? 29.278 2.370 -5.522 1.00 79.94 439 THR A C 1
ATOM 3289 O O . THR A 1 439 ? 29.650 1.545 -6.347 1.00 79.94 439 THR A O 1
ATOM 3292 N N . ASP A 1 440 ? 30.134 3.057 -4.766 1.00 73.94 440 ASP A N 1
ATOM 3293 C CA . ASP A 1 440 ? 31.583 2.791 -4.721 1.00 73.94 440 ASP A CA 1
ATOM 3294 C C . ASP A 1 440 ? 32.003 1.902 -3.527 1.00 73.94 440 ASP A C 1
ATOM 3296 O O . ASP A 1 440 ? 33.194 1.746 -3.248 1.00 73.94 440 ASP A O 1
ATOM 3300 N N . GLY A 1 441 ? 31.022 1.342 -2.808 1.00 70.00 441 GLY A N 1
ATOM 3301 C CA . GLY A 1 441 ? 31.189 0.585 -1.563 1.00 70.00 441 GLY A CA 1
ATOM 3302 C C . GLY A 1 441 ? 31.194 1.444 -0.293 1.00 70.00 441 GLY A C 1
ATOM 3303 O O . GLY A 1 441 ? 30.873 0.940 0.781 1.00 70.00 441 GLY A O 1
ATOM 3304 N N . SER A 1 442 ? 31.505 2.736 -0.406 1.00 71.25 442 SER A N 1
ATOM 3305 C CA . SER A 1 442 ? 31.494 3.711 0.695 1.00 71.25 442 SER A CA 1
ATOM 3306 C C . SER A 1 442 ? 30.390 4.758 0.576 1.00 71.25 442 SER A C 1
ATOM 3308 O O . SER A 1 442 ? 29.945 5.268 1.597 1.00 71.25 442 SER A O 1
ATOM 3310 N N . ASN A 1 443 ? 29.920 5.048 -0.634 1.00 78.88 443 ASN A N 1
ATOM 3311 C CA . ASN A 1 443 ? 28.879 6.018 -0.935 1.00 78.88 443 ASN A CA 1
ATOM 3312 C C . ASN A 1 443 ? 27.896 5.459 -1.968 1.00 78.88 443 ASN A C 1
ATOM 3314 O O . ASN A 1 443 ? 28.261 4.620 -2.799 1.00 78.88 443 ASN A O 1
ATOM 3318 N N . LEU A 1 444 ? 26.668 5.972 -1.946 1.00 85.44 444 LEU A N 1
ATOM 3319 C CA . LEU A 1 444 ? 25.756 5.953 -3.084 1.00 85.44 444 LEU A CA 1
ATOM 3320 C C . LEU A 1 444 ? 25.847 7.284 -3.818 1.00 85.44 444 LEU A C 1
ATOM 3322 O O . LEU A 1 444 ? 25.896 8.346 -3.200 1.00 85.44 444 LEU A O 1
ATOM 3326 N N . LEU A 1 445 ? 25.856 7.209 -5.139 1.00 86.88 445 LEU A N 1
ATOM 3327 C CA . LEU A 1 445 ? 25.962 8.343 -6.038 1.00 86.88 445 LEU A CA 1
ATOM 3328 C C . LEU A 1 445 ? 24.754 8.307 -6.963 1.00 86.88 445 LEU A C 1
ATOM 3330 O O . LEU A 1 445 ? 24.625 7.393 -7.781 1.00 86.88 445 LEU A O 1
ATOM 3334 N N . LEU A 1 446 ? 23.881 9.299 -6.824 1.00 90.19 446 LEU A N 1
ATOM 3335 C CA . LEU A 1 446 ? 22.810 9.535 -7.777 1.00 90.19 446 LEU A CA 1
ATOM 3336 C C . LEU A 1 446 ? 23.335 10.465 -8.871 1.00 90.19 446 LEU A C 1
ATOM 3338 O O . LEU A 1 446 ? 23.996 11.462 -8.579 1.00 90.19 446 LEU A O 1
ATOM 3342 N N . LYS A 1 447 ? 23.065 10.136 -10.131 1.00 88.00 447 LYS A N 1
ATOM 3343 C CA . LYS A 1 447 ? 23.463 10.955 -11.278 1.00 88.00 447 LYS A CA 1
ATOM 3344 C C . LYS A 1 447 ? 22.277 11.237 -12.173 1.00 88.00 447 LYS A C 1
ATOM 3346 O O . LYS A 1 447 ? 21.422 10.372 -12.331 1.00 88.00 447 LYS A O 1
ATOM 3351 N N . ASP A 1 448 ? 22.258 12.410 -12.786 1.00 86.81 448 ASP A N 1
ATOM 3352 C CA . ASP A 1 448 ? 21.272 12.773 -13.793 1.00 86.81 448 ASP A CA 1
ATOM 3353 C C . ASP A 1 448 ? 21.440 11.949 -15.079 1.00 86.81 448 ASP A C 1
ATOM 3355 O O . ASP A 1 448 ? 22.384 11.166 -15.243 1.00 86.81 448 ASP A O 1
ATOM 3359 N N . ARG A 1 449 ? 20.533 12.172 -16.035 1.00 84.88 449 ARG A N 1
ATOM 3360 C CA . ARG A 1 449 ? 20.551 11.501 -17.340 1.00 84.88 449 ARG A CA 1
ATOM 3361 C C . ARG A 1 449 ? 21.842 11.716 -18.145 1.00 84.88 449 ARG A C 1
ATOM 3363 O O . ARG A 1 449 ? 22.069 11.005 -19.119 1.00 84.88 449 ARG A O 1
ATOM 3370 N N . PHE A 1 450 ? 22.694 12.673 -17.775 1.00 85.31 450 PHE A N 1
ATOM 3371 C CA . PHE A 1 450 ? 23.974 12.971 -18.426 1.00 85.31 450 PHE A CA 1
ATOM 3372 C C . PHE A 1 450 ? 25.192 12.524 -17.604 1.00 85.31 450 PHE A C 1
ATOM 3374 O O . PHE A 1 450 ? 26.327 12.709 -18.044 1.00 85.31 450 PHE A O 1
ATOM 3381 N N . GLY A 1 451 ? 24.979 11.914 -16.437 1.00 83.25 451 GLY A N 1
ATOM 3382 C CA . GLY A 1 451 ? 26.035 11.416 -15.561 1.00 83.25 451 GLY A CA 1
ATOM 3383 C C . GLY A 1 451 ? 26.587 12.454 -14.587 1.00 83.25 451 GLY A C 1
ATOM 3384 O O . GLY A 1 451 ? 27.602 12.182 -13.940 1.00 83.25 451 GLY A O 1
ATOM 3385 N N . ARG A 1 452 ? 25.956 13.628 -14.467 1.00 84.50 452 ARG A N 1
ATOM 3386 C CA . ARG A 1 452 ? 26.325 14.632 -13.462 1.00 84.50 452 ARG A CA 1
ATOM 3387 C C . ARG A 1 452 ? 25.746 14.223 -12.107 1.00 84.50 452 ARG A C 1
ATOM 3389 O O . ARG A 1 452 ? 24.595 13.794 -12.078 1.00 84.50 452 ARG A O 1
ATOM 3396 N N . PRO A 1 453 ? 26.499 14.333 -11.000 1.00 85.56 453 PRO A N 1
ATOM 3397 C CA . PRO A 1 453 ? 25.958 14.069 -9.670 1.00 85.56 453 PRO A CA 1
ATOM 3398 C C . PRO A 1 453 ? 24.714 14.922 -9.385 1.00 85.56 453 PRO A C 1
ATOM 3400 O O . PRO A 1 453 ? 24.688 16.104 -9.723 1.00 85.56 453 PRO A O 1
ATOM 3403 N N . ILE A 1 454 ? 23.692 14.315 -8.782 1.00 87.31 454 ILE A N 1
ATOM 3404 C CA . ILE A 1 454 ? 22.534 15.016 -8.222 1.00 87.31 454 ILE A CA 1
ATOM 3405 C C . ILE A 1 454 ? 22.795 15.143 -6.723 1.00 87.31 454 ILE A C 1
ATOM 3407 O O . ILE A 1 454 ? 22.584 14.181 -5.986 1.00 87.31 454 ILE A O 1
ATOM 3411 N N . GLY A 1 455 ? 23.280 16.308 -6.296 1.00 84.56 455 GLY A N 1
ATOM 3412 C CA . GLY A 1 455 ? 23.715 16.526 -4.919 1.00 84.56 455 GLY A CA 1
ATOM 3413 C C . GLY A 1 455 ? 24.989 15.750 -4.553 1.00 84.56 455 GLY A C 1
ATOM 3414 O O . GLY A 1 455 ? 25.742 15.273 -5.408 1.00 84.56 455 GLY A O 1
ATOM 3415 N N . GLY A 1 456 ? 25.250 15.649 -3.247 1.00 82.44 456 GLY A N 1
ATOM 3416 C CA . GLY A 1 456 ? 26.415 14.947 -2.697 1.00 82.44 456 GLY A CA 1
ATOM 3417 C C . GLY A 1 456 ? 26.292 13.415 -2.698 1.00 82.44 456 GLY A C 1
ATOM 3418 O O . GLY A 1 456 ? 25.256 12.843 -2.995 1.00 82.44 456 GLY A O 1
ATOM 3419 N N . GLY A 1 457 ? 27.354 12.698 -2.322 1.00 82.06 457 GLY A N 1
ATOM 3420 C CA . GLY A 1 457 ? 27.252 11.249 -2.094 1.00 82.06 457 GLY A CA 1
ATOM 3421 C C . GLY A 1 457 ? 26.491 10.927 -0.801 1.00 82.06 457 GLY A C 1
ATOM 3422 O O . GLY A 1 457 ? 26.686 11.604 0.206 1.00 82.06 457 GLY A O 1
ATOM 3423 N N . ILE A 1 458 ? 25.665 9.875 -0.797 1.00 83.06 458 ILE A N 1
ATOM 3424 C CA . ILE A 1 458 ? 25.056 9.340 0.434 1.00 83.06 458 ILE A CA 1
ATOM 3425 C C . ILE A 1 458 ? 26.056 8.364 1.069 1.00 83.06 458 ILE A C 1
ATOM 3427 O O . ILE A 1 458 ? 26.279 7.292 0.500 1.00 83.06 458 ILE A O 1
ATOM 3431 N N . PRO A 1 459 ? 26.663 8.676 2.226 1.00 73.38 459 PRO A N 1
ATOM 3432 C CA . PRO A 1 459 ? 27.651 7.798 2.838 1.00 73.38 459 PRO A CA 1
ATOM 3433 C C . PRO A 1 459 ? 27.005 6.510 3.364 1.00 73.38 459 PRO A C 1
ATOM 3435 O O . PRO A 1 459 ? 26.040 6.541 4.125 1.00 73.38 459 PRO A O 1
ATOM 3438 N N . LEU A 1 460 ? 27.576 5.370 2.981 1.00 66.81 460 LEU A N 1
ATOM 3439 C CA . LEU A 1 460 ? 27.189 4.023 3.409 1.00 66.81 460 LEU A CA 1
ATOM 3440 C C . LEU A 1 460 ? 28.015 3.507 4.604 1.00 66.81 460 LEU A C 1
ATOM 3442 O O . LEU A 1 460 ? 27.608 2.570 5.290 1.00 66.81 460 LEU A O 1
ATOM 3446 N N . THR A 1 461 ? 29.179 4.107 4.872 1.00 55.69 461 THR A N 1
ATOM 3447 C CA . THR A 1 461 ? 30.057 3.779 6.009 1.00 55.69 461 THR A CA 1
ATOM 3448 C C . THR A 1 461 ? 30.213 4.989 6.928 1.00 55.69 461 THR A C 1
ATOM 3450 O O . THR A 1 461 ? 30.676 6.036 6.481 1.00 55.69 461 THR A O 1
ATOM 3453 N N . GLY A 1 462 ? 29.841 4.861 8.205 1.00 48.88 462 GLY A N 1
ATOM 3454 C CA . GLY A 1 462 ? 29.982 5.929 9.201 1.00 48.88 462 GLY A CA 1
ATOM 3455 C C . GLY A 1 462 ? 31.269 5.839 10.029 1.00 48.88 462 GLY A C 1
ATOM 3456 O O . GLY A 1 462 ? 31.688 4.748 10.412 1.00 48.88 462 GLY A O 1
ATOM 3457 N N . ASP A 1 463 ? 31.850 6.996 10.356 1.00 44.00 463 ASP A N 1
ATOM 3458 C CA . ASP A 1 463 ? 32.776 7.169 11.483 1.00 44.00 463 ASP A CA 1
ATOM 3459 C C . ASP A 1 463 ? 31.961 7.074 12.795 1.00 44.00 463 ASP A C 1
ATOM 3461 O O . ASP A 1 463 ? 30.979 7.812 12.943 1.00 44.00 463 ASP A O 1
ATOM 3465 N N . PRO A 1 464 ? 32.297 6.176 13.744 1.00 46.12 464 PRO A N 1
ATOM 3466 C CA . PRO A 1 464 ? 31.524 5.970 14.974 1.00 46.12 464 PRO A CA 1
ATOM 3467 C C . PRO A 1 464 ? 31.348 7.233 15.833 1.00 46.12 464 PRO A C 1
ATOM 3469 O O . PRO A 1 464 ? 30.447 7.256 16.674 1.00 46.12 464 PRO A O 1
ATOM 3472 N N . ALA A 1 465 ? 32.159 8.274 15.618 1.00 46.75 465 ALA A N 1
ATOM 3473 C CA . ALA A 1 465 ? 32.146 9.507 16.396 1.00 46.75 465 ALA A CA 1
ATOM 3474 C C . ALA A 1 465 ? 31.088 10.548 15.973 1.00 46.75 465 ALA A C 1
ATOM 3476 O O . ALA A 1 465 ? 30.884 11.505 16.720 1.00 46.75 465 ALA A O 1
ATOM 3477 N N . ASN A 1 466 ? 30.410 10.413 14.820 1.00 45.28 466 ASN A N 1
ATOM 3478 C CA . ASN A 1 466 ? 29.507 11.468 14.335 1.00 45.28 466 ASN A CA 1
ATOM 3479 C C . ASN A 1 466 ? 28.203 10.947 13.694 1.00 45.28 466 ASN A C 1
ATOM 3481 O O . ASN A 1 466 ? 28.206 10.330 12.630 1.00 45.28 466 ASN A O 1
ATOM 3485 N N . SER A 1 467 ? 27.077 11.318 14.319 1.00 48.47 467 SER A N 1
ATOM 3486 C CA . SER A 1 467 ? 25.659 11.067 13.984 1.00 48.47 467 SER A CA 1
ATOM 3487 C C . SER A 1 467 ? 25.125 9.632 14.186 1.00 48.47 467 SER A C 1
ATOM 3489 O O . SER A 1 467 ? 25.532 8.672 13.537 1.00 48.47 467 SER A O 1
ATOM 3491 N N . ALA A 1 468 ? 24.140 9.506 15.084 1.00 49.81 468 ALA A N 1
ATOM 3492 C CA . ALA A 1 468 ? 23.514 8.248 15.506 1.00 49.81 468 ALA A CA 1
ATOM 3493 C C . ALA A 1 468 ? 22.852 7.446 14.364 1.00 49.81 468 ALA A C 1
ATOM 3495 O O . ALA A 1 468 ? 22.799 6.220 14.431 1.00 49.81 468 ALA A O 1
ATOM 3496 N N . TRP A 1 469 ? 22.407 8.105 13.288 1.00 54.75 469 TRP A N 1
ATOM 3497 C CA . TRP A 1 469 ? 21.822 7.432 12.122 1.00 54.75 469 TRP A CA 1
ATOM 3498 C C . TRP A 1 469 ? 22.875 6.785 11.204 1.00 54.75 469 TRP A C 1
ATOM 3500 O O . TRP A 1 469 ? 22.605 5.761 10.579 1.00 54.75 469 TRP A O 1
ATOM 3510 N N . ARG A 1 470 ? 24.118 7.295 11.171 1.00 50.34 470 ARG A N 1
ATOM 3511 C CA . ARG A 1 470 ? 25.206 6.714 10.356 1.00 50.34 470 ARG A CA 1
ATOM 3512 C C . ARG A 1 470 ? 25.723 5.381 10.912 1.00 50.34 470 ARG A C 1
ATOM 3514 O O . ARG A 1 470 ? 26.272 4.582 10.159 1.00 50.34 470 ARG A O 1
ATOM 3521 N N . GLN A 1 471 ? 25.480 5.083 12.194 1.00 50.00 471 GLN A N 1
ATOM 3522 C CA . GLN A 1 471 ? 25.702 3.742 12.758 1.00 50.00 471 GLN A CA 1
ATOM 3523 C C . GLN A 1 471 ? 24.666 2.718 12.249 1.00 50.00 471 GLN A C 1
ATOM 3525 O O . GLN A 1 471 ? 24.972 1.525 12.151 1.00 50.00 471 GLN A O 1
ATOM 3530 N N . GLN A 1 472 ? 23.462 3.174 11.873 1.00 52.59 472 GLN A N 1
ATOM 3531 C CA . GLN A 1 472 ? 22.345 2.318 11.454 1.00 52.59 472 GLN A CA 1
ATOM 3532 C C . GLN A 1 472 ? 22.498 1.786 10.016 1.00 52.59 472 GLN A C 1
ATOM 3534 O O . GLN A 1 472 ? 22.070 0.669 9.763 1.00 52.59 472 GLN A O 1
ATOM 3539 N N . ILE A 1 473 ? 23.190 2.504 9.121 1.00 53.09 473 ILE A N 1
ATOM 3540 C CA . ILE A 1 473 ? 23.374 2.145 7.692 1.00 53.09 473 ILE A CA 1
ATOM 3541 C C . ILE A 1 473 ? 24.445 1.052 7.460 1.00 53.09 473 ILE A C 1
ATOM 3543 O O . ILE A 1 473 ? 24.519 0.453 6.386 1.00 53.09 473 ILE A O 1
ATOM 3547 N N . SER A 1 474 ? 25.247 0.712 8.478 1.00 47.66 474 SER A N 1
ATOM 3548 C CA . SER A 1 474 ? 26.415 -0.193 8.383 1.00 47.66 474 SER A CA 1
ATOM 3549 C C . SER A 1 474 ? 26.124 -1.656 7.970 1.00 47.66 474 SER A C 1
ATOM 3551 O O . SER A 1 474 ? 27.049 -2.475 7.888 1.00 47.66 474 SER A O 1
ATOM 3553 N N . ARG A 1 475 ? 24.856 -2.016 7.720 1.00 50.75 475 ARG A N 1
ATOM 3554 C CA . ARG A 1 475 ? 24.434 -3.321 7.177 1.00 50.75 475 ARG A CA 1
ATOM 3555 C C . ARG A 1 475 ? 24.097 -3.285 5.679 1.00 50.75 475 ARG A C 1
ATOM 3557 O O . ARG A 1 475 ? 24.276 -4.309 5.027 1.00 50.75 475 ARG A O 1
ATOM 3564 N N . ILE A 1 476 ? 23.761 -2.126 5.098 1.00 50.00 476 ILE A N 1
ATOM 3565 C CA . ILE A 1 476 ? 23.556 -1.962 3.639 1.00 50.00 476 ILE A CA 1
ATOM 3566 C C . ILE A 1 476 ? 24.855 -2.238 2.865 1.00 50.00 476 ILE A C 1
ATOM 3568 O O . ILE A 1 476 ? 24.836 -2.717 1.742 1.00 50.00 476 ILE A O 1
ATOM 3572 N N . THR A 1 477 ? 26.016 -2.008 3.480 1.00 48.47 477 THR A N 1
ATOM 3573 C CA . THR A 1 477 ? 27.321 -2.350 2.887 1.00 48.47 477 THR A CA 1
ATOM 3574 C C . THR A 1 477 ? 27.631 -3.849 2.906 1.00 48.47 477 THR A C 1
ATOM 3576 O O . THR A 1 477 ? 28.534 -4.291 2.197 1.00 48.47 477 THR A O 1
ATOM 3579 N N . ARG A 1 478 ? 26.902 -4.640 3.709 1.00 51.16 478 ARG A N 1
ATOM 3580 C CA . ARG A 1 478 ? 27.043 -6.104 3.807 1.00 51.16 478 ARG A CA 1
ATOM 3581 C C . ARG A 1 478 ? 25.977 -6.868 3.015 1.00 51.16 478 ARG A C 1
ATOM 3583 O O . ARG A 1 478 ? 26.274 -7.969 2.554 1.00 51.16 478 ARG A O 1
ATOM 3590 N N . SER A 1 479 ? 24.787 -6.292 2.838 1.00 55.91 479 SER A N 1
ATOM 3591 C CA . SER A 1 479 ? 23.658 -6.885 2.107 1.00 55.91 479 SER A CA 1
ATOM 3592 C C . SER A 1 479 ? 23.449 -6.178 0.763 1.00 55.91 479 SER A C 1
ATOM 3594 O O . SER A 1 479 ? 23.449 -4.955 0.700 1.00 55.91 479 SER A O 1
ATOM 3596 N N . GLN A 1 480 ? 23.262 -6.921 -0.334 1.00 65.31 480 GLN A N 1
ATOM 3597 C CA . GLN A 1 480 ? 23.002 -6.298 -1.638 1.00 65.31 480 GLN A CA 1
ATOM 3598 C C . GLN A 1 480 ? 21.637 -5.593 -1.656 1.00 65.31 480 GLN A C 1
ATOM 3600 O O . GLN A 1 480 ? 20.650 -6.128 -1.149 1.00 65.31 480 GLN A O 1
ATOM 3605 N N . VAL A 1 481 ? 21.584 -4.405 -2.270 1.00 72.19 481 VAL A N 1
ATOM 3606 C CA . VAL A 1 481 ? 20.325 -3.700 -2.551 1.00 72.19 481 VAL A CA 1
ATOM 3607 C C . VAL A 1 481 ? 19.500 -4.563 -3.503 1.00 72.19 481 VAL A C 1
ATOM 3609 O O . VAL A 1 481 ? 19.945 -4.858 -4.610 1.00 72.19 481 VAL A O 1
ATOM 3612 N N . SER A 1 482 ? 18.320 -4.992 -3.059 1.00 71.50 482 SER A N 1
ATOM 3613 C CA . SER A 1 482 ? 17.401 -5.818 -3.849 1.00 71.50 482 SER A CA 1
ATOM 3614 C C . SER A 1 482 ? 16.503 -4.977 -4.751 1.00 71.50 482 SER A C 1
ATOM 3616 O O . SER A 1 482 ? 16.107 -5.425 -5.822 1.00 71.50 482 SER A O 1
ATOM 3618 N N . GLN A 1 483 ? 16.187 -3.750 -4.331 1.00 80.75 483 GLN A N 1
ATOM 3619 C CA . GLN A 1 483 ? 15.358 -2.828 -5.095 1.00 80.75 483 GLN A CA 1
ATOM 3620 C C . GLN A 1 483 ? 15.687 -1.382 -4.726 1.00 80.75 483 GLN A C 1
ATOM 3622 O O . GLN A 1 483 ? 15.745 -1.039 -3.544 1.00 80.75 483 GLN A O 1
ATOM 3627 N N . ALA A 1 484 ? 15.856 -0.532 -5.739 1.00 88.25 484 ALA A N 1
ATOM 3628 C CA . ALA A 1 484 ? 15.887 0.916 -5.585 1.00 88.25 484 ALA A CA 1
ATOM 3629 C C . ALA A 1 484 ? 14.734 1.539 -6.382 1.00 88.25 484 ALA A C 1
ATOM 3631 O O . ALA A 1 484 ? 14.509 1.187 -7.542 1.00 88.25 484 ALA A O 1
ATOM 3632 N N . THR A 1 485 ? 13.982 2.455 -5.775 1.00 90.31 485 THR A N 1
ATOM 3633 C CA . THR A 1 485 ? 12.843 3.116 -6.431 1.00 90.31 485 THR A CA 1
ATOM 3634 C C . THR A 1 485 ? 12.849 4.611 -6.150 1.00 90.31 485 THR A C 1
ATOM 3636 O O . THR A 1 485 ? 13.083 5.018 -5.015 1.00 90.31 485 THR A O 1
ATOM 3639 N N . LEU A 1 486 ? 12.585 5.423 -7.176 1.00 90.88 486 LEU A N 1
ATOM 3640 C CA . LEU A 1 486 ? 12.553 6.882 -7.085 1.00 90.88 486 LEU A CA 1
ATOM 3641 C C . LEU A 1 486 ? 11.138 7.418 -7.369 1.00 90.88 486 LEU A C 1
ATOM 3643 O O . LEU A 1 486 ? 10.580 7.205 -8.453 1.00 90.88 486 LEU A O 1
ATOM 3647 N N . ILE A 1 487 ? 10.560 8.118 -6.388 1.00 89.94 487 ILE A N 1
ATOM 3648 C CA . ILE A 1 487 ? 9.220 8.729 -6.442 1.00 89.94 487 ILE A CA 1
ATOM 3649 C C . ILE A 1 487 ? 9.319 10.195 -6.042 1.00 89.94 487 ILE A C 1
ATOM 3651 O O . ILE A 1 487 ? 9.696 10.493 -4.913 1.00 89.94 487 ILE A O 1
ATOM 3655 N N . GLY A 1 488 ? 8.997 11.122 -6.947 1.00 87.62 488 GLY A N 1
ATOM 3656 C CA . GLY A 1 488 ? 9.337 12.531 -6.754 1.00 87.62 488 GLY A CA 1
ATOM 3657 C C . GLY A 1 488 ? 10.836 12.664 -6.496 1.00 87.62 488 GLY A C 1
ATOM 3658 O O . GLY A 1 488 ? 11.657 12.185 -7.289 1.00 87.62 488 GLY A O 1
ATOM 3659 N N . ARG A 1 489 ? 11.176 13.218 -5.331 1.00 90.75 489 ARG A N 1
ATOM 3660 C CA . ARG A 1 489 ? 12.544 13.300 -4.797 1.00 90.75 489 ARG A CA 1
ATOM 3661 C C . ARG A 1 489 ? 12.845 12.263 -3.714 1.00 90.75 489 ARG A C 1
ATOM 3663 O O . ARG A 1 489 ? 13.860 12.375 -3.042 1.00 90.75 489 ARG A O 1
ATOM 3670 N N . ILE A 1 490 ? 11.985 11.271 -3.513 1.00 93.62 490 ILE A N 1
ATOM 3671 C CA . ILE A 1 490 ? 12.157 10.240 -2.489 1.00 93.62 490 ILE A CA 1
ATOM 3672 C C . ILE A 1 490 ? 12.777 8.986 -3.105 1.00 93.62 490 ILE A C 1
ATOM 3674 O O . ILE A 1 490 ? 12.180 8.351 -3.975 1.00 93.62 490 ILE A O 1
ATOM 3678 N N . LEU A 1 491 ? 13.971 8.624 -2.634 1.00 93.81 491 LEU A N 1
ATOM 3679 C CA . LEU A 1 491 ? 14.682 7.398 -2.983 1.00 93.81 491 LEU A CA 1
ATOM 3680 C C . LEU A 1 491 ? 14.446 6.336 -1.905 1.00 93.81 491 LEU A C 1
ATOM 3682 O O . LEU A 1 491 ? 14.831 6.516 -0.750 1.00 93.81 491 LEU A O 1
ATOM 3686 N N . LEU A 1 492 ? 13.862 5.208 -2.298 1.00 93.62 492 LEU A N 1
ATOM 3687 C CA . LEU A 1 492 ? 13.673 4.035 -1.452 1.00 93.62 492 LEU A CA 1
ATOM 3688 C C . LEU A 1 492 ? 14.728 2.994 -1.797 1.00 93.62 492 LEU A C 1
ATOM 3690 O O . LEU A 1 492 ? 14.866 2.617 -2.960 1.00 93.62 492 LEU A O 1
ATOM 3694 N N . LEU A 1 493 ? 15.429 2.500 -0.783 1.00 89.44 493 LEU A N 1
ATOM 3695 C CA . LEU A 1 493 ? 16.432 1.450 -0.907 1.00 89.44 493 LEU A CA 1
ATOM 3696 C C . LEU A 1 493 ? 16.021 0.264 -0.051 1.00 89.44 493 LEU A C 1
ATOM 3698 O O . LEU A 1 493 ? 15.984 0.349 1.175 1.00 89.44 493 LEU A O 1
ATOM 3702 N N . THR A 1 494 ? 15.715 -0.845 -0.712 1.00 85.56 494 THR A N 1
ATOM 3703 C CA . THR A 1 494 ? 15.337 -2.096 -0.058 1.00 85.56 494 THR A CA 1
ATOM 3704 C C . THR A 1 494 ? 16.517 -3.055 -0.075 1.00 85.56 494 THR A C 1
ATOM 3706 O O . THR A 1 494 ? 17.171 -3.251 -1.101 1.00 85.56 494 THR A O 1
ATOM 3709 N N . THR A 1 495 ? 16.774 -3.669 1.070 1.00 79.44 495 THR A N 1
ATOM 3710 C CA . THR A 1 495 ? 17.702 -4.790 1.243 1.00 79.44 495 THR A CA 1
ATOM 3711 C C . THR A 1 495 ? 16.931 -5.998 1.781 1.00 79.44 495 THR A C 1
ATOM 3713 O O . THR A 1 495 ? 15.711 -5.953 1.931 1.00 79.44 495 THR A O 1
ATOM 3716 N N . THR A 1 496 ? 17.621 -7.095 2.089 1.00 72.69 496 THR A N 1
ATOM 3717 C CA . THR A 1 496 ? 17.010 -8.269 2.737 1.00 72.69 496 THR A CA 1
ATOM 3718 C C . THR A 1 496 ? 16.526 -8.013 4.160 1.00 72.69 496 THR A C 1
ATOM 3720 O O . THR A 1 496 ? 15.683 -8.759 4.648 1.00 72.69 496 THR A O 1
ATOM 3723 N N . ASP A 1 497 ? 17.060 -6.988 4.825 1.00 74.62 497 ASP A N 1
ATOM 3724 C CA . ASP A 1 497 ? 16.880 -6.790 6.266 1.00 74.62 497 ASP A CA 1
ATOM 3725 C C . ASP A 1 497 ? 16.300 -5.422 6.611 1.00 74.62 497 ASP A C 1
ATOM 3727 O O . ASP A 1 497 ? 15.785 -5.237 7.709 1.00 74.62 497 ASP A O 1
ATOM 3731 N N . GLU A 1 498 ? 16.400 -4.448 5.710 1.00 82.62 498 GLU A N 1
ATOM 3732 C CA . GLU A 1 498 ? 16.009 -3.066 5.976 1.00 82.62 498 GLU A CA 1
ATOM 3733 C C . GLU A 1 498 ? 15.473 -2.385 4.712 1.00 82.62 498 GLU A C 1
ATOM 3735 O O . GLU A 1 498 ? 15.927 -2.653 3.593 1.00 82.62 498 GLU A O 1
ATOM 3740 N N . LEU A 1 499 ? 14.535 -1.465 4.917 1.00 88.88 499 LEU A N 1
ATOM 3741 C CA . LEU A 1 499 ? 14.101 -0.454 3.963 1.00 88.88 499 LEU A CA 1
ATOM 3742 C C . LEU A 1 499 ? 14.555 0.909 4.484 1.00 88.88 499 LEU A C 1
ATOM 3744 O O . LEU A 1 499 ? 14.194 1.289 5.598 1.00 88.88 499 LEU A O 1
ATOM 3748 N N . VAL A 1 500 ? 15.301 1.654 3.672 1.00 89.12 500 VAL A N 1
ATOM 3749 C CA . VAL A 1 500 ? 15.737 3.016 4.003 1.00 89.12 500 VAL A CA 1
ATOM 3750 C C . VAL A 1 500 ? 15.199 3.993 2.976 1.00 89.12 500 VAL A C 1
ATOM 3752 O O . VAL A 1 500 ? 15.294 3.753 1.771 1.00 89.12 500 VAL A O 1
ATOM 3755 N N . VAL A 1 501 ? 14.633 5.096 3.459 1.00 92.81 501 VAL A N 1
ATOM 3756 C CA . VAL A 1 501 ? 13.988 6.105 2.623 1.00 92.81 501 VAL A CA 1
ATOM 3757 C C . VAL A 1 501 ? 14.707 7.439 2.777 1.00 92.81 501 VAL A C 1
ATOM 3759 O O . VAL A 1 501 ? 14.881 7.941 3.888 1.00 92.81 501 VAL A O 1
ATOM 3762 N N . PHE A 1 502 ? 15.131 8.011 1.653 1.00 91.56 502 PHE A N 1
ATOM 3763 C CA . PHE A 1 502 ? 15.866 9.270 1.578 1.00 91.56 502 PHE A CA 1
ATOM 3764 C C . PHE A 1 502 ? 15.097 10.311 0.779 1.00 91.56 502 PHE A C 1
ATOM 3766 O O . PHE A 1 502 ? 14.510 10.003 -0.251 1.00 91.56 502 PHE A O 1
ATOM 3773 N N . GLU A 1 503 ? 15.191 11.564 1.195 1.00 91.94 503 GLU A N 1
ATOM 3774 C CA . GLU A 1 503 ? 14.937 12.715 0.346 1.00 91.94 503 GLU A CA 1
ATOM 3775 C C . GLU A 1 503 ? 16.218 13.110 -0.395 1.00 91.94 503 GLU A C 1
ATOM 3777 O O . GLU A 1 503 ? 17.296 13.270 0.191 1.00 91.94 503 GLU A O 1
ATOM 3782 N N . ILE A 1 504 ? 16.074 13.304 -1.701 1.00 90.38 504 ILE A N 1
ATOM 3783 C CA . ILE A 1 504 ? 17.131 13.700 -2.613 1.00 90.38 504 ILE A CA 1
ATOM 3784 C C . ILE A 1 504 ? 17.133 15.221 -2.792 1.00 90.38 504 ILE A C 1
ATOM 3786 O O . ILE A 1 504 ? 16.129 15.845 -3.143 1.00 90.38 504 ILE A O 1
ATOM 3790 N N . SER A 1 505 ? 18.306 15.812 -2.573 1.00 84.44 505 SER A N 1
ATOM 3791 C CA . SER A 1 505 ? 18.606 17.206 -2.861 1.00 84.44 505 SER A CA 1
ATOM 3792 C C . SER A 1 505 ? 19.285 17.304 -4.228 1.00 84.44 505 SER A C 1
ATOM 3794 O O . SER A 1 505 ? 20.124 16.475 -4.562 1.00 84.44 505 SER A O 1
ATOM 3796 N N . ASP A 1 506 ? 18.931 18.320 -5.004 1.00 75.81 506 ASP A N 1
ATOM 3797 C CA . ASP A 1 506 ? 19.557 18.708 -6.273 1.00 75.81 506 ASP A CA 1
ATOM 3798 C C . ASP A 1 506 ? 20.664 19.755 -6.081 1.00 75.81 506 ASP A C 1
ATOM 3800 O O . ASP A 1 506 ? 21.350 20.112 -7.036 1.00 75.81 506 ASP A O 1
ATOM 3804 N N . SER A 1 507 ? 20.844 20.252 -4.855 1.00 73.44 507 SER A N 1
ATOM 3805 C CA . SER A 1 507 ? 21.885 21.208 -4.503 1.00 73.44 507 SER A CA 1
ATOM 3806 C C . SER A 1 507 ? 23.029 20.515 -3.778 1.00 73.44 507 SER A C 1
ATOM 3808 O O . SER A 1 507 ? 22.818 19.904 -2.732 1.00 73.44 507 SER A O 1
ATOM 3810 N N . ASP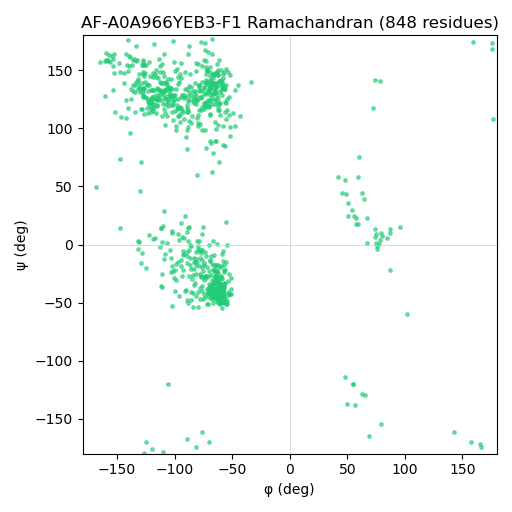 A 1 508 ? 24.254 20.722 -4.261 1.00 67.38 508 ASP A N 1
ATOM 3811 C CA . ASP A 1 508 ? 25.484 20.260 -3.602 1.00 67.38 508 ASP A CA 1
ATOM 3812 C C . ASP A 1 508 ? 25.678 20.860 -2.198 1.00 67.38 508 ASP A C 1
ATOM 3814 O O . ASP A 1 508 ? 26.428 20.324 -1.385 1.00 67.38 508 ASP A O 1
ATOM 3818 N N . ALA A 1 509 ? 25.005 21.975 -1.894 1.00 68.81 509 ALA A N 1
ATOM 3819 C CA . ALA A 1 509 ? 25.069 22.629 -0.590 1.00 68.81 509 ALA A CA 1
ATOM 3820 C C . ALA A 1 509 ? 24.166 21.971 0.469 1.00 68.81 509 ALA A C 1
ATOM 3822 O O . ALA A 1 509 ? 24.312 22.265 1.656 1.00 68.81 509 ALA A O 1
ATOM 3823 N N . VAL A 1 510 ? 23.217 21.125 0.057 1.00 71.44 510 VAL A N 1
ATOM 3824 C CA . VAL A 1 510 ? 22.226 20.499 0.940 1.00 71.44 510 VAL A CA 1
ATOM 3825 C C . VAL A 1 510 ? 22.400 18.984 0.876 1.00 71.44 510 VAL A C 1
ATOM 3827 O O . VAL A 1 510 ? 22.222 18.378 -0.178 1.00 71.44 510 VAL A O 1
ATOM 3830 N N . GLU A 1 511 ? 22.747 18.371 2.011 1.00 77.00 511 GLU A N 1
ATOM 3831 C CA . GLU A 1 511 ? 22.907 16.917 2.106 1.00 77.00 511 GLU A CA 1
ATOM 3832 C C . GLU A 1 511 ? 21.581 16.185 1.842 1.00 77.00 511 GLU A C 1
ATOM 3834 O O . GLU A 1 511 ? 20.495 16.651 2.199 1.00 77.00 511 GLU A O 1
ATOM 3839 N N . HIS A 1 512 ? 21.683 14.989 1.260 1.00 85.81 512 HIS A N 1
ATOM 3840 C CA . HIS A 1 512 ? 20.578 14.037 1.237 1.00 85.81 512 HIS A CA 1
ATOM 3841 C C . HIS A 1 512 ? 20.149 13.690 2.657 1.00 85.81 512 HIS A C 1
ATOM 3843 O O . HIS A 1 512 ? 20.979 13.470 3.543 1.00 85.81 512 HIS A O 1
ATOM 3849 N N . ARG A 1 513 ? 18.840 13.592 2.865 1.00 85.81 513 ARG A N 1
ATOM 3850 C CA . ARG A 1 513 ? 18.270 13.411 4.195 1.00 85.81 513 ARG A CA 1
ATOM 3851 C C . ARG A 1 513 ? 17.569 12.071 4.299 1.00 85.81 513 ARG A C 1
ATOM 3853 O O . ARG A 1 513 ? 16.664 11.795 3.524 1.00 85.81 513 ARG A O 1
ATOM 3860 N N . MET A 1 514 ? 17.935 11.261 5.287 1.00 87.56 514 MET A N 1
ATOM 3861 C CA . MET A 1 514 ? 17.145 10.080 5.638 1.00 87.56 514 MET A CA 1
ATOM 3862 C C . MET A 1 514 ? 15.822 10.535 6.262 1.00 87.56 514 MET A C 1
ATOM 3864 O O . MET A 1 514 ? 15.835 11.287 7.237 1.00 87.56 514 MET A O 1
ATOM 3868 N N . LEU A 1 515 ? 14.703 10.099 5.689 1.00 88.56 515 LEU A N 1
ATOM 3869 C CA . LEU A 1 515 ? 13.366 10.388 6.201 1.00 88.56 515 LEU A CA 1
ATOM 3870 C C . LEU A 1 515 ? 12.999 9.395 7.302 1.00 88.56 515 LEU A C 1
ATOM 3872 O O . LEU A 1 515 ? 12.690 9.797 8.419 1.00 88.56 515 LEU A O 1
ATOM 3876 N N . TRP A 1 516 ? 13.096 8.100 7.003 1.00 89.94 516 TRP A N 1
ATOM 3877 C CA . TRP A 1 516 ? 12.802 7.025 7.946 1.00 89.94 516 TRP A CA 1
ATOM 3878 C C . TRP A 1 516 ? 13.458 5.709 7.509 1.00 89.94 516 TRP A C 1
ATOM 3880 O O . TRP A 1 516 ? 13.924 5.554 6.375 1.00 89.94 516 TRP A O 1
ATOM 3890 N N . ILE A 1 517 ? 13.512 4.760 8.443 1.00 87.75 517 ILE A N 1
ATOM 3891 C CA . ILE A 1 517 ? 14.046 3.412 8.246 1.00 87.75 517 ILE A CA 1
ATOM 3892 C C . ILE A 1 517 ? 13.090 2.395 8.862 1.00 87.75 517 ILE A C 1
ATOM 3894 O O . ILE A 1 517 ? 12.610 2.582 9.978 1.00 87.75 517 ILE A O 1
ATOM 3898 N N . MET A 1 518 ? 12.852 1.296 8.152 1.00 85.50 518 MET A N 1
ATOM 3899 C CA . MET A 1 518 ? 12.166 0.131 8.692 1.00 85.50 518 MET A CA 1
ATOM 3900 C C . MET A 1 518 ? 13.103 -1.065 8.672 1.00 85.50 518 MET A C 1
ATOM 3902 O O . MET A 1 518 ? 13.674 -1.406 7.637 1.00 85.50 518 MET A O 1
ATOM 3906 N N . ARG A 1 519 ? 13.238 -1.718 9.823 1.00 82.81 519 ARG A N 1
ATOM 3907 C CA . ARG A 1 519 ? 13.993 -2.962 9.956 1.00 82.81 519 ARG A CA 1
ATOM 3908 C C . ARG A 1 519 ? 13.051 -4.145 9.883 1.00 82.81 519 ARG A C 1
ATOM 3910 O O . ARG A 1 519 ? 11.948 -4.081 10.421 1.00 82.81 519 ARG A O 1
ATOM 3917 N N . ASN A 1 520 ? 13.521 -5.228 9.280 1.00 78.50 520 ASN A N 1
ATOM 3918 C CA . ASN A 1 520 ? 12.893 -6.530 9.377 1.00 78.50 520 ASN A CA 1
ATOM 3919 C C . ASN A 1 520 ? 12.749 -6.885 10.871 1.00 78.50 520 ASN A C 1
ATOM 3921 O O . ASN A 1 520 ? 13.772 -7.056 11.542 1.00 78.50 520 ASN A O 1
ATOM 3925 N N . PRO A 1 521 ? 11.516 -7.020 11.399 1.00 74.44 521 PRO A N 1
ATOM 3926 C CA . PRO A 1 521 ? 11.291 -7.341 12.811 1.00 74.44 521 PRO A CA 1
ATOM 3927 C C . PRO A 1 521 ? 11.921 -8.675 13.238 1.00 74.44 521 PRO A C 1
ATOM 3929 O O . PRO A 1 521 ? 12.146 -8.913 14.420 1.00 74.44 521 PRO A O 1
ATOM 3932 N N . TYR A 1 522 ? 12.242 -9.528 12.265 1.00 69.81 522 TYR A N 1
ATOM 3933 C CA . TYR A 1 522 ? 12.796 -10.864 12.447 1.00 69.81 522 TYR A CA 1
ATOM 3934 C C . TYR A 1 522 ? 14.267 -10.961 12.007 1.00 69.81 522 TYR A C 1
ATOM 3936 O O . TYR A 1 522 ? 14.791 -12.058 11.823 1.00 69.81 522 TYR A O 1
ATOM 3944 N N . ALA A 1 523 ? 14.962 -9.828 11.835 1.00 67.12 523 ALA A N 1
ATOM 3945 C CA . ALA A 1 523 ? 16.358 -9.807 11.386 1.00 67.12 523 ALA A CA 1
ATOM 3946 C C . ALA A 1 523 ? 17.301 -10.634 12.283 1.00 67.12 523 ALA A C 1
ATOM 3948 O O . ALA A 1 523 ? 18.249 -11.233 11.783 1.00 67.12 523 ALA A O 1
ATOM 3949 N N . ASP A 1 524 ? 17.034 -10.690 13.593 1.00 62.66 524 ASP A N 1
ATOM 3950 C CA . ASP A 1 524 ? 17.876 -11.411 14.558 1.00 62.66 524 ASP A CA 1
ATOM 3951 C C . ASP A 1 524 ? 17.517 -12.907 14.686 1.00 62.66 524 ASP A C 1
ATOM 3953 O O . ASP A 1 524 ? 18.321 -13.693 15.187 1.00 62.66 524 ASP A O 1
ATOM 3957 N N . SER A 1 525 ? 16.325 -13.322 14.237 1.00 55.69 525 SER A N 1
ATOM 3958 C CA . SER A 1 525 ? 15.834 -14.707 14.337 1.00 55.69 525 SER A CA 1
ATOM 3959 C C . SER A 1 525 ? 15.987 -15.505 13.041 1.00 55.69 525 SER A C 1
ATOM 3961 O O . SER A 1 525 ? 16.042 -16.737 13.073 1.00 55.69 525 SER A O 1
ATOM 3963 N N . VAL A 1 526 ? 16.096 -14.829 11.896 1.00 54.44 526 VAL A N 1
ATOM 3964 C CA . VAL A 1 526 ? 16.293 -15.471 10.596 1.00 54.44 526 VAL A CA 1
ATOM 3965 C C . VAL A 1 526 ? 17.789 -15.643 10.336 1.00 54.44 526 VAL A C 1
ATOM 3967 O O . VAL A 1 526 ? 18.533 -14.674 10.216 1.00 54.44 526 VAL A O 1
ATOM 3970 N N . ASN A 1 527 ? 18.240 -16.895 10.209 1.00 48.75 527 ASN A N 1
ATOM 3971 C CA . ASN A 1 527 ? 19.611 -17.203 9.803 1.00 48.75 527 ASN A CA 1
ATOM 3972 C C . ASN A 1 527 ? 19.833 -16.639 8.386 1.00 48.75 527 ASN A C 1
ATOM 3974 O O . ASN A 1 527 ? 19.312 -17.183 7.409 1.00 48.75 527 ASN A O 1
ATOM 3978 N N . THR A 1 528 ? 20.536 -15.508 8.291 1.00 48.41 528 THR A N 1
ATOM 3979 C CA . THR A 1 528 ? 20.672 -14.682 7.085 1.00 48.41 528 THR A CA 1
ATOM 3980 C C . THR A 1 528 ? 21.493 -15.438 6.041 1.00 48.41 528 THR A C 1
ATOM 3982 O O . THR A 1 528 ? 22.718 -15.353 5.976 1.00 48.41 528 THR A O 1
ATOM 3985 N N . GLN A 1 529 ? 20.829 -16.258 5.228 1.00 46.47 529 GLN A N 1
ATOM 3986 C CA . GLN A 1 529 ? 21.478 -16.913 4.098 1.00 46.47 529 GLN A CA 1
ATOM 3987 C C . GLN A 1 529 ? 21.644 -15.886 2.977 1.00 46.47 529 GLN A C 1
ATOM 3989 O O . GLN A 1 529 ? 20.657 -15.360 2.470 1.00 46.47 529 GLN A O 1
ATOM 3994 N N . GLN A 1 530 ? 22.895 -15.609 2.598 1.00 45.34 530 GLN A N 1
ATOM 3995 C CA . GLN A 1 530 ? 23.243 -14.673 1.528 1.00 45.34 530 GLN A CA 1
ATOM 3996 C C . GLN A 1 530 ? 22.482 -15.016 0.238 1.00 45.34 530 GLN A C 1
ATOM 3998 O O . GLN A 1 530 ? 22.736 -16.042 -0.397 1.00 45.34 530 GLN A O 1
ATOM 4003 N N . ILE A 1 531 ? 21.547 -14.150 -0.155 1.00 49.00 531 ILE A N 1
ATOM 4004 C CA . ILE A 1 531 ? 20.953 -14.171 -1.492 1.00 49.00 531 ILE A CA 1
ATOM 4005 C C . ILE A 1 531 ? 22.016 -13.609 -2.441 1.00 49.00 531 ILE A C 1
ATOM 4007 O O . ILE A 1 531 ? 22.492 -12.492 -2.262 1.00 49.00 531 ILE A O 1
ATOM 4011 N N . VAL A 1 532 ? 22.440 -14.423 -3.409 1.00 43.88 532 VAL A N 1
ATOM 4012 C CA . VAL A 1 532 ? 23.635 -14.169 -4.236 1.00 43.88 532 VAL A CA 1
ATOM 4013 C C . VAL A 1 532 ? 23.403 -13.093 -5.312 1.00 43.88 532 VAL A C 1
ATOM 4015 O O . VAL A 1 532 ? 24.375 -12.571 -5.846 1.00 43.88 532 VAL A O 1
ATOM 4018 N N . GLN A 1 533 ? 22.151 -12.709 -5.587 1.00 52.03 533 GLN A N 1
ATOM 4019 C CA . GLN A 1 533 ? 21.757 -11.585 -6.450 1.00 52.03 533 GLN A CA 1
ATOM 4020 C C . GLN A 1 533 ? 20.312 -11.180 -6.115 1.00 52.03 533 GLN A C 1
ATOM 4022 O O . GLN A 1 533 ? 19.436 -12.042 -6.060 1.00 52.03 533 GLN A O 1
ATOM 4027 N N . GLY A 1 534 ? 20.061 -9.896 -5.849 1.00 54.88 534 GLY A N 1
ATOM 4028 C CA . GLY A 1 534 ? 18.728 -9.400 -5.497 1.00 54.88 534 GLY A CA 1
ATOM 4029 C C . GLY A 1 534 ? 17.826 -9.263 -6.724 1.00 54.88 534 GLY A C 1
ATOM 4030 O O . GLY A 1 534 ? 17.990 -8.327 -7.495 1.00 54.88 534 GLY A O 1
ATOM 4031 N N . GLU A 1 535 ? 16.883 -10.189 -6.909 1.00 64.00 535 GLU A N 1
ATOM 4032 C CA . GLU A 1 535 ? 15.746 -9.999 -7.822 1.00 64.00 535 GLU A CA 1
ATOM 4033 C C . GLU A 1 535 ? 14.834 -8.890 -7.268 1.00 64.00 535 GLU A C 1
ATOM 4035 O O . GLU A 1 535 ? 14.575 -8.857 -6.059 1.00 64.00 535 GLU A O 1
ATOM 4040 N N . SER A 1 536 ? 14.324 -8.001 -8.125 1.00 69.94 536 SER A N 1
ATOM 4041 C CA . SER A 1 536 ? 13.356 -6.969 -7.726 1.00 69.94 536 SER A CA 1
ATOM 4042 C C . SER A 1 536 ? 11.964 -7.568 -7.462 1.00 69.94 536 SER A C 1
ATOM 4044 O O . SER A 1 536 ? 11.694 -8.716 -7.820 1.00 69.94 536 SER A O 1
ATOM 4046 N N . ALA A 1 537 ? 11.042 -6.811 -6.849 1.00 73.88 537 ALA A N 1
ATOM 4047 C CA . ALA A 1 537 ? 9.644 -7.252 -6.717 1.00 73.88 537 ALA A CA 1
ATOM 4048 C C . ALA A 1 537 ? 8.992 -7.565 -8.072 1.00 73.88 537 ALA A C 1
ATOM 4050 O O . ALA A 1 537 ? 8.234 -8.526 -8.193 1.00 73.88 537 ALA A O 1
ATOM 4051 N N . GLN A 1 538 ? 9.338 -6.799 -9.110 1.00 77.69 538 GLN A N 1
ATOM 4052 C CA . GLN A 1 538 ? 8.839 -7.026 -10.461 1.00 77.69 538 GLN A CA 1
ATOM 4053 C C . GLN A 1 538 ? 9.355 -8.352 -11.034 1.00 77.69 538 GLN A C 1
ATOM 4055 O O . GLN A 1 538 ? 8.554 -9.125 -11.551 1.00 77.69 538 GLN A O 1
ATOM 4060 N N . ASP A 1 539 ? 10.645 -8.663 -10.863 1.00 77.62 539 ASP A N 1
ATOM 4061 C CA . ASP A 1 539 ? 11.247 -9.921 -11.343 1.00 77.62 539 ASP A CA 1
ATOM 4062 C C . ASP A 1 539 ? 10.628 -11.166 -10.691 1.00 77.62 539 ASP A C 1
ATOM 4064 O O . ASP A 1 539 ? 10.553 -12.224 -11.315 1.00 77.62 539 ASP A O 1
ATOM 4068 N N . ARG A 1 540 ? 10.169 -11.044 -9.438 1.00 81.69 540 ARG A N 1
ATOM 4069 C CA . ARG A 1 540 ? 9.488 -12.126 -8.707 1.00 81.69 540 ARG A CA 1
ATOM 4070 C C . ARG A 1 540 ? 7.999 -12.236 -9.038 1.00 81.69 540 ARG A C 1
ATOM 4072 O O . ARG A 1 540 ? 7.410 -13.289 -8.813 1.00 81.69 540 ARG A O 1
ATOM 4079 N N . LEU A 1 541 ? 7.388 -11.172 -9.559 1.00 84.88 541 LEU A N 1
ATOM 4080 C CA . LEU A 1 541 ? 5.970 -11.149 -9.915 1.00 84.88 541 LEU A CA 1
ATOM 4081 C C . LEU A 1 541 ? 5.701 -11.755 -11.298 1.00 84.88 541 LEU A C 1
ATOM 4083 O O . LEU A 1 541 ? 4.646 -12.360 -11.494 1.00 84.88 541 LEU A O 1
ATOM 4087 N N . VAL A 1 542 ? 6.622 -11.568 -12.248 1.00 87.50 542 VAL A N 1
ATOM 4088 C CA . VAL A 1 542 ? 6.453 -11.966 -13.655 1.00 87.50 542 VAL A CA 1
ATOM 4089 C C . VAL A 1 542 ? 7.346 -13.150 -14.034 1.00 87.50 542 VAL A C 1
ATOM 4091 O O . VAL A 1 542 ? 8.304 -13.491 -13.336 1.00 87.50 542 VAL A O 1
ATOM 4094 N N . ARG A 1 543 ? 7.034 -13.794 -15.160 1.00 85.50 543 ARG A N 1
ATOM 4095 C CA . ARG A 1 543 ? 7.878 -14.795 -15.816 1.00 85.50 543 ARG A CA 1
ATOM 4096 C C . ARG A 1 543 ? 9.237 -14.173 -16.127 1.00 85.50 543 ARG A C 1
ATOM 4098 O O . ARG A 1 543 ? 9.310 -13.101 -16.722 1.00 85.50 543 AR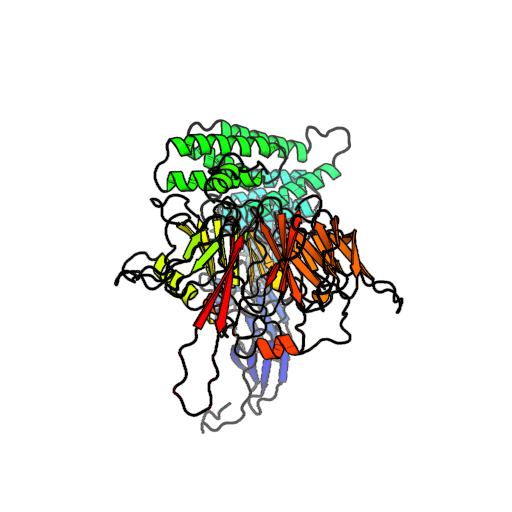G A O 1
ATOM 4105 N N . GLN A 1 544 ? 10.327 -14.880 -15.832 1.00 77.62 544 GLN A N 1
ATOM 4106 C CA . GLN A 1 544 ? 11.657 -14.431 -16.248 1.00 77.62 544 GLN A CA 1
ATOM 4107 C C . GLN A 1 544 ? 11.765 -14.350 -17.782 1.00 77.62 544 GLN A C 1
ATOM 4109 O O . GLN A 1 544 ? 11.708 -15.360 -18.492 1.00 77.62 544 GLN A O 1
ATOM 4114 N N . LEU A 1 545 ? 11.959 -13.129 -18.282 1.00 77.00 545 LEU A N 1
ATOM 4115 C CA . LEU A 1 545 ? 12.073 -12.813 -19.704 1.00 77.00 545 LEU A CA 1
ATOM 4116 C C . LEU A 1 545 ? 13.524 -12.934 -20.220 1.00 77.00 545 LEU A C 1
ATOM 4118 O O . LEU A 1 545 ? 14.495 -13.106 -19.469 1.00 77.00 545 LEU A O 1
ATOM 4122 N N . GLY A 1 546 ? 13.680 -12.839 -21.542 1.00 67.62 546 GLY A N 1
ATOM 4123 C CA . GLY A 1 546 ? 14.977 -12.728 -22.214 1.00 67.62 546 GLY A CA 1
ATOM 4124 C C . GLY A 1 546 ? 15.479 -14.024 -22.847 1.00 67.62 546 GLY A C 1
ATOM 4125 O O . GLY A 1 546 ? 15.659 -14.052 -24.055 1.00 67.62 546 GLY A O 1
ATOM 4126 N N . VAL A 1 547 ? 15.683 -15.113 -22.092 1.00 65.88 547 VAL A N 1
ATOM 4127 C CA . VAL A 1 547 ? 16.281 -16.366 -22.629 1.00 65.88 547 VAL A CA 1
ATOM 4128 C C . VAL A 1 547 ? 15.268 -17.399 -23.131 1.00 65.88 547 VAL A C 1
ATOM 4130 O O . VAL A 1 547 ? 15.664 -18.343 -23.821 1.00 65.88 547 VAL A O 1
ATOM 4133 N N . ARG A 1 548 ? 13.974 -17.195 -22.894 1.00 74.56 548 ARG A N 1
ATOM 4134 C CA . ARG A 1 548 ? 12.933 -18.146 -23.292 1.00 74.56 548 ARG A CA 1
ATOM 4135 C C . ARG A 1 548 ? 12.003 -17.550 -24.344 1.00 74.56 548 ARG A C 1
ATOM 4137 O O . ARG A 1 548 ? 11.554 -16.418 -24.158 1.00 74.56 548 ARG A O 1
ATOM 4144 N N . PRO A 1 549 ? 11.678 -18.312 -25.401 1.00 86.19 549 PRO A N 1
ATOM 4145 C CA . PRO A 1 549 ? 10.559 -17.984 -26.263 1.00 86.19 549 PRO A CA 1
ATOM 4146 C C . PRO A 1 549 ? 9.243 -17.912 -25.481 1.00 86.19 549 PRO A C 1
ATOM 4148 O O . PRO A 1 549 ? 9.041 -18.651 -24.506 1.00 86.19 549 PRO A O 1
ATOM 4151 N N . LEU A 1 550 ? 8.345 -17.031 -25.908 1.00 86.50 550 LEU A N 1
ATOM 4152 C CA . LEU A 1 550 ? 7.061 -16.804 -25.248 1.00 86.50 550 LEU A CA 1
ATOM 4153 C C . LEU A 1 550 ? 6.141 -18.029 -25.354 1.00 86.50 550 LEU A C 1
ATOM 4155 O O . LEU A 1 550 ? 5.551 -18.414 -24.347 1.00 86.50 550 LEU A O 1
ATOM 4159 N N . GLY A 1 551 ? 6.120 -18.709 -26.505 1.00 79.06 551 GLY A N 1
ATOM 4160 C CA . GLY A 1 551 ? 5.284 -19.890 -26.756 1.00 79.06 551 GLY A CA 1
ATOM 4161 C C . GLY A 1 551 ? 5.763 -21.193 -26.114 1.00 79.06 551 GLY A C 1
ATOM 4162 O O . GLY A 1 551 ? 5.071 -22.203 -26.186 1.00 79.06 551 GLY A O 1
ATOM 4163 N N . MET A 1 552 ? 6.927 -21.203 -25.455 1.00 77.44 552 MET A N 1
ATOM 4164 C CA . MET A 1 552 ? 7.359 -22.363 -24.673 1.00 77.44 552 MET A CA 1
ATOM 4165 C C . MET A 1 552 ? 6.529 -22.436 -23.376 1.00 77.44 552 MET A C 1
ATOM 4167 O O . MET A 1 552 ? 6.829 -21.709 -22.420 1.00 77.44 552 MET A O 1
ATOM 4171 N N . GLN A 1 553 ? 5.491 -23.286 -23.371 1.00 62.56 553 GLN A N 1
ATOM 4172 C CA . GLN A 1 553 ? 4.673 -23.637 -22.200 1.00 62.56 553 GLN A CA 1
ATOM 4173 C C . GLN A 1 553 ? 5.294 -24.801 -21.406 1.00 62.56 553 GLN A C 1
ATOM 4175 O O . GLN A 1 553 ? 5.926 -25.696 -21.971 1.00 62.56 553 GLN A O 1
ATOM 4180 N N . HIS A 1 554 ? 5.125 -24.798 -20.081 1.00 55.28 554 HIS A N 1
ATOM 4181 C CA . HIS A 1 554 ? 5.594 -25.886 -19.224 1.00 55.28 554 HIS A CA 1
ATOM 4182 C C . HIS A 1 554 ? 4.702 -27.130 -19.359 1.00 55.28 554 HIS A C 1
ATOM 4184 O O . HIS A 1 554 ? 3.532 -27.108 -18.994 1.00 55.28 554 HIS A O 1
ATOM 4190 N N . GLY A 1 555 ? 5.299 -28.256 -19.750 1.00 42.47 555 GLY A N 1
ATOM 4191 C CA . GLY A 1 555 ? 4.876 -29.577 -19.289 1.00 42.47 555 GLY A CA 1
ATOM 4192 C C . GLY A 1 555 ? 5.741 -29.969 -18.089 1.00 42.47 555 GLY A C 1
ATOM 4193 O O . GLY A 1 555 ? 6.897 -30.327 -18.275 1.00 42.47 555 GLY A O 1
ATOM 4194 N N . GLN A 1 556 ? 5.176 -29.910 -16.880 1.00 37.41 556 GLN A N 1
ATOM 4195 C CA . GLN A 1 556 ? 5.793 -30.173 -15.563 1.00 37.41 556 GLN A CA 1
ATOM 4196 C C . GLN A 1 556 ? 6.686 -29.069 -14.949 1.00 37.41 556 GLN A C 1
ATOM 4198 O O . GLN A 1 556 ? 7.483 -28.432 -15.639 1.00 37.41 556 GLN A O 1
ATOM 4203 N N . PRO A 1 557 ? 6.592 -28.862 -13.615 1.00 37.56 557 PRO A N 1
ATOM 4204 C CA . PRO A 1 557 ? 7.370 -27.855 -12.910 1.00 37.56 557 PRO A CA 1
ATOM 4205 C C . PRO A 1 557 ? 8.834 -28.287 -12.872 1.00 37.56 557 PRO A C 1
ATOM 4207 O O . PRO A 1 557 ? 9.184 -29.296 -12.256 1.00 37.56 557 PRO A O 1
ATOM 4210 N N . HIS A 1 558 ? 9.726 -27.502 -13.473 1.00 38.69 558 HIS A N 1
ATOM 4211 C CA . HIS A 1 558 ? 11.148 -27.633 -13.190 1.00 38.69 558 HIS A CA 1
ATOM 4212 C C . HIS A 1 558 ? 11.409 -27.255 -11.721 1.00 38.69 558 HIS A C 1
ATOM 4214 O O . HIS A 1 558 ? 11.736 -26.123 -11.380 1.00 38.69 558 HIS A O 1
ATOM 4220 N N . HIS A 1 559 ? 11.323 -28.249 -10.836 1.00 38.41 559 HIS A N 1
ATOM 4221 C CA . HIS A 1 559 ? 12.074 -28.305 -9.588 1.00 38.41 559 HIS A CA 1
ATOM 4222 C C . HIS A 1 559 ? 13.570 -28.191 -9.917 1.00 38.41 559 HIS A C 1
ATOM 4224 O O . HIS A 1 559 ? 14.232 -29.212 -10.088 1.00 38.41 559 HIS A O 1
ATOM 4230 N N . ARG A 1 560 ? 14.117 -26.974 -10.063 1.00 38.06 560 ARG A N 1
ATOM 4231 C CA . ARG A 1 560 ? 15.570 -26.709 -9.958 1.00 38.06 560 ARG A CA 1
ATOM 4232 C C . ARG A 1 560 ? 15.939 -25.224 -9.888 1.00 38.06 560 ARG A C 1
ATOM 4234 O O . ARG A 1 560 ? 16.829 -24.754 -10.574 1.00 38.06 560 ARG A O 1
ATOM 4241 N N . GLN A 1 561 ? 15.267 -24.518 -8.995 1.00 42.94 561 GLN A N 1
ATOM 4242 C CA . GLN A 1 561 ? 15.824 -23.567 -8.027 1.00 42.94 561 GLN A CA 1
ATOM 4243 C C . GLN A 1 561 ? 14.588 -23.000 -7.346 1.00 42.94 561 GLN A C 1
ATOM 4245 O O . GLN A 1 561 ? 13.813 -22.292 -7.976 1.00 42.94 561 GLN A O 1
ATOM 4250 N N . VAL A 1 562 ? 14.336 -23.373 -6.091 1.00 44.88 562 VAL A N 1
ATOM 4251 C CA . VAL A 1 562 ? 13.331 -22.666 -5.292 1.00 44.88 562 VAL A CA 1
ATOM 4252 C C . VAL A 1 562 ? 13.791 -21.210 -5.271 1.00 44.88 562 VAL A C 1
ATOM 4254 O O . VAL A 1 562 ? 14.769 -20.904 -4.590 1.00 44.88 562 VAL A O 1
ATOM 4257 N N . GLN A 1 563 ? 13.166 -20.350 -6.081 1.00 52.78 563 GLN A N 1
ATOM 4258 C CA . GLN A 1 563 ? 13.358 -18.906 -6.013 1.00 52.78 563 GLN A CA 1
ATOM 4259 C C . GLN A 1 563 ? 13.042 -18.516 -4.574 1.00 52.78 563 GLN A C 1
ATOM 4261 O O . GLN A 1 563 ? 11.908 -18.648 -4.109 1.00 52.78 563 GLN A O 1
ATOM 4266 N N . ARG A 1 564 ? 14.079 -18.165 -3.817 1.00 61.84 564 ARG A N 1
ATOM 4267 C CA . ARG A 1 564 ? 13.934 -17.868 -2.397 1.00 61.84 564 ARG A CA 1
ATOM 4268 C C . ARG A 1 564 ? 13.320 -16.484 -2.293 1.00 61.84 564 ARG A C 1
ATOM 4270 O O . ARG A 1 564 ? 14.025 -15.492 -2.427 1.00 61.84 564 ARG A O 1
ATOM 4277 N N . THR A 1 565 ? 12.008 -16.431 -2.090 1.00 67.25 565 THR A N 1
ATOM 4278 C CA . THR A 1 565 ? 11.320 -15.175 -1.802 1.00 67.25 565 THR A CA 1
ATOM 4279 C C . THR A 1 565 ? 11.879 -14.619 -0.488 1.00 67.25 565 THR A C 1
ATOM 4281 O O . THR A 1 565 ? 11.857 -15.340 0.515 1.00 67.25 565 THR A O 1
ATOM 4284 N N . PRO A 1 566 ? 12.417 -13.386 -0.468 1.00 71.31 566 PRO A N 1
ATOM 4285 C CA . PRO A 1 566 ? 12.924 -12.784 0.756 1.00 71.31 566 PRO A CA 1
ATOM 4286 C C . PRO A 1 566 ? 11.818 -12.690 1.807 1.00 71.31 566 PRO A C 1
ATOM 4288 O O . PRO A 1 566 ? 10.676 -12.345 1.488 1.00 71.31 566 PRO A O 1
ATOM 4291 N N . PHE A 1 567 ? 12.169 -12.976 3.062 1.00 76.12 567 PHE A N 1
ATOM 4292 C CA . PHE A 1 567 ? 11.231 -12.868 4.175 1.00 76.12 567 PHE A CA 1
ATOM 4293 C C . PHE A 1 567 ? 10.703 -11.436 4.307 1.00 76.12 567 PHE A C 1
ATOM 4295 O O . PHE A 1 567 ? 9.495 -11.246 4.373 1.00 76.12 567 PHE A O 1
ATOM 4302 N N . PHE A 1 568 ? 11.601 -10.449 4.254 1.00 83.31 568 PHE A N 1
ATOM 4303 C CA . PHE A 1 568 ? 11.287 -9.025 4.224 1.00 83.31 568 PHE A CA 1
ATOM 4304 C C . PHE A 1 568 ? 11.472 -8.480 2.806 1.00 83.31 568 PHE A C 1
ATOM 4306 O O . PHE A 1 568 ? 12.527 -8.666 2.194 1.00 83.31 568 PHE A O 1
ATOM 4313 N N . ARG A 1 569 ? 10.441 -7.828 2.268 1.00 86.56 569 ARG A N 1
ATOM 4314 C CA . ARG A 1 569 ? 10.460 -7.241 0.922 1.00 86.56 569 ARG A CA 1
ATOM 4315 C C . ARG A 1 569 ? 9.490 -6.076 0.807 1.00 86.56 569 ARG A C 1
ATOM 4317 O O . ARG A 1 569 ? 8.535 -5.965 1.570 1.00 86.56 569 ARG A O 1
ATOM 4324 N N . THR A 1 570 ? 9.716 -5.238 -0.190 1.00 90.06 570 THR A N 1
ATOM 4325 C CA . THR A 1 570 ? 8.801 -4.170 -0.588 1.00 90.06 570 THR A CA 1
ATOM 4326 C C . THR A 1 570 ? 8.042 -4.591 -1.842 1.00 90.06 570 THR A C 1
ATOM 4328 O O . THR A 1 570 ? 8.594 -5.279 -2.700 1.00 90.06 570 THR A O 1
ATOM 4331 N N . GLY A 1 571 ? 6.763 -4.225 -1.931 1.00 89.44 571 GLY A N 1
ATOM 4332 C CA . GLY A 1 571 ? 6.026 -4.273 -3.195 1.00 89.44 571 GLY A CA 1
ATOM 4333 C C . GLY A 1 571 ? 6.419 -3.106 -4.106 1.00 89.44 571 GLY A C 1
ATOM 4334 O O . GLY A 1 571 ? 7.449 -2.464 -3.902 1.00 89.44 571 GLY A O 1
ATOM 4335 N N . LEU A 1 572 ? 5.589 -2.785 -5.100 1.00 89.00 572 LEU A N 1
ATOM 4336 C CA . LEU A 1 572 ? 5.784 -1.591 -5.933 1.00 89.00 572 LEU A CA 1
ATOM 4337 C C . LEU A 1 572 ? 5.249 -0.332 -5.213 1.00 89.00 572 LEU A C 1
ATOM 4339 O O . LEU A 1 572 ? 4.031 -0.197 -5.083 1.00 89.00 572 LEU A O 1
ATOM 4343 N N . PRO A 1 573 ? 6.113 0.590 -4.736 1.00 91.50 573 PRO A N 1
ATOM 4344 C CA . PRO A 1 573 ? 5.675 1.767 -3.988 1.00 91.50 573 PRO A CA 1
ATOM 4345 C C . PRO A 1 573 ? 5.000 2.818 -4.879 1.00 91.50 573 PRO A C 1
ATOM 4347 O O . PRO A 1 573 ? 5.294 2.942 -6.072 1.00 91.50 573 PRO A O 1
ATOM 4350 N N . ARG A 1 574 ? 4.109 3.606 -4.270 1.00 89.00 574 ARG A N 1
ATOM 4351 C CA . ARG A 1 574 ? 3.334 4.682 -4.905 1.00 89.00 574 ARG A CA 1
ATOM 4352 C C . ARG A 1 574 ? 3.357 5.952 -4.051 1.00 89.00 574 ARG A C 1
ATOM 4354 O O . ARG A 1 574 ? 3.788 5.935 -2.901 1.00 89.00 574 ARG A O 1
ATOM 4361 N N . LEU A 1 575 ? 2.848 7.062 -4.591 1.00 87.88 575 LEU A N 1
ATOM 4362 C CA . LEU A 1 575 ? 2.681 8.318 -3.836 1.00 87.88 575 LEU A CA 1
ATOM 4363 C C . LEU A 1 575 ? 1.717 8.171 -2.648 1.00 87.88 575 LEU A C 1
ATOM 4365 O O . LEU A 1 575 ? 1.772 8.952 -1.692 1.00 87.88 575 LEU A O 1
ATOM 4369 N N . THR A 1 576 ? 0.821 7.190 -2.730 1.00 87.62 576 THR A N 1
ATOM 4370 C CA . THR A 1 576 ? -0.175 6.840 -1.713 1.00 87.62 576 THR A CA 1
ATOM 4371 C C . THR A 1 576 ? 0.386 5.977 -0.583 1.00 87.62 576 THR A C 1
ATOM 4373 O O . THR A 1 576 ? -0.215 5.942 0.490 1.00 87.62 576 THR A O 1
ATOM 4376 N N . GLY A 1 577 ? 1.542 5.335 -0.778 1.00 92.50 577 GLY A N 1
ATOM 4377 C CA . GLY A 1 577 ? 2.214 4.578 0.271 1.00 92.50 577 GLY A CA 1
ATOM 4378 C C . GLY A 1 577 ? 3.215 3.542 -0.233 1.00 92.50 577 GLY A C 1
ATOM 4379 O O . GLY A 1 577 ? 3.359 3.276 -1.429 1.00 92.50 577 GLY A O 1
ATOM 4380 N N . VAL A 1 578 ? 3.909 2.940 0.727 1.00 95.06 578 VAL A N 1
ATOM 4381 C CA . VAL A 1 578 ? 4.925 1.910 0.519 1.00 95.06 578 VAL A CA 1
ATOM 4382 C C . VAL A 1 578 ? 4.392 0.580 1.052 1.00 95.06 578 VAL A C 1
ATOM 4384 O O . VAL A 1 578 ? 4.237 0.451 2.269 1.00 95.06 578 VAL A O 1
ATOM 4387 N N . PRO A 1 579 ? 4.090 -0.400 0.177 1.00 95.50 579 PRO A N 1
ATOM 4388 C CA . PRO A 1 579 ? 3.696 -1.735 0.599 1.00 95.50 579 PRO A CA 1
ATOM 4389 C C . PRO A 1 579 ? 4.927 -2.525 1.053 1.00 95.50 579 PRO A C 1
ATOM 4391 O O . PRO A 1 579 ? 5.902 -2.659 0.309 1.00 95.50 579 PRO A O 1
ATOM 4394 N N . ILE A 1 580 ? 4.880 -3.068 2.264 1.00 94.25 580 ILE A N 1
ATOM 4395 C CA . ILE A 1 580 ? 5.965 -3.836 2.879 1.00 94.25 580 ILE A CA 1
ATOM 4396 C C . ILE A 1 580 ? 5.407 -5.180 3.319 1.00 94.25 580 ILE A C 1
ATOM 4398 O O . ILE A 1 580 ? 4.402 -5.234 4.023 1.00 94.25 580 ILE A O 1
ATOM 4402 N N . ILE A 1 581 ? 6.058 -6.260 2.896 1.00 91.38 581 ILE A N 1
ATOM 4403 C CA . ILE A 1 581 ? 5.642 -7.623 3.202 1.00 91.38 581 ILE A CA 1
ATOM 4404 C C . ILE A 1 581 ? 6.695 -8.304 4.066 1.00 91.38 581 ILE A C 1
ATOM 4406 O O . ILE A 1 581 ? 7.875 -8.357 3.708 1.00 91.38 581 ILE A O 1
ATOM 4410 N N . TYR A 1 582 ? 6.236 -8.875 5.173 1.00 86.31 582 TYR A N 1
ATOM 4411 C CA . TYR A 1 582 ? 6.995 -9.776 6.029 1.00 86.31 582 TYR A CA 1
ATOM 4412 C C . TYR A 1 582 ? 6.027 -10.718 6.750 1.00 86.31 582 TYR A C 1
ATOM 4414 O O . TYR A 1 582 ? 4.897 -10.329 6.998 1.00 86.31 582 TYR A O 1
ATOM 4422 N N . ASP A 1 583 ? 6.424 -11.957 7.044 1.00 81.19 583 ASP A N 1
ATOM 4423 C CA . ASP A 1 583 ? 5.632 -12.906 7.858 1.00 81.19 583 ASP A CA 1
ATOM 4424 C C . ASP A 1 583 ? 4.111 -12.954 7.567 1.00 81.19 583 ASP A C 1
ATOM 4426 O O . ASP A 1 583 ? 3.285 -12.625 8.420 1.00 81.19 583 ASP A O 1
ATOM 4430 N N . HIS A 1 584 ? 3.720 -13.261 6.324 1.00 84.06 584 HIS A N 1
ATOM 4431 C CA . HIS A 1 584 ? 2.308 -13.266 5.882 1.00 84.06 584 HIS A CA 1
ATOM 4432 C C . HIS A 1 584 ? 1.517 -11.989 6.229 1.00 84.06 584 HIS A C 1
ATOM 4434 O O . HIS A 1 584 ? 0.289 -12.014 6.321 1.00 84.06 584 HIS A O 1
ATOM 4440 N N . THR A 1 585 ? 2.218 -10.873 6.407 1.00 90.25 585 THR A N 1
ATOM 4441 C CA . THR A 1 585 ? 1.680 -9.576 6.800 1.00 90.25 585 THR A CA 1
ATOM 4442 C C . THR A 1 585 ? 2.053 -8.545 5.747 1.00 90.25 585 THR A C 1
ATOM 4444 O O . THR A 1 585 ? 3.201 -8.473 5.307 1.00 90.25 585 THR A O 1
ATOM 4447 N N . LEU A 1 586 ? 1.069 -7.757 5.322 1.00 95.25 586 LEU A N 1
ATOM 4448 C CA . LEU A 1 586 ? 1.243 -6.593 4.463 1.00 95.25 586 LEU A CA 1
ATOM 4449 C C . LEU A 1 586 ? 1.008 -5.344 5.299 1.00 95.25 586 LEU A C 1
ATOM 4451 O O . LEU A 1 586 ? -0.057 -5.177 5.889 1.00 95.25 586 LEU A O 1
ATOM 4455 N N . GLU A 1 587 ? 1.972 -4.442 5.287 1.00 94.62 587 GLU A N 1
ATOM 4456 C CA . GLU A 1 587 ? 1.819 -3.090 5.800 1.00 94.62 587 GLU A CA 1
ATOM 4457 C C . GLU A 1 587 ? 1.823 -2.093 4.656 1.00 94.62 587 GLU A C 1
ATOM 4459 O O . GLU A 1 587 ? 2.653 -2.190 3.752 1.00 94.62 587 GLU A O 1
ATOM 4464 N N . LEU A 1 588 ? 0.944 -1.098 4.728 1.00 95.75 588 LEU A N 1
ATOM 4465 C CA . LEU A 1 588 ? 1.074 0.105 3.921 1.00 95.75 588 LEU A CA 1
ATOM 4466 C C . LEU A 1 588 ? 1.535 1.253 4.814 1.00 95.75 588 LEU A C 1
ATOM 4468 O O . LEU A 1 588 ? 0.845 1.625 5.766 1.00 95.75 588 LEU A O 1
ATOM 4472 N N . ARG A 1 589 ? 2.700 1.821 4.504 1.00 93.62 589 ARG A N 1
ATOM 4473 C CA . ARG A 1 589 ? 3.277 2.957 5.237 1.00 93.62 589 ARG A CA 1
ATOM 4474 C C . ARG A 1 589 ? 3.251 4.227 4.406 1.00 93.62 589 ARG A C 1
ATOM 4476 O O . ARG A 1 589 ? 3.359 4.170 3.183 1.00 93.62 589 ARG A O 1
ATOM 4483 N N . ASP A 1 590 ? 3.113 5.370 5.065 1.00 91.12 590 ASP A N 1
ATOM 4484 C CA . ASP A 1 590 ? 3.227 6.661 4.397 1.00 91.12 590 ASP A CA 1
ATOM 4485 C C . ASP A 1 590 ? 4.644 6.856 3.834 1.00 91.12 590 ASP A C 1
ATOM 4487 O O . ASP A 1 590 ? 5.644 6.550 4.482 1.00 91.12 590 ASP A O 1
ATOM 4491 N N . LEU A 1 591 ? 4.718 7.366 2.605 1.00 92.12 591 LEU A N 1
ATOM 4492 C CA . LEU A 1 591 ? 5.966 7.503 1.858 1.00 92.12 591 LEU A CA 1
ATOM 4493 C C . LEU A 1 591 ? 6.948 8.479 2.528 1.00 92.12 591 LEU A C 1
ATOM 4495 O O . LEU A 1 591 ? 8.153 8.231 2.529 1.00 92.12 591 LEU A O 1
ATOM 4499 N N . GLN A 1 592 ? 6.448 9.577 3.097 1.00 90.19 592 GLN A N 1
ATOM 4500 C CA . GLN A 1 592 ? 7.281 10.639 3.660 1.00 90.19 592 GLN A CA 1
ATOM 4501 C C . GLN A 1 592 ? 7.675 10.356 5.108 1.00 90.19 592 GLN A C 1
ATOM 4503 O O . GLN A 1 592 ? 8.811 10.617 5.492 1.00 90.19 592 GLN A O 1
ATOM 4508 N N . THR A 1 593 ? 6.741 9.847 5.907 1.00 88.00 593 THR A N 1
ATOM 4509 C CA . THR A 1 593 ? 6.893 9.731 7.365 1.00 88.00 593 THR A CA 1
ATOM 4510 C C . THR A 1 593 ? 7.209 8.315 7.833 1.00 88.00 593 THR A C 1
ATOM 4512 O O . THR A 1 593 ? 7.770 8.148 8.908 1.00 88.00 593 THR A O 1
ATOM 4515 N N . GLY A 1 594 ? 6.863 7.286 7.054 1.00 89.94 594 GLY A N 1
ATOM 4516 C CA . GLY A 1 594 ? 6.991 5.888 7.472 1.00 89.94 594 GLY A CA 1
ATOM 4517 C C . GLY A 1 594 ? 5.894 5.428 8.435 1.00 89.94 594 GLY A C 1
ATOM 4518 O O . GLY A 1 594 ? 5.874 4.254 8.822 1.00 89.94 594 GLY A O 1
ATOM 4519 N N . ARG A 1 595 ? 4.948 6.309 8.785 1.00 88.62 595 ARG A N 1
ATOM 4520 C CA . ARG A 1 595 ? 3.815 6.000 9.660 1.00 88.62 595 ARG A CA 1
ATOM 4521 C C . ARG A 1 595 ? 2.963 4.885 9.059 1.00 88.62 595 ARG A C 1
ATOM 4523 O O . ARG A 1 595 ? 2.652 4.897 7.865 1.00 88.62 595 ARG A O 1
ATOM 4530 N N . LEU A 1 596 ? 2.559 3.928 9.887 1.00 89.94 596 LEU A N 1
ATOM 4531 C CA . LEU A 1 596 ? 1.705 2.819 9.466 1.00 89.94 596 LEU A CA 1
ATOM 4532 C C . LEU A 1 596 ? 0.275 3.306 9.185 1.00 89.94 596 LEU A C 1
ATOM 4534 O O . LEU A 1 596 ? -0.380 3.872 10.058 1.00 89.94 596 LEU A O 1
ATOM 4538 N N . LEU A 1 597 ? -0.211 3.091 7.960 1.00 90.81 597 LEU A N 1
ATOM 4539 C CA . LEU A 1 597 ? -1.560 3.483 7.540 1.00 90.81 597 LEU A CA 1
ATOM 4540 C C . LEU A 1 597 ? -2.571 2.368 7.810 1.00 90.81 597 LEU A C 1
ATOM 4542 O O . LEU A 1 597 ? -3.642 2.619 8.365 1.00 90.81 597 LEU A O 1
ATOM 4546 N N . TRP A 1 598 ? -2.223 1.144 7.422 1.00 93.81 598 TRP A N 1
ATOM 4547 C CA . TRP A 1 598 ? -2.983 -0.065 7.715 1.00 93.81 598 TRP A CA 1
ATOM 4548 C C . TRP A 1 598 ? -2.084 -1.299 7.623 1.00 93.81 598 TRP A C 1
ATOM 4550 O O . TRP A 1 598 ? -1.038 -1.285 6.968 1.00 93.81 598 TRP A O 1
ATOM 4560 N N . GLN A 1 599 ? -2.509 -2.366 8.291 1.00 94.31 599 GLN A N 1
ATOM 4561 C CA . GLN A 1 599 ? -1.862 -3.671 8.308 1.00 94.31 599 GLN A CA 1
ATOM 4562 C C . GLN A 1 599 ? -2.895 -4.744 7.970 1.00 94.31 599 GLN A C 1
ATOM 4564 O O . GLN A 1 599 ? -4.020 -4.710 8.466 1.00 94.31 599 GLN A O 1
ATOM 4569 N N . ARG A 1 600 ? -2.498 -5.720 7.155 1.00 93.62 600 ARG A N 1
ATOM 4570 C CA . ARG A 1 600 ? -3.287 -6.914 6.868 1.00 93.62 600 ARG A CA 1
ATOM 4571 C C . ARG A 1 600 ? -2.472 -8.174 7.127 1.00 93.62 600 ARG A C 1
ATOM 4573 O O . ARG A 1 600 ? -1.335 -8.257 6.676 1.00 93.62 600 ARG A O 1
ATOM 4580 N N . ARG A 1 601 ? -3.054 -9.162 7.803 1.00 90.25 601 ARG A N 1
ATOM 4581 C CA . ARG A 1 601 ? -2.449 -10.488 8.037 1.00 90.25 601 ARG A CA 1
ATOM 4582 C C . ARG A 1 601 ? -3.024 -11.545 7.087 1.00 90.25 601 ARG A C 1
ATOM 4584 O O . ARG A 1 601 ? -3.953 -11.258 6.336 1.00 90.25 601 ARG A O 1
ATOM 4591 N N . GLN A 1 602 ? -2.483 -12.763 7.146 1.00 86.25 602 GLN A N 1
ATOM 4592 C CA . GLN A 1 602 ? -2.923 -13.919 6.348 1.00 86.25 602 GLN A CA 1
ATOM 4593 C C . GLN A 1 602 ? -2.748 -13.720 4.833 1.00 86.25 602 GLN A C 1
ATOM 4595 O O . GLN A 1 602 ? -3.637 -14.023 4.036 1.00 86.25 602 GLN A O 1
ATOM 4600 N N . LEU A 1 603 ? -1.596 -13.187 4.414 1.00 89.50 603 LEU A N 1
ATOM 4601 C CA . LEU A 1 603 ? -1.252 -13.146 2.993 1.00 89.50 603 LEU A CA 1
ATOM 4602 C C . LEU A 1 603 ? -0.910 -14.543 2.446 1.00 89.50 603 LEU A C 1
ATOM 4604 O O . LEU A 1 603 ? -0.290 -15.335 3.167 1.00 89.50 603 LEU A O 1
ATOM 4608 N N . PRO A 1 604 ? -1.181 -14.799 1.150 1.00 87.75 604 PRO A N 1
ATOM 4609 C CA . PRO A 1 604 ? -0.713 -16.004 0.476 1.00 87.75 604 PRO A CA 1
ATOM 4610 C C . PRO A 1 604 ? 0.808 -16.186 0.569 1.00 87.75 604 PRO A C 1
ATOM 4612 O O . PRO A 1 604 ? 1.583 -15.220 0.622 1.00 87.75 604 PRO A O 1
ATOM 4615 N N . ASP A 1 605 ? 1.245 -17.442 0.536 1.00 81.94 605 ASP A N 1
ATOM 4616 C CA . ASP A 1 605 ? 2.659 -17.799 0.553 1.00 81.94 605 ASP A CA 1
ATOM 4617 C C . ASP A 1 605 ? 3.409 -17.141 -0.607 1.00 81.94 605 ASP A C 1
ATOM 4619 O O . ASP A 1 605 ? 2.973 -17.148 -1.760 1.00 81.94 605 ASP A O 1
ATOM 4623 N N . ARG A 1 606 ? 4.595 -16.599 -0.302 1.00 83.50 606 ARG A N 1
ATOM 4624 C CA . ARG A 1 606 ? 5.504 -16.000 -1.295 1.00 83.50 606 ARG A CA 1
ATOM 4625 C C . ARG A 1 606 ? 4.860 -14.884 -2.135 1.00 83.50 606 ARG A C 1
ATOM 4627 O O . ARG A 1 606 ? 5.328 -14.620 -3.238 1.00 83.50 606 ARG A O 1
ATOM 4634 N N . ALA A 1 607 ? 3.820 -14.228 -1.619 1.00 89.19 607 ALA A N 1
ATOM 4635 C CA . ALA A 1 607 ? 3.101 -13.204 -2.362 1.00 89.19 607 ALA A CA 1
ATOM 4636 C C . ALA A 1 607 ? 3.946 -11.957 -2.665 1.00 89.19 607 ALA A C 1
ATOM 4638 O O . ALA A 1 607 ? 4.754 -11.523 -1.844 1.00 89.19 607 ALA A O 1
ATOM 4639 N N . GLU A 1 608 ? 3.712 -11.335 -3.812 1.00 92.19 608 GLU A N 1
ATOM 4640 C CA . GLU A 1 608 ? 4.246 -10.017 -4.162 1.00 92.19 608 GLU A CA 1
ATOM 4641 C C . GLU A 1 608 ? 3.102 -8.998 -4.238 1.00 92.19 608 GLU A C 1
ATOM 4643 O O . GLU A 1 608 ? 1.976 -9.353 -4.597 1.00 92.19 608 GLU A O 1
ATOM 4648 N N . ALA A 1 609 ? 3.392 -7.737 -3.898 1.00 94.19 609 ALA A N 1
ATOM 4649 C CA . ALA A 1 609 ? 2.425 -6.641 -3.956 1.00 94.19 609 ALA A CA 1
ATOM 4650 C C . ALA A 1 609 ? 2.714 -5.695 -5.131 1.00 94.19 609 ALA A C 1
ATOM 4652 O O . ALA A 1 609 ? 3.822 -5.173 -5.275 1.00 94.19 609 ALA A O 1
ATOM 4653 N N . PHE A 1 610 ? 1.693 -5.438 -5.944 1.00 93.50 610 PHE A N 1
ATOM 4654 C CA . PHE A 1 610 ? 1.704 -4.506 -7.074 1.00 93.50 610 PHE A CA 1
ATOM 4655 C C . PHE A 1 610 ? 0.376 -3.746 -7.134 1.00 93.50 610 PHE A C 1
ATOM 4657 O O . PHE A 1 610 ? -0.515 -4.013 -6.337 1.00 93.50 610 PHE A O 1
ATOM 4664 N N . GLY A 1 611 ? 0.220 -2.794 -8.051 1.00 92.19 611 GLY A N 1
ATOM 4665 C CA . GLY A 1 611 ? -1.034 -2.054 -8.177 1.00 92.19 611 GLY A CA 1
ATOM 4666 C C . GLY A 1 611 ? -0.853 -0.581 -8.506 1.00 92.19 611 GLY A C 1
ATOM 4667 O O . GLY A 1 611 ? 0.201 -0.149 -8.989 1.00 92.19 611 GLY A O 1
ATOM 4668 N N . ASP A 1 612 ? -1.906 0.183 -8.255 1.00 91.06 612 ASP A N 1
ATOM 4669 C CA . ASP A 1 612 ? -2.009 1.617 -8.510 1.00 91.06 612 ASP A CA 1
ATOM 4670 C C . ASP A 1 612 ? -2.404 2.384 -7.234 1.00 91.06 612 ASP A C 1
ATOM 4672 O O . ASP A 1 612 ? -2.373 1.848 -6.125 1.00 91.06 612 ASP A O 1
ATOM 4676 N N . ASP A 1 613 ? -2.733 3.668 -7.374 1.00 89.25 613 ASP A N 1
ATOM 4677 C CA . ASP A 1 613 ? -3.078 4.530 -6.240 1.00 89.25 613 ASP A CA 1
ATOM 4678 C C . ASP A 1 613 ? -4.414 4.168 -5.568 1.00 89.25 613 ASP A C 1
ATOM 4680 O O . ASP A 1 613 ? -4.715 4.673 -4.487 1.00 89.25 613 ASP A O 1
ATOM 4684 N N . VAL A 1 614 ? -5.207 3.282 -6.176 1.00 91.38 614 VAL A N 1
ATOM 4685 C CA . VAL A 1 614 ? -6.536 2.886 -5.697 1.00 91.38 614 VAL A CA 1
ATOM 4686 C C . VAL A 1 614 ? -6.545 1.441 -5.200 1.00 91.38 614 VAL A C 1
ATOM 4688 O O . VAL A 1 614 ? -7.233 1.143 -4.220 1.00 91.38 614 VAL A O 1
ATOM 4691 N N . VAL A 1 615 ? -5.791 0.550 -5.849 1.00 94.94 615 VAL A N 1
ATOM 4692 C CA . VAL A 1 615 ? -5.784 -0.889 -5.563 1.00 94.94 615 VAL A CA 1
ATOM 4693 C C . VAL A 1 615 ? -4.369 -1.410 -5.328 1.00 94.94 615 VAL A C 1
ATOM 4695 O O . VAL A 1 615 ? -3.500 -1.260 -6.187 1.00 94.94 615 VAL A O 1
ATOM 4698 N N . VAL A 1 616 ? -4.178 -2.140 -4.225 1.00 96.50 616 VAL A N 1
ATOM 4699 C CA . VAL A 1 616 ? -3.023 -3.013 -3.981 1.00 96.50 616 VAL A CA 1
ATOM 4700 C C . VAL A 1 616 ? -3.421 -4.460 -4.273 1.00 96.50 616 VAL A C 1
ATOM 4702 O O . VAL A 1 616 ? -4.267 -5.041 -3.600 1.00 96.50 616 VAL A O 1
ATOM 4705 N N . CYS A 1 617 ? -2.798 -5.047 -5.285 1.00 96.69 617 CYS A N 1
ATOM 4706 C CA . CYS A 1 617 ? -2.942 -6.440 -5.683 1.00 96.69 617 CYS A CA 1
ATOM 4707 C C . CYS A 1 617 ? -1.852 -7.277 -5.005 1.00 96.69 617 CYS A C 1
ATOM 4709 O O . CYS A 1 617 ? -0.670 -6.947 -5.107 1.00 96.69 617 CYS A O 1
ATOM 4711 N N . VAL A 1 618 ? -2.232 -8.371 -4.350 1.00 96.50 618 VAL A N 1
ATOM 4712 C CA . VAL A 1 618 ? -1.317 -9.299 -3.676 1.00 96.50 618 VAL A CA 1
ATOM 4713 C C . VAL A 1 618 ? -1.477 -10.679 -4.293 1.00 96.50 618 VAL A C 1
ATOM 4715 O O . VAL A 1 618 ? -2.552 -11.268 -4.198 1.00 96.50 618 VAL A O 1
ATOM 4718 N N . ALA A 1 619 ? -0.418 -11.194 -4.916 1.00 94.81 619 ALA A N 1
ATOM 4719 C CA . ALA A 1 619 ? -0.479 -12.450 -5.660 1.00 94.81 619 ALA A CA 1
ATOM 4720 C C . ALA A 1 619 ? 0.724 -13.349 -5.376 1.00 94.81 619 ALA A C 1
ATOM 4722 O O . ALA A 1 619 ? 1.873 -12.905 -5.448 1.00 94.81 619 ALA A O 1
ATOM 4723 N N . GLY A 1 620 ? 0.455 -14.626 -5.101 1.00 90.94 620 GLY A N 1
ATOM 4724 C CA . GLY A 1 620 ? 1.472 -15.674 -5.041 1.00 90.94 620 GLY A CA 1
ATOM 4725 C C . GLY A 1 620 ? 1.986 -16.087 -6.431 1.00 90.94 620 GLY A C 1
ATOM 4726 O O . GLY A 1 620 ? 1.432 -15.666 -7.460 1.00 90.94 620 GLY A O 1
ATOM 4727 N N . PRO A 1 621 ? 3.026 -16.942 -6.490 1.00 88.44 621 PRO A N 1
ATOM 4728 C CA . PRO A 1 621 ? 3.550 -17.483 -7.745 1.00 88.44 621 PRO A CA 1
ATOM 4729 C C . PRO A 1 621 ? 2.538 -18.322 -8.536 1.00 88.44 621 PRO A C 1
ATOM 4731 O O . PRO A 1 621 ? 2.559 -18.310 -9.760 1.00 88.44 621 PRO A O 1
ATOM 4734 N N . ASP A 1 622 ? 1.634 -19.038 -7.869 1.00 89.50 622 ASP A N 1
ATOM 4735 C CA . ASP A 1 622 ? 0.559 -19.791 -8.532 1.00 89.50 622 ASP A CA 1
ATOM 4736 C C . ASP A 1 622 ? -0.651 -18.915 -8.894 1.00 89.50 622 ASP A C 1
ATOM 4738 O O . ASP A 1 622 ? -1.478 -19.319 -9.704 1.00 89.50 622 ASP A O 1
ATOM 4742 N N . GLY A 1 623 ? -0.730 -17.713 -8.313 1.00 91.25 623 GLY A N 1
ATOM 4743 C CA . GLY A 1 623 ? -1.822 -16.761 -8.492 1.00 91.25 623 GLY A CA 1
ATOM 4744 C C . GLY A 1 623 ? -3.111 -17.113 -7.769 1.00 91.25 623 GLY A C 1
ATOM 4745 O O . GLY A 1 623 ? -4.066 -16.339 -7.851 1.00 91.25 623 GLY A O 1
ATOM 4746 N N . LYS A 1 624 ? -3.137 -18.216 -7.022 1.00 91.94 624 LYS A N 1
ATOM 4747 C CA . LYS A 1 624 ? -4.320 -18.623 -6.272 1.00 91.94 624 LYS A CA 1
ATOM 4748 C C . LYS A 1 624 ? -4.549 -17.719 -5.078 1.00 91.94 624 LYS A C 1
ATOM 4750 O O . LYS A 1 624 ? -3.602 -17.174 -4.511 1.00 91.94 624 LYS A O 1
ATOM 4755 N N . ASP A 1 625 ? -5.819 -17.571 -4.708 1.00 92.31 625 ASP A N 1
ATOM 4756 C CA . ASP A 1 625 ? -6.230 -16.797 -3.536 1.00 92.31 625 ASP A CA 1
ATOM 4757 C C . ASP A 1 625 ? -5.688 -15.351 -3.539 1.00 92.31 625 ASP A C 1
ATOM 4759 O O . ASP A 1 625 ? -5.471 -14.758 -2.478 1.00 92.31 625 ASP A O 1
ATOM 4763 N N . SER A 1 626 ? -5.476 -14.764 -4.725 1.00 96.31 626 SER A N 1
ATOM 4764 C CA . SER A 1 626 ? -4.932 -13.409 -4.838 1.00 96.31 626 SER A CA 1
ATOM 4765 C C . SER A 1 626 ? -5.911 -12.392 -4.251 1.00 96.31 626 SER A C 1
ATOM 4767 O O . SER A 1 626 ? -7.126 -12.455 -4.468 1.00 96.31 626 SER A O 1
ATOM 4769 N N . LEU A 1 627 ? -5.371 -11.438 -3.493 1.00 97.00 627 LEU A N 1
ATOM 4770 C CA . LEU A 1 627 ? -6.143 -10.437 -2.763 1.00 97.00 627 LEU A CA 1
ATOM 4771 C C . LEU A 1 627 ? -6.062 -9.093 -3.482 1.00 97.00 627 LEU A C 1
ATOM 4773 O O . LEU A 1 627 ? -4.970 -8.608 -3.779 1.00 97.00 627 LEU A O 1
ATOM 4777 N N . LEU A 1 628 ? -7.211 -8.469 -3.723 1.00 97.12 628 LEU A N 1
ATOM 4778 C CA . LEU A 1 628 ? -7.307 -7.112 -4.243 1.00 97.12 628 LEU A CA 1
ATOM 4779 C C . LEU A 1 628 ? -7.793 -6.213 -3.120 1.00 97.12 628 LEU A C 1
ATOM 4781 O O . LEU A 1 628 ? -8.917 -6.355 -2.638 1.00 97.12 628 LEU A O 1
ATOM 4785 N N . LEU A 1 629 ? -6.922 -5.315 -2.680 1.00 96.75 629 LEU A N 1
ATOM 4786 C CA . LEU A 1 629 ? -7.106 -4.502 -1.489 1.00 96.75 629 LEU A CA 1
ATOM 4787 C C . LEU A 1 629 ? -7.229 -3.031 -1.875 1.00 96.75 629 LEU A C 1
ATOM 4789 O O . LEU A 1 629 ? -6.546 -2.559 -2.779 1.00 96.75 629 LEU A O 1
ATOM 4793 N N . SER A 1 630 ? -8.070 -2.285 -1.170 1.00 94.44 630 SER A N 1
ATOM 4794 C CA . SER A 1 630 ? -8.114 -0.827 -1.292 1.00 94.44 630 SER A CA 1
ATOM 4795 C C . SER A 1 630 ? -6.825 -0.215 -0.749 1.00 94.44 630 SER A C 1
ATOM 4797 O O . SER A 1 630 ? -6.470 -0.436 0.409 1.00 94.44 630 SER A O 1
ATOM 4799 N N . THR A 1 631 ? -6.140 0.606 -1.544 1.00 93.06 631 THR A N 1
ATOM 4800 C CA . THR A 1 631 ? -4.931 1.312 -1.088 1.00 93.06 631 THR A CA 1
ATOM 4801 C C . THR A 1 631 ? -5.242 2.266 0.070 1.00 93.06 631 THR A C 1
ATOM 4803 O O . THR A 1 631 ? -4.418 2.456 0.964 1.00 93.06 631 THR A O 1
ATOM 4806 N N . ALA A 1 632 ? -6.451 2.835 0.111 1.00 90.38 632 ALA A N 1
ATOM 4807 C CA . ALA A 1 632 ? -6.829 3.826 1.114 1.00 90.38 632 ALA A CA 1
ATOM 4808 C C . ALA A 1 632 ? -6.960 3.243 2.533 1.00 90.38 632 ALA A C 1
ATOM 4810 O O . ALA A 1 632 ? -6.588 3.904 3.498 1.00 90.38 632 ALA A O 1
ATOM 4811 N N . ASP A 1 633 ? -7.505 2.035 2.673 1.00 90.88 633 ASP A N 1
ATOM 4812 C CA . ASP A 1 633 ? -7.929 1.466 3.963 1.00 90.88 633 ASP A CA 1
ATOM 4813 C C . ASP A 1 633 ? -7.763 -0.065 4.049 1.00 90.88 633 ASP A C 1
ATOM 4815 O O . ASP A 1 633 ? -8.339 -0.692 4.929 1.00 90.88 633 ASP A O 1
ATOM 4819 N N . GLY A 1 634 ? -7.019 -0.697 3.140 1.00 93.75 634 GLY A N 1
ATOM 4820 C CA . GLY A 1 634 ? -6.594 -2.101 3.231 1.00 93.75 634 GLY A CA 1
ATOM 4821 C C . GLY A 1 634 ? -7.698 -3.159 3.133 1.00 93.75 634 GLY A C 1
ATOM 4822 O O . GLY A 1 634 ? -7.411 -4.357 3.224 1.00 93.75 634 GLY A O 1
ATOM 4823 N N . HIS A 1 635 ? -8.958 -2.758 2.951 1.00 93.25 635 HIS A N 1
ATOM 4824 C CA . HIS A 1 635 ? -10.063 -3.706 2.893 1.00 93.25 635 HIS A CA 1
ATOM 4825 C C . HIS A 1 635 ? -10.069 -4.512 1.607 1.00 93.25 635 HIS A C 1
ATOM 4827 O O . HIS A 1 635 ? -9.666 -4.032 0.546 1.00 93.25 635 HIS A O 1
ATOM 4833 N N . LEU A 1 636 ? -10.588 -5.731 1.718 1.00 95.31 636 LEU A N 1
ATOM 4834 C CA . LEU A 1 636 ? -10.740 -6.635 0.595 1.00 95.31 636 LEU A CA 1
ATOM 4835 C C . LEU A 1 636 ? -11.821 -6.117 -0.363 1.00 95.31 636 LEU A C 1
ATOM 4837 O O . LEU A 1 636 ? -13.003 -6.097 -0.025 1.00 95.31 636 LEU A O 1
ATOM 4841 N N . LEU A 1 637 ? -11.399 -5.698 -1.554 1.00 95.19 637 LEU A N 1
ATOM 4842 C CA . LEU A 1 637 ? -12.276 -5.337 -2.668 1.00 95.19 637 LEU A CA 1
ATOM 4843 C C . LEU A 1 637 ? -12.738 -6.588 -3.413 1.00 95.19 637 LEU A C 1
ATOM 4845 O O . LEU A 1 637 ? -13.910 -6.713 -3.757 1.00 95.19 637 LEU A O 1
ATOM 4849 N N . ALA A 1 638 ? -11.805 -7.508 -3.662 1.00 95.62 638 ALA A N 1
ATOM 4850 C CA . ALA A 1 638 ? -12.068 -8.762 -4.348 1.00 95.62 638 ALA A CA 1
ATOM 4851 C C . ALA A 1 638 ? -11.025 -9.827 -3.991 1.00 95.62 638 ALA A C 1
ATOM 4853 O O . ALA A 1 638 ? -9.899 -9.515 -3.600 1.00 95.62 638 ALA A O 1
ATOM 4854 N N . LYS A 1 639 ? -11.404 -11.095 -4.161 1.00 95.62 639 LYS A N 1
ATOM 4855 C CA . LYS A 1 639 ? -10.510 -12.250 -4.055 1.00 95.62 639 LYS A CA 1
ATOM 4856 C C . LYS A 1 639 ? -10.685 -13.117 -5.294 1.00 95.62 639 LYS A C 1
ATOM 4858 O O . LYS A 1 639 ? -11.781 -13.630 -5.530 1.00 95.62 639 LYS A O 1
ATOM 4863 N N . HIS A 1 640 ? -9.627 -13.249 -6.084 1.00 93.75 640 HIS A N 1
ATOM 4864 C CA . HIS A 1 640 ? -9.657 -13.923 -7.379 1.00 93.75 640 HIS A CA 1
ATOM 4865 C C . HIS A 1 640 ? -8.385 -14.732 -7.604 1.00 93.75 640 HIS A C 1
ATOM 4867 O O . HIS A 1 640 ? -7.328 -14.394 -7.080 1.00 93.75 640 HIS A O 1
ATOM 4873 N N . ASP A 1 641 ? -8.483 -15.761 -8.438 1.00 94.94 641 ASP A N 1
ATOM 4874 C CA . ASP A 1 641 ? -7.299 -16.420 -8.970 1.00 94.94 641 ASP A CA 1
ATOM 4875 C C . ASP A 1 641 ? -6.764 -15.591 -10.141 1.00 94.94 641 ASP A C 1
ATOM 4877 O O . ASP A 1 641 ? -7.483 -15.280 -11.095 1.00 94.94 641 ASP A O 1
ATOM 4881 N N . LEU A 1 642 ? -5.495 -15.209 -10.052 1.00 94.88 642 LEU A N 1
ATOM 4882 C CA . LEU A 1 642 ? -4.757 -14.595 -11.148 1.00 94.88 642 LEU A CA 1
ATOM 4883 C C . LEU A 1 642 ? -3.981 -15.677 -11.907 1.00 94.88 642 LEU A C 1
ATOM 4885 O O . LEU A 1 642 ? -3.645 -16.706 -11.321 1.00 94.88 642 LEU A O 1
ATOM 4889 N N . PRO A 1 643 ? -3.638 -15.448 -13.186 1.00 93.62 643 PRO A N 1
ATOM 4890 C CA . PRO A 1 643 ? -2.780 -16.364 -13.932 1.00 93.62 643 PRO A CA 1
ATOM 4891 C C . PRO A 1 643 ? -1.485 -16.663 -13.167 1.00 93.62 643 PRO A C 1
ATOM 4893 O O . PRO A 1 643 ? -0.987 -15.768 -12.472 1.00 93.62 643 PRO A O 1
ATOM 4896 N N . PRO A 1 644 ? -0.924 -17.877 -13.251 1.00 91.12 644 PRO A N 1
ATOM 4897 C CA . PRO A 1 644 ? 0.331 -18.212 -12.585 1.00 91.12 644 PRO A CA 1
ATOM 4898 C C . PRO A 1 644 ? 1.483 -17.336 -13.097 1.00 91.12 644 PRO A C 1
ATOM 4900 O O . PRO A 1 644 ? 1.431 -16.776 -14.191 1.00 91.12 644 PRO A O 1
ATOM 4903 N N . GLN A 1 645 ? 2.554 -17.224 -12.312 1.00 88.62 645 GLN A N 1
ATOM 4904 C CA . GLN A 1 645 ? 3.725 -16.392 -12.611 1.00 88.62 645 GLN A CA 1
ATOM 4905 C C . GLN A 1 645 ? 4.292 -16.649 -14.015 1.00 88.62 645 GLN A C 1
ATOM 4907 O O . GLN A 1 645 ? 4.669 -15.700 -14.695 1.00 88.62 645 GLN A O 1
ATOM 4912 N N . ASP A 1 646 ? 4.300 -17.903 -14.475 1.00 85.12 646 ASP A N 1
ATOM 4913 C CA . ASP A 1 646 ? 4.800 -18.291 -15.800 1.00 85.12 646 ASP A CA 1
ATOM 4914 C C . ASP A 1 646 ? 3.994 -17.708 -16.974 1.00 85.12 646 ASP A C 1
ATOM 4916 O O . ASP A 1 646 ? 4.495 -17.657 -18.098 1.00 85.12 646 ASP A O 1
ATOM 4920 N N . GLU A 1 647 ? 2.769 -17.248 -16.728 1.00 89.44 647 GLU A N 1
ATOM 4921 C CA . GLU A 1 647 ? 1.910 -16.609 -17.728 1.00 89.44 647 GLU A CA 1
ATOM 4922 C C . GLU A 1 647 ? 1.953 -15.079 -17.646 1.00 89.44 647 GLU A C 1
ATOM 4924 O O . GLU A 1 647 ? 1.573 -14.409 -18.604 1.00 89.44 647 GLU A O 1
ATOM 4929 N N . ARG A 1 648 ? 2.445 -14.504 -16.542 1.00 92.38 648 ARG A N 1
ATOM 4930 C CA . ARG A 1 648 ? 2.546 -13.050 -16.342 1.00 92.38 648 ARG A CA 1
ATOM 4931 C C . ARG A 1 648 ? 3.791 -12.514 -17.039 1.00 92.38 648 ARG A C 1
ATOM 4933 O O . ARG A 1 648 ? 4.902 -12.907 -16.708 1.00 92.38 648 ARG A O 1
ATOM 4940 N N . LEU A 1 649 ? 3.630 -11.586 -17.973 1.00 92.31 649 LEU A N 1
ATOM 4941 C CA . LEU A 1 649 ? 4.727 -11.025 -18.767 1.00 92.31 649 LEU A CA 1
ATOM 4942 C C . LEU A 1 649 ? 5.200 -9.663 -18.261 1.00 92.31 649 LEU A C 1
ATOM 4944 O O . LEU A 1 649 ? 6.397 -9.386 -18.257 1.00 92.31 649 LEU A O 1
ATOM 4948 N N . ALA A 1 650 ? 4.268 -8.803 -17.857 1.00 92.44 650 ALA A N 1
ATOM 4949 C CA . ALA A 1 650 ? 4.553 -7.449 -17.396 1.00 92.44 650 ALA A CA 1
ATOM 4950 C C . ALA A 1 650 ? 3.429 -6.930 -16.493 1.00 92.44 650 ALA A C 1
ATOM 4952 O O . ALA A 1 650 ? 2.316 -7.457 -16.505 1.00 92.44 650 ALA A O 1
ATOM 4953 N N . VAL A 1 651 ? 3.717 -5.871 -15.737 1.00 91.69 651 VAL A N 1
ATOM 4954 C CA . VAL A 1 651 ? 2.762 -5.198 -14.852 1.00 91.69 651 VAL A CA 1
ATOM 4955 C C . VAL A 1 651 ? 2.801 -3.690 -15.086 1.00 91.69 651 VAL A C 1
ATOM 4957 O O . VAL A 1 651 ? 3.878 -3.108 -15.199 1.00 91.69 651 VAL A O 1
ATOM 4960 N N . ALA A 1 652 ? 1.632 -3.052 -15.138 1.00 90.06 652 ALA A N 1
ATOM 4961 C CA . ALA A 1 652 ? 1.499 -1.599 -15.149 1.00 90.06 652 ALA A CA 1
ATOM 4962 C C . ALA A 1 652 ? 0.275 -1.185 -14.322 1.00 90.06 652 ALA A C 1
ATOM 4964 O O . ALA A 1 652 ? -0.872 -1.429 -14.696 1.00 90.06 652 ALA A O 1
ATOM 4965 N N . GLY A 1 653 ? 0.512 -0.580 -13.157 1.00 89.62 653 GLY A N 1
ATOM 4966 C CA . GLY A 1 653 ? -0.568 -0.324 -12.201 1.00 89.62 653 GLY A CA 1
ATOM 4967 C C . GLY A 1 653 ? -1.181 -1.643 -11.722 1.00 89.62 653 GLY A C 1
ATOM 4968 O O . GLY A 1 653 ? -0.455 -2.556 -11.329 1.00 89.62 653 GLY A O 1
ATOM 4969 N N . ARG A 1 654 ? -2.510 -1.754 -11.800 1.00 91.94 654 ARG A N 1
ATOM 4970 C CA . ARG A 1 654 ? -3.260 -2.997 -11.540 1.00 91.94 654 ARG A CA 1
ATOM 4971 C C . ARG A 1 654 ? -3.409 -3.929 -12.755 1.00 91.94 654 ARG A C 1
ATOM 4973 O O . ARG A 1 654 ? -4.066 -4.963 -12.648 1.00 91.94 654 ARG A O 1
ATOM 4980 N N . ARG A 1 655 ? -2.878 -3.551 -13.924 1.00 94.69 655 ARG A N 1
ATOM 4981 C CA . ARG A 1 655 ? -2.987 -4.331 -15.167 1.00 94.69 655 ARG A CA 1
ATOM 4982 C C . ARG A 1 655 ? -1.804 -5.285 -15.302 1.00 94.69 655 ARG A C 1
ATOM 4984 O O . ARG A 1 655 ? -0.655 -4.884 -15.109 1.00 94.69 655 ARG A O 1
ATOM 4991 N N . LEU A 1 656 ? -2.094 -6.532 -15.659 1.00 95.00 656 LEU A N 1
ATOM 4992 C CA . LEU A 1 656 ? -1.114 -7.567 -15.978 1.00 95.00 656 LEU A CA 1
ATOM 4993 C C . LEU A 1 656 ? -1.174 -7.872 -17.471 1.00 95.00 656 LEU A C 1
ATOM 4995 O O . LEU A 1 656 ? -2.245 -8.178 -17.987 1.00 95.00 656 LEU A O 1
ATOM 4999 N N . LEU A 1 657 ? -0.034 -7.849 -18.156 1.00 95.75 657 LEU A N 1
ATOM 5000 C CA . LEU A 1 657 ? 0.061 -8.462 -19.477 1.00 95.75 657 LEU A CA 1
ATOM 5001 C C . LEU A 1 657 ? 0.288 -9.959 -19.289 1.00 95.75 657 LEU A C 1
ATOM 5003 O O . LEU A 1 657 ? 1.233 -10.346 -18.599 1.00 95.75 657 LEU A O 1
ATOM 5007 N N . ILE A 1 658 ? -0.560 -10.783 -19.892 1.00 94.38 658 ILE A N 1
ATOM 5008 C CA . ILE A 1 658 ? -0.535 -12.236 -19.742 1.00 94.38 658 ILE A CA 1
ATOM 5009 C C . ILE A 1 658 ? -0.477 -12.940 -21.096 1.00 94.38 658 ILE A C 1
ATOM 5011 O O . ILE A 1 658 ? -0.922 -12.401 -22.112 1.00 94.38 658 ILE A O 1
ATOM 5015 N N . LEU A 1 659 ? 0.072 -14.153 -21.089 1.00 91.19 659 LEU A N 1
ATOM 5016 C CA . LEU A 1 659 ? -0.052 -15.097 -22.195 1.00 91.19 659 LEU A CA 1
ATOM 5017 C C . LEU A 1 659 ? -1.448 -15.711 -22.164 1.00 91.19 659 LEU A C 1
ATOM 5019 O O . LEU A 1 659 ? -1.869 -16.243 -21.139 1.00 91.19 659 LEU A O 1
ATOM 5023 N N . GLU A 1 660 ? -2.155 -15.661 -23.284 1.00 83.06 660 GLU A N 1
ATOM 5024 C CA . GLU A 1 660 ? -3.408 -16.390 -23.433 1.00 83.06 660 GLU A CA 1
ATOM 5025 C C . GLU A 1 660 ? -3.107 -17.797 -23.955 1.00 83.06 660 GLU A C 1
ATOM 5027 O O . GLU A 1 660 ? -2.384 -17.967 -24.942 1.00 83.06 660 GLU A O 1
ATOM 5032 N N . ALA A 1 661 ? -3.630 -18.821 -23.275 1.00 63.44 661 ALA A N 1
ATOM 5033 C CA . ALA A 1 661 ? -3.616 -20.178 -23.802 1.00 63.44 661 ALA A CA 1
ATOM 5034 C C . ALA A 1 661 ? -4.495 -20.185 -25.059 1.00 63.44 661 ALA A C 1
ATOM 5036 O O . ALA A 1 661 ? -5.718 -20.089 -24.962 1.00 63.44 661 ALA A O 1
ATOM 5037 N N . GLY A 1 662 ? -3.866 -20.233 -26.235 1.00 55.25 662 GLY A N 1
ATOM 5038 C CA . GLY A 1 662 ? -4.590 -20.464 -27.480 1.00 55.25 662 GLY A CA 1
ATOM 5039 C C . GLY A 1 662 ? -5.364 -21.777 -27.384 1.00 55.25 662 GLY A C 1
ATOM 5040 O O . GLY A 1 662 ? -4.922 -22.704 -26.699 1.00 55.25 662 GLY A O 1
ATOM 5041 N N . GLU A 1 663 ? -6.514 -21.868 -28.058 1.00 45.03 663 GLU A N 1
ATOM 5042 C CA . GLU A 1 663 ? -7.120 -23.172 -28.334 1.00 45.03 663 GLU A CA 1
ATOM 5043 C C . GLU A 1 663 ? -6.021 -24.090 -28.880 1.00 45.03 663 GLU A C 1
ATOM 5045 O O . GLU A 1 663 ? -5.239 -23.648 -29.721 1.00 45.03 663 GLU A O 1
ATOM 5050 N N . GLU A 1 664 ? -5.926 -25.323 -28.369 1.00 44.78 664 GLU A N 1
ATOM 5051 C CA . GLU A 1 664 ? -4.936 -26.331 -28.766 1.00 44.78 664 GLU A CA 1
ATOM 5052 C C . GLU A 1 664 ? -5.095 -26.696 -30.255 1.00 44.78 664 GLU A C 1
ATOM 5054 O O . GLU A 1 664 ? -5.550 -27.777 -30.622 1.00 44.78 664 GLU A O 1
ATOM 5059 N N . SER A 1 665 ? -4.731 -25.782 -31.147 1.00 45.09 665 SER A N 1
ATOM 5060 C CA . SER A 1 665 ? -4.422 -26.071 -32.529 1.00 45.09 665 SER A CA 1
ATOM 5061 C C . SER A 1 665 ? -2.922 -26.325 -32.580 1.00 45.09 665 SER A C 1
ATOM 5063 O O . SER A 1 665 ? -2.144 -25.377 -32.469 1.00 45.09 665 SER A O 1
ATOM 5065 N N . PRO A 1 666 ? -2.482 -27.580 -32.765 1.00 50.72 666 PRO A N 1
ATOM 5066 C CA . PRO A 1 666 ? -1.061 -27.915 -32.873 1.00 50.72 666 PRO A CA 1
ATOM 5067 C C . PRO A 1 666 ? -0.332 -27.198 -34.030 1.00 50.72 666 PRO A C 1
ATOM 5069 O O . PRO A 1 666 ? 0.894 -27.257 -34.088 1.00 50.72 666 PRO A O 1
ATOM 5072 N N . ASP A 1 667 ? -1.066 -26.498 -34.906 1.00 51.03 667 ASP A N 1
ATOM 5073 C CA . ASP A 1 667 ? -0.560 -25.746 -36.058 1.00 51.03 667 ASP A CA 1
ATOM 5074 C C . ASP A 1 667 ? -0.514 -24.210 -35.871 1.00 51.03 667 ASP A C 1
ATOM 5076 O O . ASP A 1 667 ? -0.016 -23.515 -36.762 1.00 51.03 667 ASP A O 1
ATOM 5080 N N . SER A 1 668 ? -1.007 -23.628 -34.762 1.00 60.12 668 SER A N 1
ATOM 5081 C CA . SER A 1 668 ? -0.937 -22.165 -34.581 1.00 60.12 668 SER A CA 1
ATOM 5082 C C . SER A 1 668 ? 0.405 -21.731 -33.979 1.00 60.12 668 SER A C 1
ATOM 5084 O O . SER A 1 668 ? 0.629 -21.841 -32.777 1.00 60.12 668 SER A O 1
ATOM 5086 N N . ASP A 1 669 ? 1.290 -21.169 -34.806 1.00 78.50 669 ASP A N 1
ATOM 5087 C CA . ASP A 1 669 ? 2.578 -20.578 -34.390 1.00 78.50 669 ASP A CA 1
ATOM 5088 C C . ASP A 1 669 ? 2.427 -19.195 -33.711 1.00 78.50 669 ASP A C 1
ATOM 5090 O O . ASP A 1 669 ? 3.388 -18.433 -33.593 1.00 78.50 669 ASP A O 1
ATOM 5094 N N . GLU A 1 670 ? 1.216 -18.827 -33.288 1.00 85.50 670 GLU A N 1
ATOM 5095 C CA . GLU A 1 670 ? 0.915 -17.544 -32.650 1.00 85.50 670 GLU A CA 1
ATOM 5096 C C . GLU A 1 670 ? 0.444 -17.711 -31.213 1.00 85.50 670 GLU A C 1
ATOM 5098 O O . GLU A 1 670 ? -0.256 -18.655 -30.862 1.00 85.50 670 GLU A O 1
ATOM 5103 N N . VAL A 1 671 ? 0.851 -16.758 -30.384 1.00 87.19 671 VAL A N 1
ATOM 5104 C CA . VAL A 1 671 ? 0.533 -16.681 -28.967 1.00 87.19 671 VAL A CA 1
ATOM 5105 C C . VAL A 1 671 ? -0.189 -15.367 -28.720 1.00 87.19 671 VAL A C 1
ATOM 5107 O O . VAL A 1 671 ? 0.322 -14.299 -29.077 1.00 87.19 671 VAL A O 1
ATOM 5110 N N . GLY A 1 672 ? -1.374 -15.457 -28.119 1.00 89.62 672 GLY A N 1
ATOM 5111 C CA . GLY A 1 672 ? -2.179 -14.300 -27.745 1.00 89.62 672 GLY A CA 1
ATOM 5112 C C . GLY A 1 672 ? -1.583 -13.567 -26.546 1.00 89.62 672 GLY A C 1
ATOM 5113 O O . GLY A 1 672 ? -1.091 -14.187 -25.599 1.00 89.62 672 GLY A O 1
ATOM 5114 N N . LEU A 1 673 ? -1.621 -12.239 -26.599 1.00 93.31 673 LEU A N 1
ATOM 5115 C CA . LEU A 1 673 ? -1.190 -11.345 -25.533 1.00 93.31 673 LEU A CA 1
ATOM 5116 C C . LEU A 1 673 ? -2.393 -10.530 -25.073 1.00 93.31 673 LEU A C 1
ATOM 5118 O O . LEU A 1 673 ? -2.976 -9.768 -25.847 1.00 93.31 673 LEU A O 1
ATOM 5122 N N . THR A 1 674 ? -2.725 -10.649 -23.793 1.00 95.25 674 THR A N 1
ATOM 5123 C CA . THR A 1 674 ? -3.941 -10.052 -23.235 1.00 95.25 674 THR A CA 1
ATOM 5124 C C . THR A 1 674 ? -3.598 -9.214 -22.012 1.00 95.25 674 THR A C 1
ATOM 5126 O O . THR A 1 674 ? -2.832 -9.632 -21.147 1.00 95.25 674 THR A O 1
ATOM 5129 N N . SER A 1 675 ? -4.144 -8.000 -21.937 1.00 95.62 675 SER A N 1
ATOM 5130 C CA . SER A 1 675 ? -4.073 -7.156 -20.744 1.00 95.62 675 SER A CA 1
ATOM 5131 C C . SER A 1 675 ? -5.251 -7.478 -19.829 1.00 95.62 675 SER A C 1
ATOM 5133 O O . SER A 1 675 ? -6.413 -7.280 -20.190 1.00 95.62 675 SER A O 1
ATOM 5135 N N . LEU A 1 676 ? -4.946 -7.994 -18.643 1.00 95.94 676 LEU A N 1
ATOM 5136 C CA . LEU A 1 676 ? -5.892 -8.373 -17.604 1.00 95.94 676 LEU A CA 1
ATOM 5137 C C . LEU A 1 676 ? -5.931 -7.297 -16.516 1.00 95.94 676 LEU A C 1
ATOM 5139 O O . LEU A 1 676 ? -4.912 -6.981 -15.904 1.00 95.94 676 LEU A O 1
ATOM 5143 N N . ASP A 1 677 ? -7.111 -6.759 -16.229 1.00 95.81 677 ASP A N 1
ATOM 5144 C CA . ASP A 1 677 ? -7.338 -5.956 -15.027 1.00 95.81 677 ASP A CA 1
ATOM 5145 C C . ASP A 1 677 ? -7.474 -6.870 -13.807 1.00 95.81 677 ASP A C 1
ATOM 5147 O O . ASP A 1 677 ? -8.427 -7.645 -13.718 1.00 95.81 677 ASP A O 1
ATOM 5151 N N . ALA A 1 678 ? -6.549 -6.782 -12.852 1.00 95.25 678 ALA A N 1
ATOM 5152 C CA . ALA A 1 678 ? -6.569 -7.670 -11.693 1.00 95.25 678 ALA A CA 1
ATOM 5153 C C . ALA A 1 678 ? -7.803 -7.466 -10.790 1.00 95.25 678 ALA A C 1
ATOM 5155 O O . ALA A 1 678 ? -8.190 -8.397 -10.088 1.00 95.25 678 ALA A O 1
ATOM 5156 N N . LEU A 1 679 ? -8.443 -6.285 -10.814 1.00 95.56 679 LEU A N 1
ATOM 5157 C CA . LEU A 1 679 ? -9.584 -5.983 -9.943 1.00 95.56 679 LEU A CA 1
ATOM 5158 C C . LEU A 1 679 ? -10.877 -6.668 -10.394 1.00 95.56 679 LEU A C 1
ATOM 5160 O O . LEU A 1 679 ? -11.603 -7.208 -9.569 1.00 95.56 679 LEU A O 1
ATOM 5164 N N . ASN A 1 680 ? -11.197 -6.587 -11.685 1.00 94.88 680 ASN A N 1
ATOM 5165 C CA . ASN A 1 680 ? -12.482 -7.046 -12.225 1.00 94.88 680 ASN A CA 1
ATOM 5166 C C . ASN A 1 680 ? -12.343 -8.173 -13.258 1.00 94.88 680 ASN A C 1
ATOM 5168 O O . ASN A 1 680 ? -13.336 -8.558 -13.872 1.00 94.88 680 ASN A O 1
ATOM 5172 N N . LEU A 1 681 ? -11.118 -8.664 -13.473 1.00 95.00 681 LEU A N 1
ATOM 5173 C CA . LEU A 1 681 ? -10.762 -9.703 -14.440 1.00 95.00 681 LEU A CA 1
ATOM 5174 C C . LEU A 1 681 ? -11.137 -9.372 -15.893 1.00 95.00 681 LEU A C 1
ATOM 5176 O O . LEU A 1 681 ? -11.184 -10.265 -16.741 1.00 95.00 681 LEU A O 1
ATOM 5180 N N . SER A 1 682 ? -11.388 -8.096 -16.204 1.00 94.62 682 SER A N 1
ATOM 5181 C CA . SER A 1 682 ? -11.635 -7.670 -17.580 1.00 94.62 682 SER A CA 1
ATOM 5182 C C . SER A 1 682 ? -10.384 -7.886 -18.426 1.00 94.62 682 SER A C 1
ATOM 5184 O O . SER A 1 682 ? -9.270 -7.540 -18.023 1.00 94.62 682 SER A O 1
ATOM 5186 N N . ARG A 1 683 ? -10.589 -8.474 -19.604 1.00 94.19 683 ARG A N 1
ATOM 5187 C CA . ARG A 1 683 ? -9.545 -8.797 -20.572 1.00 94.19 683 ARG A CA 1
ATOM 5188 C C . ARG A 1 683 ? -9.651 -7.860 -21.764 1.00 94.19 683 ARG A C 1
ATOM 5190 O O . ARG A 1 683 ? -10.737 -7.685 -22.313 1.00 94.19 683 ARG A O 1
ATOM 5197 N N . THR A 1 684 ? -8.520 -7.297 -22.160 1.00 94.12 684 THR A N 1
ATOM 5198 C CA . THR A 1 684 ? -8.373 -6.527 -23.394 1.00 94.12 684 THR A CA 1
ATOM 5199 C C . THR A 1 684 ? -7.311 -7.207 -24.243 1.00 94.12 684 THR A C 1
ATOM 5201 O O . THR A 1 684 ? -6.178 -7.365 -23.786 1.00 94.12 684 THR A O 1
ATOM 5204 N N . GLU A 1 685 ? -7.667 -7.615 -25.459 1.00 92.69 685 GLU A N 1
ATOM 5205 C CA . GLU A 1 685 ? -6.708 -8.164 -26.418 1.00 92.69 685 GLU A CA 1
ATOM 5206 C C . GLU A 1 685 ? -5.666 -7.090 -26.753 1.00 92.69 685 GLU A C 1
ATOM 5208 O O . GLU A 1 685 ? -5.998 -6.026 -27.279 1.00 92.69 685 GLU A O 1
ATOM 5213 N N . ALA A 1 686 ? -4.410 -7.350 -26.395 1.00 91.38 686 ALA A N 1
ATOM 5214 C CA . ALA A 1 686 ? -3.320 -6.402 -26.587 1.00 91.38 686 ALA A CA 1
ATOM 5215 C C . ALA A 1 686 ? -2.583 -6.640 -27.915 1.00 91.38 686 ALA A C 1
ATOM 5217 O O . ALA A 1 686 ? -2.034 -5.690 -28.482 1.00 91.38 686 ALA A O 1
ATOM 5218 N N . GLY A 1 687 ? -2.597 -7.884 -28.410 1.00 88.44 687 GLY A N 1
ATOM 5219 C CA . GLY A 1 687 ? -2.072 -8.305 -29.709 1.00 88.44 687 GLY A CA 1
ATOM 5220 C C . GLY A 1 687 ? -1.746 -9.803 -29.751 1.00 88.44 687 GLY A C 1
ATOM 5221 O O . GLY A 1 687 ? -2.044 -10.543 -28.815 1.00 88.44 687 GLY A O 1
ATOM 5222 N N . SER A 1 688 ? -1.075 -10.247 -30.813 1.00 89.69 688 SER A N 1
ATOM 5223 C CA . SER A 1 688 ? -0.484 -11.587 -30.916 1.00 89.69 688 SER A CA 1
ATOM 5224 C C . SER A 1 688 ? 0.994 -11.496 -31.296 1.00 89.69 688 SER A C 1
ATOM 5226 O O . SER A 1 688 ? 1.469 -10.485 -31.818 1.00 89.69 688 SER A O 1
ATOM 5228 N N . CYS A 1 689 ? 1.756 -12.546 -31.002 1.00 88.50 689 CYS A N 1
ATOM 5229 C CA . CYS A 1 689 ? 3.150 -12.660 -31.425 1.00 88.50 689 CYS A CA 1
ATOM 5230 C C . CYS A 1 689 ? 3.490 -14.102 -31.806 1.00 88.50 689 CYS A C 1
ATOM 5232 O O . CYS A 1 689 ? 2.772 -15.035 -31.452 1.00 88.50 689 CYS A O 1
ATOM 5234 N N . LYS A 1 690 ? 4.602 -14.310 -32.519 1.00 88.44 690 LYS A N 1
ATOM 5235 C CA . LYS A 1 690 ? 5.066 -15.665 -32.848 1.00 88.44 690 LYS A CA 1
ATOM 5236 C C . LYS A 1 690 ? 5.499 -16.432 -31.599 1.00 88.44 690 LYS A C 1
ATOM 5238 O O . LYS A 1 690 ? 6.100 -15.860 -30.692 1.00 88.44 690 LYS A O 1
ATOM 5243 N N . SER A 1 691 ? 5.286 -17.745 -31.584 1.00 86.38 691 SER A N 1
ATOM 5244 C CA . SER A 1 691 ? 5.660 -18.622 -30.463 1.00 86.38 691 SER A CA 1
ATOM 5245 C C . SER A 1 691 ? 7.157 -18.550 -30.124 1.00 86.38 691 SER A C 1
ATOM 5247 O O . SER A 1 691 ? 7.558 -18.611 -28.958 1.00 86.38 691 SER A O 1
ATOM 5249 N N . ASN A 1 692 ? 7.990 -18.338 -31.146 1.00 87.25 692 ASN A N 1
ATOM 5250 C CA . ASN A 1 692 ? 9.437 -18.187 -31.038 1.00 87.25 692 ASN A CA 1
ATOM 5251 C C . ASN A 1 692 ? 9.902 -16.785 -30.594 1.00 87.25 692 ASN A C 1
ATOM 5253 O O . ASN A 1 692 ? 11.109 -16.563 -30.452 1.00 87.25 692 ASN A O 1
ATOM 5257 N N . ALA A 1 693 ? 8.975 -15.844 -30.384 1.00 90.50 693 ALA A N 1
ATOM 5258 C CA . ALA A 1 693 ? 9.300 -14.482 -29.999 1.00 90.50 693 ALA A CA 1
ATOM 5259 C C . ALA A 1 693 ? 9.858 -14.410 -28.579 1.00 90.50 693 ALA A C 1
ATOM 5261 O O . ALA A 1 693 ? 9.549 -15.236 -27.720 1.00 90.50 693 ALA A O 1
ATOM 5262 N N . ARG A 1 694 ? 10.675 -13.391 -28.321 1.00 91.75 694 ARG A N 1
ATOM 5263 C CA . ARG A 1 694 ? 11.204 -13.067 -26.993 1.00 91.75 694 ARG A CA 1
ATOM 5264 C C . ARG A 1 694 ? 10.632 -11.748 -26.511 1.00 91.75 694 ARG A C 1
ATOM 5266 O O . ARG A 1 694 ? 10.525 -10.809 -27.294 1.00 91.75 694 ARG A O 1
ATOM 5273 N N . GLY A 1 695 ? 10.302 -11.698 -25.223 1.00 91.44 695 GLY A N 1
ATOM 5274 C CA . GLY A 1 695 ? 9.761 -10.517 -24.557 1.00 91.44 695 GLY A CA 1
ATOM 5275 C C . GLY A 1 695 ? 10.815 -9.702 -23.806 1.00 91.44 695 GLY A C 1
ATOM 5276 O O . GLY A 1 695 ? 11.782 -10.268 -23.288 1.00 91.44 695 GLY A O 1
ATOM 5277 N N . TYR A 1 696 ? 10.583 -8.396 -23.693 1.00 91.00 696 TYR A N 1
ATOM 5278 C CA . TYR A 1 696 ? 11.279 -7.479 -22.791 1.00 91.00 696 TYR A CA 1
ATOM 5279 C C . TYR A 1 696 ? 10.261 -6.520 -22.159 1.00 91.00 696 TYR A C 1
ATOM 5281 O O . TYR A 1 696 ? 9.516 -5.855 -22.876 1.00 91.00 696 TYR A O 1
ATOM 5289 N N . ALA A 1 697 ? 10.219 -6.454 -20.827 1.00 88.75 697 ALA A N 1
ATOM 5290 C CA . ALA A 1 697 ? 9.354 -5.533 -20.093 1.00 88.75 697 ALA A CA 1
ATOM 5291 C C . ALA A 1 697 ? 10.148 -4.284 -19.702 1.00 88.75 697 ALA A C 1
ATOM 5293 O O . ALA A 1 697 ? 11.112 -4.375 -18.942 1.00 88.75 697 ALA A O 1
ATOM 5294 N N . ASP A 1 698 ? 9.740 -3.130 -20.218 1.00 83.56 698 ASP A N 1
ATOM 5295 C CA . ASP A 1 698 ? 10.323 -1.847 -19.851 1.00 83.56 698 ASP A CA 1
ATOM 5296 C C . ASP A 1 698 ? 9.697 -1.326 -18.540 1.00 83.56 698 ASP A C 1
ATOM 5298 O O . ASP A 1 698 ? 8.474 -1.415 -18.368 1.00 83.56 698 ASP A O 1
ATOM 5302 N N . PRO A 1 699 ? 10.489 -0.744 -17.618 1.00 74.00 699 PRO A N 1
ATOM 5303 C CA . PRO A 1 699 ? 9.972 -0.187 -16.366 1.00 74.00 699 PRO A CA 1
ATOM 5304 C C . PRO A 1 699 ? 8.889 0.892 -16.534 1.00 74.00 699 PRO A C 1
ATOM 5306 O O . PRO A 1 699 ? 8.116 1.112 -15.604 1.00 74.00 699 PRO A O 1
ATOM 5309 N N . SER A 1 700 ? 8.795 1.556 -17.695 1.00 73.56 700 SER A N 1
ATOM 5310 C CA . SER A 1 700 ? 7.737 2.540 -17.975 1.00 73.56 700 SER A CA 1
ATOM 5311 C C . SER A 1 700 ? 6.355 1.926 -18.233 1.00 73.56 700 SER A C 1
ATOM 5313 O O . SER A 1 700 ? 5.379 2.666 -18.331 1.00 73.56 700 SER A O 1
ATOM 5315 N N . GL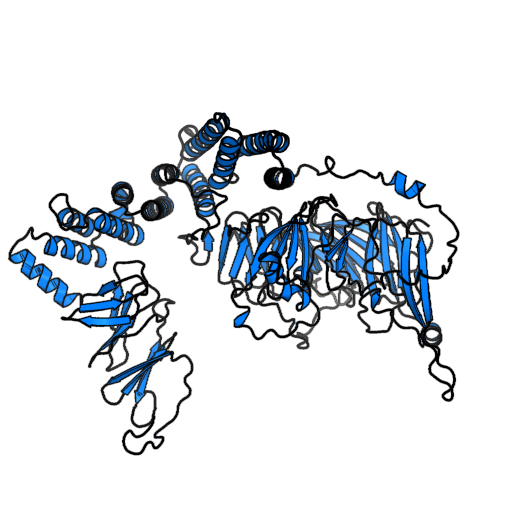Y A 1 701 ? 6.245 0.594 -18.314 1.00 82.88 701 GLY A N 1
ATOM 5316 C CA . GLY A 1 701 ? 4.982 -0.107 -18.572 1.00 82.88 701 GLY A CA 1
ATOM 5317 C C . GLY A 1 701 ? 4.746 -0.459 -20.044 1.00 82.88 701 GLY A C 1
ATOM 5318 O O . GLY A 1 701 ? 3.623 -0.806 -20.412 1.00 82.88 701 GLY A O 1
ATOM 5319 N N . VAL A 1 702 ? 5.788 -0.397 -20.880 1.00 90.69 702 VAL A N 1
ATOM 5320 C CA . VAL A 1 702 ? 5.754 -0.877 -22.270 1.00 90.69 702 VAL A CA 1
ATOM 5321 C C . VAL A 1 702 ? 6.374 -2.271 -22.349 1.00 90.69 702 VAL A C 1
ATOM 5323 O O . VAL A 1 702 ? 7.448 -2.521 -21.806 1.00 90.69 702 VAL A O 1
ATOM 5326 N N . PHE A 1 703 ? 5.716 -3.190 -23.044 1.00 94.25 703 PHE A N 1
ATOM 5327 C CA . PHE A 1 703 ? 6.233 -4.528 -23.306 1.00 94.25 703 PHE A CA 1
ATOM 5328 C C . PHE A 1 703 ? 6.612 -4.679 -24.775 1.00 94.25 703 PHE A C 1
ATOM 5330 O O . PHE A 1 703 ? 5.832 -4.339 -25.661 1.00 94.25 703 PHE A O 1
ATOM 5337 N N . PHE A 1 704 ? 7.800 -5.214 -25.034 1.00 94.62 704 PHE A N 1
ATOM 5338 C CA . PHE A 1 704 ? 8.319 -5.432 -26.377 1.00 94.62 704 PHE A CA 1
ATOM 5339 C C . PHE A 1 704 ? 8.408 -6.917 -26.688 1.00 94.62 704 PHE A C 1
ATOM 5341 O O . PHE A 1 704 ? 8.886 -7.691 -25.860 1.00 94.62 704 PHE A O 1
ATOM 5348 N N . THR A 1 705 ? 8.037 -7.305 -27.906 1.00 94.50 705 THR A N 1
ATOM 5349 C CA . THR A 1 705 ? 8.291 -8.650 -28.437 1.00 94.50 705 THR A CA 1
ATOM 5350 C C . THR A 1 705 ? 9.094 -8.581 -29.720 1.00 94.50 705 THR A C 1
ATOM 5352 O O . THR A 1 705 ? 8.763 -7.779 -30.589 1.00 94.50 705 THR A O 1
ATOM 5355 N N . VAL A 1 706 ? 10.086 -9.458 -29.874 1.00 94.19 706 VAL A N 1
ATOM 5356 C CA . VAL A 1 706 ? 10.834 -9.637 -31.130 1.00 94.19 706 VAL A CA 1
ATOM 5357 C C . VAL A 1 706 ? 10.754 -11.097 -31.560 1.00 94.19 706 VAL A C 1
ATOM 5359 O O . VAL A 1 706 ? 11.099 -11.975 -30.771 1.00 94.19 706 VAL A O 1
ATOM 5362 N N . SER A 1 707 ? 10.311 -11.370 -32.789 1.00 92.12 707 SER A N 1
ATOM 5363 C CA . SER A 1 707 ? 10.311 -12.720 -33.377 1.00 92.12 707 SER A CA 1
ATOM 5364 C C . SER A 1 707 ? 11.624 -13.045 -34.095 1.00 92.12 707 SER A C 1
ATOM 5366 O O . SER A 1 707 ? 12.395 -12.153 -34.450 1.00 92.12 707 SER A O 1
ATOM 5368 N N . THR A 1 708 ? 11.886 -14.327 -34.377 1.00 89.12 708 THR A N 1
ATOM 5369 C CA . THR A 1 708 ? 13.064 -14.721 -35.182 1.00 89.12 708 THR A CA 1
ATOM 5370 C C . THR A 1 708 ? 12.989 -14.223 -36.626 1.00 89.12 708 THR A C 1
ATOM 5372 O O . THR A 1 708 ? 14.014 -14.137 -37.293 1.00 89.12 708 THR A O 1
ATOM 5375 N N . ALA A 1 709 ? 11.786 -13.906 -37.113 1.00 89.69 709 ALA A N 1
ATOM 5376 C CA . ALA A 1 709 ? 11.568 -13.292 -38.419 1.00 89.69 709 ALA A CA 1
ATOM 5377 C C . ALA A 1 709 ? 11.823 -11.772 -38.410 1.00 89.69 709 ALA A C 1
ATOM 5379 O O . ALA A 1 709 ? 11.761 -11.145 -39.459 1.00 89.69 709 ALA A O 1
ATOM 5380 N N . GLY A 1 710 ? 12.120 -11.183 -37.245 1.00 90.88 710 GLY A N 1
ATOM 5381 C CA . GLY A 1 710 ? 12.373 -9.751 -37.100 1.00 90.88 710 GLY A CA 1
ATOM 5382 C C . GLY A 1 710 ? 11.120 -8.907 -36.881 1.00 90.88 710 GLY A C 1
ATOM 5383 O O . GLY A 1 710 ? 11.206 -7.694 -36.980 1.00 90.88 710 GLY A O 1
ATOM 5384 N N . GLN A 1 711 ? 9.963 -9.491 -36.564 1.00 93.62 711 GLN A N 1
ATOM 5385 C CA . GLN A 1 711 ? 8.788 -8.694 -36.201 1.00 93.62 711 GLN A CA 1
ATOM 5386 C C . GLN A 1 711 ? 8.966 -8.137 -34.783 1.00 93.62 711 GLN A C 1
ATOM 5388 O O . GLN A 1 711 ? 9.053 -8.911 -33.828 1.00 93.62 711 GLN A O 1
ATOM 5393 N N . LEU A 1 712 ? 9.024 -6.813 -34.661 1.00 95.06 712 LEU A N 1
ATOM 5394 C CA . LEU A 1 712 ? 9.053 -6.058 -33.413 1.00 95.06 712 LEU A CA 1
ATOM 5395 C C . LEU A 1 712 ? 7.651 -5.521 -33.117 1.00 95.06 712 LEU A C 1
ATOM 5397 O O . LEU A 1 712 ? 7.068 -4.840 -33.952 1.00 95.06 712 LEU A O 1
ATOM 5401 N N . THR A 1 713 ? 7.146 -5.766 -31.913 1.00 95.00 713 THR A N 1
ATOM 5402 C CA . THR A 1 713 ? 5.870 -5.205 -31.443 1.00 95.00 713 THR A CA 1
ATOM 5403 C C . THR A 1 713 ? 6.084 -4.523 -30.105 1.00 95.00 713 THR A C 1
ATOM 5405 O O . THR A 1 713 ? 6.737 -5.096 -29.232 1.00 95.00 713 THR A O 1
ATOM 5408 N N . ALA A 1 714 ? 5.538 -3.319 -29.943 1.00 95.25 714 ALA A N 1
ATOM 5409 C CA . ALA A 1 714 ? 5.519 -2.582 -28.683 1.00 95.25 714 ALA A CA 1
ATOM 5410 C C . ALA A 1 714 ? 4.080 -2.480 -28.167 1.00 95.25 714 ALA A C 1
ATOM 5412 O O . ALA A 1 714 ? 3.176 -2.121 -28.918 1.00 95.25 714 ALA A O 1
ATOM 5413 N N . ILE A 1 715 ? 3.861 -2.788 -26.892 1.00 94.88 715 ILE A N 1
ATOM 5414 C CA . ILE A 1 715 ? 2.535 -2.900 -26.277 1.00 94.88 715 ILE A CA 1
ATOM 5415 C C . ILE A 1 715 ? 2.486 -2.030 -25.029 1.00 94.88 715 ILE A C 1
ATOM 5417 O O . ILE A 1 715 ? 3.321 -2.168 -24.139 1.00 94.88 715 ILE A O 1
ATOM 5421 N N . ASP A 1 716 ? 1.478 -1.171 -24.937 1.00 92.75 716 ASP A N 1
ATOM 5422 C CA . ASP A 1 716 ? 1.158 -0.452 -23.708 1.00 92.75 716 ASP A CA 1
ATOM 5423 C C . ASP A 1 716 ? 0.377 -1.394 -22.782 1.00 92.75 716 ASP A C 1
ATOM 5425 O O . ASP A 1 716 ? -0.761 -1.774 -23.077 1.00 92.75 716 ASP A O 1
ATOM 5429 N N . VAL A 1 717 ? 0.997 -1.800 -21.671 1.00 91.56 717 VAL A N 1
ATOM 5430 C CA . VAL A 1 717 ? 0.416 -2.774 -20.734 1.00 91.56 717 VAL A CA 1
ATOM 5431 C C . VAL A 1 717 ? -0.811 -2.199 -20.025 1.00 91.56 717 VAL A C 1
ATOM 5433 O O . VAL A 1 717 ? -1.796 -2.915 -19.820 1.00 91.56 717 VAL A O 1
ATOM 5436 N N . ALA A 1 718 ? -0.771 -0.910 -19.674 1.00 88.94 718 ALA A N 1
ATOM 5437 C CA . ALA A 1 718 ? -1.845 -0.241 -18.949 1.00 88.94 718 ALA A CA 1
ATOM 5438 C C . ALA A 1 718 ? -3.058 0.006 -19.853 1.00 88.94 718 ALA A C 1
ATOM 5440 O O . ALA A 1 718 ? -4.188 -0.280 -19.456 1.00 88.94 718 ALA A O 1
ATOM 5441 N N . ALA A 1 719 ? -2.824 0.497 -21.073 1.00 89.12 719 ALA A N 1
ATOM 5442 C CA . ALA A 1 719 ? -3.881 0.716 -22.057 1.00 89.12 719 ALA A CA 1
ATOM 5443 C C . ALA A 1 719 ? -4.365 -0.589 -22.713 1.00 89.12 719 ALA A C 1
ATOM 5445 O O . ALA A 1 719 ? -5.456 -0.614 -23.280 1.00 89.12 719 ALA A O 1
ATOM 5446 N N . GLY A 1 720 ? -3.568 -1.660 -22.645 1.00 91.06 720 GLY A N 1
ATOM 5447 C CA . GLY A 1 720 ? -3.889 -2.957 -23.235 1.00 91.06 720 GLY A CA 1
ATOM 5448 C C . GLY A 1 720 ? -3.987 -2.905 -24.755 1.00 91.06 720 GLY A C 1
ATOM 5449 O O . GLY A 1 720 ? -4.887 -3.512 -25.321 1.00 91.06 720 GLY A O 1
ATOM 5450 N N . ARG A 1 721 ? -3.105 -2.145 -25.412 1.00 92.81 721 ARG A N 1
ATOM 5451 C CA . ARG A 1 721 ? -3.105 -1.990 -26.873 1.00 92.81 721 ARG A CA 1
ATOM 5452 C C . ARG A 1 721 ? -1.693 -1.967 -27.436 1.00 92.81 721 ARG A C 1
ATOM 5454 O O . ARG A 1 721 ? -0.764 -1.469 -26.800 1.00 92.81 721 ARG A O 1
ATOM 5461 N N . THR A 1 722 ? -1.559 -2.451 -28.662 1.00 94.00 722 THR A N 1
ATOM 5462 C CA . THR A 1 722 ? -0.329 -2.302 -29.440 1.00 94.00 722 THR A CA 1
ATOM 5463 C C . THR A 1 722 ? -0.087 -0.823 -29.764 1.00 94.00 722 THR A C 1
ATOM 5465 O O . THR A 1 722 ? -0.991 -0.123 -30.222 1.00 94.00 722 THR A O 1
ATOM 5468 N N . ILE A 1 723 ? 1.131 -0.348 -29.497 1.00 93.38 723 ILE A N 1
ATOM 5469 C CA . ILE A 1 723 ? 1.614 0.994 -29.847 1.00 93.38 723 ILE A CA 1
ATOM 5470 C C . ILE A 1 723 ? 2.008 1.004 -31.326 1.00 93.38 723 ILE A C 1
ATOM 5472 O O . ILE A 1 723 ? 1.489 1.810 -32.091 1.00 93.38 723 ILE A O 1
ATOM 5476 N N . PHE A 1 724 ? 2.879 0.072 -31.729 1.00 94.62 724 PHE A N 1
ATOM 5477 C CA . PHE A 1 724 ? 3.308 -0.119 -33.114 1.00 94.62 724 PHE A CA 1
ATOM 5478 C C . PHE A 1 724 ? 3.764 -1.562 -33.372 1.00 94.62 724 PHE A C 1
ATOM 5480 O O . PHE A 1 724 ? 4.096 -2.306 -32.442 1.00 94.62 724 PHE A O 1
ATOM 5487 N N . VAL A 1 725 ? 3.822 -1.922 -34.657 1.00 95.25 725 VAL A N 1
ATOM 5488 C CA . VAL A 1 725 ? 4.427 -3.156 -35.176 1.00 95.25 725 VAL A CA 1
ATOM 5489 C C . VAL A 1 725 ? 5.373 -2.779 -36.310 1.00 95.25 725 VAL A C 1
ATOM 5491 O O . VAL A 1 725 ? 4.974 -2.054 -37.219 1.00 95.25 725 VAL A O 1
ATOM 5494 N N . SER A 1 726 ? 6.595 -3.305 -36.279 1.00 94.56 726 SER A N 1
ATOM 5495 C CA . SER A 1 726 ? 7.654 -2.972 -37.236 1.00 94.56 726 SER A CA 1
ATOM 5496 C C . SER A 1 726 ? 8.448 -4.209 -37.641 1.00 94.56 726 SER A C 1
ATOM 5498 O O . SER A 1 726 ? 8.577 -5.158 -36.869 1.00 94.56 726 SER A O 1
ATOM 5500 N N . GLU A 1 727 ? 9.036 -4.193 -38.834 1.00 94.31 727 GLU A N 1
ATOM 5501 C CA . GLU A 1 727 ? 9.953 -5.243 -39.291 1.00 94.31 727 GLU A CA 1
ATOM 5502 C C . GLU A 1 727 ? 11.408 -4.781 -39.157 1.00 94.31 727 GLU A C 1
ATOM 5504 O O . GLU A 1 727 ? 11.805 -3.755 -39.711 1.00 94.31 727 GLU A O 1
ATOM 5509 N N . LEU A 1 728 ? 12.209 -5.539 -38.405 1.00 92.50 728 LEU A N 1
ATOM 5510 C CA . LEU A 1 728 ? 13.637 -5.300 -38.225 1.00 92.50 728 LEU A CA 1
ATOM 5511 C C . LEU A 1 728 ? 14.392 -5.580 -39.542 1.00 92.50 728 LEU A C 1
ATOM 5513 O O . LEU A 1 728 ? 14.325 -6.703 -40.052 1.00 92.50 728 LEU A O 1
ATOM 5517 N N . PRO A 1 729 ? 15.162 -4.615 -40.079 1.00 88.44 729 PRO A N 1
ATOM 5518 C CA . PRO A 1 729 ? 15.980 -4.833 -41.268 1.00 88.44 729 PRO A CA 1
ATOM 5519 C C . PRO A 1 729 ? 17.124 -5.805 -40.954 1.00 88.44 729 PRO A C 1
ATOM 5521 O O . PRO A 1 729 ? 17.850 -5.599 -39.996 1.00 88.44 729 PRO A O 1
ATOM 5524 N N . GLU A 1 730 ? 17.341 -6.844 -41.760 1.00 88.88 730 GLU A N 1
ATOM 5525 C CA . GLU A 1 730 ? 18.334 -7.897 -41.454 1.00 88.88 730 GLU A CA 1
ATOM 5526 C C . GLU A 1 730 ? 18.015 -8.616 -40.119 1.00 88.88 730 GLU A C 1
ATOM 5528 O O . GLU A 1 730 ? 18.664 -8.363 -39.100 1.00 88.88 730 GLU A O 1
ATOM 5533 N N . PRO A 1 731 ? 17.000 -9.506 -40.087 1.00 88.12 731 PRO A N 1
ATOM 5534 C CA . PRO A 1 731 ? 16.597 -10.199 -38.865 1.00 88.12 731 PRO A CA 1
ATOM 5535 C C . PRO A 1 731 ? 17.746 -11.035 -38.271 1.00 88.12 731 PRO A C 1
ATOM 5537 O O . PRO A 1 731 ? 18.600 -11.548 -39.005 1.00 88.12 731 PRO A O 1
ATOM 5540 N N . PRO A 1 732 ? 17.783 -11.210 -36.939 1.00 85.88 732 PRO A N 1
ATOM 5541 C CA . PRO A 1 732 ? 18.885 -11.885 -36.266 1.00 85.88 732 PRO A CA 1
ATOM 5542 C C . PRO A 1 732 ? 18.963 -13.367 -36.664 1.00 85.88 732 PRO A C 1
ATOM 5544 O O . PRO A 1 732 ? 17.984 -14.112 -36.583 1.00 85.88 732 PRO A O 1
ATOM 5547 N N . ALA A 1 733 ? 20.159 -13.820 -37.051 1.00 84.44 733 ALA A N 1
ATOM 5548 C CA . ALA A 1 733 ? 20.437 -15.230 -37.318 1.00 84.44 733 ALA A CA 1
ATOM 5549 C C . ALA A 1 733 ? 20.398 -16.034 -36.006 1.00 84.44 733 ALA A C 1
ATOM 5551 O O . ALA A 1 733 ? 21.399 -16.171 -35.300 1.00 84.44 733 ALA A O 1
ATOM 5552 N N . GLY A 1 734 ? 19.206 -16.522 -35.661 1.00 84.00 734 GLY A N 1
ATOM 5553 C CA . GLY A 1 734 ? 18.895 -17.021 -34.326 1.00 84.00 734 GLY A CA 1
ATOM 5554 C C . GLY A 1 734 ? 18.731 -15.866 -33.340 1.00 84.00 734 GLY A C 1
ATOM 5555 O O . GLY A 1 734 ? 19.458 -14.883 -33.390 1.00 84.00 734 GLY A O 1
ATOM 5556 N N . LEU A 1 735 ? 17.772 -15.993 -32.433 1.00 87.81 735 LEU A N 1
ATOM 5557 C CA . LEU A 1 735 ? 17.415 -14.955 -31.473 1.00 87.81 735 LEU A CA 1
ATOM 5558 C C . LEU A 1 735 ? 17.738 -15.475 -30.067 1.00 87.81 735 LEU A C 1
ATOM 5560 O O . LEU A 1 735 ? 17.167 -16.498 -29.680 1.00 87.81 735 LEU A O 1
ATOM 5564 N N . THR A 1 736 ? 18.628 -14.815 -29.314 1.00 84.75 736 THR A N 1
ATOM 5565 C CA . THR A 1 736 ? 19.084 -15.268 -27.973 1.00 84.75 736 THR A CA 1
ATOM 5566 C C . THR A 1 736 ? 18.613 -14.381 -26.822 1.00 84.75 736 THR A C 1
ATOM 5568 O O . THR A 1 736 ? 18.267 -14.896 -25.760 1.00 84.75 736 THR A O 1
ATOM 5571 N N . GLU A 1 737 ? 18.539 -13.071 -27.032 1.00 84.75 737 GLU A N 1
ATOM 5572 C CA . GLU A 1 737 ? 18.156 -12.089 -26.016 1.00 84.75 737 GLU A CA 1
ATOM 5573 C C . GLU A 1 737 ? 17.556 -10.850 -26.690 1.00 84.75 737 GLU A C 1
ATOM 5575 O O . GLU A 1 737 ? 17.882 -10.539 -27.836 1.00 84.75 737 GLU A O 1
ATOM 5580 N N . VAL A 1 738 ? 16.692 -10.134 -25.971 1.00 88.94 738 VAL A N 1
ATOM 5581 C CA . VAL A 1 738 ? 16.199 -8.808 -26.353 1.00 88.94 738 VAL A CA 1
ATOM 5582 C C . VAL A 1 738 ? 16.416 -7.865 -25.179 1.00 88.94 738 VAL A C 1
ATOM 5584 O O . VAL A 1 738 ? 16.059 -8.187 -24.045 1.00 88.94 738 VAL A O 1
ATOM 5587 N N . ARG A 1 739 ? 16.988 -6.697 -25.459 1.00 88.44 739 ARG A N 1
ATOM 5588 C CA . ARG A 1 739 ? 17.070 -5.563 -24.540 1.00 88.44 739 ARG A CA 1
ATOM 5589 C C . ARG A 1 739 ? 16.625 -4.305 -25.264 1.00 88.44 739 ARG A C 1
ATOM 5591 O O . ARG A 1 739 ? 16.967 -4.112 -26.426 1.00 88.44 739 ARG A O 1
ATOM 5598 N N . VAL A 1 740 ? 15.888 -3.452 -24.568 1.00 90.44 740 VAL A N 1
ATOM 5599 C CA . VAL A 1 740 ? 15.428 -2.171 -25.102 1.00 90.44 740 VAL A CA 1
ATOM 5600 C C . VAL A 1 740 ? 15.970 -1.060 -24.222 1.00 90.44 740 VAL A C 1
ATOM 5602 O O . VAL A 1 740 ? 15.912 -1.155 -23.000 1.00 90.44 740 VAL A O 1
ATOM 5605 N N . LEU A 1 741 ? 16.536 -0.030 -24.845 1.00 89.06 741 LEU A N 1
ATOM 5606 C CA . LEU A 1 741 ? 17.009 1.168 -24.160 1.00 89.06 741 LEU A CA 1
ATOM 5607 C C . LEU A 1 741 ? 16.215 2.365 -24.698 1.00 89.06 741 LEU A C 1
ATOM 5609 O O . LEU A 1 741 ? 16.348 2.681 -25.886 1.00 89.06 741 LEU A O 1
ATOM 5613 N N . PRO A 1 742 ? 15.389 3.033 -23.880 1.00 87.00 742 PRO A N 1
ATOM 5614 C CA . PRO A 1 742 ? 14.771 4.289 -24.282 1.00 87.00 742 PRO A CA 1
ATOM 5615 C C . PRO A 1 742 ? 15.832 5.391 -24.404 1.00 87.00 742 PRO A C 1
ATOM 5617 O O . PRO A 1 742 ? 16.737 5.488 -23.573 1.00 87.00 742 PRO A O 1
ATOM 5620 N N . TRP A 1 743 ? 15.723 6.228 -25.435 1.00 87.44 743 TRP A N 1
ATOM 5621 C CA . TRP A 1 743 ? 16.538 7.432 -25.583 1.00 87.44 743 TRP A CA 1
ATOM 5622 C C . TRP A 1 743 ? 15.782 8.499 -26.375 1.00 87.44 743 TRP A C 1
ATOM 5624 O O . TRP A 1 743 ? 15.518 8.310 -27.555 1.00 87.44 743 TRP A O 1
ATOM 5634 N N . GLU A 1 744 ? 15.445 9.619 -25.735 1.00 84.44 744 GLU A N 1
ATOM 5635 C CA . GLU A 1 744 ? 14.716 10.733 -26.363 1.00 84.44 744 GLU A CA 1
ATOM 5636 C C . GLU A 1 744 ? 13.473 10.265 -27.154 1.00 84.44 744 GLU A C 1
ATOM 5638 O O . GLU A 1 744 ? 12.515 9.753 -26.568 1.00 84.44 744 GLU A O 1
ATOM 5643 N N . ASP A 1 745 ? 13.497 10.434 -28.476 1.00 84.69 745 ASP A N 1
ATOM 5644 C CA . ASP A 1 745 ? 12.429 10.122 -29.426 1.00 84.69 745 ASP A CA 1
ATOM 5645 C C . ASP A 1 745 ? 12.458 8.678 -29.953 1.00 84.69 745 ASP A C 1
ATOM 5647 O O . ASP A 1 745 ? 11.629 8.315 -30.786 1.00 84.69 745 ASP A O 1
ATOM 5651 N N . ARG A 1 746 ? 13.381 7.829 -29.482 1.00 89.69 746 ARG A N 1
ATOM 5652 C CA . ARG A 1 746 ? 13.596 6.487 -30.039 1.00 89.69 746 ARG A CA 1
ATOM 5653 C C . ARG A 1 746 ? 13.828 5.399 -28.999 1.00 89.69 746 ARG A C 1
ATOM 5655 O O . ARG A 1 746 ? 14.212 5.641 -27.854 1.00 89.69 746 ARG A O 1
ATOM 5662 N N . TYR A 1 747 ? 13.637 4.164 -29.439 1.00 92.69 747 TYR A N 1
ATOM 5663 C CA . TYR A 1 747 ? 14.070 2.958 -28.754 1.00 92.69 747 TYR A CA 1
ATOM 5664 C C . TYR A 1 747 ? 15.286 2.367 -29.457 1.00 92.69 747 TYR A C 1
ATOM 5666 O O . TYR A 1 747 ? 15.293 2.179 -30.675 1.00 92.69 747 TYR A O 1
ATOM 5674 N N . LEU A 1 748 ? 16.311 2.038 -28.674 1.00 93.94 748 LEU A N 1
ATOM 5675 C CA . LEU A 1 748 ? 17.453 1.268 -29.142 1.00 93.94 748 LEU A CA 1
ATOM 5676 C C . LEU A 1 748 ? 17.223 -0.201 -28.788 1.00 93.94 748 LEU A C 1
ATOM 5678 O O . LEU A 1 748 ? 17.222 -0.570 -27.611 1.00 93.94 748 LEU A O 1
ATOM 5682 N N . ILE A 1 749 ? 16.997 -1.030 -29.804 1.00 93.88 749 ILE A N 1
ATOM 5683 C CA . ILE A 1 749 ? 16.687 -2.453 -29.641 1.00 93.88 749 ILE A CA 1
ATOM 5684 C C . ILE A 1 749 ? 17.978 -3.243 -29.827 1.00 93.88 749 ILE A C 1
ATOM 5686 O O . ILE A 1 749 ? 18.513 -3.315 -30.931 1.00 93.88 749 ILE A O 1
ATOM 5690 N N . LEU A 1 750 ? 18.495 -3.828 -28.752 1.00 92.75 750 LEU A N 1
ATOM 5691 C CA . LEU A 1 750 ? 19.661 -4.703 -28.778 1.00 92.75 750 LEU A CA 1
ATOM 5692 C C . LEU A 1 750 ? 19.192 -6.159 -28.793 1.00 92.75 750 LEU A C 1
ATOM 5694 O O . LEU A 1 750 ? 18.578 -6.639 -27.839 1.00 92.75 750 LEU A O 1
ATOM 5698 N N . VAL A 1 751 ? 19.504 -6.862 -29.875 1.00 92.44 751 VAL A N 1
ATOM 5699 C CA . VAL A 1 751 ? 19.037 -8.222 -30.133 1.00 92.44 751 VAL A CA 1
ATOM 5700 C C . VAL A 1 751 ? 20.226 -9.170 -30.230 1.00 92.44 751 VAL A C 1
ATOM 5702 O O . VAL A 1 751 ? 21.071 -9.030 -31.114 1.00 92.44 751 VAL A O 1
ATOM 5705 N N . GLY A 1 752 ? 20.301 -10.137 -29.320 1.00 90.25 752 GLY A N 1
ATOM 5706 C CA . GLY A 1 752 ? 21.338 -11.165 -29.323 1.00 90.25 752 GLY A CA 1
ATOM 5707 C C . GLY A 1 752 ? 21.135 -12.163 -30.464 1.00 90.25 752 GLY A C 1
ATOM 5708 O O . GLY A 1 752 ? 19.999 -12.564 -30.748 1.00 90.25 752 GLY A O 1
ATOM 5709 N N . ARG A 1 753 ? 22.234 -12.565 -31.119 1.00 90.25 753 ARG A N 1
ATOM 5710 C CA . ARG A 1 753 ? 22.209 -13.503 -32.248 1.00 90.25 753 ARG A CA 1
ATOM 5711 C C . ARG A 1 753 ? 23.147 -14.685 -32.078 1.00 90.25 753 ARG A C 1
ATOM 5713 O O . ARG A 1 753 ? 24.162 -14.615 -31.388 1.00 90.25 753 ARG A O 1
ATOM 5720 N N . THR A 1 754 ? 22.840 -15.762 -32.796 1.00 87.69 754 THR A N 1
ATOM 5721 C CA . THR A 1 754 ? 23.742 -16.912 -32.870 1.00 87.69 754 THR A CA 1
ATOM 5722 C C . THR A 1 754 ? 24.937 -16.577 -33.762 1.00 87.69 754 THR A C 1
ATOM 5724 O O . THR A 1 754 ? 24.808 -15.994 -34.841 1.00 87.69 754 THR A O 1
ATOM 5727 N N . GLU A 1 755 ? 26.128 -16.933 -33.295 1.00 87.56 755 GLU A N 1
ATOM 5728 C CA . GLU A 1 755 ? 27.373 -16.760 -34.043 1.00 87.56 755 GLU A CA 1
ATOM 5729 C C . GLU A 1 755 ? 27.576 -17.900 -35.046 1.00 87.56 755 GLU A C 1
ATOM 5731 O O . GLU A 1 755 ? 27.183 -19.048 -34.801 1.00 87.56 755 GLU A O 1
ATOM 5736 N N . THR A 1 756 ? 28.241 -17.617 -36.165 1.00 87.69 756 THR A N 1
ATOM 5737 C CA . THR A 1 756 ? 28.677 -18.668 -37.097 1.00 87.69 756 THR A CA 1
ATOM 5738 C C . THR A 1 756 ? 29.831 -19.488 -36.504 1.00 87.69 756 THR A C 1
ATOM 5740 O O . THR A 1 756 ? 30.451 -19.107 -35.510 1.00 87.69 756 THR A O 1
ATOM 5743 N N . ALA A 1 757 ? 30.141 -20.647 -37.096 1.00 87.25 757 ALA A N 1
ATOM 5744 C CA . ALA A 1 757 ? 31.279 -21.457 -36.650 1.00 87.25 757 ALA A CA 1
ATOM 5745 C C . ALA A 1 757 ? 32.616 -20.703 -36.764 1.00 87.25 757 ALA A C 1
ATOM 5747 O O . ALA A 1 757 ? 33.434 -20.775 -35.852 1.00 87.25 757 ALA A O 1
ATOM 5748 N N . GLU A 1 758 ? 32.794 -19.930 -37.837 1.00 87.56 758 GLU A N 1
ATOM 5749 C CA . GLU A 1 758 ? 33.976 -19.092 -38.067 1.00 87.56 758 GLU A CA 1
ATOM 5750 C C . GLU A 1 758 ? 34.068 -17.935 -37.066 1.00 87.56 758 GLU A C 1
ATOM 5752 O O . GLU A 1 758 ? 35.145 -17.624 -36.563 1.00 87.56 758 GLU A O 1
ATOM 5757 N N . GLU A 1 759 ? 32.935 -17.305 -36.737 1.00 87.44 759 GLU A N 1
ATOM 5758 C CA . GLU A 1 759 ? 32.882 -16.265 -35.709 1.00 87.44 759 GLU A CA 1
ATOM 5759 C C . GLU A 1 759 ? 33.274 -16.812 -34.340 1.00 87.44 759 GLU A C 1
ATOM 5761 O O . GLU A 1 759 ? 34.068 -16.180 -33.647 1.00 87.44 759 GLU A O 1
ATOM 5766 N N . ARG A 1 760 ? 32.780 -18.000 -33.970 1.00 86.31 760 ARG A N 1
ATOM 5767 C CA . ARG A 1 760 ? 33.137 -18.639 -32.697 1.00 86.31 760 ARG A CA 1
ATOM 5768 C C . ARG A 1 760 ? 34.640 -18.869 -32.565 1.00 86.31 760 ARG A C 1
ATOM 5770 O O . ARG A 1 760 ? 35.175 -18.606 -31.492 1.00 86.31 760 ARG A O 1
ATOM 5777 N N . ASP A 1 761 ? 35.287 -19.323 -33.637 1.00 85.50 761 ASP A N 1
ATOM 5778 C CA . ASP A 1 761 ? 36.733 -19.568 -33.673 1.00 85.50 761 ASP A CA 1
ATOM 5779 C C . ASP A 1 761 ? 37.520 -18.248 -33.614 1.00 85.50 761 ASP A C 1
ATOM 5781 O O . ASP A 1 761 ? 38.397 -18.062 -32.773 1.00 85.50 761 ASP A O 1
ATOM 5785 N N . ARG A 1 762 ? 37.119 -17.252 -34.417 1.00 84.56 762 ARG A N 1
ATOM 5786 C CA . ARG A 1 762 ? 37.726 -15.909 -34.416 1.00 84.56 762 ARG A CA 1
ATOM 5787 C C . ARG A 1 762 ? 37.593 -15.192 -33.072 1.00 84.56 762 ARG A C 1
ATOM 5789 O O . ARG A 1 762 ? 38.443 -14.376 -32.721 1.00 84.56 762 ARG A O 1
ATOM 5796 N N . PHE A 1 763 ? 36.497 -15.426 -32.361 1.00 86.50 763 PHE A N 1
ATOM 5797 C CA . PHE A 1 763 ? 36.201 -14.781 -31.089 1.00 86.50 763 PHE A CA 1
ATOM 5798 C C . PHE A 1 763 ? 36.697 -15.578 -29.876 1.00 86.50 763 PHE A C 1
ATOM 5800 O O . PHE A 1 763 ? 36.410 -15.182 -28.736 1.00 86.50 763 PHE A O 1
ATOM 5807 N N . ASP A 1 764 ? 37.432 -16.676 -30.078 1.00 82.88 764 ASP A N 1
ATOM 5808 C CA . ASP A 1 764 ? 38.079 -17.374 -28.972 1.00 82.88 764 ASP A CA 1
ATOM 5809 C C . ASP A 1 764 ? 39.027 -16.431 -28.205 1.00 82.88 764 ASP A C 1
ATOM 5811 O O . ASP A 1 764 ? 39.628 -15.508 -28.753 1.00 82.88 764 ASP A O 1
ATOM 5815 N N . GLY A 1 765 ? 39.082 -16.592 -26.883 1.00 82.56 765 GLY A N 1
ATOM 5816 C CA . GLY A 1 765 ? 39.805 -15.677 -25.990 1.00 82.56 765 GLY A CA 1
ATOM 5817 C C . GLY A 1 765 ? 39.126 -14.323 -25.707 1.00 82.56 765 GLY A C 1
ATOM 5818 O O . GLY A 1 765 ? 39.619 -13.580 -24.857 1.00 82.56 765 GLY A O 1
ATOM 5819 N N . ILE A 1 766 ? 37.983 -13.988 -26.324 1.00 87.56 766 ILE A N 1
ATOM 5820 C CA . ILE A 1 766 ? 37.201 -12.795 -25.942 1.00 87.56 766 ILE A CA 1
ATOM 5821 C C . ILE A 1 766 ? 36.384 -13.080 -24.678 1.00 87.56 766 ILE A C 1
ATOM 5823 O O . ILE A 1 766 ? 35.702 -14.105 -24.584 1.00 87.56 766 ILE A O 1
ATOM 5827 N N . ARG A 1 767 ? 36.446 -12.170 -23.702 1.00 85.19 767 ARG A N 1
ATOM 5828 C CA . ARG A 1 767 ? 35.744 -12.253 -22.416 1.00 85.19 767 ARG A CA 1
ATOM 5829 C C . ARG A 1 767 ? 35.035 -10.943 -22.068 1.00 85.19 767 ARG A C 1
ATOM 5831 O O . ARG A 1 767 ? 35.378 -9.875 -22.575 1.00 85.19 767 ARG A O 1
ATOM 5838 N N . ALA A 1 768 ? 34.043 -11.035 -21.189 1.00 81.00 768 ALA A N 1
ATOM 5839 C CA . ALA A 1 768 ? 33.329 -9.896 -20.633 1.00 81.00 768 ALA A 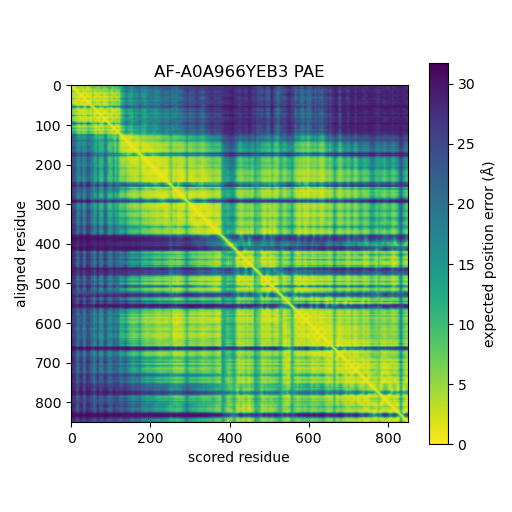CA 1
ATOM 5840 C C . ALA A 1 768 ? 34.228 -9.097 -19.691 1.00 81.00 768 ALA A C 1
ATOM 5842 O O . ALA A 1 768 ? 35.036 -9.661 -18.954 1.00 81.00 768 ALA A O 1
ATOM 5843 N N . VAL A 1 769 ? 34.048 -7.779 -19.685 1.00 80.12 769 VAL A N 1
ATOM 5844 C CA . VAL A 1 769 ? 34.616 -6.922 -18.645 1.00 80.12 769 VAL A CA 1
ATOM 5845 C C . VAL A 1 769 ? 33.593 -6.859 -17.520 1.00 80.12 769 VAL A C 1
ATOM 5847 O O . VAL A 1 769 ? 32.626 -6.111 -17.618 1.00 80.12 769 VAL A O 1
ATOM 5850 N N . ASN A 1 770 ? 33.799 -7.626 -16.447 1.00 69.88 770 ASN A N 1
ATOM 5851 C CA . ASN A 1 770 ? 32.828 -7.737 -15.344 1.00 69.88 770 ASN A CA 1
ATOM 5852 C C . ASN A 1 770 ? 32.447 -6.385 -14.709 1.00 69.88 770 ASN A C 1
ATOM 5854 O O . ASN A 1 770 ? 31.384 -6.268 -14.113 1.00 69.88 770 ASN A O 1
ATOM 5858 N N . ARG A 1 771 ? 33.291 -5.350 -14.849 1.00 67.75 771 ARG A N 1
ATOM 5859 C CA . ARG A 1 771 ? 32.994 -3.985 -14.376 1.00 67.75 771 ARG A CA 1
ATOM 5860 C C . ARG A 1 771 ? 32.002 -3.217 -15.256 1.00 67.75 771 ARG A C 1
ATOM 5862 O O . ARG A 1 771 ? 31.401 -2.270 -14.776 1.00 67.75 771 ARG A O 1
ATOM 5869 N N . PHE A 1 772 ? 31.851 -3.582 -16.530 1.00 70.38 772 PHE A N 1
ATOM 5870 C CA . PHE A 1 772 ? 30.933 -2.902 -17.452 1.00 70.38 772 PHE A CA 1
ATOM 5871 C C . PHE A 1 772 ? 29.491 -3.389 -17.294 1.00 70.38 772 PHE A C 1
ATOM 5873 O O . PHE A 1 772 ? 28.559 -2.648 -17.588 1.00 70.38 772 PHE A O 1
ATOM 5880 N N . GLY A 1 773 ? 29.290 -4.614 -16.813 1.00 64.06 773 GLY A N 1
ATOM 5881 C CA . GLY A 1 773 ? 27.957 -5.157 -16.618 1.00 64.06 773 GLY A CA 1
ATOM 5882 C C . GLY A 1 773 ? 27.966 -6.603 -16.155 1.00 64.06 773 GLY A C 1
ATOM 5883 O O . GLY A 1 773 ? 28.985 -7.295 -16.209 1.00 64.06 773 GLY A O 1
ATOM 5884 N N . VAL A 1 774 ? 26.794 -7.062 -15.726 1.00 60.03 774 VAL A N 1
ATOM 5885 C CA . VAL A 1 774 ? 26.544 -8.470 -15.421 1.00 60.03 774 VAL A CA 1
ATOM 5886 C C . VAL A 1 774 ? 26.193 -9.183 -16.720 1.00 60.03 774 VAL A C 1
ATOM 5888 O O . VAL A 1 774 ? 25.367 -8.713 -17.501 1.00 60.03 774 VAL A O 1
ATOM 5891 N N . ASN A 1 775 ? 26.824 -10.326 -16.953 1.00 55.41 775 ASN A N 1
ATOM 5892 C CA . ASN A 1 775 ? 26.578 -11.148 -18.123 1.00 55.41 775 ASN A CA 1
ATOM 5893 C C . ASN A 1 775 ? 26.001 -12.500 -17.697 1.00 55.41 775 ASN A C 1
ATOM 5895 O O . ASN A 1 775 ? 26.594 -13.196 -16.870 1.00 55.41 775 ASN A O 1
ATOM 5899 N N . ARG A 1 776 ? 24.842 -12.873 -18.256 1.00 51.19 776 ARG A N 1
ATOM 5900 C CA . ARG A 1 776 ? 24.134 -14.113 -17.890 1.00 51.19 776 ARG A CA 1
ATOM 5901 C C . ARG A 1 776 ? 24.927 -15.375 -18.249 1.00 51.19 776 ARG A C 1
ATOM 5903 O O . ARG A 1 776 ? 24.794 -16.374 -17.553 1.00 51.19 776 ARG A O 1
ATOM 5910 N N . PHE A 1 777 ? 25.796 -15.328 -19.263 1.00 50.72 777 PHE A N 1
ATOM 5911 C CA . PHE A 1 777 ? 26.631 -16.465 -19.694 1.00 50.72 777 PHE A CA 1
ATOM 5912 C C . PHE A 1 777 ? 28.004 -16.511 -19.001 1.00 50.72 777 PHE A C 1
ATOM 5914 O O . PHE A 1 777 ? 28.979 -17.046 -19.536 1.00 50.72 777 PHE A O 1
ATOM 5921 N N . GLY A 1 778 ? 28.116 -15.910 -17.813 1.00 58.91 778 GLY A N 1
ATOM 5922 C CA . GLY A 1 778 ? 29.388 -15.767 -17.113 1.00 58.91 778 GLY A CA 1
ATOM 5923 C C . GLY A 1 778 ? 30.342 -14.851 -17.884 1.00 58.91 778 GLY A C 1
ATOM 5924 O O . GLY A 1 778 ? 29.981 -13.751 -18.289 1.00 58.91 778 GLY A O 1
ATOM 5925 N N . ASN A 1 779 ? 31.576 -15.294 -18.123 1.00 61.38 779 ASN A N 1
ATOM 5926 C CA . ASN A 1 779 ? 32.603 -14.450 -18.745 1.00 61.38 779 ASN A CA 1
ATOM 5927 C C . ASN A 1 779 ? 32.503 -14.351 -20.287 1.00 61.38 779 ASN A C 1
ATOM 5929 O O . ASN A 1 779 ? 33.377 -13.728 -20.883 1.00 61.38 779 ASN A O 1
ATOM 5933 N N . ILE A 1 780 ? 31.512 -14.954 -20.962 1.00 69.31 780 ILE A N 1
ATOM 5934 C CA . ILE A 1 780 ? 31.408 -14.966 -22.441 1.00 69.31 780 ILE A CA 1
ATOM 5935 C C . ILE A 1 780 ? 30.366 -13.959 -22.919 1.00 69.31 780 ILE A C 1
ATOM 5937 O O . ILE A 1 780 ? 29.183 -14.140 -22.659 1.00 69.31 780 ILE A O 1
ATOM 5941 N N . VAL A 1 781 ? 30.786 -12.918 -23.635 1.00 75.44 781 VAL A N 1
ATOM 5942 C CA . VAL A 1 781 ? 29.880 -11.890 -24.178 1.00 75.44 781 VAL A CA 1
ATOM 5943 C C . VAL A 1 781 ? 29.191 -12.388 -25.445 1.00 75.44 781 VAL A C 1
ATOM 5945 O O . VAL A 1 781 ? 29.867 -12.924 -26.319 1.00 75.44 781 VAL A O 1
ATOM 5948 N N . GLU A 1 782 ? 27.883 -12.167 -25.573 1.00 80.06 782 GLU A N 1
ATOM 5949 C CA . GLU A 1 782 ? 27.142 -12.470 -26.803 1.00 80.06 782 GLU A CA 1
ATOM 5950 C C . GLU A 1 782 ? 27.394 -11.442 -27.918 1.00 80.06 782 GLU A C 1
ATOM 5952 O O . GLU A 1 782 ? 27.695 -10.271 -27.674 1.00 80.06 782 GLU A O 1
ATOM 5957 N N . THR A 1 783 ? 27.238 -11.881 -29.165 1.00 90.06 783 THR A N 1
ATOM 5958 C CA . THR A 1 783 ? 27.192 -10.998 -30.334 1.00 90.06 783 THR A CA 1
ATOM 5959 C C . THR A 1 783 ? 25.755 -10.532 -30.567 1.00 90.06 783 THR A C 1
ATOM 5961 O O . THR A 1 783 ? 24.819 -11.322 -30.467 1.00 90.06 783 THR A O 1
ATOM 5964 N N . SER A 1 784 ? 25.561 -9.245 -30.854 1.00 91.38 784 SER A N 1
ATOM 5965 C CA . SER A 1 784 ? 24.232 -8.625 -30.954 1.00 91.38 784 SER A CA 1
ATOM 5966 C C . SER A 1 784 ? 24.105 -7.703 -32.166 1.00 91.38 784 SER A C 1
ATOM 5968 O O . SER A 1 784 ? 25.102 -7.211 -32.694 1.00 91.38 784 SER A O 1
ATOM 5970 N N . LEU A 1 785 ? 22.870 -7.458 -32.590 1.00 94.25 785 LEU A N 1
ATOM 5971 C CA . LEU A 1 785 ? 22.482 -6.419 -33.540 1.00 94.25 785 LEU A CA 1
ATOM 5972 C C . LEU A 1 785 ? 21.776 -5.297 -32.777 1.00 94.25 785 LEU A C 1
ATOM 5974 O O . LEU A 1 785 ? 20.953 -5.571 -31.906 1.00 94.25 785 LEU A O 1
ATOM 5978 N N . LEU A 1 786 ? 22.118 -4.049 -33.079 1.00 94.94 786 LEU A N 1
ATOM 5979 C CA . LEU A 1 786 ? 21.514 -2.868 -32.476 1.00 94.94 786 LEU A CA 1
ATOM 5980 C C . LEU A 1 786 ? 20.722 -2.095 -33.530 1.00 94.94 786 LEU A C 1
ATOM 5982 O O . LEU A 1 786 ? 21.278 -1.691 -34.551 1.00 94.94 786 LEU A O 1
ATOM 5986 N N . TYR A 1 787 ? 19.446 -1.870 -33.246 1.00 95.38 787 TYR A N 1
ATOM 5987 C CA . TYR A 1 787 ? 18.508 -1.129 -34.083 1.00 95.38 787 TYR A CA 1
ATOM 5988 C C . TYR A 1 787 ? 18.103 0.171 -33.396 1.00 95.38 787 TYR A C 1
ATOM 5990 O O . TYR A 1 787 ? 18.069 0.223 -32.167 1.00 95.38 787 TYR A O 1
ATOM 5998 N N . ALA A 1 788 ? 17.727 1.180 -34.178 1.00 94.88 788 ALA A N 1
ATOM 5999 C CA . ALA A 1 788 ? 17.101 2.401 -33.685 1.00 94.88 788 ALA A CA 1
ATOM 6000 C C . ALA A 1 788 ? 15.717 2.561 -34.322 1.00 94.88 788 ALA A C 1
ATOM 6002 O O . ALA A 1 788 ? 15.592 2.521 -35.547 1.00 94.88 788 ALA A O 1
ATOM 6003 N N . VAL A 1 789 ? 14.698 2.727 -33.481 1.00 94.56 789 VAL A N 1
ATOM 6004 C CA . VAL A 1 789 ? 13.284 2.717 -33.873 1.00 94.56 789 VAL A CA 1
ATOM 6005 C C . VAL A 1 789 ? 12.571 3.918 -33.261 1.00 94.56 789 VAL A C 1
ATOM 6007 O O . VAL A 1 789 ? 12.757 4.178 -32.075 1.00 94.56 789 VAL A O 1
ATOM 6010 N N . ASP A 1 790 ? 11.760 4.640 -34.032 1.00 92.81 790 ASP A N 1
ATOM 6011 C CA . ASP A 1 790 ? 10.948 5.752 -33.524 1.00 92.81 790 ASP A CA 1
ATOM 6012 C C . ASP A 1 790 ? 10.004 5.283 -32.405 1.00 92.81 790 ASP A C 1
ATOM 6014 O O . ASP A 1 790 ? 9.354 4.241 -32.506 1.00 92.81 790 ASP A O 1
ATOM 6018 N N . ARG A 1 791 ? 9.936 6.051 -31.316 1.00 89.12 791 ARG A N 1
ATOM 6019 C CA . ARG A 1 791 ? 9.204 5.675 -30.099 1.00 89.12 791 ARG A CA 1
ATOM 6020 C C . ARG A 1 791 ? 7.686 5.648 -30.281 1.00 89.12 791 ARG A C 1
ATOM 6022 O O . ARG A 1 791 ? 7.013 4.940 -29.532 1.00 89.12 791 ARG A O 1
ATOM 6029 N N . LEU A 1 792 ? 7.151 6.424 -31.221 1.00 88.56 792 LEU A N 1
ATOM 6030 C CA . LEU A 1 792 ? 5.714 6.574 -31.442 1.00 88.56 792 LEU A CA 1
ATOM 6031 C C . LEU A 1 792 ? 5.244 5.763 -32.650 1.00 88.56 792 LEU A C 1
ATOM 6033 O O . LEU A 1 792 ? 4.298 4.989 -32.529 1.00 88.56 792 LEU A O 1
ATOM 6037 N N . ALA A 1 793 ? 5.890 5.951 -33.800 1.00 89.94 793 ALA A N 1
ATOM 6038 C CA . ALA A 1 793 ? 5.505 5.343 -35.069 1.00 89.94 793 ALA A CA 1
ATOM 6039 C C . ALA A 1 793 ? 6.062 3.926 -35.247 1.00 89.94 793 ALA A C 1
ATOM 6041 O O . ALA A 1 793 ? 5.475 3.127 -35.971 1.00 89.94 793 ALA A O 1
ATOM 6042 N N . GLY A 1 794 ? 7.185 3.603 -34.597 1.00 92.19 794 GLY A N 1
ATOM 6043 C CA . GLY A 1 794 ? 7.890 2.346 -34.838 1.00 92.19 794 GLY A CA 1
ATOM 6044 C C . GLY A 1 794 ? 8.748 2.351 -36.108 1.00 92.19 794 GLY A C 1
ATOM 6045 O O . GLY A 1 794 ? 9.230 1.297 -36.525 1.00 92.19 794 GLY A O 1
ATOM 6046 N N . ASP A 1 795 ? 8.949 3.503 -36.747 1.00 94.12 795 ASP A N 1
ATOM 6047 C CA . ASP A 1 795 ? 9.730 3.600 -37.979 1.00 94.12 795 ASP A CA 1
ATOM 6048 C C . ASP A 1 795 ? 11.220 3.322 -37.730 1.00 94.12 795 ASP A C 1
ATOM 6050 O O . ASP A 1 795 ? 11.797 3.743 -36.724 1.00 94.12 795 ASP A O 1
ATOM 6054 N N . MET A 1 796 ? 11.873 2.627 -38.665 1.00 94.38 796 MET A N 1
ATOM 6055 C CA . MET A 1 796 ? 13.317 2.381 -38.602 1.00 94.38 796 MET A CA 1
ATOM 6056 C C . MET A 1 796 ? 14.088 3.673 -38.856 1.00 94.38 796 MET A C 1
ATOM 6058 O O . MET A 1 796 ? 14.012 4.253 -39.938 1.00 94.38 796 MET A O 1
ATOM 6062 N N . LEU A 1 797 ? 14.879 4.095 -37.871 1.00 92.12 797 LEU A N 1
ATOM 6063 C CA . LEU A 1 797 ? 15.696 5.306 -37.965 1.00 92.12 797 LEU A CA 1
ATOM 6064 C C . LEU A 1 797 ? 17.061 5.032 -38.600 1.00 92.12 797 LEU A C 1
ATOM 6066 O O . LEU A 1 797 ? 17.650 5.920 -39.216 1.00 92.12 797 LEU A O 1
ATOM 6070 N N . TRP A 1 798 ? 17.564 3.802 -38.467 1.00 90.94 798 TRP A N 1
ATOM 6071 C CA . TRP A 1 798 ? 18.800 3.361 -39.108 1.00 90.94 798 TRP A CA 1
ATOM 6072 C C . TRP A 1 798 ? 18.505 2.451 -40.303 1.00 90.94 798 TRP A C 1
ATOM 6074 O O . TRP A 1 798 ? 17.708 1.521 -40.178 1.00 90.94 798 TRP A O 1
ATOM 6084 N N . PRO A 1 799 ? 19.180 2.650 -41.452 1.00 86.62 799 PRO A N 1
ATOM 6085 C CA . PRO A 1 799 ? 18.960 1.823 -42.639 1.00 86.62 799 PRO A CA 1
ATOM 6086 C C . PRO A 1 799 ? 19.486 0.390 -42.471 1.00 86.62 799 PRO A C 1
ATOM 6088 O O . PRO A 1 799 ? 19.053 -0.512 -43.185 1.00 86.62 799 PRO A O 1
ATOM 6091 N N . ARG A 1 800 ? 20.442 0.183 -41.557 1.00 90.81 800 ARG A N 1
ATOM 6092 C CA . ARG A 1 800 ? 21.015 -1.117 -41.196 1.00 90.81 800 ARG A CA 1
ATOM 6093 C C . ARG A 1 800 ? 21.320 -1.166 -39.700 1.00 90.81 800 ARG A C 1
ATOM 6095 O O . ARG A 1 800 ? 21.697 -0.133 -39.145 1.00 90.81 800 ARG A O 1
ATOM 6102 N N . PRO A 1 801 ? 21.219 -2.340 -39.053 1.00 93.56 801 PRO A N 1
ATOM 6103 C CA . PRO A 1 801 ? 21.615 -2.478 -37.660 1.00 93.56 801 PRO A CA 1
ATOM 6104 C C . PRO A 1 801 ? 23.131 -2.369 -37.476 1.00 93.56 801 PRO A C 1
ATOM 6106 O O . PRO A 1 801 ? 23.919 -2.832 -38.306 1.00 93.56 801 PRO A O 1
ATOM 6109 N N . ALA A 1 802 ? 23.556 -1.838 -36.331 1.00 92.44 802 ALA A N 1
ATOM 6110 C CA . ALA A 1 802 ? 24.953 -1.900 -35.922 1.00 92.44 802 ALA A CA 1
ATOM 6111 C C . ALA A 1 802 ? 25.280 -3.299 -35.367 1.00 92.44 802 ALA A C 1
ATOM 6113 O O . ALA A 1 802 ? 24.616 -3.799 -34.458 1.00 92.44 802 ALA A O 1
ATOM 6114 N N . SER A 1 803 ? 26.324 -3.943 -35.898 1.00 92.00 803 SER A N 1
ATOM 6115 C CA . SER A 1 803 ? 26.762 -5.271 -35.446 1.00 92.00 803 SER A CA 1
ATOM 6116 C C . SER A 1 803 ? 27.762 -5.169 -34.290 1.00 92.00 803 SER A C 1
ATOM 6118 O O . SER A 1 803 ? 28.912 -4.773 -34.483 1.00 92.00 803 SER A O 1
ATOM 6120 N N . ILE A 1 804 ? 27.371 -5.637 -33.104 1.00 92.62 804 ILE A N 1
ATOM 6121 C CA . ILE A 1 804 ? 28.181 -5.638 -31.880 1.00 92.62 804 ILE A CA 1
ATOM 6122 C C . ILE A 1 804 ? 28.809 -7.017 -31.664 1.00 92.62 804 ILE A C 1
ATOM 6124 O O . ILE A 1 804 ? 28.157 -7.951 -31.206 1.00 92.62 804 ILE A O 1
ATOM 6128 N N . GLN A 1 805 ? 30.095 -7.162 -31.982 1.00 91.19 805 GLN A N 1
ATOM 6129 C CA . GLN A 1 805 ? 30.804 -8.448 -31.915 1.00 91.19 805 GLN A CA 1
ATOM 6130 C C . GLN A 1 805 ? 31.429 -8.688 -30.536 1.00 91.19 805 GLN A C 1
ATOM 6132 O O . GLN A 1 805 ? 32.512 -8.162 -30.252 1.00 91.19 805 GLN A O 1
ATOM 6137 N N . ARG A 1 806 ? 30.756 -9.473 -29.685 1.00 89.31 806 ARG A N 1
ATOM 6138 C CA . ARG A 1 806 ? 31.183 -9.819 -28.316 1.00 89.31 806 ARG A CA 1
ATOM 6139 C C . ARG A 1 806 ? 31.692 -8.627 -27.486 1.00 89.31 806 ARG A C 1
ATOM 6141 O O . ARG A 1 806 ? 32.724 -8.736 -26.823 1.00 89.31 806 ARG A O 1
ATOM 6148 N N . HIS A 1 807 ? 30.995 -7.489 -27.527 1.00 90.50 807 HIS A N 1
ATOM 6149 C CA . HIS A 1 807 ? 31.239 -6.377 -26.598 1.00 90.50 807 HIS A CA 1
ATOM 6150 C C . HIS A 1 807 ? 30.068 -6.220 -25.626 1.00 90.50 807 HIS A C 1
ATOM 6152 O O . HIS A 1 807 ? 28.911 -6.212 -26.037 1.00 90.50 807 HIS A O 1
ATOM 6158 N N . ILE A 1 808 ? 30.372 -6.132 -24.330 1.00 87.19 808 ILE A N 1
ATOM 6159 C CA . ILE A 1 808 ? 29.374 -5.973 -23.278 1.00 87.19 808 ILE A CA 1
ATOM 6160 C C . ILE A 1 808 ? 28.998 -4.500 -23.174 1.00 87.19 808 ILE A C 1
ATOM 6162 O O . ILE A 1 808 ? 29.873 -3.636 -23.102 1.00 87.19 808 ILE A O 1
ATOM 6166 N N . LEU A 1 809 ? 27.698 -4.223 -23.186 1.00 86.81 809 LEU A N 1
ATOM 6167 C CA . LEU A 1 809 ? 27.149 -2.889 -22.977 1.00 86.81 809 LEU A CA 1
ATOM 6168 C C . LEU A 1 809 ? 27.472 -2.402 -21.558 1.00 86.81 809 LEU A C 1
ATOM 6170 O O . LEU A 1 809 ? 27.290 -3.153 -20.599 1.00 86.81 809 LEU A O 1
ATOM 6174 N N . HIS A 1 810 ? 27.903 -1.148 -21.416 1.00 85.25 810 HIS A N 1
ATOM 6175 C CA . HIS A 1 810 ? 28.056 -0.532 -20.101 1.00 85.25 810 HIS A CA 1
ATOM 6176 C C . HIS A 1 810 ? 26.680 -0.296 -19.454 1.00 85.25 810 HIS A C 1
ATOM 6178 O O . HIS A 1 810 ? 25.903 0.529 -19.929 1.00 85.25 810 HIS A O 1
ATOM 6184 N N . VAL A 1 811 ? 26.363 -1.009 -18.373 1.00 75.50 811 VAL A N 1
ATOM 6185 C CA . VAL A 1 811 ? 25.044 -0.935 -17.717 1.00 75.50 811 VAL A CA 1
ATOM 6186 C C . VAL A 1 811 ? 24.832 0.406 -17.003 1.00 75.50 811 VAL A C 1
ATOM 6188 O O . VAL A 1 811 ? 23.722 0.920 -17.006 1.00 75.50 811 VAL A O 1
ATOM 6191 N N . GLY A 1 812 ? 25.889 0.996 -16.436 1.00 74.38 812 GLY A N 1
ATOM 6192 C CA . GLY A 1 812 ? 25.830 2.273 -15.709 1.00 74.38 812 GLY A CA 1
ATOM 6193 C C . GLY A 1 812 ? 26.013 3.519 -16.579 1.00 74.38 812 GLY A C 1
ATOM 6194 O O . GLY A 1 812 ? 26.317 4.587 -16.056 1.00 74.38 812 GLY A O 1
ATOM 6195 N N . GLN A 1 813 ? 25.922 3.409 -17.909 1.00 85.06 813 GLN A N 1
ATOM 6196 C CA . GLN A 1 813 ? 26.082 4.589 -18.759 1.00 85.06 813 GLN A CA 1
ATOM 6197 C C . GLN A 1 813 ? 24.856 5.514 -18.659 1.00 85.06 813 GLN A C 1
ATOM 6199 O O . GLN A 1 813 ? 23.729 5.019 -18.683 1.00 85.06 813 GLN A O 1
ATOM 6204 N N . PRO A 1 814 ? 25.042 6.844 -18.596 1.00 85.94 814 PRO A N 1
ATOM 6205 C CA . PRO A 1 814 ? 23.915 7.765 -18.518 1.00 85.94 814 PRO A CA 1
ATOM 6206 C C . PRO A 1 814 ? 23.028 7.693 -19.765 1.00 85.94 814 PRO A C 1
ATOM 6208 O O . PRO A 1 814 ? 23.512 7.787 -20.899 1.00 85.94 814 PRO A O 1
ATOM 6211 N N . ALA A 1 815 ? 21.721 7.528 -19.551 1.00 83.94 815 ALA A N 1
ATOM 6212 C CA . ALA A 1 815 ? 20.766 7.265 -20.623 1.00 83.94 815 ALA A CA 1
ATOM 6213 C C . ALA A 1 815 ? 20.700 8.411 -21.641 1.00 83.94 815 ALA A C 1
ATOM 6215 O O . ALA A 1 815 ? 20.673 8.149 -22.840 1.00 83.94 815 ALA A O 1
ATOM 6216 N N . GLY A 1 816 ? 20.779 9.662 -21.186 1.00 84.06 816 GLY A N 1
ATOM 6217 C CA . GLY A 1 816 ? 20.659 10.867 -22.003 1.00 84.06 816 GLY A CA 1
ATOM 6218 C C . GLY A 1 816 ? 21.891 11.227 -22.838 1.00 84.06 816 GLY A C 1
ATOM 6219 O O . GLY A 1 816 ? 21.802 12.139 -23.659 1.00 84.06 816 GLY A O 1
ATOM 6220 N N . LEU A 1 817 ? 23.034 10.546 -22.680 1.00 85.88 817 LEU A N 1
ATOM 6221 C CA . LEU A 1 817 ? 24.193 10.783 -23.552 1.00 85.88 817 LEU A CA 1
ATOM 6222 C C . LEU A 1 817 ? 23.896 10.332 -24.989 1.00 85.88 817 LEU A C 1
ATOM 6224 O O . LEU A 1 817 ? 23.286 9.279 -25.163 1.00 85.88 817 LEU A O 1
ATOM 6228 N N . PRO A 1 818 ? 24.389 11.035 -26.024 1.00 85.88 818 PRO A N 1
ATOM 6229 C CA . PRO A 1 818 ? 24.180 10.642 -27.418 1.00 85.88 818 PRO A CA 1
ATOM 6230 C C . PRO A 1 818 ? 25.063 9.462 -27.850 1.00 85.88 818 PRO A C 1
ATOM 6232 O O . PRO A 1 818 ? 25.115 9.145 -29.030 1.00 85.88 818 PRO A O 1
ATOM 6235 N N . VAL A 1 819 ? 25.771 8.809 -26.925 1.00 87.00 819 VAL A N 1
ATOM 6236 C CA . VAL A 1 819 ? 26.695 7.710 -27.220 1.00 87.00 819 VAL A CA 1
ATOM 6237 C C . VAL A 1 819 ? 26.374 6.463 -26.405 1.00 87.00 819 VAL A C 1
ATOM 6239 O O . VAL A 1 819 ? 25.911 6.556 -25.268 1.00 87.00 819 VAL A O 1
ATOM 6242 N N . LEU A 1 820 ? 26.637 5.294 -26.988 1.00 89.69 820 LEU A N 1
ATOM 6243 C CA . LEU A 1 820 ? 26.672 4.008 -26.305 1.00 89.69 820 LEU A CA 1
ATOM 6244 C C . LEU A 1 820 ? 28.102 3.491 -26.219 1.00 89.69 820 LEU A C 1
ATOM 6246 O O . LEU A 1 820 ? 28.808 3.447 -27.225 1.00 89.69 820 LEU A O 1
ATOM 6250 N N . VAL A 1 821 ? 28.500 3.032 -25.034 1.00 89.31 821 VAL A N 1
ATOM 6251 C CA . VAL A 1 821 ? 29.824 2.449 -24.805 1.00 89.31 821 VAL A CA 1
ATOM 6252 C C . VAL A 1 821 ? 29.707 0.960 -24.509 1.00 89.31 821 VAL A C 1
ATOM 6254 O O . VAL A 1 821 ? 28.937 0.525 -23.649 1.00 89.31 821 VAL A O 1
ATOM 6257 N N . PHE A 1 822 ? 30.531 0.181 -25.200 1.00 90.12 822 PHE A N 1
ATOM 6258 C CA . PHE A 1 822 ? 30.704 -1.243 -24.984 1.00 90.12 822 PHE A CA 1
ATOM 6259 C C . PHE A 1 822 ? 32.178 -1.571 -24.741 1.00 90.12 822 PHE A C 1
ATOM 6261 O O . PHE A 1 822 ? 33.072 -0.876 -25.226 1.00 90.12 822 PHE A O 1
ATOM 6268 N N . ALA A 1 823 ? 32.447 -2.668 -24.036 1.00 89.19 823 ALA A N 1
ATOM 6269 C CA . ALA A 1 823 ? 33.807 -3.133 -23.781 1.00 89.19 823 ALA A CA 1
ATOM 6270 C C . ALA A 1 823 ? 33.963 -4.636 -23.988 1.00 89.19 823 ALA A C 1
ATOM 6272 O O . ALA A 1 823 ? 33.008 -5.400 -23.911 1.00 89.19 823 ALA A O 1
ATOM 6273 N N . ARG A 1 824 ? 35.194 -5.089 -24.197 1.00 90.44 824 ARG A N 1
ATOM 6274 C CA . ARG A 1 824 ? 35.561 -6.506 -24.106 1.00 90.44 824 ARG A CA 1
ATOM 6275 C C . ARG A 1 824 ? 36.991 -6.660 -23.621 1.00 90.44 824 ARG A C 1
ATOM 6277 O O . ARG A 1 824 ? 37.817 -5.765 -23.798 1.00 90.44 824 ARG A O 1
ATOM 6284 N N . GLN A 1 825 ? 37.277 -7.818 -23.048 1.00 88.06 825 GLN A N 1
ATOM 6285 C CA . GLN A 1 825 ? 38.615 -8.243 -22.674 1.00 88.06 825 GLN A CA 1
ATOM 6286 C C . GLN A 1 825 ? 39.123 -9.263 -23.698 1.00 88.06 825 GLN A C 1
ATOM 6288 O O . GLN A 1 825 ? 38.403 -10.184 -24.078 1.00 88.06 825 GLN A O 1
ATOM 6293 N N . LEU A 1 826 ? 40.363 -9.103 -24.147 1.00 87.31 826 LEU A N 1
ATOM 6294 C CA . LEU A 1 826 ? 41.035 -9.976 -25.102 1.00 87.31 826 LEU A CA 1
ATOM 6295 C C . LEU A 1 826 ? 42.122 -10.767 -24.366 1.00 87.31 826 LEU A C 1
ATOM 6297 O O . LEU A 1 826 ? 43.078 -10.183 -23.849 1.00 87.31 826 LEU A O 1
ATOM 6301 N N . GLN A 1 827 ? 41.982 -12.092 -24.318 1.00 80.06 827 GLN A N 1
ATOM 6302 C CA . GLN A 1 827 ? 43.027 -13.009 -23.866 1.00 80.06 827 GLN A CA 1
ATOM 6303 C C . GLN A 1 827 ? 43.800 -13.519 -25.082 1.00 80.06 827 GLN A C 1
ATOM 6305 O O . GLN A 1 827 ? 43.261 -14.252 -25.908 1.00 80.06 827 GLN A O 1
ATOM 6310 N N . MET A 1 828 ? 45.068 -13.126 -25.206 1.00 66.94 828 MET A N 1
ATOM 6311 C CA . MET A 1 828 ? 45.925 -13.605 -26.289 1.00 66.94 828 MET A CA 1
ATOM 6312 C C . MET A 1 828 ? 46.596 -14.917 -25.867 1.00 66.94 828 MET A C 1
ATOM 6314 O O . MET A 1 828 ? 47.529 -14.912 -25.068 1.00 66.94 828 MET A O 1
ATOM 6318 N N . ASN A 1 829 ? 46.154 -16.046 -26.421 1.00 59.50 829 ASN A N 1
ATOM 6319 C CA . ASN A 1 829 ? 46.871 -17.312 -26.275 1.00 59.50 829 ASN A CA 1
ATOM 6320 C C . ASN A 1 829 ? 48.050 -17.337 -27.260 1.00 59.50 829 ASN A C 1
ATOM 6322 O O . ASN A 1 829 ? 47.865 -17.539 -28.459 1.00 59.50 829 ASN A O 1
ATOM 6326 N N . ARG A 1 830 ? 49.282 -17.142 -26.773 1.00 55.78 830 ARG A N 1
ATOM 6327 C CA . ARG A 1 830 ? 50.494 -17.544 -27.509 1.00 55.78 830 ARG A CA 1
ATOM 6328 C C . ARG A 1 830 ? 51.007 -18.874 -26.964 1.00 55.78 830 ARG A C 1
ATOM 6330 O O . ARG A 1 830 ? 50.831 -19.173 -25.788 1.00 55.78 830 ARG A O 1
ATOM 6337 N N . ASN A 1 831 ? 51.626 -19.659 -27.850 1.00 52.25 831 ASN A N 1
ATOM 6338 C CA . ASN A 1 831 ? 52.208 -20.982 -27.596 1.00 52.25 831 ASN A CA 1
ATOM 6339 C C . ASN A 1 831 ? 52.812 -21.136 -26.186 1.00 52.25 831 ASN A C 1
ATOM 6341 O O . ASN A 1 831 ? 53.512 -20.245 -25.711 1.00 52.25 831 ASN A O 1
ATOM 6345 N N . ALA A 1 832 ? 52.599 -22.316 -25.589 1.00 51.03 832 ALA A N 1
ATOM 6346 C CA . ALA A 1 832 ? 52.775 -22.725 -24.184 1.00 51.03 832 ALA A CA 1
ATOM 6347 C C . ALA A 1 832 ? 54.154 -22.521 -23.495 1.00 51.03 832 ALA A C 1
ATOM 6349 O O . ALA A 1 832 ? 54.442 -23.178 -22.498 1.00 51.03 832 ALA A O 1
ATOM 6350 N N . ARG A 1 833 ? 55.040 -21.653 -23.999 1.00 52.16 833 ARG A N 1
ATOM 6351 C CA . ARG A 1 833 ? 56.396 -21.411 -23.469 1.00 52.16 833 ARG A CA 1
ATOM 6352 C C . ARG A 1 833 ? 56.691 -19.960 -23.065 1.00 52.16 833 ARG A C 1
ATOM 6354 O O . ARG A 1 833 ? 57.840 -19.665 -22.754 1.00 52.16 833 ARG A O 1
ATOM 6361 N N . GLN A 1 834 ? 55.711 -19.056 -23.049 1.00 57.88 834 GLN A N 1
ATOM 6362 C CA . GLN A 1 834 ? 55.911 -17.676 -22.581 1.00 57.88 834 GLN A CA 1
ATOM 6363 C C . GLN A 1 834 ? 54.887 -17.273 -21.515 1.00 57.88 834 GLN A C 1
ATOM 6365 O O . GLN A 1 834 ? 53.764 -17.768 -21.502 1.00 57.88 834 GLN A O 1
ATOM 6370 N N . VAL A 1 835 ? 55.337 -16.400 -20.605 1.00 54.50 835 VAL A N 1
ATOM 6371 C CA . VAL A 1 835 ? 54.577 -15.774 -19.508 1.00 54.50 835 VAL A CA 1
ATOM 6372 C C . VAL A 1 835 ? 53.210 -15.286 -20.019 1.00 54.50 835 VAL A C 1
ATOM 6374 O O . VAL A 1 835 ? 53.177 -14.716 -21.111 1.00 54.50 835 VAL A O 1
ATOM 6377 N N . PRO A 1 836 ? 52.100 -15.495 -19.279 1.00 54.34 836 PRO A N 1
ATOM 6378 C CA . PRO A 1 836 ? 50.793 -15.005 -19.705 1.00 54.34 836 PRO A CA 1
ATOM 6379 C C . PRO A 1 836 ? 50.840 -13.489 -19.928 1.00 54.34 836 PRO A C 1
ATOM 6381 O O . PRO A 1 836 ? 51.212 -12.741 -19.023 1.00 54.34 836 PRO A O 1
ATOM 6384 N N . ASP A 1 837 ? 50.494 -13.054 -21.143 1.00 60.97 837 ASP A N 1
ATOM 6385 C CA . ASP A 1 837 ? 50.397 -11.635 -21.494 1.00 60.97 837 ASP A CA 1
ATOM 6386 C C . ASP A 1 837 ? 49.280 -10.977 -20.671 1.00 60.97 837 ASP A C 1
ATOM 6388 O O . ASP A 1 837 ? 48.285 -11.623 -20.313 1.00 60.97 837 ASP A O 1
ATOM 6392 N N . GLN A 1 838 ? 49.434 -9.693 -20.353 1.00 67.62 838 GLN A N 1
ATOM 6393 C CA . GLN A 1 838 ? 48.383 -8.974 -19.642 1.00 67.62 838 GLN A CA 1
ATOM 6394 C C . GLN A 1 838 ? 47.134 -8.876 -20.531 1.00 67.62 838 GLN A C 1
ATOM 6396 O O . GLN A 1 838 ? 47.243 -8.632 -21.737 1.00 67.62 838 GLN A O 1
ATOM 6401 N N . PRO A 1 839 ? 45.930 -9.059 -19.964 1.00 76.19 839 PRO A N 1
ATOM 6402 C CA . PRO A 1 839 ? 44.704 -8.950 -20.736 1.00 76.19 839 PRO A CA 1
ATOM 6403 C C . PRO A 1 839 ? 44.566 -7.547 -21.330 1.00 76.19 839 PRO A C 1
ATOM 6405 O O . PRO A 1 839 ? 44.695 -6.547 -20.623 1.00 76.19 839 PRO A O 1
ATOM 6408 N N . ARG A 1 840 ? 44.265 -7.472 -22.630 1.00 83.81 840 ARG A N 1
ATOM 6409 C CA . ARG A 1 840 ? 43.990 -6.198 -23.308 1.00 83.81 840 ARG A CA 1
ATOM 6410 C C . ARG A 1 840 ? 42.502 -5.894 -23.264 1.00 83.81 840 ARG A C 1
ATOM 6412 O O . ARG A 1 840 ? 41.680 -6.807 -23.310 1.00 83.81 840 ARG A O 1
ATOM 6419 N N . HIS A 1 841 ? 42.155 -4.616 -23.225 1.00 85.56 841 HIS A N 1
ATOM 6420 C CA . HIS A 1 841 ? 40.771 -4.160 -23.283 1.00 85.56 841 HIS A CA 1
ATOM 6421 C C . HIS A 1 841 ? 40.508 -3.480 -24.625 1.00 85.56 841 HIS A C 1
ATOM 6423 O O . HIS A 1 841 ? 41.394 -2.848 -25.194 1.00 85.56 841 HIS A O 1
ATOM 6429 N N . SER A 1 842 ? 39.295 -3.643 -25.139 1.00 87.44 842 SER A N 1
ATOM 6430 C CA . SER A 1 842 ? 38.820 -3.022 -26.374 1.00 87.44 842 SER A CA 1
ATOM 6431 C C . SER A 1 842 ? 37.514 -2.313 -26.063 1.00 87.44 842 SER A C 1
ATOM 6433 O O . SER A 1 842 ? 36.602 -2.937 -25.519 1.00 87.44 842 SER A O 1
ATOM 6435 N N . LEU A 1 843 ? 37.440 -1.029 -26.405 1.00 88.25 843 LEU A N 1
ATOM 6436 C CA . LEU A 1 843 ? 36.252 -0.197 -26.250 1.00 88.25 843 LEU A CA 1
ATOM 6437 C C . LEU A 1 843 ? 35.621 0.045 -27.619 1.00 88.25 843 LEU A C 1
ATOM 6439 O O . LEU A 1 843 ? 36.322 0.292 -28.597 1.00 88.25 843 LEU A O 1
ATOM 6443 N N . LEU A 1 844 ? 34.298 -0.023 -27.665 1.00 88.81 844 LEU A N 1
ATOM 6444 C CA . LEU A 1 844 ? 33.486 0.340 -28.816 1.00 88.81 844 LEU A CA 1
ATOM 6445 C C . LEU A 1 844 ? 32.552 1.465 -28.379 1.00 88.81 844 LEU A C 1
ATOM 6447 O O . LEU A 1 844 ? 31.840 1.322 -27.388 1.00 88.81 844 LEU A O 1
ATOM 6451 N N . CYS A 1 845 ? 32.563 2.569 -29.114 1.00 87.50 845 CYS A N 1
ATOM 6452 C CA . CYS A 1 845 ? 31.669 3.699 -28.906 1.00 87.50 845 CYS A CA 1
ATOM 6453 C C . CYS A 1 845 ? 30.791 3.857 -30.149 1.00 87.50 845 CYS A C 1
ATOM 6455 O O . CYS A 1 845 ? 31.310 3.808 -31.264 1.00 87.50 845 CYS A O 1
ATOM 6457 N N . LEU A 1 846 ? 29.486 4.020 -29.959 1.00 88.00 846 LEU A N 1
ATOM 6458 C CA . LEU A 1 846 ? 28.514 4.239 -31.029 1.00 88.00 846 LEU A CA 1
ATOM 6459 C C . LEU A 1 846 ? 27.734 5.521 -30.772 1.00 88.00 846 LEU A C 1
ATOM 6461 O O . LEU A 1 846 ? 27.311 5.752 -29.644 1.00 88.00 846 LEU A O 1
ATOM 6465 N N . ASP A 1 847 ? 27.516 6.327 -31.807 1.00 86.88 847 ASP A N 1
ATOM 6466 C CA . ASP A 1 847 ? 26.615 7.478 -31.749 1.00 86.88 847 ASP A CA 1
ATOM 6467 C C . ASP A 1 847 ? 25.167 6.989 -31.916 1.00 86.88 847 ASP A C 1
ATOM 6469 O O . ASP A 1 847 ? 24.840 6.308 -32.881 1.00 86.88 847 ASP A O 1
ATOM 6473 N N . LYS A 1 848 ? 24.281 7.306 -30.969 1.00 87.56 848 LYS A N 1
ATOM 6474 C CA . LYS A 1 848 ? 22.862 6.899 -30.995 1.00 87.56 848 LYS A CA 1
ATOM 6475 C C . LYS A 1 848 ? 22.078 7.583 -32.122 1.00 87.56 848 LYS A C 1
ATOM 6477 O O . LYS A 1 848 ? 20.969 7.159 -32.455 1.00 87.56 848 LYS A O 1
ATOM 6482 N N . ARG A 1 849 ? 22.625 8.666 -32.684 1.00 81.88 849 ARG A N 1
ATOM 6483 C CA . ARG A 1 849 ? 21.982 9.475 -33.723 1.00 81.88 849 ARG A CA 1
ATOM 6484 C C . ARG A 1 849 ? 22.161 8.887 -35.119 1.00 81.88 849 ARG A C 1
ATOM 6486 O O . ARG A 1 849 ? 21.252 9.063 -35.927 1.00 81.88 849 ARG A O 1
ATOM 6493 N N . THR A 1 850 ? 23.292 8.230 -35.399 1.00 74.56 850 THR A N 1
ATOM 6494 C CA . THR A 1 850 ? 23.744 7.904 -36.766 1.00 74.56 850 THR A CA 1
ATOM 6495 C C . THR A 1 850 ? 24.213 6.478 -36.941 1.00 74.56 850 THR A C 1
ATOM 6497 O O . THR A 1 850 ? 25.020 6.043 -36.091 1.00 74.56 850 THR A O 1
#

Radius of gyration: 33.96 Å; Cα contacts (8 Å, |Δi|>4): 1702; chains: 1; bounding box: 94×78×97 Å

Nearest PDB structures (foldseek):
  7tt3-assembly1_B  TM=5.054E-01  e=7.190E-07  Escherichia coli
  4xga-assembly1_A  TM=4.091E-01  e=2.129E-06  Escherichia coli K-12
  7mq9-assembly1_LJ  TM=4.533E-01  e=2.813E-04  Homo sapiens
  7mqa-assembly1_LJ  TM=4.483E-01  e=5.297E-04  Homo sapiens
  7mq9-assembly1_LR  TM=2.355E-01  e=2.802E-05  Homo sapiens

Sequence (850 aa):
CVNLRTGESIWERPRNDHLLVAGIVDRSVILVGQQQVTAISLDDGQERWEQPTRFADQQVCGRPLITDTRLFVPLTTPAVAEIDLADGKLIGTSLGRGESLPGNLVAHRGEIISQGVDSLDVFHQTVPLKRAVETAIAANSEDPWAVGWRGELRLAAGETATGLNDIRQAHGADGLRPAPAVVSRAIRFALRHDFAAASSRWQEGAATAESPEDAADILRQAIAGFLAAGDAASGWQVCQQLLTLPAVDPRDDAGSQLIADPQDEHLMLSANRWLQRQLKRLVATGAATEPSGNRTSGVPAQITATVEAAVEAAAAIDSLPQRITAAELVLERFGDHPSVTPARSLLAAAMQQQVAAAVGMARQNLQLELELLVLRQGEPLDRLAPTTPATAVAAAWPVGEVTVRDDPQPENAEIIRNRLAIPLIHTASSSFPEASLETDGSNLLLKDRFGRPIGGGIPLTGDPANSAWRQQISRITRSQVSQATLIGRILLLTTTDELVVFEISDSDAVEHRMLWIMRNPYADSVNTQQIVQGESAQDRLVRQLGVRPLGMQHGQPHHRQVQRTPFFRTGLPRLTGVPIIYDHTLELRDLQTGRLLWQRRQLPDRAEAFGDDVVVCVAGPDGKDSLLLSTADGHLLAKHDLPPQDERLAVAGRRLLILEAGEESPDSDEVGLTSLDALNLSRTEAGSCKSNARGYADPSGVFFTVSTAGQLTAIDVAAGRTIFVSELPEPPAGLTEVRVLPWEDRYLILVGRTETAEERDRFDGIRAVNRFGVNRFGNIVETSLLYAVDRLAGDMLWPRPASIQRHILHVGQPAGLPVLVFARQLQMNRNARQVPDQPRHSLLCLDKRT

pLDDT: mean 81.28, std 14.62, range [30.83, 97.12]

Foldseek 3Di:
DADPPPRHDQDDDDCPQFPDFQQAEPQWTWTFGFFKIWTAGVRRRHTPDIDTPPPVPKTFAAHWHDDNFWIWTFIQQQWIWIAGPVHRDTPDIFHWLDRAGFHYWDDDPQWTWGDDPPDITIHHDLVVLVVVLVVVCVVPVQQLVSLLSVLVNCLVVVVLLSSLVSLCSQLDPPHDPPRLCSSLSSLLSCLQPPVPNSLVCLVSNLVSHPDLVSSLSSLLSNLLSCLVVLNLPSSLVSLVVNVPRDDDQPQDQPCQDWDADPVANQKTFGPQLSLLVSLVSSLVSQVVPDDPPPPCPTSVNVSLVVLLVLLVVLLPDPDLVSSLSSLVVSCSNNPVDPSNVVSLVSNLVSLVVVLVVDDDPVNVVSVVVSLLSCVVVVDDPVPDAPPPDLVVQVVVDDPDDDDDDDDPDDPPPPPQQLKDWDDEQEDPQASQPLWTWIDSLQWIFIAGLQRHTQADTHGQADDPPDDPVNVVSVCCSVFDFLYWYGHHQWIWTDTLFKIWIWGTHSDNVDDIGTQDMDTDPCNPPDPDDHPPHRHALFSQQAADFWFDFLLDDDPDDPPDDPPDQRQWHWADADSLFTWIHHDQKTFTAHNRHRRTRMMGHNADPSWHWFAANAWIWTAHQQQAQIFIAGSSRGDGLDTDRDHHRSQFAGDDHQKTWGWDDDDPPVPDQKIWIWIARNRPRDIAGADIDGRQWTWDADSNQWIWIAHQQQWIWITRNVVSYTQEIDGADPGAQAWRGWDWADEDQKIKIKTFHDDDPVLVVVCPQKFAPVSQHDDPVHGWATKIWIFIAGPRHRHGQDPGTDTRRRWAWRPRRSSHNQKTKTKIWGFDDDPPPDDGDDIDMDMDMDGNND

Solvent-accessible surface area (backbone atoms only — not comparable to full-atom values): 46451 Å² total; per-residue (Å²): 84,59,40,91,86,80,65,48,78,71,39,84,77,84,65,82,68,48,74,46,75,69,48,74,53,95,65,23,38,35,35,36,24,50,61,32,37,36,33,21,31,68,82,69,63,48,77,76,41,72,30,74,37,64,62,87,86,33,36,61,29,72,38,57,35,70,57,94,56,39,37,37,40,22,19,66,56,29,22,36,38,34,26,35,64,87,75,41,45,78,76,48,69,49,73,50,96,54,86,63,52,33,15,39,42,42,83,55,99,84,30,39,35,24,42,34,98,89,49,78,47,78,48,69,53,66,67,66,50,50,52,51,32,54,53,43,34,74,76,36,80,78,38,39,67,32,36,28,51,50,8,54,54,26,41,78,69,68,42,42,57,63,7,54,51,27,31,46,60,11,27,37,100,90,37,50,80,76,26,46,50,53,46,15,51,52,41,45,52,31,36,74,77,40,35,83,67,30,62,90,42,51,67,59,21,34,74,29,32,87,43,75,65,54,18,46,51,34,37,50,42,48,29,53,44,24,52,74,71,63,37,26,63,63,19,46,57,37,48,57,56,53,68,70,49,85,74,77,59,91,86,61,74,85,70,76,64,65,43,70,41,95,90,39,90,47,33,30,20,20,67,40,38,47,45,33,51,51,51,55,50,33,34,57,45,27,62,72,71,53,68,97,85,57,73,80,79,31,54,47,39,52,50,48,52,50,47,42,52,52,42,51,56,24,68,70,42,83,52,55,72,60,23,35,54,41,24,50,50,49,44,52,45,48,53,86,45,77,69,42,56,64,31,57,54,50,30,49,54,38,37,57,56,47,38,74,75,41,62,70,70,63,19,52,52,39,49,53,53,46,50,54,56,44,52,74,69,72,56,78,66,85,84,73,60,86,79,74,52,73,70,58,57,62,72,71,52,82,88,76,87,84,81,88,77,92,73,86,75,60,97,79,59,74,73,80,54,74,57,43,66,46,75,62,45,63,43,96,62,28,71,58,68,64,41,44,37,32,30,51,76,48,31,38,41,40,18,36,24,74,58,48,68,41,24,52,67,48,72,36,64,52,63,95,90,61,64,81,67,39,69,68,42,58,52,62,71,77,39,65,70,25,40,34,38,33,48,38,51,35,41,37,42,30,31,67,48,39,40,40,33,28,41,61,34,78,42,72,89,40,74,65,39,78,57,41,75,48,67,39,93,53,56,89,76,50,83,82,71,84,74,92,68,59,68,35,56,66,60,69,52,24,33,82,64,24,77,46,39,67,53,68,72,83,85,71,84,80,89,81,67,84,78,78,68,64,65,31,42,54,30,64,65,50,94,76,21,36,38,37,37,38,87,44,25,43,35,35,19,36,69,73,68,56,47,71,44,28,40,35,49,84,49,55,72,76,47,41,41,38,30,46,81,60,36,38,35,35,33,22,54,67,6,56,76,14,39,27,20,31,53,80,60,58,46,81,74,41,76,46,73,44,76,32,22,84,36,25,59,40,66,24,49,50,19,32,26,27,60,44,85,62,79,94,50,97,80,62,61,58,33,40,33,30,16,32,33,70,80,78,66,50,75,32,78,26,50,71,43,47,26,70,13,30,39,38,66,45,85,89,23,40,36,34,39,40,29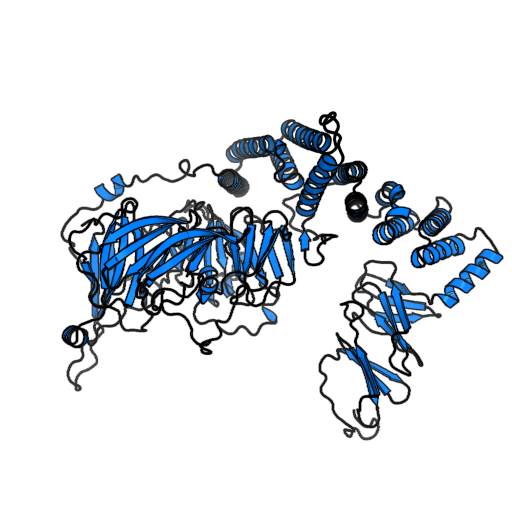,56,83,15,45,36,37,37,29,34,26,63,80,20,34,58,63,31,69,33,76,49,66,83,44,48,60,49,73,52,37,52,46,77,43,74,42,96,70,26,35,37,41,39,35,26,32,59,75,53,78,66,51,54,61,73,47,58,50,52,26,41,43,73,82,39,37,90,52,93,68,55,57,49,42,63,33,30,38,37,40,42,27,33,65,69,72,38,47,73,73,48,94,61,54,50,77,41,78,38,40,36,56,42,68,72,57,40,52,67,43,65,55,47,53,26,30,22,29,42,49,76,88,67,73,98,84,62,80,86,68,79,73,44,77,49,79,48,76,44,54,74,87,111

Secondary structure (DSSP, 8-state):
-B-TTT--B------TTEEEEEEEETTEEEEEESSEEEEEETTT--EEEEEE--STT--B-SB-EE-SSEEEEEETTTEEEEEETTT--EEEEEE-SSSSPP-EEEEETTEEEEE-SS-EEEEE-HHHHHHHHHHHHHH-TT-HHHHHHHHHHHHHTT-HHHHHHHHHHHTSTTSSSSHHHHHHHHHHHHHHH-HHHHGGGHHHHHHT-SSHHHHHHHHHHHHHHHHHTT-HHHHHHHHHHHHHSPPPPTT--S--PPEEETTEEEEEE-HHHHHHHHHHHHHHHHHHHS-TT-TTSSHHHHHHHHHHHHHHHHHT--SHHHHHHHHHHHHHHHTT-GGGHHHHHHHHHHHHHHHHH--HHHHHHHHHHHHHHHHTTT--GGGTS----HHHHHHHS--S------PPPPTTS------EEE-EEEEEEESSTT-EEEE-SSEEEEE-TTS-BSSS-EESS--TTS-TTTTTTTTTTTS---EEEEEETEEEEE-SSEEEEEEPPSSTTS--EEEEEEE-TTTTTS-----SS---HHHHHS---SSS-TT---SS---S------SSEE---BTTBEEEEETTEEEEE-TTT--EEEEE--PPTT-EEEE-SSEEEEE-TT-TTEEEEETTT--EEEEEPPPPGGGEEEEETTEEEEEE-----TT--EEEEEEEETTT--EEEEEEEETT-EEEE-TTSEEEEE-TT-EEEEEETTTTEEEEEEEPSS--SSEEEEEEEEETTEEEEEEEEPPPHHHHHHTTTEE--TTT---TTTT-PPEEEEEEEETTT--BSSSS-EEE-S-EE-TTS-TTSSEEEEEEEE-----TTS-PPPPEEEEEEEETT-